Protein AF-0000000076683981 (afdb_homodimer)

Structure (mmCIF, N/CA/C/O backbone):
data_AF-0000000076683981-model_v1
#
loop_
_entity.id
_entity.type
_entity.pdbx_description
1 polymer 'EccD-like transmembrane domain-containing protein'
#
loop_
_atom_site.group_PDB
_atom_site.id
_atom_site.type_symbol
_atom_site.label_atom_id
_atom_site.label_alt_id
_atom_site.label_comp_id
_atom_site.label_asym_id
_atom_site.label_entity_id
_atom_site.label_seq_id
_atom_site.pdbx_PDB_ins_code
_atom_site.Cartn_x
_atom_site.Cartn_y
_atom_site.Cartn_z
_atom_site.occupancy
_atom_site.B_iso_or_equiv
_atom_site.auth_seq_id
_atom_site.auth_comp_id
_atom_site.auth_asym_id
_atom_site.auth_atom_id
_atom_site.pdbx_PDB_model_num
ATOM 1 N N . MET A 1 1 ? -24.859 28.141 53.031 1 34.78 1 MET A N 1
ATOM 2 C CA . MET A 1 1 ? -24.031 29.172 52.406 1 34.78 1 MET A CA 1
ATOM 3 C C . MET A 1 1 ? -23.938 28.969 50.906 1 34.78 1 MET A C 1
ATOM 5 O O . MET A 1 1 ? -23.312 28 50.438 1 34.78 1 MET A O 1
ATOM 9 N N . GLN A 1 2 ? -24.938 29.141 50.125 1 45 2 GLN A N 1
ATOM 10 C CA . GLN A 1 2 ? -25.031 29.016 48.688 1 45 2 GLN A CA 1
ATOM 11 C C . GLN A 1 2 ? -23.859 29.719 48 1 45 2 GLN A C 1
ATOM 13 O O . GLN A 1 2 ? -23.594 30.891 48.25 1 45 2 GLN A O 1
ATOM 18 N N . GLY A 1 3 ? -22.812 29.031 47.781 1 55.19 3 GLY A N 1
ATOM 19 C CA . GLY A 1 3 ? -21.625 29.594 47.125 1 55.19 3 GLY A CA 1
ATOM 20 C C . GLY A 1 3 ? -21.969 30.609 46.062 1 55.19 3 GLY A C 1
ATOM 21 O O . GLY A 1 3 ? -22.922 30.406 45.281 1 55.19 3 GLY A O 1
ATOM 22 N N . GLU A 1 4 ? -21.781 31.891 46.312 1 72.38 4 GLU A N 1
ATOM 23 C CA . GLU A 1 4 ? -22.031 33.031 45.406 1 72.38 4 GLU A CA 1
ATOM 24 C C . GLU A 1 4 ? -21.406 32.781 44.062 1 72.38 4 GLU A C 1
ATOM 26 O O . GLU A 1 4 ? -20.25 32.312 43.969 1 72.38 4 GLU A O 1
ATOM 31 N N . ILE A 1 5 ? -22.297 32.594 43.031 1 78.25 5 ILE A N 1
ATOM 32 C CA . ILE A 1 5 ? -21.906 32.406 41.656 1 78.25 5 ILE A CA 1
ATOM 33 C C . ILE A 1 5 ? -21.766 33.75 40.969 1 78.25 5 ILE A C 1
ATOM 35 O O . ILE A 1 5 ? -22.562 34.656 41.188 1 78.25 5 ILE A O 1
ATOM 39 N N . VAL A 1 6 ? -20.703 33.969 40.312 1 81.88 6 VAL A N 1
ATOM 40 C CA . VAL A 1 6 ? -20.484 35.156 39.469 1 81.88 6 VAL A CA 1
ATOM 41 C C . VAL A 1 6 ? -20.531 34.75 38 1 81.88 6 VAL A C 1
ATOM 43 O O . VAL A 1 6 ? -19.953 33.719 37.625 1 81.88 6 VAL A O 1
ATOM 46 N N . ARG A 1 7 ? -21.344 35.438 37.25 1 80.12 7 ARG A N 1
ATOM 47 C CA . ARG A 1 7 ? -21.375 35.25 35.781 1 80.12 7 ARG A CA 1
ATOM 48 C C . ARG A 1 7 ? -20.312 36.094 35.094 1 80.12 7 ARG A C 1
ATOM 50 O O . ARG A 1 7 ? -20.328 37.312 35.219 1 80.12 7 ARG A O 1
ATOM 57 N N . VAL A 1 8 ? -19.391 35.375 34.5 1 81.88 8 VAL A N 1
ATOM 58 C CA . VAL A 1 8 ? -18.312 36.062 33.812 1 81.88 8 VAL A CA 1
ATOM 59 C C . VAL A 1 8 ? -18.234 35.594 32.344 1 81.88 8 VAL A C 1
ATOM 61 O O . VAL A 1 8 ? -18.672 34.5 32.031 1 81.88 8 VAL A O 1
ATOM 64 N N . ARG A 1 9 ? -17.75 36.5 31.562 1 80.12 9 ARG A N 1
ATOM 65 C CA . ARG A 1 9 ? -17.391 36.125 30.203 1 80.12 9 ARG A CA 1
ATOM 66 C C . ARG A 1 9 ? -15.938 35.688 30.109 1 80.12 9 ARG A C 1
ATOM 68 O O . ARG A 1 9 ? -15.039 36.344 30.641 1 80.12 9 ARG A O 1
ATOM 75 N N . ILE A 1 10 ? -15.773 34.469 29.625 1 77.69 10 ILE A N 1
ATOM 76 C CA . ILE A 1 10 ? -14.422 33.938 29.469 1 77.69 10 ILE A CA 1
ATOM 77 C C . ILE A 1 10 ? -14.023 34 27.984 1 77.69 10 ILE A C 1
ATOM 79 O O . ILE A 1 10 ? -14.781 33.531 27.125 1 77.69 10 ILE A O 1
ATOM 83 N N . ASP A 1 11 ? -12.891 34.531 27.875 1 73.56 11 ASP A N 1
ATOM 84 C CA . ASP A 1 11 ? -12.203 34.469 26.594 1 73.56 11 ASP A CA 1
ATOM 85 C C . ASP A 1 11 ? -10.977 33.562 26.656 1 73.56 11 ASP A C 1
ATOM 87 O O . ASP A 1 11 ? -10.023 33.844 27.391 1 73.56 11 ASP A O 1
ATOM 91 N N . ALA A 1 12 ? -11.109 32.344 26.172 1 67.31 12 ALA A N 1
ATOM 92 C CA . ALA A 1 12 ? -9.992 31.391 26.156 1 67.31 12 ALA A CA 1
ATOM 93 C C . ALA A 1 12 ? -9.211 31.484 24.844 1 67.31 12 ALA A C 1
ATOM 95 O O . ALA A 1 12 ? -9.797 31.484 23.766 1 67.31 12 ALA A O 1
ATOM 96 N N . THR A 1 13 ? -7.887 31.75 25.047 1 58.88 13 THR A N 1
ATOM 97 C CA . THR A 1 13 ? -6.992 31.766 23.906 1 58.88 13 THR A CA 1
ATOM 98 C C . THR A 1 13 ? -6.121 30.5 23.891 1 58.88 13 THR A C 1
ATOM 100 O O . THR A 1 13 ? -5.566 30.109 24.922 1 58.88 13 THR A O 1
ATOM 103 N N . GLN A 1 14 ? -6.215 29.375 23.078 1 52.78 14 GLN A N 1
ATOM 104 C CA . GLN A 1 14 ? -5.434 28.141 23.047 1 52.78 14 GLN A CA 1
ATOM 105 C C . GLN A 1 14 ? -3.938 28.438 23.016 1 52.78 14 GLN A C 1
ATOM 107 O O . GLN A 1 14 ? -3.141 27.703 23.594 1 52.78 14 GLN A O 1
ATOM 112 N N . ALA A 1 15 ? -3.309 28.953 22.062 1 43.81 15 ALA A N 1
ATOM 113 C CA . ALA A 1 15 ? -1.926 29.438 22.031 1 43.81 15 ALA A CA 1
ATOM 114 C C . ALA A 1 15 ? -1.863 30.953 22.125 1 43.81 15 ALA A C 1
ATOM 116 O O . ALA A 1 15 ? -2.795 31.641 21.719 1 43.81 15 ALA A O 1
ATOM 117 N N . PRO A 1 16 ? -0.855 31.406 22.984 1 41.84 16 PRO A N 1
ATOM 118 C CA . PRO A 1 16 ? -0.812 32.875 23.062 1 41.84 16 PRO A CA 1
ATOM 119 C C . PRO A 1 16 ? -1.114 33.531 21.734 1 41.84 16 PRO A C 1
ATOM 121 O O . PRO A 1 16 ? -1.575 34.688 21.703 1 41.84 16 PRO A O 1
ATOM 124 N N . SER A 1 17 ? -0.657 32.938 20.641 1 39.84 17 SER A N 1
ATOM 125 C CA . SER A 1 17 ? -0.749 33.5 19.312 1 39.84 17 SER A CA 1
ATOM 126 C C . SER A 1 17 ? -2.07 33.125 18.641 1 39.84 17 SER A C 1
ATOM 128 O O . SER A 1 17 ? -2.363 33.594 17.531 1 39.84 17 SER A O 1
ATOM 130 N N . GLU A 1 18 ? -2.811 32.094 19.125 1 41.62 18 GLU A N 1
ATOM 131 C CA . GLU A 1 18 ? -3.963 31.578 18.391 1 41.62 18 GLU A CA 1
ATOM 132 C C . GLU A 1 18 ? -5.23 32.344 18.734 1 41.62 18 GLU A C 1
ATOM 134 O O . GLU A 1 18 ? -5.449 32.719 19.906 1 41.62 18 GLU A O 1
ATOM 139 N N . ILE A 1 19 ? -5.816 33.094 17.703 1 40.25 19 ILE A N 1
ATOM 140 C CA . ILE A 1 19 ? -6.98 33.969 17.703 1 40.25 19 ILE A CA 1
ATOM 141 C C . ILE A 1 19 ? -8.227 33.188 18.078 1 40.25 19 ILE A C 1
ATOM 143 O O . ILE A 1 19 ? -9.32 33.75 18.188 1 40.25 19 ILE A O 1
ATOM 147 N N . THR A 1 20 ? -8.273 31.953 17.906 1 43.12 20 THR A N 1
ATOM 148 C CA . THR A 1 20 ? -9.602 31.422 18.219 1 43.12 20 THR A CA 1
ATOM 149 C C . THR A 1 20 ? -9.883 31.547 19.719 1 43.12 20 THR A C 1
ATOM 151 O O . THR A 1 20 ? -9.266 30.859 20.531 1 43.12 20 THR A O 1
ATOM 154 N N . ARG A 1 21 ? -10.438 32.719 20.078 1 50.66 21 ARG A N 1
ATOM 155 C CA . ARG A 1 21 ? -11.016 32.938 21.391 1 50.66 21 ARG A CA 1
ATOM 156 C C . ARG A 1 21 ? -12.344 32.219 21.547 1 50.66 21 ARG A C 1
ATOM 158 O O . ARG A 1 21 ? -13.266 32.438 20.766 1 50.66 21 ARG A O 1
ATOM 165 N N . LEU A 1 22 ? -12.211 31.219 22.109 1 61.25 22 LEU A N 1
ATOM 166 C CA . LEU A 1 22 ? -13.461 30.656 22.609 1 61.25 22 LEU A CA 1
ATOM 167 C C . LEU A 1 22 ? -14.023 31.484 23.75 1 61.25 22 LEU A C 1
ATOM 169 O O . LEU A 1 22 ? -13.305 31.828 24.688 1 61.25 22 LEU A O 1
ATOM 173 N N . ARG A 1 23 ? -15.195 32.156 23.344 1 63.62 23 ARG A N 1
ATOM 174 C CA . ARG A 1 23 ? -15.891 32.969 24.359 1 63.62 23 ARG A CA 1
ATOM 175 C C . ARG A 1 23 ? -17.109 32.219 24.891 1 63.62 23 ARG A C 1
ATOM 177 O O . ARG A 1 23 ? -17.844 31.594 24.141 1 63.62 23 ARG A O 1
ATOM 184 N N . ALA A 1 24 ? -17.156 32.094 26.094 1 73.62 24 ALA A N 1
ATOM 185 C CA . ALA A 1 24 ? -18.344 31.562 26.75 1 73.62 24 ALA A CA 1
ATOM 186 C C . ALA A 1 24 ? -18.688 32.375 28 1 73.62 24 ALA A C 1
ATOM 188 O O . ALA A 1 24 ? -17.812 32.844 28.703 1 73.62 24 ALA A O 1
ATOM 189 N N . ASP A 1 25 ? -20.031 32.688 28.141 1 75.69 25 ASP A N 1
ATOM 190 C CA . ASP A 1 25 ? -20.516 33.188 29.422 1 75.69 25 ASP A CA 1
ATOM 191 C C . ASP A 1 25 ? -20.719 32.031 30.406 1 75.69 25 ASP A C 1
ATOM 193 O O . ASP A 1 25 ? -21.5 31.109 30.141 1 75.69 25 ASP A O 1
ATOM 197 N N . VAL A 1 26 ? -19.859 32.094 31.312 1 76.88 26 VAL A N 1
ATOM 198 C CA . VAL A 1 26 ? -19.906 30.984 32.25 1 76.88 26 VAL A CA 1
ATOM 199 C C . VAL A 1 26 ? -20.188 31.516 33.656 1 76.88 26 VAL A C 1
ATOM 201 O O . VAL A 1 26 ? -19.719 32.594 34.031 1 76.88 26 VAL A O 1
ATOM 204 N N . ALA A 1 27 ? -21.109 30.859 34.375 1 80 27 ALA A N 1
ATOM 205 C CA . ALA A 1 27 ? -21.297 31.094 35.812 1 80 27 ALA A CA 1
ATOM 206 C C . ALA A 1 27 ? -20.281 30.344 36.625 1 80 27 ALA A C 1
ATOM 208 O O . ALA A 1 27 ? -20.219 29.109 36.562 1 80 27 ALA A O 1
ATOM 209 N N . LEU A 1 28 ? -19.391 31 37.219 1 80.44 28 LEU A N 1
ATOM 210 C CA . LEU A 1 28 ? -18.328 30.391 38.031 1 80.44 28 LEU A CA 1
ATOM 211 C C . LEU A 1 28 ? -18.562 30.594 39.5 1 80.44 28 LEU A C 1
ATOM 213 O O . LEU A 1 28 ? -19.047 31.656 39.938 1 80.44 28 LEU A O 1
ATOM 217 N N . PRO A 1 29 ? -18.312 29.594 40.281 1 80.31 29 PRO A N 1
ATOM 218 C CA . PRO A 1 29 ? -18.391 29.781 41.719 1 80.31 29 PRO A CA 1
ATOM 219 C C . PRO A 1 29 ? -17.297 30.688 42.281 1 80.31 29 PRO A C 1
ATOM 221 O O . PRO A 1 29 ? -16.156 30.656 41.781 1 80.31 29 PRO A O 1
ATOM 224 N N . THR A 1 30 ? -17.625 31.641 43.094 1 80.56 30 THR A N 1
ATOM 225 C CA . THR A 1 30 ? -16.703 32.656 43.625 1 80.56 30 THR A CA 1
ATOM 226 C C . THR A 1 30 ? -15.836 32.062 44.719 1 80.56 30 THR A C 1
ATOM 228 O O . THR A 1 30 ? -14.867 32.719 45.156 1 80.56 30 THR A O 1
ATOM 231 N N . THR A 1 31 ? -16.031 30.891 45.219 1 80.81 31 THR A N 1
ATOM 232 C CA . THR A 1 31 ? -15.352 30.344 46.375 1 80.81 31 THR A CA 1
ATOM 233 C C . THR A 1 31 ? -14.297 29.328 45.938 1 80.81 31 THR A C 1
ATOM 235 O O . THR A 1 31 ? -13.586 28.781 46.781 1 80.81 31 THR A O 1
ATOM 238 N N . VAL A 1 32 ? -14.18 29.031 44.688 1 80.88 32 VAL A N 1
ATOM 239 C CA . VAL A 1 32 ? -13.211 28.062 44.156 1 80.88 32 VAL A CA 1
ATOM 240 C C . VAL A 1 32 ? -12 28.797 43.594 1 80.88 32 VAL A C 1
ATOM 242 O O . VAL A 1 32 ? -12.148 29.812 42.906 1 80.88 32 VAL A O 1
ATOM 245 N N . PRO A 1 33 ? -10.812 28.312 43.969 1 81.25 33 PRO A N 1
ATOM 246 C CA . PRO A 1 33 ? -9.609 28.938 43.406 1 81.25 33 PRO A CA 1
ATOM 247 C C . PRO A 1 33 ? -9.609 28.953 41.875 1 81.25 33 PRO A C 1
ATOM 249 O O . PRO A 1 33 ? -10.117 28.031 41.25 1 81.25 33 PRO A O 1
ATOM 252 N N . THR A 1 34 ? -9.031 30.047 41.281 1 82.19 34 THR A N 1
ATOM 253 C CA . THR A 1 34 ? -9.039 30.281 39.844 1 82.19 34 THR A CA 1
ATOM 254 C C . THR A 1 34 ? -8.344 29.125 39.094 1 82.19 34 THR A C 1
ATOM 256 O O . THR A 1 34 ? -8.781 28.719 38.031 1 82.19 34 THR A O 1
ATOM 259 N N . ALA A 1 35 ? -7.332 28.562 39.719 1 78.69 35 ALA A N 1
ATOM 260 C CA . ALA A 1 35 ? -6.609 27.453 39.094 1 78.69 35 ALA A CA 1
ATOM 261 C C . ALA A 1 35 ? -7.504 26.219 38.969 1 78.69 35 ALA A C 1
ATOM 263 O O . ALA A 1 35 ? -7.395 25.469 38 1 78.69 35 ALA A O 1
ATOM 264 N N . ALA A 1 36 ? -8.383 26.031 39.906 1 78.5 36 ALA A N 1
ATOM 265 C CA . ALA A 1 36 ? -9.273 24.859 39.906 1 78.5 36 ALA A CA 1
ATOM 266 C C . ALA A 1 36 ? -10.391 25.031 38.906 1 78.5 36 ALA A C 1
ATOM 268 O O . ALA A 1 36 ? -11.016 24.047 38.5 1 78.5 36 ALA A O 1
ATOM 269 N N . LEU A 1 37 ? -10.602 26.281 38.438 1 77.94 37 LEU A N 1
ATOM 270 C CA . LEU A 1 37 ? -11.656 26.547 37.469 1 77.94 37 LEU A CA 1
ATOM 271 C C . LEU A 1 37 ? -11.18 26.297 36.062 1 77.94 37 LEU A C 1
ATOM 273 O O . LEU A 1 37 ? -11.984 26.094 35.156 1 77.94 37 LEU A O 1
ATOM 277 N N . ILE A 1 38 ? -9.859 26.156 35.875 1 76.19 38 ILE A N 1
ATOM 278 C CA . ILE A 1 38 ? -9.258 26.109 34.531 1 76.19 38 ILE A CA 1
ATOM 279 C C . ILE A 1 38 ? -9.672 24.828 33.812 1 76.19 38 ILE A C 1
ATOM 281 O O . ILE A 1 38 ? -10.109 24.859 32.656 1 76.19 38 ILE A O 1
ATOM 285 N N . PRO A 1 39 ? -9.602 23.688 34.5 1 75.31 39 PRO A N 1
ATOM 286 C CA . PRO A 1 39 ? -10.031 22.484 33.781 1 75.31 39 PRO A CA 1
ATOM 287 C C . PRO A 1 39 ? -11.5 22.531 33.375 1 75.31 39 PRO A C 1
ATOM 289 O O . PRO A 1 39 ? -11.859 22.062 32.281 1 75.31 39 PRO A O 1
ATOM 292 N N . ASP A 1 40 ? -12.312 23.125 34.219 1 72.75 40 ASP A N 1
ATOM 293 C CA . ASP A 1 40 ? -13.734 23.25 33.906 1 72.75 40 ASP A CA 1
ATOM 294 C C . ASP A 1 40 ? -13.961 24.203 32.75 1 72.75 40 ASP A C 1
ATOM 296 O O . ASP A 1 40 ? -14.812 23.953 31.891 1 72.75 40 ASP A O 1
ATOM 300 N N . ILE A 1 41 ? -13.234 25.203 32.688 1 71.94 41 ILE A N 1
ATOM 301 C CA . ILE A 1 41 ? -13.312 26.172 31.609 1 71.94 41 ILE A CA 1
ATOM 302 C C . ILE A 1 41 ? -12.859 25.516 30.297 1 71.94 41 ILE A C 1
ATOM 304 O O . ILE A 1 41 ? -13.5 25.672 29.266 1 71.94 41 ILE A O 1
ATOM 308 N N . ILE A 1 42 ? -11.82 24.781 30.391 1 72.06 42 ILE A N 1
ATOM 309 C CA . ILE A 1 42 ? -11.289 24.078 29.219 1 72.06 42 ILE A CA 1
ATOM 310 C C . ILE A 1 42 ? -12.32 23.078 28.703 1 72.06 42 ILE A C 1
ATOM 312 O O . ILE A 1 42 ? -12.531 22.969 27.5 1 72.06 42 ILE A O 1
ATOM 316 N N . ARG A 1 43 ? -12.922 22.438 29.531 1 70.81 43 ARG A N 1
ATOM 317 C CA . ARG A 1 43 ? -13.969 21.484 29.172 1 70.81 43 ARG A CA 1
ATOM 318 C C . ARG A 1 43 ? -15.141 22.188 28.5 1 70.81 43 ARG A C 1
ATOM 320 O O . ARG A 1 43 ? -15.703 21.672 27.531 1 70.81 43 ARG A O 1
ATOM 327 N N . ILE A 1 44 ? -15.492 23.344 29 1 66.81 44 ILE A N 1
ATOM 328 C CA . ILE A 1 44 ? -16.609 24.109 28.453 1 66.81 44 ILE A CA 1
ATOM 329 C C . ILE A 1 44 ? -16.266 24.562 27.031 1 66.81 44 ILE A C 1
ATOM 331 O O . ILE A 1 44 ? -17.141 24.547 26.156 1 66.81 44 ILE A O 1
ATOM 335 N N . PHE A 1 45 ? -15.062 24.828 26.828 1 65.06 45 PHE A N 1
ATOM 336 C CA . PHE A 1 45 ? -14.648 25.297 25.516 1 65.06 45 PHE A CA 1
ATOM 337 C C . PHE A 1 45 ? -14.289 24.125 24.609 1 65.06 45 PHE A C 1
ATOM 339 O O . PHE A 1 45 ? -14.031 24.312 23.406 1 65.06 45 PHE A O 1
ATOM 346 N N . GLY A 1 46 ? -14.5 22.984 25.078 1 61.12 46 GLY A N 1
ATOM 347 C CA . GLY A 1 46 ? -14.211 21.781 24.281 1 61.12 46 GLY A CA 1
ATOM 348 C C . GLY A 1 46 ? -12.758 21.688 23.859 1 61.12 46 GLY A C 1
ATOM 349 O O . GLY A 1 46 ? -12.453 21.109 22.812 1 61.12 46 GLY A O 1
ATOM 350 N N . ILE A 1 47 ? -11.953 22.359 24.531 1 52.03 47 ILE A N 1
ATOM 351 C CA . ILE A 1 47 ? -10.531 22.25 24.219 1 52.03 47 ILE A CA 1
ATOM 352 C C . ILE A 1 47 ? -10.008 20.891 24.672 1 52.03 47 ILE A C 1
ATOM 354 O O . ILE A 1 47 ? -10.094 20.547 25.844 1 52.03 47 ILE A O 1
ATOM 358 N N . ASP A 1 48 ? -9.883 19.938 23.766 1 48.44 48 ASP A N 1
ATOM 359 C CA . ASP A 1 48 ? -9.289 18.641 24.094 1 48.44 48 ASP A CA 1
ATOM 360 C C . ASP A 1 48 ? -7.832 18.812 24.516 1 48.44 48 ASP A C 1
ATOM 362 O O . ASP A 1 48 ? -6.98 19.172 23.703 1 48.44 48 ASP A O 1
ATOM 366 N N . ILE A 1 49 ? -7.645 18.828 25.812 1 48.53 49 ILE A N 1
ATOM 367 C CA . ILE A 1 49 ? -6.324 18.906 26.422 1 48.53 49 ILE A CA 1
ATOM 368 C C . ILE A 1 49 ? -5.418 17.828 25.859 1 48.53 49 ILE A C 1
ATOM 370 O O . ILE A 1 49 ? -4.191 17.953 25.875 1 48.53 49 ILE A O 1
ATOM 374 N N . ALA A 1 50 ? -5.984 16.719 25.469 1 47.28 50 ALA A N 1
ATOM 375 C CA . ALA A 1 50 ? -5.219 15.594 24.938 1 47.28 50 ALA A CA 1
ATOM 376 C C . ALA A 1 50 ? -4.504 15.992 23.641 1 47.28 50 ALA A C 1
ATOM 378 O O . ALA A 1 50 ? -3.467 15.414 23.297 1 47.28 50 ALA A O 1
ATOM 379 N N . ASP A 1 51 ? -4.984 16.844 22.938 1 41.94 51 ASP A N 1
ATOM 380 C CA . ASP A 1 51 ? -4.414 17.266 21.672 1 41.94 51 ASP A CA 1
ATOM 381 C C . ASP A 1 51 ? -3.242 18.219 21.891 1 41.94 51 ASP A C 1
ATOM 383 O O . ASP A 1 51 ? -2.52 18.547 20.938 1 41.94 51 ASP A O 1
ATOM 387 N N . TYR A 1 52 ? -3.084 18.844 23.156 1 42.09 52 TYR A N 1
ATOM 388 C CA . TYR A 1 52 ? -2.01 19.781 23.469 1 42.09 52 TYR A CA 1
ATOM 389 C C . TYR A 1 52 ? -1.112 19.234 24.578 1 42.09 52 TYR A C 1
ATOM 391 O O . TYR A 1 52 ? -1.599 18.656 25.562 1 42.09 52 TYR A O 1
ATOM 399 N N . PRO A 1 53 ? 0.18 18.859 24.203 1 40.25 53 PRO A N 1
ATOM 400 C CA . PRO A 1 53 ? 1.036 18.391 25.297 1 40.25 53 PRO A CA 1
ATOM 401 C C . PRO A 1 53 ? 0.899 19.266 26.562 1 40.25 53 PRO A C 1
ATOM 403 O O . PRO A 1 53 ? 0.942 20.484 26.469 1 40.25 53 PRO A O 1
ATOM 406 N N . LEU A 1 54 ? 0.289 18.875 27.578 1 43.78 54 LEU A N 1
ATOM 407 C CA . LEU A 1 54 ? 0.002 19.484 28.875 1 43.78 54 LEU A CA 1
ATOM 408 C C . LEU A 1 54 ? 1.199 20.281 29.391 1 43.78 54 LEU A C 1
ATOM 410 O O . LEU A 1 54 ? 1.034 21.25 30.125 1 43.78 54 LEU A O 1
ATOM 414 N N . ALA A 1 55 ? 2.471 19.781 29.078 1 46.41 55 ALA A N 1
ATOM 415 C CA . ALA A 1 55 ? 3.691 20.312 29.688 1 46.41 55 ALA A CA 1
ATOM 416 C C . ALA A 1 55 ? 3.904 21.766 29.297 1 46.41 55 ALA A C 1
ATOM 418 O O . ALA A 1 55 ? 4.672 22.484 29.953 1 46.41 55 ALA A O 1
ATOM 419 N N . GLN A 1 56 ? 3.236 22.234 28.281 1 47.5 56 GLN A N 1
ATOM 420 C CA . GLN A 1 56 ? 3.543 23.578 27.844 1 47.5 56 GLN A CA 1
ATOM 421 C C . GLN A 1 56 ? 2.379 24.531 28.109 1 47.5 56 GLN A C 1
ATOM 423 O O . GLN A 1 56 ? 2.477 25.734 27.859 1 47.5 56 GLN A O 1
ATOM 428 N N . TRP A 1 57 ? 1.369 24.094 28.781 1 49.78 57 TRP A N 1
ATOM 429 C CA . TRP A 1 57 ? 0.238 24.984 28.984 1 49.78 57 TRP A CA 1
ATOM 430 C C . TRP A 1 57 ? 0.283 25.609 30.375 1 49.78 57 TRP A C 1
ATOM 432 O O . TRP A 1 57 ? 0.241 24.906 31.391 1 49.78 57 TRP A O 1
ATOM 442 N N . GLN A 1 58 ? 0.958 26.625 30.469 1 60.91 58 GLN A N 1
ATOM 443 C CA . GLN A 1 58 ? 0.739 27.453 31.641 1 60.91 58 GLN A CA 1
ATOM 444 C C . GLN A 1 58 ? -0.433 28.406 31.438 1 60.91 58 GLN A C 1
ATOM 446 O O . GLN A 1 58 ? -0.239 29.562 31.031 1 60.91 58 GLN A O 1
ATOM 451 N N . LEU A 1 59 ? -1.632 27.797 31.578 1 69.44 59 LEU A N 1
ATOM 452 C CA . LEU A 1 59 ? -2.832 28.609 31.422 1 69.44 59 LEU A CA 1
ATOM 453 C C . LEU A 1 59 ? -2.973 29.594 32.594 1 69.44 59 LEU A C 1
ATOM 455 O O . LEU A 1 59 ? -2.814 29.219 33.75 1 69.44 59 LEU A O 1
ATOM 459 N N . ARG A 1 60 ? -2.963 30.828 32.25 1 72 60 ARG A N 1
ATOM 460 C CA . ARG A 1 60 ? -3.195 31.875 33.219 1 72 60 ARG A CA 1
ATOM 461 C C . ARG A 1 60 ? -4.504 32.625 32.938 1 72 60 ARG A C 1
ATOM 463 O O . ARG A 1 60 ? -4.855 32.844 31.797 1 72 60 ARG A O 1
ATOM 470 N N . THR A 1 61 ? -5.246 32.781 33.969 1 77.56 61 THR A N 1
ATOM 471 C CA . THR A 1 61 ? -6.457 33.594 33.906 1 77.56 61 THR A CA 1
ATOM 472 C C . THR A 1 61 ? -6.156 35.062 34.219 1 77.56 61 THR A C 1
ATOM 474 O O . THR A 1 61 ? -5.434 35.344 35.188 1 77.56 61 THR A O 1
ATOM 477 N N . SER A 1 62 ? -6.496 35.906 33.312 1 80.88 62 SER A N 1
ATOM 478 C CA . SER A 1 62 ? -6.316 37.344 33.562 1 80.88 62 SER A CA 1
ATOM 479 C C . SER A 1 62 ? -7.625 38.094 33.375 1 80.88 62 SER A C 1
ATOM 481 O O . SER A 1 62 ? -8.547 37.594 32.719 1 80.88 62 SER A O 1
ATOM 483 N N . THR A 1 63 ? -7.77 39.188 34.094 1 79.06 63 THR A N 1
ATOM 484 C CA . THR A 1 63 ? -8.914 40.062 33.906 1 79.06 63 THR A CA 1
ATOM 485 C C . THR A 1 63 ? -8.82 40.781 32.562 1 79.06 63 THR A C 1
ATOM 487 O O . THR A 1 63 ? -7.785 40.75 31.891 1 79.06 63 THR A O 1
ATOM 490 N N . ALA A 1 64 ? -9.906 41.438 32.188 1 75 64 ALA A N 1
ATOM 491 C CA . ALA A 1 64 ? -9.984 42.188 30.906 1 75 64 ALA A CA 1
ATOM 492 C C . ALA A 1 64 ? -8.883 43.25 30.828 1 75 64 ALA A C 1
ATOM 494 O O . ALA A 1 64 ? -8.43 43.594 29.734 1 75 64 ALA A O 1
ATOM 495 N N . THR A 1 65 ? -8.375 43.656 31.922 1 72.12 65 THR A N 1
ATOM 496 C CA . THR A 1 65 ? -7.355 44.688 32 1 72.12 65 THR A CA 1
ATOM 497 C C . THR A 1 65 ? -5.957 44.094 32 1 72.12 65 THR A C 1
ATOM 499 O O . THR A 1 65 ? -4.961 44.812 32.094 1 72.12 65 THR A O 1
ATOM 502 N N . GLY A 1 66 ? -5.824 42.812 31.797 1 71.81 66 GLY A N 1
ATOM 503 C CA . GLY A 1 66 ? -4.531 42.125 31.719 1 71.81 66 GLY A CA 1
ATOM 504 C C . GLY A 1 66 ? -3.965 41.75 33.062 1 71.81 66 GLY A C 1
ATOM 505 O O . GLY A 1 66 ? -2.838 41.25 33.156 1 71.81 66 GLY A O 1
ATOM 506 N N . GLU A 1 67 ? -4.684 42.031 34.094 1 76.75 67 GLU A N 1
ATOM 507 C CA . GLU A 1 67 ? -4.207 41.656 35.438 1 76.75 67 GLU A CA 1
ATOM 508 C C . GLU A 1 67 ? -4.344 40.156 35.656 1 76.75 67 GLU A C 1
ATOM 510 O O . GLU A 1 67 ? -5.43 39.594 35.5 1 76.75 67 GLU A O 1
ATOM 515 N N . ALA A 1 68 ? -3.109 39.562 35.906 1 77.88 68 ALA A N 1
ATOM 516 C CA . ALA A 1 68 ? -3.102 38.125 36.125 1 77.88 68 ALA A CA 1
ATOM 517 C C . ALA A 1 68 ? -3.814 37.781 37.438 1 77.88 68 ALA A C 1
ATOM 519 O O . ALA A 1 68 ? -3.602 38.469 38.469 1 77.88 68 ALA A O 1
ATOM 520 N N . LEU A 1 69 ? -4.781 36.844 37.312 1 78.44 69 LEU A N 1
ATOM 521 C CA . LEU A 1 69 ? -5.41 36.312 38.531 1 78.44 69 LEU A CA 1
ATOM 522 C C . LEU A 1 69 ? -4.57 35.219 39.156 1 78.44 69 LEU A C 1
ATOM 524 O O . LEU A 1 69 ? -4.258 34.219 38.5 1 78.44 69 LEU A O 1
ATOM 528 N N . PRO A 1 70 ? -4.078 35.469 40.344 1 78.56 70 PRO A N 1
ATOM 529 C CA . PRO A 1 70 ? -3.279 34.406 40.969 1 78.56 70 PRO A CA 1
ATOM 530 C C . PRO A 1 70 ? -4.027 33.062 41.062 1 78.56 70 PRO A C 1
ATOM 532 O O . PRO A 1 70 ? -5.223 33.031 41.375 1 78.56 70 PRO A O 1
ATOM 535 N N . ALA A 1 71 ? -3.338 31.984 40.719 1 77.62 71 ALA A N 1
ATOM 536 C CA . ALA A 1 71 ? -3.887 30.641 40.625 1 77.62 71 ALA A CA 1
ATOM 537 C C . ALA A 1 71 ? -4.508 30.188 41.938 1 77.62 71 ALA A C 1
ATOM 539 O O . ALA A 1 71 ? -5.469 29.422 41.969 1 77.62 71 ALA A O 1
ATOM 540 N N . GLY A 1 72 ? -4.086 30.672 43.062 1 79.31 72 GLY A N 1
ATOM 541 C CA . GLY A 1 72 ? -4.547 30.25 44.375 1 79.31 72 GLY A CA 1
ATOM 542 C C . GLY A 1 72 ? -5.652 31.125 44.906 1 79.31 72 GLY A C 1
ATOM 543 O O . GLY A 1 72 ? -6.254 30.812 45.938 1 79.31 72 GLY A O 1
ATOM 544 N N . SER A 1 73 ? -5.98 32.219 44.25 1 82.06 73 SER A N 1
ATOM 545 C CA . SER A 1 73 ? -6.992 33.125 44.812 1 82.06 73 SER A CA 1
ATOM 546 C C . SER A 1 73 ? -8.383 32.781 44.281 1 82.06 73 SER A C 1
ATOM 548 O O . SER A 1 73 ? -8.516 32.156 43.219 1 82.06 73 SER A O 1
ATOM 550 N N . THR A 1 74 ? -9.32 32.969 45.156 1 81.38 74 THR A N 1
ATOM 551 C CA . THR A 1 74 ? -10.719 32.75 44.781 1 81.38 74 THR A CA 1
ATOM 552 C C . THR A 1 74 ? -11.266 34 44.062 1 81.38 74 THR A C 1
ATOM 554 O O . THR A 1 74 ? -10.727 35.094 44.219 1 81.38 74 THR A O 1
ATOM 557 N N . LEU A 1 75 ? -12.297 33.844 43.188 1 81.69 75 LEU A N 1
ATOM 558 C CA . LEU A 1 75 ? -12.891 34.938 42.469 1 81.69 75 LEU A CA 1
ATOM 559 C C . LEU A 1 75 ? -13.484 35.969 43.438 1 81.69 75 LEU A C 1
ATOM 561 O O . LEU A 1 75 ? -13.586 37.156 43.094 1 81.69 75 LEU A O 1
ATOM 565 N N . ALA A 1 76 ? -13.844 35.438 44.625 1 80.56 76 ALA A N 1
ATOM 566 C CA . ALA A 1 76 ? -14.359 36.344 45.656 1 80.56 76 ALA A CA 1
ATOM 567 C C . ALA A 1 76 ? -13.266 37.281 46.188 1 80.56 76 ALA A C 1
ATOM 569 O O . ALA A 1 76 ? -13.555 38.375 46.625 1 80.56 76 ALA A O 1
ATOM 570 N N . GLU A 1 77 ? -12 36.75 46.156 1 81.56 77 GLU A N 1
ATOM 571 C CA . GLU A 1 77 ? -10.867 37.531 46.656 1 81.56 77 GLU A CA 1
ATOM 572 C C . GLU A 1 77 ? -10.312 38.469 45.594 1 81.56 77 GLU A C 1
ATOM 574 O O . GLU A 1 77 ? -9.453 39.312 45.875 1 81.56 77 GLU A O 1
ATOM 579 N N . THR A 1 78 ? -10.789 38.188 44.406 1 75.88 78 THR A N 1
ATOM 580 C CA . THR A 1 78 ? -10.336 39.031 43.312 1 75.88 78 THR A CA 1
ATOM 581 C C . THR A 1 78 ? -11.414 40.062 42.938 1 75.88 78 THR A C 1
ATOM 583 O O . THR A 1 78 ? -12.578 39.906 43.312 1 75.88 78 THR A O 1
ATOM 586 N N . SER A 1 79 ? -11.055 41.156 42.344 1 76.94 79 SER A N 1
ATOM 587 C CA . SER A 1 79 ? -11.961 42.25 41.969 1 76.94 79 SER A CA 1
ATOM 588 C C . SER A 1 79 ? -12.828 41.875 40.781 1 76.94 79 SER A C 1
ATOM 590 O O . SER A 1 79 ? -13.32 42.719 40.062 1 76.94 79 SER A O 1
ATOM 592 N N . VAL A 1 80 ? -13.133 40.594 40.625 1 79 80 VAL A N 1
ATOM 593 C CA . VAL A 1 80 ? -13.945 40.156 39.5 1 79 80 VAL A CA 1
ATOM 594 C C . VAL A 1 80 ? -15.43 40.25 39.875 1 79 80 VAL A C 1
ATOM 596 O O . VAL A 1 80 ? -15.852 39.688 40.875 1 79 80 VAL A O 1
ATOM 599 N N . SER A 1 81 ? -16.219 41 39.25 1 82.56 81 SER A N 1
ATOM 600 C CA . SER A 1 81 ? -17.656 41.219 39.469 1 82.56 81 SER A CA 1
ATOM 601 C C . SER A 1 81 ? -18.484 40.594 38.344 1 82.56 81 SER A C 1
ATOM 603 O O . SER A 1 81 ? -17.922 40.156 37.312 1 82.56 81 SER A O 1
ATOM 605 N N . HIS A 1 82 ? -19.75 40.469 38.594 1 80.38 82 HIS A N 1
ATOM 606 C CA . HIS A 1 82 ? -20.672 39.969 37.594 1 80.38 82 HIS A CA 1
ATOM 607 C C . HIS A 1 82 ? -20.5 40.719 36.281 1 80.38 82 HIS A C 1
ATOM 609 O O . HIS A 1 82 ? -20.469 41.938 36.25 1 80.38 82 HIS A O 1
ATOM 615 N N . GLY A 1 83 ? -20.312 39.969 35.188 1 78.44 83 GLY A N 1
ATOM 616 C CA . GLY A 1 83 ? -20.203 40.531 33.844 1 78.44 83 GLY A CA 1
ATOM 617 C C . GLY A 1 83 ? -18.781 40.812 33.438 1 78.44 83 GLY A C 1
ATOM 618 O O . GLY A 1 83 ? -18.531 41.188 32.281 1 78.44 83 GLY A O 1
ATOM 619 N N . ASP A 1 84 ? -17.797 40.594 34.25 1 81.25 84 ASP A N 1
ATOM 620 C CA . ASP A 1 84 ? -16.406 40.844 33.906 1 81.25 84 ASP A CA 1
ATOM 621 C C . ASP A 1 84 ? -15.898 39.812 32.875 1 81.25 84 ASP A C 1
ATOM 623 O O . ASP A 1 84 ? -16.406 38.719 32.812 1 81.25 84 ASP A O 1
ATOM 627 N N . LEU A 1 85 ? -14.938 40.344 32.156 1 81.56 85 LEU A N 1
ATOM 628 C CA . LEU A 1 85 ? -14.258 39.469 31.172 1 81.56 85 LEU A CA 1
ATOM 629 C C . LEU A 1 85 ? -13.008 38.875 31.781 1 81.56 85 LEU A C 1
ATOM 631 O O . LEU A 1 85 ? -12.148 39.562 32.312 1 81.56 85 LEU A O 1
ATOM 635 N N . LEU A 1 86 ? -12.984 37.562 31.781 1 79.88 86 LEU A N 1
ATOM 636 C CA . LEU A 1 86 ? -11.781 36.812 32.125 1 79.88 86 LEU A CA 1
ATOM 637 C C . LEU A 1 86 ? -11.133 36.219 30.859 1 79.88 86 LEU A C 1
ATOM 639 O O . LEU A 1 86 ? -11.828 35.719 29.969 1 79.88 86 LEU A O 1
ATOM 643 N N . VAL A 1 87 ? -9.906 36.469 30.781 1 77.5 87 VAL A N 1
ATOM 644 C CA . VAL A 1 87 ? -9.133 35.969 29.656 1 77.5 87 VAL A CA 1
ATOM 645 C C . VAL A 1 87 ? -8.281 34.781 30.109 1 77.5 87 VAL A C 1
ATOM 647 O O . VAL A 1 87 ? -7.492 34.906 31.047 1 77.5 87 VAL A O 1
ATOM 650 N N . LEU A 1 88 ? -8.594 33.688 29.578 1 74 88 LEU A N 1
ATOM 651 C CA . LEU A 1 88 ? -7.75 32.5 29.734 1 74 88 LEU A CA 1
ATOM 652 C C . LEU A 1 88 ? -6.691 32.438 28.641 1 74 88 LEU A C 1
ATOM 654 O O . LEU A 1 88 ? -7.02 32.375 27.453 1 74 88 LEU A O 1
ATOM 658 N N . SER A 1 89 ? -5.504 32.781 28.969 1 69.31 89 SER A N 1
ATOM 659 C CA . SER A 1 89 ? -4.395 32.781 28.031 1 69.31 89 SER A CA 1
ATOM 660 C C . SER A 1 89 ? -3.332 31.766 28.422 1 69.31 89 SER A C 1
ATOM 662 O O . SER A 1 89 ? -3.146 31.484 29.609 1 69.31 89 SER A O 1
ATOM 664 N N . ASN A 1 90 ? -2.82 31.047 27.438 1 59.69 90 ASN A N 1
ATOM 665 C CA . ASN A 1 90 ? -1.616 30.266 27.656 1 59.69 90 ASN A CA 1
ATOM 666 C C . ASN A 1 90 ? -0.374 31.141 27.734 1 59.69 90 ASN A C 1
ATOM 668 O O . ASN A 1 90 ? -0.031 31.828 26.766 1 59.69 90 ASN A O 1
ATOM 672 N N . ASP A 1 91 ? 0.026 31.672 28.75 1 50.5 91 ASP A N 1
ATOM 673 C CA . ASP A 1 91 ? 1.249 32.438 28.922 1 50.5 91 ASP A CA 1
AT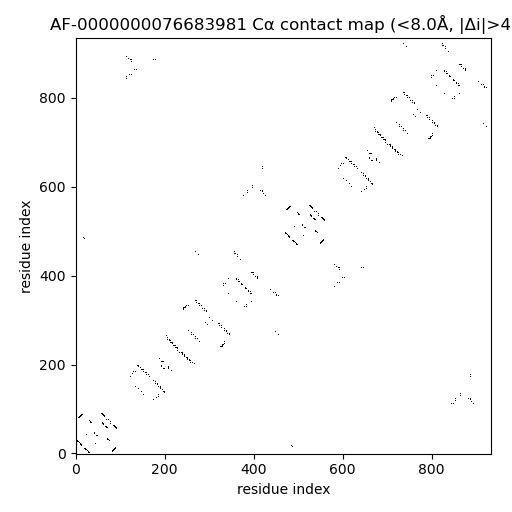OM 674 C C . ASP A 1 91 ? 2.426 31.547 29.297 1 50.5 91 ASP A C 1
ATOM 676 O O . ASP A 1 91 ? 2.594 31.203 30.453 1 50.5 91 ASP A O 1
ATOM 680 N N . PRO A 1 92 ? 3.064 30.938 28.266 1 46.75 92 PRO A N 1
ATOM 681 C CA . PRO A 1 92 ? 4.27 30.266 28.734 1 46.75 92 PRO A CA 1
ATOM 682 C C . PRO A 1 92 ? 5.242 31.219 29.438 1 46.75 92 PRO A C 1
ATOM 684 O O . PRO A 1 92 ? 5.234 32.406 29.172 1 46.75 92 PRO A O 1
ATOM 687 N N . GLY A 1 93 ? 5.477 31.375 30.703 1 43.91 93 GLY A N 1
ATOM 688 C CA . GLY A 1 93 ? 6.465 32.188 31.391 1 43.91 93 GLY A CA 1
ATOM 689 C 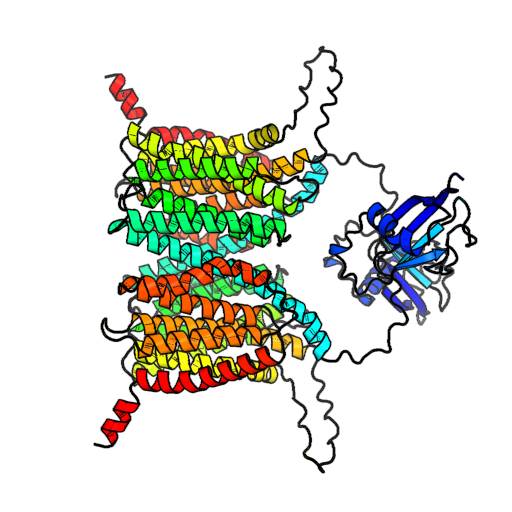C . GLY A 1 93 ? 7.484 32.812 30.438 1 43.91 93 GLY A C 1
ATOM 690 O O . GLY A 1 93 ? 7.395 32.625 29.219 1 43.91 93 GLY A O 1
ATOM 691 N N . PRO A 1 94 ? 8.398 33.75 31 1 37.78 94 PRO A N 1
ATOM 692 C CA . PRO A 1 94 ? 9.43 34.375 30.172 1 37.78 94 PRO A CA 1
ATOM 693 C C . PRO A 1 94 ? 10.055 33.438 29.172 1 37.78 94 PRO A C 1
ATOM 695 O O . PRO A 1 94 ? 10.289 32.25 29.484 1 37.78 94 PRO A O 1
ATOM 698 N N . THR A 1 95 ? 9.812 33.719 27.906 1 37.22 95 THR A N 1
ATOM 699 C CA . THR A 1 95 ? 10.5 32.938 26.891 1 37.22 95 THR A CA 1
ATOM 700 C C . THR A 1 95 ? 11.953 32.688 27.281 1 37.22 95 THR A C 1
ATOM 702 O O . THR A 1 95 ? 12.703 33.625 27.547 1 37.22 95 THR A O 1
ATOM 705 N N . PRO A 1 96 ? 12.328 31.609 28 1 36.12 96 PRO A N 1
ATOM 706 C CA . PRO A 1 96 ? 13.758 31.516 28.281 1 36.12 96 PRO A CA 1
ATOM 707 C C . PRO A 1 96 ? 14.625 32.094 27.172 1 36.12 96 PRO A C 1
ATOM 709 O O . PRO A 1 96 ? 14.164 32.219 26.031 1 36.12 96 PRO A O 1
ATOM 712 N N . ALA A 1 97 ? 15.742 32.812 27.5 1 34.06 97 ALA A N 1
ATOM 713 C CA . ALA A 1 97 ? 16.75 33.281 26.562 1 34.06 97 ALA A CA 1
ATOM 714 C C . ALA A 1 97 ? 16.812 32.375 25.328 1 34.06 97 ALA A C 1
ATOM 716 O O . ALA A 1 97 ? 16.5 31.172 25.422 1 34.06 97 ALA A O 1
ATOM 717 N N . PRO A 1 98 ? 16.828 33 24.125 1 32.94 98 PRO A N 1
ATOM 718 C CA . PRO A 1 98 ? 16.922 32.156 22.922 1 32.94 98 PRO A CA 1
ATOM 719 C C . PRO A 1 98 ? 17.859 30.969 23.109 1 32.94 98 PRO A C 1
ATOM 721 O O . PRO A 1 98 ? 19.047 31.141 23.391 1 32.94 98 PRO A O 1
ATOM 724 N N . ARG A 1 99 ? 17.469 30.031 23.938 1 33.59 99 ARG A N 1
ATOM 725 C CA . ARG A 1 99 ? 18.375 28.875 23.969 1 33.59 99 ARG A CA 1
ATOM 726 C C . ARG A 1 99 ? 18.828 28.516 22.562 1 33.59 99 ARG A C 1
ATOM 728 O O . ARG A 1 99 ? 18.047 28.578 21.609 1 33.59 99 ARG A O 1
ATOM 735 N N . LEU A 1 100 ? 20.109 28.781 22.219 1 31.88 100 LEU A N 1
ATOM 736 C CA . LEU A 1 100 ? 20.719 28.219 21.031 1 31.88 100 LEU A CA 1
ATOM 737 C C . LEU A 1 100 ? 20.062 26.891 20.656 1 31.88 100 LEU A C 1
ATOM 739 O O . LEU A 1 100 ? 20 25.984 21.484 1 31.88 100 LEU A O 1
ATOM 743 N N . TYR A 1 101 ? 18.984 26.984 19.906 1 33.44 101 TYR A N 1
ATOM 744 C CA . TYR A 1 101 ? 18.422 25.766 19.312 1 33.44 101 TYR A CA 1
ATOM 745 C C . TYR A 1 101 ? 19.516 24.766 19 1 33.44 101 TYR A C 1
ATOM 747 O O . TYR A 1 101 ? 20.312 24.969 18.078 1 33.44 101 TYR A O 1
ATOM 755 N N . ASP A 1 102 ? 20.172 24.188 20.062 1 33.75 102 ASP A N 1
ATOM 756 C CA . ASP A 1 102 ? 21.094 23.109 19.734 1 33.75 102 ASP A CA 1
ATOM 757 C C . ASP A 1 102 ? 20.484 22.156 18.719 1 33.75 102 ASP A C 1
ATOM 759 O O . ASP A 1 102 ? 19.266 21.953 18.688 1 33.75 102 ASP A O 1
ATOM 763 N N . ALA A 1 103 ? 21.125 22.016 17.625 1 37.31 103 ALA A N 1
ATOM 764 C CA . ALA A 1 103 ? 20.844 21.016 16.609 1 37.31 103 ALA A CA 1
ATOM 765 C C . ALA A 1 103 ? 20.219 19.766 17.219 1 37.31 103 ALA A C 1
ATOM 767 O O . ALA A 1 103 ? 19.359 19.141 16.594 1 37.31 103 ALA A O 1
ATOM 768 N N . ALA A 1 104 ? 20.594 19.469 18.438 1 37.53 104 ALA A N 1
ATOM 769 C CA . ALA A 1 104 ? 20.062 18.281 19.125 1 37.53 104 ALA A CA 1
ATOM 770 C C . ALA A 1 104 ? 18.578 18.469 19.438 1 37.53 104 ALA A C 1
ATOM 772 O O . ALA A 1 104 ? 17.797 17.516 19.312 1 37.53 104 ALA A O 1
ATOM 773 N N . ASP A 1 105 ? 18.094 19.594 19.891 1 40.44 105 ASP A N 1
ATOM 774 C CA . ASP A 1 105 ? 16.688 19.828 20.188 1 40.44 105 ASP A CA 1
ATOM 775 C C . ASP A 1 105 ? 15.852 19.797 18.922 1 40.44 105 ASP A C 1
ATOM 777 O O . ASP A 1 105 ? 14.727 19.297 18.922 1 40.44 105 ASP A O 1
ATOM 781 N N . ALA A 1 106 ? 16.359 20.469 17.875 1 39.72 106 ALA A N 1
ATOM 782 C CA . ALA A 1 106 ? 15.688 20.328 16.578 1 39.72 106 ALA A CA 1
ATOM 783 C C . ALA A 1 106 ? 15.578 18.859 16.172 1 39.72 106 ALA A C 1
ATOM 785 O O . ALA A 1 106 ? 14.562 18.438 15.625 1 39.72 106 ALA A O 1
ATOM 786 N N . LEU A 1 107 ? 16.656 18.156 16.469 1 40.09 107 LEU A N 1
ATOM 787 C CA . LEU A 1 107 ? 16.641 16.703 16.25 1 40.09 107 LEU A CA 1
ATOM 788 C C . LEU A 1 107 ? 15.664 16.016 17.188 1 40.09 107 LEU A C 1
ATOM 790 O O . LEU A 1 107 ? 14.984 15.07 16.797 1 40.09 107 LEU A O 1
ATOM 794 N N . ALA A 1 108 ? 15.602 16.516 18.406 1 40.69 108 ALA A N 1
ATOM 795 C CA . ALA A 1 108 ? 14.68 15.953 19.391 1 40.69 108 ALA A CA 1
ATOM 796 C C . ALA A 1 108 ? 13.234 16.234 19.016 1 40.69 108 ALA A C 1
ATOM 798 O O . ALA A 1 108 ? 12.352 15.406 19.234 1 40.69 108 ALA A O 1
ATOM 799 N N . GLU A 1 109 ? 12.914 17.469 18.719 1 41.28 109 GLU A N 1
ATOM 800 C CA . GLU A 1 109 ? 11.562 17.734 18.234 1 41.28 109 GLU A CA 1
ATOM 801 C C . GLU A 1 109 ? 11.211 16.828 17.062 1 41.28 109 GLU A C 1
ATOM 803 O O . GLU A 1 109 ? 10.055 16.453 16.875 1 41.28 109 GLU A O 1
ATOM 808 N N . ASN A 1 110 ? 12.227 16.547 16.328 1 39.06 110 ASN A N 1
ATOM 809 C CA . ASN A 1 110 ? 12.086 15.57 15.266 1 39.06 110 ASN A CA 1
ATOM 810 C C . ASN A 1 110 ? 11.969 14.148 15.812 1 39.06 110 ASN A C 1
ATOM 812 O O . ASN A 1 110 ? 11.852 13.188 15.055 1 39.06 110 ASN A O 1
ATOM 816 N N . SER A 1 111 ? 12.211 13.992 17.094 1 42.16 111 SER A N 1
ATOM 817 C CA . SER A 1 111 ? 12.016 12.727 17.797 1 42.16 111 SER A CA 1
ATOM 818 C C . SER A 1 111 ? 10.57 12.266 17.703 1 42.16 111 SER A C 1
ATOM 820 O O . SER A 1 111 ? 10.266 11.094 17.938 1 42.16 111 SER A O 1
ATOM 822 N N . SER A 1 112 ? 9.695 13.203 17.625 1 46.03 112 SER A N 1
ATOM 823 C CA . SER A 1 112 ? 8.312 12.859 17.312 1 46.03 112 SER A CA 1
ATOM 824 C C . SER A 1 112 ? 8.234 11.883 16.141 1 46.03 112 SER A C 1
ATOM 826 O O . SER A 1 112 ? 7.266 11.141 16.016 1 46.03 112 SER A O 1
ATOM 828 N N . GLY A 1 113 ? 9.305 11.789 15.422 1 49.88 113 GLY A N 1
ATOM 829 C CA . GLY A 1 113 ? 9.391 10.945 14.242 1 49.88 113 GLY A CA 1
ATOM 830 C C . GLY A 1 113 ? 9.438 9.461 14.57 1 49.88 113 GLY A C 1
ATOM 831 O O . GLY A 1 113 ? 8.875 8.641 13.844 1 49.88 113 GLY A O 1
ATOM 832 N N . ILE A 1 114 ? 9.984 9.195 15.859 1 53.44 114 ILE A N 1
ATOM 833 C CA . ILE A 1 114 ? 10.156 7.785 16.203 1 53.44 114 ILE A CA 1
ATOM 834 C C . ILE A 1 114 ? 8.797 7.152 16.484 1 53.44 114 ILE A C 1
ATOM 836 O O . ILE A 1 114 ? 8.516 6.039 16.047 1 53.44 114 ILE A O 1
ATOM 840 N N . GLY A 1 115 ? 7.949 7.961 17.172 1 58.75 115 GLY A N 1
ATOM 841 C CA . GLY A 1 115 ? 6.625 7.441 17.469 1 58.75 115 GLY A CA 1
ATOM 842 C C . GLY A 1 115 ? 5.793 7.172 16.234 1 58.75 115 GLY A C 1
ATOM 843 O O . GLY A 1 115 ? 5.129 6.137 16.141 1 58.75 115 GLY A O 1
ATOM 844 N N . ILE A 1 116 ? 5.93 8.078 15.328 1 59.44 116 ILE A N 1
ATOM 845 C CA . ILE A 1 116 ? 5.164 7.934 14.094 1 59.44 116 ILE A CA 1
ATOM 846 C C . ILE A 1 116 ? 5.688 6.738 13.297 1 59.44 116 ILE A C 1
ATOM 848 O O . ILE A 1 116 ? 4.906 5.957 12.75 1 59.44 116 ILE A O 1
ATOM 852 N N . VAL A 1 117 ? 6.977 6.582 13.43 1 70.69 117 VAL A N 1
ATOM 853 C CA . VAL A 1 117 ? 7.598 5.48 12.695 1 70.69 117 VAL A CA 1
ATOM 854 C C . VAL A 1 117 ? 7.188 4.148 13.32 1 70.69 117 VAL A C 1
ATOM 856 O O . VAL A 1 117 ? 6.859 3.199 12.609 1 70.69 117 VAL A O 1
ATOM 859 N N . ASP A 1 118 ? 6.934 4.234 14.609 1 76.5 118 ASP A N 1
ATOM 860 C CA . ASP A 1 118 ? 6.602 2.986 15.289 1 76.5 118 ASP A CA 1
ATOM 861 C C . ASP A 1 118 ? 5.176 2.545 14.969 1 76.5 118 ASP A C 1
ATOM 863 O O . ASP A 1 118 ? 4.906 1.35 14.836 1 76.5 118 ASP A O 1
ATOM 867 N N . GLY A 1 119 ? 4.348 3.637 14.906 1 80.88 119 GLY A N 1
ATOM 868 C CA . GLY A 1 119 ? 2.977 3.297 14.562 1 80.88 119 GLY A CA 1
ATOM 869 C C . GLY A 1 119 ? 2.84 2.697 13.18 1 80.88 119 GLY A C 1
ATOM 870 O O . GLY A 1 119 ? 2.229 1.641 13.008 1 80.88 119 GLY A O 1
ATOM 871 N N . PHE A 1 120 ? 3.43 3.318 12.234 1 84.19 120 PHE A N 1
ATOM 872 C CA . PHE A 1 120 ? 3.342 2.859 10.852 1 84.19 120 PHE A CA 1
ATOM 873 C C . PHE A 1 120 ? 4.047 1.519 10.68 1 84.19 120 PHE A C 1
ATOM 875 O O . PHE A 1 120 ? 3.48 0.582 10.117 1 84.19 120 PHE A O 1
ATOM 882 N N . VAL A 1 121 ? 5.234 1.37 11.156 1 85.56 121 VAL A N 1
ATOM 883 C CA . VAL A 1 121 ? 6.031 0.156 11.016 1 85.56 121 VAL A CA 1
ATOM 884 C C . VAL A 1 121 ? 5.367 -0.991 11.766 1 85.56 121 VAL A C 1
ATOM 886 O O . VAL A 1 121 ? 5.309 -2.119 11.273 1 85.56 121 VAL A O 1
ATOM 889 N N . GLY A 1 122 ? 4.91 -0.674 13 1 88.75 122 GLY A N 1
ATOM 890 C CA . GLY A 1 122 ? 4.234 -1.695 13.781 1 88.75 122 GLY A CA 1
ATOM 891 C C . GLY A 1 122 ? 3.006 -2.26 13.094 1 88.75 122 GLY A C 1
ATOM 892 O O . GLY A 1 122 ? 2.848 -3.479 12.992 1 88.75 122 GLY A O 1
ATOM 893 N N . ARG A 1 123 ? 2.221 -1.404 12.594 1 91.19 123 ARG A N 1
ATOM 894 C CA . ARG A 1 123 ? 0.998 -1.839 11.93 1 91.19 123 ARG A CA 1
ATOM 895 C C . ARG A 1 123 ? 1.313 -2.576 10.633 1 91.19 123 ARG A C 1
ATOM 897 O O . ARG A 1 123 ? 0.706 -3.605 10.336 1 91.19 123 ARG A O 1
ATOM 904 N N . THR A 1 124 ? 2.25 -2.059 9.883 1 91.75 124 THR A N 1
ATOM 905 C CA . THR A 1 124 ? 2.635 -2.695 8.633 1 91.75 124 THR A CA 1
ATOM 906 C C . THR A 1 124 ? 3.223 -4.078 8.883 1 91.75 124 THR A C 1
ATOM 908 O O . THR A 1 124 ? 2.914 -5.031 8.164 1 91.75 124 THR A O 1
ATOM 911 N N . THR A 1 125 ? 4.012 -4.148 9.875 1 92 125 THR A N 1
ATOM 912 C CA . THR A 1 125 ? 4.617 -5.422 10.25 1 92 125 THR A CA 1
ATOM 913 C C . THR A 1 125 ? 3.549 -6.426 10.672 1 92 125 THR A C 1
ATOM 915 O O . THR A 1 125 ? 3.559 -7.574 10.219 1 92 125 THR A O 1
ATOM 918 N N . ALA A 1 126 ? 2.682 -5.992 11.484 1 94 126 ALA A N 1
ATOM 919 C CA . ALA A 1 126 ? 1.613 -6.867 11.961 1 94 126 ALA A CA 1
ATOM 920 C C . ALA A 1 126 ? 0.754 -7.367 10.805 1 94 126 ALA A C 1
ATOM 922 O O . ALA A 1 126 ? 0.41 -8.547 10.75 1 94 126 ALA A O 1
ATOM 923 N N . LEU A 1 127 ? 0.454 -6.527 9.883 1 95.12 127 LEU A N 1
ATOM 924 C CA . LEU A 1 127 ? -0.374 -6.902 8.742 1 95.12 127 LEU A CA 1
ATOM 925 C C . LEU A 1 127 ? 0.381 -7.844 7.805 1 95.12 127 LEU A C 1
ATOM 927 O O . LEU A 1 127 ? -0.188 -8.812 7.305 1 95.12 127 LEU A O 1
ATOM 931 N N . ALA A 1 128 ? 1.604 -7.531 7.559 1 93.75 128 ALA A N 1
ATOM 932 C CA . ALA A 1 128 ? 2.424 -8.414 6.73 1 93.75 128 ALA A CA 1
ATOM 933 C C . ALA A 1 128 ? 2.537 -9.805 7.355 1 93.75 128 ALA A C 1
ATOM 935 O O . ALA A 1 128 ? 2.449 -10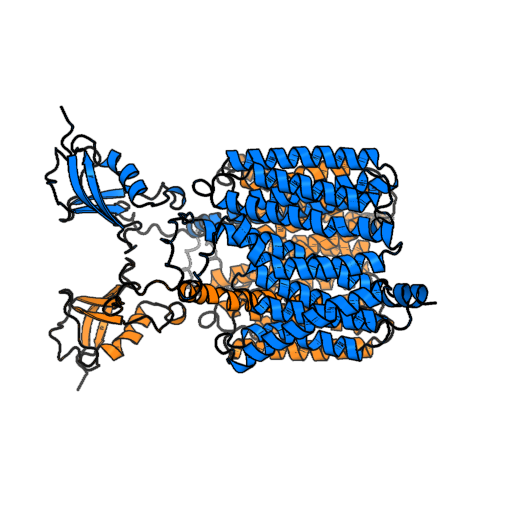.812 6.656 1 93.75 128 ALA A O 1
ATOM 936 N N . ALA A 1 129 ? 2.74 -9.805 8.625 1 93.81 129 ALA A N 1
ATOM 937 C CA . ALA A 1 129 ? 2.83 -11.078 9.344 1 93.81 129 ALA A CA 1
ATOM 938 C C . ALA A 1 129 ? 1.516 -11.844 9.266 1 93.81 129 ALA A C 1
ATOM 940 O O . ALA A 1 129 ? 1.514 -13.078 9.18 1 93.81 129 ALA A O 1
ATOM 941 N N . THR A 1 130 ? 0.432 -11.141 9.367 1 95.56 130 THR A N 1
ATOM 942 C CA . THR A 1 130 ? -0.878 -11.773 9.25 1 95.56 130 THR A CA 1
ATOM 943 C C . THR A 1 130 ? -1.045 -12.422 7.879 1 95.56 130 THR A C 1
ATOM 945 O O . THR A 1 130 ? -1.541 -13.539 7.773 1 95.56 130 THR A O 1
ATOM 948 N N . GLY A 1 131 ? -0.627 -11.68 6.832 1 94.19 131 GLY A N 1
ATOM 949 C CA . GLY A 1 131 ? -0.662 -12.266 5.504 1 94.19 131 GLY A CA 1
ATOM 950 C C . GLY A 1 131 ? 0.195 -13.508 5.375 1 94.19 131 GLY A C 1
ATOM 951 O O . GLY A 1 131 ? -0.235 -14.508 4.793 1 94.19 131 GLY A O 1
ATOM 952 N N . ALA A 1 132 ? 1.342 -13.453 5.914 1 91.38 132 ALA A N 1
ATOM 953 C CA . ALA A 1 132 ? 2.26 -14.594 5.867 1 91.38 132 ALA A CA 1
ATOM 954 C C . ALA A 1 132 ? 1.698 -15.781 6.641 1 91.38 132 ALA A C 1
ATOM 956 O O . ALA A 1 132 ? 1.766 -16.922 6.172 1 91.38 132 ALA A O 1
ATOM 957 N N . LEU A 1 133 ? 1.153 -15.492 7.801 1 91.06 133 LEU A N 1
ATOM 958 C CA . LEU A 1 133 ? 0.558 -16.562 8.602 1 91.06 133 LEU A CA 1
ATOM 959 C C . LEU A 1 133 ? -0.618 -17.188 7.871 1 91.06 133 LEU A C 1
ATOM 961 O O . LEU A 1 133 ? -0.752 -18.422 7.852 1 91.06 133 LEU A O 1
ATOM 965 N N . SER A 1 134 ? -1.436 -16.391 7.316 1 92.94 134 SER A N 1
ATOM 966 C CA . SER A 1 134 ? -2.596 -16.906 6.602 1 92.94 134 SER A CA 1
ATOM 967 C C . SER A 1 134 ? -2.176 -17.797 5.43 1 92.94 134 SER A C 1
ATOM 969 O O . SER A 1 134 ? -2.729 -18.875 5.234 1 92.94 134 SER A O 1
ATOM 971 N N . ALA A 1 135 ? -1.208 -17.328 4.672 1 90.56 135 ALA A N 1
ATOM 972 C CA . ALA A 1 135 ? -0.706 -18.125 3.557 1 90.56 135 ALA A CA 1
ATOM 973 C C . ALA A 1 135 ? -0.119 -19.453 4.047 1 90.56 135 ALA A C 1
ATOM 975 O O . ALA A 1 135 ? -0.355 -20.5 3.449 1 90.56 135 ALA A O 1
ATOM 976 N N . ALA A 1 136 ? 0.591 -19.422 5.102 1 89.62 136 ALA A N 1
ATOM 977 C CA . ALA A 1 136 ? 1.215 -20.625 5.66 1 89.62 136 ALA A CA 1
ATOM 978 C C . ALA A 1 136 ? 0.161 -21.609 6.156 1 89.62 136 ALA A C 1
ATOM 980 O O . ALA A 1 136 ? 0.284 -22.812 5.945 1 89.62 136 ALA A O 1
ATOM 981 N N . MET A 1 137 ? -0.827 -21.031 6.754 1 90.62 137 MET A N 1
ATOM 982 C CA . MET A 1 137 ? -1.856 -21.906 7.312 1 90.62 137 MET A CA 1
ATOM 983 C C . MET A 1 137 ? -2.715 -22.516 6.207 1 90.62 137 MET A C 1
ATOM 985 O O . MET A 1 137 ? -3.162 -23.656 6.316 1 90.62 137 MET A O 1
ATOM 989 N N . LEU A 1 138 ? -2.93 -21.781 5.168 1 91.56 138 LEU A N 1
ATOM 990 C CA . LEU A 1 138 ? -3.662 -22.344 4.043 1 91.56 138 LEU A CA 1
ATOM 991 C C . LEU A 1 138 ? -2.861 -23.469 3.383 1 91.56 138 LEU A C 1
ATOM 993 O O . LEU A 1 138 ? -3.432 -24.469 2.949 1 91.56 138 LEU A O 1
ATOM 997 N N . THR A 1 139 ? -1.587 -23.312 3.344 1 88.62 139 THR A N 1
ATOM 998 C CA . THR A 1 139 ? -0.734 -24.375 2.805 1 88.62 139 THR A CA 1
ATOM 999 C C . THR A 1 139 ? -0.727 -25.594 3.729 1 88.62 139 THR A C 1
ATOM 1001 O O . THR A 1 139 ? -0.823 -26.734 3.264 1 88.62 139 THR A O 1
ATOM 1004 N N . LEU A 1 140 ? -0.686 -25.312 5.004 1 88 140 LEU A N 1
ATOM 1005 C CA . LEU A 1 140 ? -0.68 -26.391 5.988 1 88 140 LEU A CA 1
ATOM 1006 C C . LEU A 1 140 ? -2.014 -27.125 5.992 1 88 140 LEU A C 1
ATOM 1008 O O . LEU A 1 140 ? -2.059 -28.328 6.258 1 88 140 LEU A O 1
ATOM 1012 N N . SER A 1 141 ? -3.035 -26.5 5.684 1 90.94 141 SER A N 1
ATOM 1013 C CA . SER A 1 141 ? -4.367 -27.094 5.723 1 90.94 141 SER A CA 1
ATOM 1014 C C . SER A 1 141 ? -4.5 -28.219 4.688 1 90.94 141 SER A C 1
ATOM 1016 O O . SER A 1 141 ? -5.383 -29.062 4.797 1 90.94 141 SER A O 1
ATOM 1018 N N . ARG A 1 142 ? -3.66 -28.203 3.701 1 89.81 142 ARG A N 1
ATOM 1019 C CA . ARG A 1 142 ? -3.686 -29.266 2.691 1 89.81 142 ARG A CA 1
ATOM 1020 C C . ARG A 1 142 ? -3.271 -30.594 3.291 1 89.81 142 ARG A C 1
ATOM 1022 O O . ARG A 1 142 ? -3.727 -31.656 2.842 1 89.81 142 ARG A O 1
ATOM 1029 N N . THR A 1 143 ? -2.357 -30.594 4.246 1 88.19 143 THR A N 1
ATOM 1030 C CA . THR A 1 143 ? -1.855 -31.812 4.863 1 88.19 143 THR A CA 1
ATOM 1031 C C . THR A 1 143 ? -2.518 -32.062 6.215 1 88.19 143 THR A C 1
ATOM 1033 O O . THR A 1 143 ? -2.92 -33.188 6.531 1 88.19 143 THR A O 1
ATOM 1036 N N . ASP A 1 144 ? -2.66 -30.984 7.039 1 90.44 144 ASP A N 1
ATOM 1037 C CA . ASP A 1 144 ? -3.277 -31.078 8.359 1 90.44 144 ASP A CA 1
ATOM 1038 C C . ASP A 1 144 ? -4.227 -29.906 8.594 1 90.44 144 ASP A C 1
ATOM 1040 O O . ASP A 1 144 ? -3.846 -28.891 9.195 1 90.44 144 ASP A O 1
ATOM 1044 N N . PHE A 1 145 ? -5.473 -30.047 8.219 1 91.88 145 PHE A N 1
ATOM 1045 C CA . PHE A 1 145 ? -6.43 -28.953 8.266 1 91.88 145 PHE A CA 1
ATOM 1046 C C . PHE A 1 145 ? -6.852 -28.656 9.703 1 91.88 145 PHE A C 1
ATOM 1048 O O . PHE A 1 145 ? -7.18 -27.531 10.047 1 91.88 145 PHE A O 1
ATOM 1055 N N . VAL A 1 146 ? -6.832 -29.641 10.555 1 93.62 146 VAL A N 1
ATOM 1056 C CA . VAL A 1 146 ? -7.234 -29.469 11.945 1 93.62 146 VAL A CA 1
ATOM 1057 C C . VAL A 1 146 ? -6.23 -28.562 12.664 1 93.62 146 VAL A C 1
ATOM 1059 O O . VAL A 1 146 ? -6.621 -27.625 13.352 1 93.62 146 VAL A O 1
ATOM 1062 N N . LEU A 1 147 ? -4.969 -28.875 12.461 1 90.25 147 LEU A N 1
ATOM 1063 C CA . LEU A 1 147 ? -3.926 -28.078 13.102 1 90.25 147 LEU A CA 1
ATOM 1064 C C . LEU A 1 147 ? -3.949 -26.641 12.594 1 90.25 147 LEU A C 1
ATOM 1066 O O . LEU A 1 147 ? -3.842 -25.703 13.383 1 90.25 147 LEU A O 1
ATOM 1070 N N . ALA A 1 148 ? -4 -26.5 11.297 1 91.31 148 ALA A N 1
ATOM 1071 C CA . ALA A 1 148 ? -4.059 -25.156 10.695 1 91.31 148 ALA A CA 1
ATOM 1072 C C . ALA A 1 148 ? -5.227 -24.359 11.258 1 91.31 148 ALA A C 1
ATOM 1074 O O . ALA A 1 148 ? -5.055 -23.203 11.664 1 91.31 148 ALA A O 1
ATOM 1075 N N . ALA A 1 149 ? -6.391 -24.938 11.328 1 94.19 149 ALA A N 1
ATOM 1076 C CA . ALA A 1 149 ? -7.586 -24.266 11.836 1 94.19 149 ALA A CA 1
ATOM 1077 C C . ALA A 1 149 ? -7.441 -23.922 13.312 1 94.19 149 ALA A C 1
ATOM 1079 O O . ALA A 1 149 ? -7.867 -22.844 13.75 1 94.19 149 ALA A O 1
ATOM 1080 N N . ALA A 1 150 ? -6.871 -24.812 14.055 1 93.81 150 ALA A N 1
ATOM 1081 C CA . ALA A 1 150 ? -6.68 -24.578 15.484 1 93.81 150 ALA A CA 1
ATOM 1082 C C . ALA A 1 150 ? -5.773 -23.391 15.734 1 93.81 150 ALA A C 1
ATOM 1084 O O . ALA A 1 150 ? -6.074 -22.531 16.578 1 93.81 150 ALA A O 1
ATOM 1085 N N . ILE A 1 151 ? -4.703 -23.312 15.016 1 90.12 151 ILE A N 1
ATOM 1086 C CA . ILE A 1 151 ? -3.766 -22.203 15.172 1 90.12 151 ILE A CA 1
ATOM 1087 C C . ILE A 1 151 ? -4.449 -20.891 14.805 1 90.12 151 ILE A C 1
ATOM 1089 O O . ILE A 1 151 ? -4.32 -19.891 15.516 1 90.12 151 ILE A O 1
ATOM 1093 N N . CYS A 1 152 ? -5.148 -20.875 13.688 1 93.19 152 CYS A N 1
ATOM 1094 C CA . CYS A 1 152 ? -5.855 -19.672 13.258 1 93.19 152 CYS A CA 1
ATOM 1095 C C . CYS A 1 152 ? -6.906 -19.266 14.281 1 93.19 152 CYS A C 1
ATOM 1097 O O . CYS A 1 152 ? -7.086 -18.078 14.562 1 93.19 152 CYS A O 1
ATOM 1099 N N . PHE A 1 153 ? -7.586 -20.25 14.852 1 94.5 153 PHE A N 1
ATOM 1100 C CA . PHE A 1 153 ? -8.625 -19.984 15.836 1 94.5 153 PHE A CA 1
ATOM 1101 C C . PHE A 1 153 ? -8.031 -19.328 17.078 1 94.5 153 PHE A C 1
ATOM 1103 O O . PHE A 1 153 ? -8.523 -18.297 17.547 1 94.5 153 PHE A O 1
ATOM 1110 N N . ILE A 1 154 ? -6.969 -19.906 17.547 1 93.81 154 ILE A N 1
ATOM 1111 C CA . ILE A 1 154 ? -6.312 -19.375 18.75 1 93.81 154 ILE A CA 1
ATOM 1112 C C . ILE A 1 154 ? -5.793 -17.969 18.469 1 93.81 154 ILE A C 1
ATOM 1114 O O . ILE A 1 154 ? -5.941 -17.078 19.297 1 93.81 154 ILE A O 1
ATOM 1118 N N . THR A 1 155 ? -5.191 -17.812 17.328 1 92.94 155 THR A N 1
ATOM 1119 C CA . THR A 1 155 ? -4.664 -16.5 16.953 1 92.94 155 THR A CA 1
ATOM 1120 C C . THR A 1 155 ? -5.793 -15.484 16.828 1 92.94 155 THR A C 1
ATOM 1122 O O . THR A 1 155 ? -5.652 -14.344 17.266 1 92.94 155 THR A O 1
ATOM 1125 N N . ALA A 1 156 ? -6.918 -15.844 16.203 1 93.81 156 ALA A N 1
ATOM 1126 C CA . ALA A 1 156 ? -8.055 -14.945 16.047 1 93.81 156 ALA A CA 1
ATOM 1127 C C . ALA A 1 156 ? -8.594 -14.5 17.406 1 93.81 156 ALA A C 1
ATOM 1129 O O . ALA A 1 156 ? -8.875 -13.32 17.609 1 93.81 156 ALA A O 1
ATOM 1130 N N . VAL A 1 157 ? -8.734 -15.445 18.328 1 93.31 157 VAL A N 1
ATOM 1131 C CA . VAL A 1 157 ? -9.227 -15.141 19.672 1 93.31 157 VAL A CA 1
ATOM 1132 C C . VAL A 1 157 ? -8.289 -14.156 20.359 1 93.31 157 VAL A C 1
ATOM 1134 O O . VAL A 1 157 ? -8.734 -13.188 20.969 1 93.31 157 VAL A O 1
ATOM 1137 N N . ALA A 1 158 ? -7.016 -14.398 20.219 1 92.81 158 ALA A N 1
ATOM 1138 C CA . ALA A 1 158 ? -6.02 -13.508 20.812 1 92.81 158 ALA A CA 1
ATOM 1139 C C . ALA A 1 158 ? -6.113 -12.109 20.203 1 92.81 158 ALA A C 1
ATOM 1141 O O . ALA A 1 158 ? -5.969 -11.109 20.922 1 92.81 158 ALA A O 1
ATOM 1142 N N . LEU A 1 159 ? -6.336 -12.055 18.922 1 92.88 159 LEU A N 1
ATOM 1143 C CA . LEU A 1 159 ? -6.43 -10.766 18.234 1 92.88 159 LEU A CA 1
ATOM 1144 C C . LEU A 1 159 ? -7.691 -10.023 18.656 1 92.88 159 LEU A C 1
ATOM 1146 O O . LEU A 1 159 ? -7.668 -8.805 18.844 1 92.88 159 LEU A O 1
ATOM 1150 N N . PHE A 1 160 ? -8.812 -10.703 18.844 1 91.06 160 PHE A N 1
ATOM 1151 C CA . PHE A 1 160 ? -10.031 -10.062 19.328 1 91.06 160 PHE A CA 1
ATOM 1152 C C . PHE A 1 160 ? -9.844 -9.539 20.75 1 91.06 160 PHE A C 1
ATOM 1154 O O . PHE A 1 160 ? -10.32 -8.461 21.078 1 91.06 160 PHE A O 1
ATOM 1161 N N . ALA A 1 161 ? -9.18 -10.328 21.547 1 90.44 161 ALA A N 1
ATOM 1162 C CA . ALA A 1 161 ? -8.828 -9.852 22.875 1 90.44 161 ALA A CA 1
ATOM 1163 C C . ALA A 1 161 ? -7.926 -8.625 22.812 1 90.44 161 ALA A C 1
ATOM 1165 O O . ALA A 1 161 ? -8.047 -7.707 23.625 1 90.44 161 ALA A O 1
ATOM 1166 N N . GLY A 1 162 ? -7.023 -8.664 21.844 1 89.38 162 GLY A N 1
ATOM 1167 C CA . GLY A 1 162 ? -6.148 -7.523 21.625 1 89.38 162 GLY A CA 1
ATOM 1168 C C . GLY A 1 162 ? -6.906 -6.25 21.281 1 89.38 162 GLY A C 1
ATOM 1169 O O . GLY A 1 162 ? -6.504 -5.156 21.688 1 89.38 162 GLY A O 1
ATOM 1170 N N . VAL A 1 163 ? -7.984 -6.375 20.516 1 89.62 163 VAL A N 1
ATOM 1171 C CA . VAL A 1 163 ? -8.812 -5.219 20.188 1 89.62 163 VAL A CA 1
ATOM 1172 C C . VAL A 1 163 ? -9.383 -4.609 21.469 1 89.62 163 VAL A C 1
ATOM 1174 O O . VAL A 1 163 ? -9.352 -3.389 21.641 1 89.62 163 VAL A O 1
ATOM 1177 N N . ARG A 1 164 ? -9.859 -5.41 22.391 1 87.38 164 ARG A N 1
ATOM 1178 C CA . ARG A 1 164 ? -10.406 -4.93 23.656 1 87.38 164 ARG A CA 1
ATOM 1179 C C . ARG A 1 164 ? -9.336 -4.215 24.484 1 87.38 164 ARG A C 1
ATOM 1181 O O . ARG A 1 164 ? -9.594 -3.154 25.047 1 87.38 164 ARG A O 1
ATOM 1188 N N . VAL A 1 165 ? -8.219 -4.82 24.5 1 86.75 165 VAL A N 1
ATOM 1189 C CA . VAL A 1 165 ? -7.125 -4.23 25.266 1 86.75 165 VAL A CA 1
ATOM 1190 C C . VAL A 1 165 ? -6.73 -2.887 24.656 1 86.75 165 VAL A C 1
ATOM 1192 O O . VAL A 1 165 ? -6.469 -1.922 25.375 1 86.75 165 VAL A O 1
ATOM 1195 N N . ALA A 1 166 ? -6.648 -2.852 23.328 1 86.69 166 ALA A N 1
ATOM 1196 C CA . ALA A 1 166 ? -6.277 -1.615 22.641 1 86.69 166 ALA A CA 1
ATOM 1197 C C . ALA A 1 166 ? -7.266 -0.497 22.953 1 86.69 166 ALA A C 1
ATOM 1199 O O . ALA A 1 166 ? -6.867 0.651 23.172 1 86.69 166 ALA A O 1
ATOM 1200 N N . ILE A 1 167 ? -8.508 -0.817 23.031 1 85 167 ILE A N 1
ATOM 1201 C CA . ILE A 1 167 ? -9.539 0.172 23.328 1 85 167 ILE A CA 1
ATOM 1202 C C . ILE A 1 167 ? -9.438 0.626 24.781 1 85 167 ILE A C 1
ATOM 1204 O O . ILE A 1 167 ? -9.523 1.821 25.062 1 85 167 ILE A O 1
ATOM 1208 N N . THR A 1 168 ? -9.258 -0.308 25.672 1 84.31 168 THR A N 1
ATOM 1209 C CA . THR A 1 168 ? -9.172 0.017 27.094 1 84.31 168 THR A CA 1
ATOM 1210 C C . THR A 1 168 ? -7.949 0.891 27.375 1 84.31 168 THR A C 1
ATOM 1212 O O . THR A 1 168 ? -7.973 1.729 28.281 1 84.31 168 THR A O 1
ATOM 1215 N N . ARG A 1 169 ? -6.969 0.728 26.562 1 82.12 169 ARG A N 1
ATOM 1216 C CA . ARG A 1 169 ? -5.75 1.501 26.766 1 82.12 169 ARG A CA 1
ATOM 1217 C C . ARG A 1 169 ? -5.746 2.752 25.891 1 82.12 169 ARG A C 1
ATOM 1219 O O . ARG A 1 169 ? -4.707 3.395 25.719 1 82.12 169 ARG A O 1
ATOM 1226 N N . SER A 1 170 ? -6.805 2.994 25.188 1 81.69 170 SER A N 1
ATOM 1227 C CA . SER A 1 170 ? -7.004 4.191 24.391 1 81.69 170 SER A CA 1
ATOM 1228 C C . SER A 1 170 ? -5.973 4.285 23.266 1 81.69 170 SER A C 1
ATOM 1230 O O . SER A 1 170 ? -5.367 5.336 23.062 1 81.69 170 SER A O 1
ATOM 1232 N N . ALA A 1 171 ? -5.727 3.18 22.641 1 83.81 171 ALA A N 1
ATOM 1233 C CA . ALA A 1 171 ? -4.828 3.154 21.5 1 83.81 171 ALA A CA 1
ATOM 1234 C C . ALA A 1 171 ? -5.398 3.967 20.344 1 83.81 171 ALA A C 1
ATOM 1236 O O . ALA A 1 171 ? -6.594 4.258 20.297 1 83.81 171 ALA A O 1
ATOM 1237 N N . ALA A 1 172 ? -4.496 4.395 19.453 1 85.19 172 ALA A N 1
ATOM 1238 C CA . ALA A 1 172 ? -4.918 5.137 18.281 1 85.19 172 ALA A CA 1
ATOM 1239 C C . ALA A 1 172 ? -5.91 4.324 17.453 1 85.19 172 ALA A C 1
ATOM 1241 O O . ALA A 1 172 ? -5.789 3.104 17.344 1 85.19 172 ALA A O 1
ATOM 1242 N N . PRO A 1 173 ? -6.926 4.887 16.859 1 87.31 173 PRO A N 1
ATOM 1243 C CA . PRO A 1 173 ? -7.906 4.188 16.016 1 87.31 173 PRO A CA 1
ATOM 1244 C C . PRO A 1 173 ? -7.254 3.389 14.891 1 87.31 173 PRO A C 1
ATOM 1246 O O . PRO A 1 173 ? -7.773 2.342 14.492 1 87.31 173 PRO A O 1
ATOM 1249 N N . ALA A 1 174 ? -6.125 3.953 14.398 1 88 174 ALA A N 1
ATOM 1250 C CA . ALA A 1 174 ? -5.418 3.23 13.344 1 88 174 ALA A CA 1
ATOM 1251 C C . ALA A 1 174 ? -4.93 1.874 13.844 1 88 174 ALA A C 1
ATOM 1253 O O . ALA A 1 174 ? -4.941 0.892 13.094 1 88 174 ALA A O 1
ATOM 1254 N N . THR A 1 175 ? -4.496 1.813 15.07 1 89.06 175 THR A N 1
ATOM 1255 C CA . THR A 1 175 ? -4.043 0.561 15.664 1 89.06 175 THR A CA 1
ATOM 1256 C C . THR A 1 175 ? -5.207 -0.406 15.852 1 89.06 175 THR A C 1
ATOM 1258 O O . THR A 1 175 ? -5.086 -1.598 15.562 1 89.06 175 THR A O 1
ATOM 1261 N N . VAL A 1 176 ? -6.289 0.095 16.266 1 90.38 176 VAL A N 1
ATOM 1262 C CA . VAL A 1 176 ? -7.484 -0.724 16.438 1 90.38 176 VAL A CA 1
ATOM 1263 C C . VAL A 1 176 ? -7.949 -1.249 15.078 1 90.38 176 VAL A C 1
ATOM 1265 O O . VAL A 1 176 ? -8.336 -2.414 14.961 1 90.38 176 VAL A O 1
ATOM 1268 N N . SER A 1 177 ? -7.898 -0.386 14.109 1 92.19 177 SER A N 1
ATOM 1269 C CA . SER A 1 177 ? -8.266 -0.803 12.758 1 92.19 177 SER A CA 1
ATOM 1270 C C . SER A 1 177 ? -7.383 -1.947 12.273 1 92.19 177 SER A C 1
ATOM 1272 O O . SER A 1 177 ? -7.871 -2.898 11.656 1 92.19 177 SER A O 1
ATOM 1274 N N . ALA A 1 178 ? -6.09 -1.837 12.477 1 93.5 178 ALA A N 1
ATOM 1275 C CA . ALA A 1 178 ? -5.156 -2.889 12.078 1 93.5 178 ALA A CA 1
ATOM 1276 C C . ALA A 1 178 ? -5.477 -4.203 12.781 1 93.5 178 ALA A C 1
ATOM 1278 O O . ALA A 1 178 ? -5.469 -5.266 12.156 1 93.5 178 ALA A O 1
ATOM 1279 N N . LEU A 1 179 ? -5.793 -4.09 14.062 1 93 179 LEU A N 1
ATOM 1280 C CA . LEU A 1 179 ? -6.113 -5.281 14.844 1 93 179 LEU A CA 1
ATOM 1281 C C . LEU A 1 179 ? -7.398 -5.93 14.344 1 93 179 LEU A C 1
ATOM 1283 O O . LEU A 1 179 ? -7.48 -7.156 14.234 1 93 179 LEU A O 1
ATOM 1287 N N . VAL A 1 180 ? -8.328 -5.125 14.031 1 93.56 180 VAL A N 1
ATOM 1288 C CA . VAL A 1 180 ? -9.602 -5.629 13.516 1 93.56 180 VAL A CA 1
ATOM 1289 C C . VAL A 1 180 ? -9.367 -6.312 12.172 1 93.56 180 VAL A C 1
ATOM 1291 O O . VAL A 1 180 ? -9.891 -7.402 11.922 1 93.56 180 VAL A O 1
ATOM 1294 N N . CYS A 1 181 ? -8.562 -5.707 11.297 1 94.25 181 CYS A N 1
ATOM 1295 C CA . CYS A 1 181 ? -8.227 -6.301 10.008 1 94.25 181 CYS A CA 1
ATOM 1296 C C . CYS A 1 181 ? -7.523 -7.641 10.188 1 94.25 181 CYS A C 1
ATOM 1298 O O . CYS A 1 181 ? -7.816 -8.602 9.477 1 94.25 181 CYS A O 1
ATOM 1300 N N . GLN A 1 182 ? -6.633 -7.645 11.109 1 96.12 182 GLN A N 1
ATOM 1301 C CA . GLN A 1 182 ? -5.93 -8.891 11.398 1 96.12 182 GLN A CA 1
ATOM 1302 C C . GLN A 1 182 ? -6.898 -9.977 11.859 1 96.12 182 GLN A C 1
ATOM 1304 O O . GLN A 1 182 ? -6.863 -11.102 11.359 1 96.12 182 GLN A O 1
ATOM 1309 N N . ALA A 1 183 ? -7.762 -9.617 12.805 1 94.62 183 ALA A N 1
ATOM 1310 C CA . ALA A 1 183 ? -8.695 -10.57 13.391 1 94.62 183 ALA A CA 1
ATOM 1311 C C . ALA A 1 183 ? -9.633 -11.141 12.32 1 94.62 183 ALA A C 1
ATOM 1313 O O . ALA A 1 183 ? -9.859 -12.352 12.266 1 94.62 183 ALA A O 1
ATOM 1314 N N . ILE A 1 184 ? -10.117 -10.289 11.477 1 94.94 184 ILE A N 1
ATOM 1315 C CA . ILE A 1 184 ? -11.031 -10.719 10.43 1 94.94 184 ILE A CA 1
ATOM 1316 C C . ILE A 1 184 ? -10.305 -11.625 9.438 1 94.94 184 ILE A C 1
ATOM 1318 O O . ILE A 1 184 ? -10.805 -12.688 9.07 1 94.94 184 ILE A O 1
ATOM 1322 N N . THR A 1 185 ? -9.086 -11.242 9.023 1 95.88 185 THR A N 1
ATOM 1323 C CA . THR A 1 185 ? -8.32 -12.008 8.047 1 95.88 185 THR A CA 1
ATOM 1324 C C . THR A 1 185 ? -7.996 -13.398 8.578 1 95.88 185 THR A C 1
ATOM 1326 O O . THR A 1 185 ? -8.18 -14.398 7.879 1 95.88 185 THR A O 1
ATOM 1329 N N . VAL A 1 186 ? -7.578 -13.445 9.789 1 95.25 186 VAL A N 1
ATOM 1330 C CA . VAL A 1 186 ? -7.215 -14.727 10.383 1 95.25 186 VAL A CA 1
ATOM 1331 C C . VAL A 1 186 ? -8.469 -15.578 10.586 1 95.25 186 VAL A C 1
ATOM 1333 O O . VAL A 1 186 ? -8.43 -16.797 10.406 1 95.25 186 VAL A O 1
ATOM 1336 N N . SER A 1 187 ? -9.57 -14.984 10.992 1 95.94 187 SER A N 1
ATOM 1337 C CA . SER A 1 187 ? -10.828 -15.711 11.156 1 95.94 187 SER A CA 1
ATOM 1338 C C . SER A 1 187 ? -11.297 -16.312 9.836 1 95.94 187 SER A C 1
ATOM 1340 O O . SER A 1 187 ? -11.773 -17.453 9.805 1 95.94 187 SER A O 1
ATOM 1342 N N . ILE A 1 188 ? -11.148 -15.578 8.758 1 95.19 188 ILE A N 1
ATOM 1343 C CA . ILE A 1 188 ? -11.523 -16.078 7.445 1 95.19 188 ILE A CA 1
ATOM 1344 C C . ILE A 1 188 ? -10.609 -17.25 7.062 1 95.19 188 ILE A C 1
ATOM 1346 O O . ILE A 1 188 ? -11.07 -18.25 6.508 1 95.19 188 ILE A O 1
ATOM 1350 N N . THR A 1 189 ? -9.336 -17.062 7.332 1 94.81 189 THR A N 1
ATOM 1351 C CA . THR A 1 189 ? -8.383 -18.125 7.055 1 94.81 189 THR A CA 1
ATOM 1352 C C . THR A 1 189 ? -8.75 -19.391 7.828 1 94.81 189 THR A C 1
ATOM 1354 O O . THR A 1 189 ? -8.688 -20.5 7.285 1 94.81 189 THR A O 1
ATOM 1357 N N . CYS A 1 190 ? -9.164 -19.203 9.086 1 94.94 190 CYS A N 1
ATOM 1358 C CA . CYS A 1 190 ? -9.625 -20.312 9.906 1 94.94 190 CYS A CA 1
ATOM 1359 C C . CYS A 1 190 ? -10.836 -21 9.273 1 94.94 190 CYS A C 1
ATOM 1361 O O . CYS A 1 190 ? -10.875 -22.219 9.156 1 94.94 190 CYS A O 1
ATOM 1363 N N . ALA A 1 191 ? -11.758 -20.234 8.836 1 94.62 191 ALA A N 1
ATOM 1364 C CA . ALA A 1 191 ? -12.992 -20.75 8.242 1 94.62 191 ALA A CA 1
ATOM 1365 C C . ALA A 1 191 ? -12.711 -21.531 6.961 1 94.62 191 ALA A C 1
ATOM 1367 O O . ALA A 1 191 ? -13.328 -22.562 6.703 1 94.62 191 ALA A O 1
ATOM 1368 N N . ILE A 1 192 ? -11.766 -21.078 6.184 1 93.5 192 ILE A N 1
ATOM 1369 C CA . ILE A 1 192 ? -11.43 -21.719 4.918 1 93.5 192 ILE A CA 1
ATOM 1370 C C . ILE A 1 192 ? -10.695 -23.031 5.18 1 93.5 192 ILE A C 1
ATOM 1372 O O . ILE A 1 192 ? -10.875 -24.016 4.449 1 93.5 192 ILE A O 1
ATOM 1376 N N . ALA A 1 193 ? -9.922 -23.094 6.234 1 92.94 193 ALA A N 1
ATOM 1377 C CA . ALA A 1 193 ? -9.109 -24.266 6.547 1 92.94 193 ALA A CA 1
ATOM 1378 C C . ALA A 1 193 ? -9.945 -25.344 7.215 1 92.94 193 ALA A C 1
ATOM 1380 O O . ALA A 1 193 ? -9.641 -26.531 7.098 1 92.94 193 ALA A O 1
ATOM 1381 N N . LEU A 1 194 ? -11.008 -25.062 7.84 1 91 194 LEU A N 1
ATOM 1382 C CA . LEU A 1 194 ? -11.773 -25.938 8.719 1 91 194 LEU A CA 1
ATOM 1383 C C . LEU A 1 194 ? -12.359 -27.109 7.938 1 91 194 LEU A C 1
ATOM 1385 O O . LEU A 1 194 ? -12.32 -28.25 8.398 1 91 194 LEU A O 1
ATOM 1389 N N . PRO A 1 195 ? -12.914 -26.859 6.699 1 90.44 195 PRO A N 1
ATOM 1390 C CA . PRO A 1 195 ? -13.523 -27.969 5.965 1 90.44 195 PRO A CA 1
ATOM 1391 C C . PRO A 1 195 ? -12.5 -29 5.477 1 90.44 195 PRO A C 1
ATOM 1393 O O . PRO A 1 195 ? -12.859 -30.109 5.105 1 90.44 195 PRO A O 1
ATOM 1396 N N . GLY A 1 196 ? -11.195 -28.625 5.414 1 88.25 196 GLY A N 1
ATOM 1397 C CA . GLY A 1 196 ? -10.164 -29.547 4.996 1 88.25 196 GLY A CA 1
ATOM 1398 C C . GLY A 1 196 ? -10.086 -29.719 3.492 1 88.25 196 GLY A C 1
ATOM 1399 O O . GLY A 1 196 ? -9.68 -30.781 3.002 1 88.25 196 GLY A O 1
ATOM 1400 N N . ILE A 1 197 ? -10.719 -28.812 2.842 1 88.38 197 ILE A N 1
ATOM 1401 C CA . ILE A 1 197 ? -10.664 -28.812 1.385 1 88.38 197 ILE A CA 1
ATOM 1402 C C . ILE A 1 197 ? -9.461 -28 0.914 1 88.38 197 ILE A C 1
ATOM 1404 O O . ILE A 1 197 ? -9.117 -26.984 1.519 1 88.38 197 ILE A O 1
ATOM 1408 N N . ASP A 1 198 ? -8.82 -28.469 -0.068 1 87.38 198 ASP A N 1
ATOM 1409 C CA . ASP A 1 198 ? -7.684 -27.75 -0.642 1 87.38 198 ASP A CA 1
ATOM 1410 C C . ASP A 1 198 ? -8.047 -26.297 -0.956 1 87.38 198 ASP A C 1
ATOM 1412 O O . ASP A 1 198 ? -9.031 -26.047 -1.659 1 87.38 198 ASP A O 1
ATOM 1416 N N . PRO A 1 199 ? -7.328 -25.391 -0.361 1 85.12 199 PRO A N 1
ATOM 1417 C CA . PRO A 1 199 ? -7.637 -23.984 -0.563 1 85.12 199 PRO A CA 1
ATOM 1418 C C . PRO A 1 199 ? -7.629 -23.578 -2.037 1 85.12 199 PRO A C 1
ATOM 1420 O O . PRO A 1 199 ? -8.305 -22.625 -2.424 1 85.12 199 PRO A O 1
ATOM 1423 N N . PHE A 1 200 ? -6.863 -24.203 -2.861 1 78.62 200 PHE A N 1
ATOM 1424 C CA . PHE A 1 200 ? -6.824 -23.891 -4.285 1 78.62 200 PHE A CA 1
ATOM 1425 C C . PHE A 1 200 ? -8.094 -24.375 -4.98 1 78.62 200 PHE A C 1
ATOM 1427 O O . PHE A 1 200 ? -8.406 -23.922 -6.086 1 78.62 200 PHE A O 1
ATOM 1434 N N . ALA A 1 201 ? -8.836 -25.281 -4.359 1 80.94 201 ALA A N 1
ATOM 1435 C CA . ALA A 1 201 ? -10.109 -25.781 -4.871 1 80.94 201 ALA A CA 1
ATOM 1436 C C . ALA A 1 201 ? -11.281 -25.156 -4.121 1 80.94 201 ALA A C 1
ATOM 1438 O O . ALA A 1 201 ? -12.406 -25.656 -4.188 1 80.94 201 ALA A O 1
ATOM 1439 N N . MET A 1 202 ? -10.93 -24 -3.457 1 79.38 202 MET A N 1
ATOM 1440 C CA . MET A 1 202 ? -11.914 -23.406 -2.555 1 79.38 202 MET A CA 1
ATOM 1441 C C . MET A 1 202 ? -13.109 -22.875 -3.332 1 79.38 202 MET A C 1
ATOM 1443 O O . MET A 1 202 ? -14.219 -22.797 -2.801 1 79.38 202 MET A O 1
ATOM 1447 N N . PHE A 1 203 ? -12.93 -22.578 -4.586 1 81.12 203 PHE A N 1
ATOM 1448 C CA . PHE A 1 203 ? -14.016 -21.984 -5.348 1 81.12 203 PHE A CA 1
ATOM 1449 C C . PHE A 1 203 ? -14.828 -23.047 -6.066 1 81.12 203 PHE A C 1
ATOM 1451 O O . PHE A 1 203 ? -15.875 -22.766 -6.648 1 81.12 203 PHE A O 1
ATOM 1458 N N . ASP A 1 204 ? -14.391 -24.344 -5.941 1 87.62 204 ASP A N 1
ATOM 1459 C CA . ASP A 1 204 ? -15.086 -25.438 -6.613 1 87.62 204 ASP A CA 1
ATOM 1460 C C . ASP A 1 204 ? -16.094 -26.109 -5.676 1 87.62 204 ASP A C 1
ATOM 1462 O O . ASP A 1 204 ? -16.969 -26.844 -6.129 1 87.62 204 ASP A O 1
ATOM 1466 N N . THR A 1 205 ? -15.891 -25.953 -4.438 1 88.88 205 THR A N 1
ATOM 1467 C CA . THR A 1 205 ? -16.812 -26.516 -3.453 1 88.88 205 THR A CA 1
ATOM 1468 C C . THR A 1 205 ? -17.469 -25.406 -2.637 1 88.88 205 THR A C 1
ATOM 1470 O O . THR A 1 205 ? -16.922 -24.297 -2.525 1 88.88 205 THR A O 1
ATOM 1473 N N . TRP A 1 206 ? -18.562 -25.641 -2.068 1 89.44 206 TRP A N 1
ATOM 1474 C CA . TRP A 1 206 ? -19.344 -24.609 -1.405 1 89.44 206 TRP A CA 1
ATOM 1475 C C . TRP A 1 206 ? -18.922 -24.438 0.046 1 89.44 206 TRP A C 1
ATOM 1477 O O . TRP A 1 206 ? -19.125 -23.391 0.644 1 89.44 206 TRP A O 1
ATOM 1487 N N . GLU A 1 207 ? -18.344 -25.422 0.646 1 91.56 207 GLU A N 1
ATOM 1488 C CA . GLU A 1 207 ? -18.125 -25.484 2.09 1 91.56 207 GLU A CA 1
ATOM 1489 C C . GLU A 1 207 ? -17.219 -24.344 2.553 1 91.56 207 GLU A C 1
ATOM 1491 O O . GLU A 1 207 ? -17.562 -23.594 3.475 1 91.56 207 GLU A O 1
ATOM 1496 N N . PRO A 1 208 ? -16 -24.188 1.916 1 90.69 208 PRO A N 1
ATOM 1497 C CA . PRO A 1 208 ? -15.117 -23.141 2.406 1 90.69 208 PRO A CA 1
ATOM 1498 C C . PRO A 1 208 ? -15.711 -21.734 2.244 1 90.69 208 PRO A C 1
ATOM 1500 O O . PRO A 1 208 ? -15.555 -20.891 3.125 1 90.69 208 PRO A O 1
ATOM 1503 N N . SER A 1 209 ? -16.359 -21.469 1.138 1 91.75 209 SER A N 1
ATOM 1504 C CA . SER A 1 209 ? -16.953 -20.156 0.902 1 91.75 209 SER A CA 1
ATOM 1505 C C . SER A 1 209 ? -18.109 -19.906 1.862 1 91.75 209 SER A C 1
ATOM 1507 O O . SER A 1 209 ? -18.297 -18.781 2.336 1 91.75 209 SER A O 1
ATOM 1509 N N . ALA A 1 210 ? -18.859 -20.922 2.109 1 93.69 210 ALA A N 1
ATOM 1510 C CA . ALA A 1 210 ? -19.953 -20.797 3.064 1 93.69 210 ALA A CA 1
ATOM 1511 C C . ALA A 1 210 ? -19.438 -20.516 4.473 1 93.69 210 ALA A C 1
ATOM 1513 O O . ALA A 1 210 ? -19.984 -19.688 5.191 1 93.69 210 ALA A O 1
ATOM 1514 N N . ALA A 1 211 ? -18.422 -21.234 4.824 1 93.56 211 ALA A N 1
ATOM 1515 C CA . ALA A 1 211 ? -17.812 -21.047 6.137 1 93.56 211 ALA A CA 1
ATOM 1516 C C . ALA A 1 211 ? -17.25 -19.625 6.273 1 93.56 211 ALA A C 1
ATOM 1518 O O . ALA A 1 211 ? -17.422 -18.984 7.309 1 93.56 211 ALA A O 1
ATOM 1519 N N . ALA A 1 212 ? -16.578 -19.156 5.27 1 93.56 212 ALA A N 1
ATOM 1520 C CA . ALA A 1 212 ? -16.016 -17.812 5.273 1 93.56 212 ALA A CA 1
ATOM 1521 C C . ALA A 1 212 ? -17.125 -16.766 5.379 1 93.56 212 ALA A C 1
ATOM 1523 O O . ALA A 1 212 ? -17.016 -15.797 6.137 1 93.56 212 ALA A O 1
ATOM 1524 N N . ALA A 1 213 ? -18.172 -16.938 4.629 1 95 213 ALA A N 1
ATOM 1525 C CA . ALA A 1 213 ? -19.312 -16.016 4.656 1 95 213 ALA A CA 1
ATOM 1526 C C . ALA A 1 213 ? -19.953 -15.969 6.039 1 95 213 ALA A C 1
ATOM 1528 O O . ALA A 1 213 ? -20.234 -14.891 6.562 1 95 213 ALA A O 1
ATOM 1529 N N . GLY A 1 214 ? -20.172 -17.172 6.586 1 95.19 214 GLY A N 1
ATOM 1530 C CA . GLY A 1 214 ? -20.734 -17.234 7.926 1 95.19 214 GLY A CA 1
ATOM 1531 C C . GLY A 1 214 ? -19.875 -16.562 8.969 1 95.19 214 GLY A C 1
ATOM 1532 O O . GLY A 1 214 ? -20.375 -15.875 9.859 1 95.19 214 GLY A O 1
ATOM 1533 N N . THR A 1 215 ? -18.594 -16.75 8.867 1 95.06 215 THR A N 1
ATOM 1534 C CA . THR A 1 215 ? -17.656 -16.141 9.797 1 95.06 215 THR A CA 1
ATOM 1535 C C . THR A 1 215 ? -17.672 -14.617 9.672 1 95.06 215 THR A C 1
ATOM 1537 O O . THR A 1 215 ? -17.625 -13.906 10.672 1 95.06 215 THR A O 1
ATOM 1540 N N . LEU A 1 216 ? -17.703 -14.117 8.438 1 95.31 216 LEU A N 1
ATOM 1541 C CA . LEU A 1 216 ? -17.766 -12.672 8.211 1 95.31 216 LEU A CA 1
ATOM 1542 C C . LEU A 1 216 ? -19.047 -12.086 8.797 1 95.31 216 LEU A C 1
ATOM 1544 O O . LEU A 1 216 ? -19.016 -11.031 9.438 1 95.31 216 LEU A O 1
ATOM 1548 N N . LEU A 1 217 ? -20.141 -12.797 8.625 1 95.12 217 LEU A N 1
ATOM 1549 C CA . LEU A 1 217 ? -21.406 -12.344 9.188 1 95.12 217 LEU A CA 1
ATOM 1550 C C . LEU A 1 217 ? -21.359 -12.289 10.711 1 95.12 217 LEU A C 1
ATOM 1552 O O . LEU A 1 217 ? -21.766 -11.297 11.312 1 95.12 217 LEU A O 1
ATOM 1556 N N . ALA A 1 218 ? -20.812 -13.336 11.25 1 94.19 218 ALA A N 1
ATOM 1557 C CA . ALA A 1 218 ? -20.703 -13.406 12.703 1 94.19 218 ALA A CA 1
ATOM 1558 C C . ALA A 1 218 ? -19.797 -12.289 13.242 1 94.19 218 ALA A C 1
ATOM 1560 O O . ALA A 1 218 ? -20.141 -11.625 14.219 1 94.19 218 ALA A O 1
ATOM 1561 N N . ALA A 1 219 ? -18.641 -12.125 12.609 1 91.62 219 ALA A N 1
ATOM 1562 C CA . ALA A 1 219 ? -17.734 -11.062 13.008 1 91.62 219 ALA A CA 1
ATOM 1563 C C . ALA A 1 219 ? -18.375 -9.688 12.859 1 91.62 219 ALA A C 1
ATOM 1565 O O . ALA A 1 219 ? -18.234 -8.836 13.734 1 91.62 219 ALA A O 1
ATOM 1566 N N . GLY A 1 220 ? -19.062 -9.477 11.734 1 92.44 220 GLY A N 1
ATOM 1567 C CA . GLY A 1 220 ? -19.734 -8.203 11.508 1 92.44 220 GLY A CA 1
ATOM 1568 C C . GLY A 1 220 ? -20.766 -7.883 12.562 1 92.44 220 GLY A C 1
ATOM 1569 O O . GLY A 1 220 ? -20.828 -6.758 13.07 1 92.44 220 GLY A O 1
ATOM 1570 N N . ILE A 1 221 ? -21.547 -8.859 12.891 1 91.5 221 ILE A N 1
ATOM 1571 C CA . ILE A 1 221 ? -22.578 -8.688 13.906 1 91.5 221 ILE A CA 1
ATOM 1572 C C . ILE A 1 221 ? -21.938 -8.375 15.25 1 91.5 221 ILE A C 1
ATOM 1574 O O . ILE A 1 221 ? -22.391 -7.492 15.977 1 91.5 221 ILE A O 1
ATOM 1578 N N . ALA A 1 222 ? -20.875 -9.031 15.547 1 90.38 222 ALA A N 1
ATOM 1579 C CA . ALA A 1 222 ? -20.156 -8.789 16.797 1 90.38 222 ALA A CA 1
ATOM 1580 C C . ALA A 1 222 ? -19.641 -7.355 16.875 1 90.38 222 ALA A C 1
ATOM 1582 O O . ALA A 1 222 ? -19.797 -6.684 17.891 1 90.38 222 ALA A O 1
ATOM 1583 N N . PHE A 1 223 ? -19 -6.895 15.805 1 89.25 223 PHE A N 1
ATOM 1584 C CA . PHE A 1 223 ? -18.469 -5.531 15.773 1 89.25 223 PHE A CA 1
ATOM 1585 C C . PHE A 1 223 ? -19.609 -4.516 15.883 1 89.25 223 PHE A C 1
ATOM 1587 O O . PHE A 1 223 ? -19.453 -3.477 16.516 1 89.25 223 PHE A O 1
ATOM 1594 N N . PHE A 1 224 ? -20.703 -4.82 15.281 1 83.94 224 PHE A N 1
ATOM 1595 C CA . PHE A 1 224 ? -21.844 -3.918 15.328 1 83.94 224 PHE A CA 1
ATOM 1596 C C . PHE A 1 224 ? -22.438 -3.861 16.734 1 83.94 224 PHE A C 1
ATOM 1598 O O . PHE A 1 224 ? -22.797 -2.789 17.219 1 83.94 224 PHE A O 1
ATOM 1605 N N . LEU A 1 225 ? -22.5 -4.996 17.422 1 84.06 225 LEU A N 1
ATOM 1606 C CA . LEU A 1 225 ? -23.078 -5.074 18.75 1 84.06 225 LEU A CA 1
ATOM 1607 C C . LEU A 1 225 ? -22.156 -4.465 19.797 1 84.06 225 LEU A C 1
ATOM 1609 O O . LEU A 1 225 ? -22.609 -3.883 20.781 1 84.06 225 LEU A O 1
ATOM 1613 N N . LEU A 1 226 ? -20.859 -4.527 19.547 1 84.5 226 LEU A N 1
ATOM 1614 C CA . LEU A 1 226 ? -19.891 -4.07 20.531 1 84.5 226 LEU A CA 1
ATOM 1615 C C . LEU A 1 226 ? -19.391 -2.672 20.188 1 84.5 226 LEU A C 1
ATOM 1617 O O . LEU A 1 226 ? -18.359 -2.232 20.719 1 84.5 226 LEU A O 1
ATOM 1621 N N . ARG A 1 227 ? -20.062 -2.035 19.344 1 81.94 227 ARG A N 1
ATOM 1622 C CA . ARG A 1 227 ? -19.641 -0.703 18.922 1 81.94 227 ARG A CA 1
ATOM 1623 C C . ARG A 1 227 ? -19.688 0.28 20.094 1 81.94 227 ARG A C 1
ATOM 1625 O O . ARG A 1 227 ? -20.703 0.389 20.781 1 81.94 227 ARG A O 1
ATOM 1632 N N . PRO A 1 228 ? -18.547 0.934 20.312 1 81.75 228 PRO A N 1
ATOM 1633 C CA . PRO A 1 228 ? -18.547 1.936 21.375 1 81.75 228 PRO A CA 1
ATOM 1634 C C . PRO A 1 228 ? -19.406 3.15 21.047 1 81.75 228 PRO A C 1
ATOM 1636 O O . PRO A 1 228 ? -19.781 3.357 19.891 1 81.75 228 PRO A O 1
ATOM 1639 N N . ASP A 1 229 ? -19.656 3.871 22.062 1 79.81 229 ASP A N 1
ATOM 1640 C CA . ASP A 1 229 ? -20.484 5.066 21.922 1 79.81 229 ASP A CA 1
ATOM 1641 C C . ASP A 1 229 ? -19.781 6.121 21.062 1 79.81 229 ASP A C 1
ATOM 1643 O O . ASP A 1 229 ? -18.641 6.484 21.344 1 79.81 229 ASP A O 1
ATOM 1647 N N . HIS A 1 230 ? -20.469 6.57 20.094 1 78.81 230 HIS A N 1
ATOM 1648 C CA . HIS A 1 230 ? -19.906 7.5 19.109 1 78.81 230 HIS A CA 1
ATOM 1649 C C . HIS A 1 230 ? -19.594 8.844 19.75 1 78.81 230 HIS A C 1
ATOM 1651 O O . HIS A 1 230 ? -18.672 9.547 19.312 1 78.81 230 HIS A O 1
ATOM 1657 N N . ALA A 1 231 ? -20.344 9.211 20.672 1 74.06 231 ALA A N 1
ATOM 1658 C CA . ALA A 1 231 ? -20.156 10.508 21.312 1 74.06 231 ALA A CA 1
ATOM 1659 C C . ALA A 1 231 ? -18.875 10.523 22.156 1 74.06 231 ALA A C 1
ATOM 1661 O O . ALA A 1 231 ? -18.172 11.531 22.203 1 74.06 231 ALA A O 1
ATOM 1662 N N . VAL A 1 232 ? -18.547 9.352 22.688 1 75.25 232 VAL A N 1
ATOM 1663 C CA . VAL A 1 232 ? -17.406 9.273 23.609 1 75.25 232 VAL A CA 1
ATOM 1664 C C . VAL A 1 232 ? -16.156 8.875 22.844 1 75.25 232 VAL A C 1
ATOM 1666 O O . VAL A 1 232 ? -15.078 9.43 23.062 1 75.25 232 VAL A O 1
ATOM 1669 N N . PHE A 1 233 ? -16.359 7.973 21.906 1 84.06 233 PHE A N 1
ATOM 1670 C CA . PHE A 1 233 ? -15.203 7.441 21.188 1 84.06 233 PHE A CA 1
ATOM 1671 C C . PHE A 1 233 ? -15.461 7.441 19.688 1 84.06 233 PHE A C 1
ATOM 1673 O O . PHE A 1 233 ? -15.562 6.379 19.062 1 84.06 233 PHE A O 1
ATOM 1680 N N . PRO A 1 234 ? -15.453 8.57 19.109 1 80.12 234 PRO A N 1
ATOM 1681 C CA . PRO A 1 234 ? -15.805 8.641 17.688 1 80.12 234 PRO A CA 1
ATOM 1682 C C . PRO A 1 234 ? -14.859 7.84 16.797 1 80.12 234 PRO A C 1
ATOM 1684 O O . PRO A 1 234 ? -15.289 7.23 15.82 1 80.12 234 PRO A O 1
ATOM 1687 N N . GLY A 1 235 ? -13.594 7.828 17.172 1 86.81 235 GLY A N 1
ATOM 1688 C CA . GLY A 1 235 ? -12.633 7.09 16.359 1 86.81 235 GLY A CA 1
ATOM 1689 C C . GLY A 1 235 ? -12.891 5.594 16.344 1 86.81 235 GLY A C 1
ATOM 1690 O O . GLY A 1 235 ? -12.859 4.961 15.289 1 86.81 235 GLY A O 1
ATOM 1691 N N . TYR A 1 236 ? -13.188 5.105 17.484 1 89.19 236 TYR A N 1
ATOM 1692 C CA . TYR A 1 236 ? -13.445 3.676 17.594 1 89.19 236 TYR A CA 1
ATOM 1693 C C . TYR A 1 236 ? -14.797 3.324 16.969 1 89.19 236 TYR A C 1
ATOM 1695 O O . TYR A 1 236 ? -14.938 2.279 16.328 1 89.19 236 TYR A O 1
ATOM 1703 N N . ALA A 1 237 ? -15.711 4.199 17.172 1 89.44 237 ALA A N 1
ATOM 1704 C CA . ALA A 1 237 ? -17.047 3.988 16.609 1 89.44 237 ALA A CA 1
ATOM 1705 C C . ALA A 1 237 ? -16.984 3.904 15.078 1 89.44 237 ALA A C 1
ATOM 1707 O O . ALA A 1 237 ? -17.656 3.072 14.469 1 89.44 237 ALA A O 1
ATOM 1708 N N . ARG A 1 238 ? -16.203 4.762 14.523 1 90.38 238 ARG A N 1
ATOM 1709 C CA . ARG A 1 238 ? -16.031 4.738 13.07 1 90.38 238 ARG A CA 1
ATOM 1710 C C . ARG A 1 238 ? -15.469 3.396 12.609 1 90.38 238 ARG A C 1
ATOM 1712 O O . ARG A 1 238 ? -15.945 2.82 11.633 1 90.38 238 ARG A O 1
ATOM 1719 N N . VAL A 1 239 ? -14.469 2.939 13.32 1 92.38 239 VAL A N 1
ATOM 1720 C CA . VAL A 1 239 ? -13.812 1.689 12.953 1 92.38 239 VAL A CA 1
ATOM 1721 C C . VAL A 1 239 ? -14.805 0.536 13.039 1 92.38 239 VAL A C 1
ATOM 1723 O O . VAL A 1 239 ? -14.961 -0.233 12.086 1 92.38 239 VAL A O 1
ATOM 1726 N N . PHE A 1 240 ? -15.555 0.467 14.062 1 93.25 240 PHE A N 1
ATOM 1727 C CA . PHE A 1 240 ? -16.484 -0.634 14.281 1 93.25 240 PHE A CA 1
ATOM 1728 C C . PHE A 1 240 ? -17.656 -0.55 13.32 1 93.25 240 PHE A C 1
ATOM 1730 O O . PHE A 1 240 ? -18.125 -1.571 12.805 1 93.25 240 PHE A O 1
ATOM 1737 N N . ALA A 1 241 ? -18.078 0.646 13.062 1 92.31 241 ALA A N 1
ATOM 1738 C CA . ALA A 1 241 ? -19.188 0.822 12.125 1 92.31 241 ALA A CA 1
ATOM 1739 C C . ALA A 1 241 ? -18.766 0.444 10.703 1 92.31 241 ALA A C 1
ATOM 1741 O O . ALA A 1 241 ? -19.5 -0.246 10 1 92.31 241 ALA A O 1
ATOM 1742 N N . THR A 1 242 ? -17.594 0.904 10.281 1 93.25 242 THR A N 1
ATOM 1743 C CA . THR A 1 242 ? -17.109 0.653 8.93 1 93.25 242 THR A CA 1
ATOM 1744 C C . THR A 1 242 ? -16.797 -0.827 8.727 1 93.25 242 THR A C 1
ATOM 1746 O O . THR A 1 242 ? -17.297 -1.452 7.793 1 93.25 242 THR A O 1
ATOM 1749 N N . PHE A 1 243 ? -16.062 -1.427 9.648 1 94.12 243 PHE A N 1
ATOM 1750 C CA . PHE A 1 243 ? -15.68 -2.828 9.508 1 94.12 243 PHE A CA 1
ATOM 1751 C C . PHE A 1 243 ? -16.859 -3.74 9.797 1 94.12 243 PHE A C 1
ATOM 1753 O O . PHE A 1 243 ? -17 -4.805 9.188 1 94.12 243 PHE A O 1
ATOM 1760 N N . GLY A 1 244 ? -17.719 -3.346 10.719 1 94.06 244 GLY A N 1
ATOM 1761 C CA . GLY A 1 244 ? -18.906 -4.125 11.016 1 94.06 244 GLY A CA 1
ATOM 1762 C C . GLY A 1 244 ? -19.875 -4.203 9.844 1 94.06 244 GLY A C 1
ATOM 1763 O O . GLY A 1 244 ? -20.281 -5.293 9.438 1 94.06 244 GLY A O 1
ATOM 1764 N N . SER A 1 245 ? -20.234 -3.043 9.344 1 94.38 245 SER A N 1
ATOM 1765 C CA . SER A 1 245 ? -21.156 -3.012 8.211 1 94.38 245 SER A CA 1
ATOM 1766 C C . SER A 1 245 ? -20.547 -3.68 6.984 1 94.38 245 SER A C 1
ATOM 1768 O O . SER A 1 245 ? -21.219 -4.414 6.266 1 94.38 245 SER A O 1
ATOM 1770 N N . GLY A 1 246 ? -19.25 -3.436 6.723 1 95.56 246 GLY A N 1
ATOM 1771 C CA . GLY A 1 246 ? -18.562 -4.078 5.613 1 95.56 246 GLY A CA 1
ATOM 1772 C C . GLY A 1 246 ? -18.547 -5.594 5.719 1 95.56 246 GLY A C 1
ATOM 1773 O O . GLY A 1 246 ? -18.781 -6.289 4.73 1 95.56 246 GLY A O 1
ATOM 1774 N N . SER A 1 247 ? -18.297 -6.078 6.902 1 95.88 247 SER A N 1
ATOM 1775 C CA . SER A 1 247 ? -18.234 -7.523 7.113 1 95.88 247 SER A CA 1
ATOM 1776 C C . SER A 1 247 ? -19.609 -8.164 6.934 1 95.88 247 SER A C 1
ATOM 1778 O O . SER A 1 247 ? -19.719 -9.258 6.375 1 95.88 247 SER A O 1
ATOM 1780 N N . ILE A 1 248 ? -20.609 -7.52 7.355 1 94.94 248 ILE A N 1
ATOM 1781 C CA . ILE A 1 248 ? -21.953 -8.047 7.211 1 94.94 248 ILE A CA 1
ATOM 1782 C C . ILE A 1 248 ? -22.312 -8.148 5.73 1 94.94 248 ILE A C 1
ATOM 1784 O O . ILE A 1 248 ? -22.766 -9.195 5.266 1 94.94 248 ILE A O 1
ATOM 1788 N N . VAL A 1 249 ? -22.047 -7.137 5.039 1 95.31 249 VAL A N 1
ATOM 1789 C CA . VAL A 1 249 ? -22.391 -7.137 3.625 1 95.31 249 VAL A CA 1
ATOM 1790 C C . VAL A 1 249 ? -21.5 -8.117 2.869 1 95.31 249 VAL A C 1
ATOM 1792 O O . VAL A 1 249 ? -21.953 -8.758 1.912 1 95.31 249 VAL A O 1
ATOM 1795 N N . ALA A 1 250 ? -20.266 -8.195 3.289 1 95.19 250 ALA A N 1
ATOM 1796 C CA . ALA A 1 250 ? -19.375 -9.195 2.703 1 95.19 250 ALA A CA 1
ATOM 1797 C C . ALA A 1 250 ? -19.938 -10.609 2.895 1 95.19 250 ALA A C 1
ATOM 1799 O O . ALA A 1 250 ? -19.953 -11.406 1.953 1 95.19 250 ALA A O 1
ATOM 1800 N N . GLY A 1 251 ? -20.344 -10.898 4.125 1 94.88 251 GLY A N 1
ATOM 1801 C CA . GLY A 1 251 ? -20.938 -12.195 4.41 1 94.88 251 GLY A CA 1
ATOM 1802 C C . GLY A 1 251 ? -22.172 -12.492 3.58 1 94.88 251 GLY A C 1
ATOM 1803 O O . GLY A 1 251 ? -22.328 -13.602 3.068 1 94.88 251 GLY A O 1
ATOM 1804 N N . LEU A 1 252 ? -22.984 -11.508 3.355 1 93.69 252 LEU A N 1
ATOM 1805 C CA . LEU A 1 252 ? -24.219 -11.672 2.605 1 93.69 252 LEU A CA 1
ATOM 1806 C C . LEU A 1 252 ? -23.938 -11.836 1.115 1 93.69 252 LEU A C 1
ATOM 1808 O O . LEU A 1 252 ? -24.516 -12.711 0.461 1 93.69 252 LEU A O 1
ATOM 1812 N N . THR A 1 253 ? -23.062 -11.023 0.609 1 92 253 THR A N 1
ATOM 1813 C CA . THR A 1 253 ? -22.766 -11.047 -0.817 1 92 253 THR A CA 1
ATOM 1814 C C . THR A 1 253 ? -21.969 -12.297 -1.18 1 92 253 THR A C 1
ATOM 1816 O O . THR A 1 253 ? -22.297 -12.992 -2.143 1 92 253 THR A O 1
ATOM 1819 N N . LEU A 1 254 ? -20.953 -12.555 -0.364 1 88 254 LEU A N 1
ATOM 1820 C CA . LEU A 1 254 ? -20.125 -13.727 -0.646 1 88 254 LEU A CA 1
ATOM 1821 C C . LEU A 1 254 ? -20.875 -15.008 -0.288 1 88 254 LEU A C 1
ATOM 1823 O O . LEU A 1 254 ? -20.531 -16.094 -0.785 1 88 254 LEU A O 1
ATOM 1827 N N . GLY A 1 255 ? -21.844 -14.922 0.606 1 92.5 255 GLY A N 1
ATOM 1828 C CA . GLY A 1 255 ? -22.703 -16.047 0.913 1 92.5 255 GLY A CA 1
ATOM 1829 C C . GLY A 1 255 ? -23.547 -16.5 -0.265 1 92.5 255 GLY A C 1
ATOM 1830 O O . GLY A 1 255 ? -23.984 -17.641 -0.323 1 92.5 255 GLY A O 1
ATOM 1831 N N . CYS A 1 256 ? -23.719 -15.625 -1.206 1 94.06 256 CYS A N 1
ATOM 1832 C CA . CYS A 1 256 ? -24.484 -15.953 -2.4 1 94.06 256 CYS A CA 1
ATOM 1833 C C . CYS A 1 256 ? -23.703 -16.875 -3.318 1 94.06 256 CYS A C 1
ATOM 1835 O O . CYS A 1 256 ? -24.281 -17.594 -4.137 1 94.06 256 CYS A O 1
ATOM 1837 N N . TYR A 1 257 ? -22.406 -16.844 -3.201 1 94.25 257 TYR A N 1
ATOM 1838 C CA . TYR A 1 257 ? -21.562 -17.656 -4.086 1 94.25 257 TYR A CA 1
ATOM 1839 C C . TYR A 1 257 ? -21.797 -19.141 -3.857 1 94.25 257 TYR A C 1
ATOM 1841 O O . TYR A 1 257 ? -22.125 -19.875 -4.793 1 94.25 257 TYR A O 1
ATOM 1849 N N . PRO A 1 258 ? -21.688 -19.672 -2.578 1 93.31 258 PRO A N 1
ATOM 1850 C CA . PRO A 1 258 ? -21.938 -21.109 -2.365 1 93.31 258 PRO A CA 1
ATOM 1851 C C . PRO A 1 258 ? -23.375 -21.516 -2.717 1 93.31 258 PRO A C 1
ATOM 1853 O O . PRO A 1 258 ? -23.594 -22.625 -3.197 1 93.31 258 PRO A O 1
ATOM 1856 N N . LEU A 1 259 ? -24.25 -20.656 -2.504 1 94.31 259 LEU A N 1
ATOM 1857 C CA . LEU A 1 259 ? -25.625 -20.938 -2.887 1 94.31 259 LEU A CA 1
ATOM 1858 C C . LEU A 1 259 ? -25.766 -21.062 -4.402 1 94.31 259 LEU A C 1
ATOM 1860 O O . LEU A 1 259 ? -26.344 -22.031 -4.898 1 94.31 259 LEU A O 1
ATOM 1864 N N . ALA A 1 260 ? -25.188 -20.156 -5.098 1 94.62 260 ALA A N 1
ATOM 1865 C CA . ALA A 1 260 ? -25.219 -20.172 -6.559 1 94.62 260 ALA A CA 1
ATOM 1866 C C . ALA A 1 260 ? -24.438 -21.375 -7.105 1 94.62 260 ALA A C 1
ATOM 1868 O O . ALA A 1 260 ? -24.828 -21.969 -8.109 1 94.62 260 ALA A O 1
ATOM 1869 N N . LEU A 1 261 ? -23.375 -21.688 -6.465 1 93.69 261 LEU A N 1
ATOM 1870 C CA . LEU A 1 261 ? -22.562 -22.812 -6.895 1 93.69 261 LEU A CA 1
ATOM 1871 C C . LEU A 1 261 ? -23.344 -24.125 -6.801 1 93.69 261 LEU A C 1
ATOM 1873 O O . LEU A 1 261 ? -23.281 -24.953 -7.703 1 93.69 261 LEU A O 1
ATOM 1877 N N . THR A 1 262 ? -24.109 -24.297 -5.746 1 92.69 262 THR A N 1
ATOM 1878 C CA . THR A 1 262 ? -24.906 -25.5 -5.547 1 92.69 262 THR A CA 1
ATOM 1879 C C . THR A 1 262 ? -26.062 -25.562 -6.539 1 92.69 262 THR A C 1
ATOM 1881 O O . THR A 1 262 ? -26.422 -26.641 -7.023 1 92.69 262 THR A O 1
ATOM 1884 N N . LEU A 1 263 ? -26.562 -24.422 -6.891 1 91.5 263 LEU A N 1
ATOM 1885 C CA . LEU A 1 263 ? -27.734 -24.359 -7.75 1 91.5 263 LEU A CA 1
ATOM 1886 C C . LEU A 1 263 ? -27.328 -24.438 -9.219 1 91.5 263 LEU A C 1
ATOM 1888 O O . LEU A 1 263 ? -28.031 -25.062 -10.023 1 91.5 263 LEU A O 1
ATOM 1892 N N . LEU A 1 264 ? -26.203 -23.828 -9.539 1 90.88 264 LEU A N 1
ATOM 1893 C CA . LEU A 1 264 ? -25.844 -23.672 -10.938 1 90.88 264 LEU A CA 1
ATOM 1894 C C . LEU A 1 264 ? -24.734 -24.641 -11.336 1 90.88 264 LEU A C 1
ATOM 1896 O O . LEU A 1 264 ? -24.516 -24.891 -12.516 1 90.88 264 LEU A O 1
ATOM 1900 N N . GLY A 1 265 ? -23.922 -25.156 -10.438 1 88.88 265 GLY A N 1
ATOM 1901 C CA . GLY A 1 265 ? -22.969 -26.234 -10.648 1 88.88 265 GLY A CA 1
ATOM 1902 C C . GLY A 1 265 ? -21.688 -25.766 -11.289 1 88.88 265 GLY A C 1
ATOM 1903 O O . GLY A 1 265 ? -20.844 -26.578 -11.688 1 88.88 265 GLY A O 1
ATOM 1904 N N . SER A 1 266 ? -21.578 -24.453 -11.531 1 91.25 266 SER A N 1
ATOM 1905 C CA . SER A 1 266 ? -20.375 -23.922 -12.164 1 91.25 266 SER A CA 1
ATOM 1906 C C . SER A 1 266 ? -19.859 -22.703 -11.422 1 91.25 266 SER A C 1
ATOM 1908 O O . SER A 1 266 ? -20.609 -21.766 -11.141 1 91.25 266 SER A O 1
ATOM 1910 N N . PRO A 1 267 ? -18.547 -22.734 -11.102 1 92.44 267 PRO A N 1
ATOM 1911 C CA . PRO A 1 267 ? -17.953 -21.578 -10.414 1 92.44 267 PRO A CA 1
ATOM 1912 C C . PRO A 1 267 ? -18.094 -20.281 -11.195 1 92.44 267 PRO A C 1
ATOM 1914 O O . PRO A 1 267 ? -18.312 -19.219 -10.609 1 92.44 267 PRO A O 1
ATOM 1917 N N . SER A 1 268 ? -17.906 -20.375 -12.516 1 92.31 268 SER A N 1
ATOM 1918 C CA . SER A 1 268 ? -18.016 -19.172 -13.336 1 92.31 268 SER A CA 1
ATOM 1919 C C . SER A 1 268 ? -19.422 -18.594 -13.289 1 92.31 268 SER A C 1
ATOM 1921 O O . SER A 1 268 ? -19.609 -17.391 -13.211 1 92.31 268 SER A O 1
ATOM 1923 N N . ARG A 1 269 ? -20.406 -19.469 -13.32 1 93.56 269 ARG A N 1
ATOM 1924 C CA . ARG A 1 269 ? -21.797 -19.031 -13.227 1 93.56 269 ARG A CA 1
ATOM 1925 C C . ARG A 1 269 ? -22.109 -18.453 -11.852 1 93.56 269 ARG A C 1
ATOM 1927 O O . ARG A 1 269 ? -22.828 -17.469 -11.734 1 93.56 269 ARG A O 1
ATOM 1934 N N . ALA A 1 270 ? -21.609 -19.062 -10.82 1 94.88 270 ALA A N 1
ATOM 1935 C CA . ALA A 1 270 ? -21.781 -18.562 -9.461 1 94.88 270 ALA A CA 1
ATOM 1936 C C . ALA A 1 270 ? -21.172 -17.172 -9.297 1 94.88 270 ALA A C 1
ATOM 1938 O O . ALA A 1 270 ? -21.75 -16.297 -8.672 1 94.88 270 ALA A O 1
ATOM 1939 N N . ALA A 1 271 ? -19.953 -17 -9.812 1 95.69 271 ALA A N 1
ATOM 1940 C CA . ALA A 1 271 ? -19.297 -15.695 -9.758 1 95.69 271 ALA A CA 1
ATOM 1941 C C . ALA A 1 271 ? -20.109 -14.625 -10.484 1 95.69 271 ALA A C 1
ATOM 1943 O O . ALA A 1 271 ? -20.203 -13.484 -10.031 1 95.69 271 ALA A O 1
ATOM 1944 N N . ALA A 1 272 ? -20.641 -14.992 -11.617 1 96 272 ALA A N 1
ATOM 1945 C CA . ALA A 1 272 ? -21.5 -14.062 -12.352 1 96 272 ALA A CA 1
ATOM 1946 C C . ALA A 1 272 ? -22.688 -13.641 -11.508 1 96 272 ALA A C 1
ATOM 1948 O O . ALA A 1 272 ? -23.078 -12.469 -11.5 1 96 272 ALA A O 1
ATOM 1949 N N . ALA A 1 273 ? -23.297 -14.594 -10.836 1 95.56 273 ALA A N 1
ATOM 1950 C CA . ALA A 1 273 ? -24.406 -14.281 -9.945 1 95.56 273 ALA A CA 1
ATOM 1951 C C . ALA A 1 273 ? -23.984 -13.281 -8.867 1 95.56 273 ALA A C 1
ATOM 1953 O O . ALA A 1 273 ? -24.75 -12.375 -8.523 1 95.56 273 ALA A O 1
ATOM 1954 N N . VAL A 1 274 ? -22.797 -13.414 -8.336 1 96.5 274 VAL A N 1
ATOM 1955 C CA . VAL A 1 274 ? -22.297 -12.508 -7.309 1 96.5 274 VAL A CA 1
ATOM 1956 C C . VAL A 1 274 ? -22.125 -11.109 -7.898 1 96.5 274 VAL A C 1
ATOM 1958 O O . VAL A 1 274 ? -22.359 -10.109 -7.215 1 96.5 274 VAL A O 1
ATOM 1961 N N . VAL A 1 275 ? -21.656 -11 -9.156 1 97.69 275 VAL A N 1
ATOM 1962 C CA . VAL A 1 275 ? -21.531 -9.703 -9.812 1 97.69 275 VAL A CA 1
ATOM 1963 C C . VAL A 1 275 ? -22.875 -8.984 -9.789 1 97.69 275 VAL A C 1
ATOM 1965 O O . VAL A 1 275 ? -22.953 -7.801 -9.445 1 97.69 275 VAL A O 1
ATOM 1968 N N . ALA A 1 276 ? -23.953 -9.727 -10.133 1 96.5 276 ALA A N 1
ATOM 1969 C CA . ALA A 1 276 ? -25.297 -9.148 -10.148 1 96.5 276 ALA A CA 1
ATOM 1970 C C . ALA A 1 276 ? -25.703 -8.68 -8.75 1 96.5 276 ALA A C 1
ATOM 1972 O O . ALA A 1 276 ? -26.156 -7.551 -8.578 1 96.5 276 ALA A O 1
ATOM 1973 N N . VAL A 1 277 ? -25.5 -9.492 -7.746 1 96.75 277 VAL A N 1
ATOM 1974 C CA . VAL A 1 277 ? -25.891 -9.188 -6.379 1 96.75 277 VAL A CA 1
ATOM 1975 C C . VAL A 1 277 ? -25.094 -7.992 -5.867 1 96.75 277 VAL A C 1
ATOM 1977 O O . VAL A 1 277 ? -25.656 -7.082 -5.242 1 96.75 277 VAL A O 1
ATOM 1980 N N . ALA A 1 278 ? -23.797 -8.023 -6.145 1 97.69 278 ALA A N 1
ATOM 1981 C CA . ALA A 1 278 ? -22.938 -6.934 -5.691 1 97.69 278 ALA A CA 1
ATOM 1982 C C . ALA A 1 278 ? -23.328 -5.617 -6.359 1 97.69 278 ALA A C 1
ATOM 1984 O O . ALA A 1 278 ? -23.297 -4.562 -5.719 1 97.69 278 ALA A O 1
ATOM 1985 N N . THR A 1 279 ? -23.656 -5.648 -7.633 1 96.62 279 THR A N 1
ATOM 1986 C CA . THR A 1 279 ? -24.047 -4.441 -8.352 1 96.62 279 THR A CA 1
ATOM 1987 C C . THR A 1 279 ? -25.328 -3.861 -7.766 1 96.62 279 THR A C 1
ATOM 1989 O O . THR A 1 279 ? -25.406 -2.662 -7.484 1 96.62 279 THR A O 1
ATOM 1992 N N . VAL A 1 280 ? -26.297 -4.699 -7.527 1 95.62 280 VAL A N 1
ATOM 1993 C CA . VAL A 1 280 ? -27.578 -4.254 -6.973 1 95.62 280 VAL A CA 1
ATOM 1994 C C . VAL A 1 280 ? -27.359 -3.727 -5.555 1 95.62 280 VAL A C 1
ATOM 1996 O O . VAL A 1 280 ? -27.906 -2.68 -5.191 1 95.62 280 VAL A O 1
ATOM 1999 N N . ALA A 1 281 ? -26.594 -4.465 -4.812 1 96.5 281 ALA A N 1
ATOM 2000 C CA . ALA A 1 281 ? -26.312 -4.043 -3.443 1 96.5 281 ALA A CA 1
ATOM 2001 C C . ALA A 1 281 ? -25.594 -2.697 -3.426 1 96.5 281 ALA A C 1
ATOM 2003 O O . ALA A 1 281 ? -25.828 -1.871 -2.541 1 96.5 281 ALA A O 1
ATOM 2004 N N . LEU A 1 282 ? -24.641 -2.514 -4.344 1 95.81 282 LEU A N 1
ATOM 2005 C CA . LEU A 1 282 ? -23.922 -1.243 -4.445 1 95.81 282 LEU A CA 1
ATOM 2006 C C . LEU A 1 282 ? -24.891 -0.102 -4.742 1 95.81 282 LEU A C 1
ATOM 2008 O O . LEU A 1 282 ? -24.766 0.988 -4.184 1 95.81 282 LEU A O 1
ATOM 2012 N N . LEU A 1 283 ? -25.906 -0.307 -5.555 1 93.44 283 LEU A N 1
ATOM 2013 C CA . LEU A 1 283 ? -26.906 0.698 -5.906 1 93.44 283 LEU A CA 1
ATOM 2014 C C . LEU A 1 283 ? -27.797 1.021 -4.715 1 93.44 283 LEU A C 1
ATOM 2016 O O . LEU A 1 283 ? -28.234 2.162 -4.551 1 93.44 283 LEU A O 1
ATOM 2020 N N . LEU A 1 284 ? -27.984 0.04 -3.865 1 94.56 284 LEU A N 1
ATOM 2021 C CA . LEU A 1 284 ? -28.875 0.212 -2.723 1 94.56 284 LEU A CA 1
ATOM 2022 C C . LEU A 1 284 ? -28.094 0.672 -1.492 1 94.56 284 LEU A C 1
ATOM 2024 O O . LEU A 1 284 ? -28.688 0.989 -0.46 1 94.56 284 LEU A O 1
ATOM 2028 N N . SER A 1 285 ? -26.797 0.683 -1.579 1 94.81 285 SER A N 1
ATOM 2029 C CA . SER A 1 285 ? -25.938 0.893 -0.415 1 94.81 285 SER A CA 1
ATOM 2030 C C . SER A 1 285 ? -26.219 2.244 0.236 1 94.81 285 SER A C 1
ATOM 2032 O O . SER A 1 285 ? -26.281 2.346 1.463 1 94.81 285 SER A O 1
ATOM 2034 N N . PRO A 1 286 ? -26.422 3.373 -0.542 1 90.81 286 PRO A N 1
ATOM 2035 C CA . PRO A 1 286 ? -26.703 4.641 0.136 1 90.81 286 PRO A CA 1
ATOM 2036 C C . PRO A 1 286 ? -28.016 4.613 0.917 1 90.81 286 PRO A C 1
ATOM 2038 O O . PRO A 1 286 ? -28.062 5.098 2.051 1 90.81 286 PRO A O 1
ATOM 2041 N N . THR A 1 287 ? -29.047 4.012 0.325 1 90.62 287 THR A N 1
ATOM 2042 C CA . THR A 1 287 ? -30.344 3.92 0.993 1 90.62 287 THR A CA 1
ATOM 2043 C C . THR A 1 287 ? -30.266 3.016 2.219 1 90.62 287 THR A C 1
ATOM 2045 O O . THR A 1 287 ? -30.859 3.307 3.256 1 90.62 287 THR A O 1
ATOM 2048 N N . ALA A 1 288 ? -29.531 2 2.107 1 92.88 288 ALA A N 1
ATOM 2049 C CA . ALA A 1 288 ? -29.344 1.096 3.236 1 92.88 288 ALA A CA 1
ATOM 2050 C C . ALA A 1 288 ? -28.594 1.784 4.371 1 92.88 288 ALA A C 1
ATOM 2052 O O . ALA A 1 288 ? -28.922 1.591 5.547 1 92.88 288 ALA A O 1
ATOM 2053 N N . ALA A 1 289 ? -27.578 2.537 4.035 1 92.75 289 ALA A N 1
ATOM 2054 C CA . ALA A 1 289 ? -26.781 3.246 5.031 1 92.75 289 ALA A CA 1
ATOM 2055 C C . ALA A 1 289 ? -27.641 4.273 5.781 1 92.75 289 ALA A C 1
ATOM 2057 O O . ALA A 1 289 ? -27.547 4.379 7.008 1 92.75 289 ALA A O 1
ATOM 2058 N N . ILE A 1 290 ? -28.453 4.992 5.035 1 87.88 290 ILE A N 1
ATOM 2059 C CA . ILE A 1 290 ? -29.328 6.008 5.617 1 87.88 290 ILE A CA 1
ATOM 2060 C C . ILE A 1 290 ? -30.359 5.348 6.527 1 87.88 290 ILE A C 1
ATOM 2062 O O . ILE A 1 290 ? -30.609 5.816 7.641 1 87.88 290 ILE A O 1
ATOM 2066 N N . SER A 1 291 ? -30.922 4.262 6.098 1 88.5 291 SER A N 1
ATOM 2067 C CA . SER A 1 291 ? -31.922 3.539 6.879 1 88.5 291 SER A CA 1
ATOM 2068 C C . SER A 1 291 ? -31.312 2.959 8.148 1 88.5 291 SER A C 1
ATOM 2070 O O . SER A 1 291 ? -31.938 2.998 9.211 1 88.5 291 SER A O 1
ATOM 2072 N N . LEU A 1 292 ? -30.156 2.441 8.023 1 87.56 292 LEU A N 1
ATOM 2073 C CA . LEU A 1 292 ? -29.484 1.839 9.172 1 87.56 292 LEU A CA 1
ATOM 2074 C C . LEU A 1 292 ? -29.125 2.896 10.211 1 87.56 292 LEU A C 1
ATOM 2076 O O . LEU A 1 292 ? -29.094 2.609 11.406 1 87.56 292 LEU A O 1
ATOM 2080 N N . ALA A 1 293 ? -28.828 4.047 9.703 1 87.38 293 ALA A N 1
ATOM 2081 C CA . ALA A 1 293 ? -28.484 5.145 10.602 1 87.38 293 ALA A CA 1
ATOM 2082 C C . ALA A 1 293 ? -29.734 5.742 11.234 1 87.38 293 ALA A C 1
ATOM 2084 O O . ALA A 1 293 ? -29.656 6.582 12.133 1 87.38 293 ALA A O 1
ATOM 2085 N N . GLY A 1 294 ? -30.906 5.332 10.812 1 81.56 294 GLY A N 1
ATOM 2086 C CA . GLY A 1 294 ? -32.156 5.777 11.391 1 81.56 294 GLY A CA 1
ATOM 2087 C C . GLY A 1 294 ? -32.594 7.148 10.898 1 81.56 294 GLY A C 1
ATOM 2088 O O . GLY A 1 294 ? -33.281 7.875 11.609 1 81.56 294 GLY A O 1
ATOM 2089 N N . ILE A 1 295 ? -31.984 7.5 9.789 1 74 295 ILE A N 1
ATOM 2090 C CA . ILE A 1 295 ? -32.375 8.781 9.227 1 74 295 ILE A CA 1
ATOM 2091 C C . ILE A 1 295 ? -33.719 8.648 8.523 1 74 295 ILE A C 1
ATOM 2093 O O . ILE A 1 295 ? -33.906 7.797 7.645 1 74 295 ILE A O 1
ATOM 2097 N N . ARG A 1 296 ? -34.781 9.211 9.188 1 67.69 296 ARG A N 1
ATOM 2098 C CA . ARG A 1 296 ? -36.125 9.148 8.586 1 67.69 296 ARG A CA 1
ATOM 2099 C C . ARG A 1 296 ? -36.312 10.258 7.559 1 67.69 296 ARG A C 1
ATOM 2101 O O . ARG A 1 296 ? -36.031 11.43 7.844 1 67.69 296 ARG A O 1
ATOM 2108 N N . VAL A 1 297 ? -36.281 9.859 6.305 1 60.75 297 VAL A N 1
ATOM 2109 C CA . VAL A 1 297 ? -36.562 10.836 5.258 1 60.75 297 VAL A CA 1
ATOM 2110 C C . VAL A 1 297 ? -38 11.328 5.375 1 60.75 297 VAL A C 1
ATOM 2112 O O . VAL A 1 297 ? -38.938 10.523 5.379 1 60.75 297 VAL A O 1
ATOM 2115 N N . PRO A 1 298 ? -38.156 12.57 5.824 1 57.78 298 PRO A N 1
ATOM 2116 C CA . PRO A 1 298 ? -39.531 13.039 5.988 1 57.78 298 PRO A CA 1
ATOM 2117 C C . PRO A 1 298 ? -40.406 12.766 4.758 1 57.78 298 PRO A C 1
ATOM 2119 O O . PRO A 1 298 ? -39.906 12.867 3.627 1 57.78 298 PRO A O 1
ATOM 2122 N N . ARG A 1 299 ? -41.469 11.898 4.859 1 54.78 299 ARG A N 1
ATOM 2123 C CA . ARG A 1 299 ? -42.438 11.75 3.779 1 54.78 299 ARG A CA 1
ATOM 2124 C C . ARG A 1 299 ? -42.969 13.109 3.32 1 54.78 299 ARG A C 1
ATOM 2126 O O . ARG A 1 299 ? -43.344 13.945 4.141 1 54.78 299 ARG A O 1
ATOM 2133 N N . ILE A 1 300 ? -42.438 13.508 2.209 1 57.19 300 ILE A N 1
ATOM 2134 C CA . ILE A 1 300 ? -43.062 14.703 1.641 1 57.19 300 ILE A CA 1
ATOM 2135 C C . ILE A 1 300 ? -44.562 14.492 1.497 1 57.19 300 ILE A C 1
ATOM 2137 O O . ILE A 1 300 ? -45 13.609 0.755 1 57.19 300 ILE A O 1
ATOM 2141 N N . PRO A 1 301 ? -45.344 15.062 2.289 1 58.06 301 PRO A N 1
ATOM 2142 C CA . PRO A 1 301 ? -46.812 14.891 2.166 1 58.06 301 PRO A CA 1
ATOM 2143 C C . PRO A 1 301 ? -47.312 15.156 0.748 1 58.06 301 PRO A C 1
ATOM 2145 O O . PRO A 1 301 ? -46.719 15.938 0.011 1 58.06 301 PRO A O 1
ATOM 2148 N N . ALA A 1 302 ? -48.125 14.258 0.177 1 53.97 302 ALA A N 1
ATOM 2149 C CA . ALA A 1 302 ? -48.781 14.531 -1.091 1 53.97 302 ALA A CA 1
ATOM 2150 C C . ALA A 1 302 ? -49.5 15.875 -1.053 1 53.97 302 ALA A C 1
ATOM 2152 O O . ALA A 1 302 ? -49.781 16.406 0.025 1 53.97 302 ALA A O 1
ATOM 2153 N N . ALA A 1 303 ? -49.656 16.438 -2.213 1 61.34 303 ALA A N 1
ATOM 2154 C CA . ALA A 1 303 ? -50.438 17.656 -2.363 1 61.34 303 ALA A CA 1
ATOM 2155 C C . ALA A 1 303 ? -51.812 17.516 -1.691 1 61.34 303 ALA A C 1
ATOM 2157 O O . ALA A 1 303 ? -52.562 16.578 -1.978 1 61.34 303 ALA A O 1
ATOM 2158 N N . GLY A 1 304 ? -52.125 18.297 -0.708 1 64.44 304 GLY A N 1
ATOM 2159 C CA . GLY A 1 304 ? -53.375 18.328 -0.001 1 64.44 304 GLY A CA 1
ATOM 2160 C C . GLY A 1 304 ? -53.312 17.75 1.397 1 64.44 304 GLY A C 1
ATOM 2161 O O . GLY A 1 304 ? -54.25 17.875 2.182 1 64.44 304 GLY A O 1
ATOM 2162 N N . GLU A 1 305 ? -52.438 16.844 1.485 1 60.31 305 GLU A N 1
ATOM 2163 C CA . GLU A 1 305 ? -52.375 16.281 2.828 1 60.31 305 GLU A CA 1
ATOM 2164 C C . GLU A 1 305 ? -51.656 17.234 3.789 1 60.31 305 GLU A C 1
ATOM 2166 O O . GLU A 1 305 ? -50.75 17.938 3.396 1 60.31 305 GLU A O 1
ATOM 2171 N N . PRO A 1 306 ? -52.344 17.578 4.793 1 58.62 306 PRO A N 1
ATOM 2172 C CA . PRO A 1 306 ? -51.719 18.469 5.773 1 58.62 306 PRO A CA 1
ATOM 2173 C C . PRO A 1 306 ? -50.312 18.062 6.121 1 58.62 306 PRO A C 1
ATOM 2175 O O . PRO A 1 306 ? -49.969 16.875 6.055 1 58.62 306 PRO A O 1
ATOM 2178 N N . PHE A 1 307 ? -49.312 19.016 5.914 1 52.28 307 PHE A N 1
ATOM 2179 C CA . PHE A 1 307 ? -47.969 18.734 6.363 1 52.28 307 PHE A CA 1
ATOM 2180 C C . PHE A 1 307 ? -47.969 18.094 7.746 1 52.28 307 PHE A C 1
ATOM 2182 O O . PHE A 1 307 ? -48.469 18.672 8.711 1 52.28 307 PHE A O 1
ATOM 2189 N N . ASP A 1 308 ? -48.375 16.891 7.91 1 50.94 308 ASP A N 1
ATOM 2190 C CA . ASP A 1 308 ? -48.188 16.344 9.25 1 50.94 308 ASP A CA 1
ATOM 2191 C C . ASP A 1 308 ? -46.938 16.953 9.906 1 50.94 308 ASP A C 1
ATOM 2193 O O . ASP A 1 308 ? -45.969 17.312 9.227 1 50.94 308 ASP A O 1
ATOM 2197 N N . GLU A 1 309 ? -47.094 17.688 11.047 1 49.78 309 GLU A N 1
ATOM 2198 C CA . GLU A 1 309 ? -45.969 18.188 11.82 1 49.78 309 GLU A CA 1
ATOM 2199 C C . GLU A 1 309 ? -44.75 17.344 11.617 1 49.78 309 GLU A C 1
ATOM 2201 O O . GLU A 1 309 ? -44.812 16.109 11.609 1 49.78 309 GLU A O 1
ATOM 2206 N N . PRO A 1 310 ? -43.812 17.859 10.922 1 46.09 310 PRO A N 1
ATOM 2207 C CA . PRO A 1 310 ? -42.594 17.047 10.844 1 46.09 310 PRO A CA 1
ATOM 2208 C C . PRO A 1 310 ? -42.375 16.188 12.086 1 46.09 310 PRO A C 1
ATOM 2210 O O . PRO A 1 310 ? -42.469 16.688 13.211 1 46.09 310 PRO A O 1
ATOM 2213 N N . SER A 1 311 ? -43.094 15.195 12.352 1 46 311 SER A N 1
ATOM 2214 C CA . SER A 1 311 ? -42.625 14.375 13.453 1 46 311 SER A CA 1
ATOM 2215 C C . SER A 1 311 ? -41.156 14.703 13.781 1 46 311 SER A C 1
ATOM 2217 O O . SER A 1 311 ? -40.312 14.758 12.883 1 46 311 SER A O 1
ATOM 2219 N N . THR A 1 312 ? -40.875 15.594 14.648 1 45.28 312 THR A N 1
ATOM 2220 C CA . THR A 1 312 ? -39.594 15.859 15.273 1 45.28 312 THR A CA 1
ATOM 2221 C C . THR A 1 312 ? -38.719 14.602 15.289 1 45.28 312 THR A C 1
ATOM 2223 O O . THR A 1 312 ? -38.656 13.914 16.312 1 45.28 312 THR A O 1
ATOM 2226 N N . VAL A 1 313 ? -38.969 13.641 14.594 1 47.72 313 VAL A N 1
ATOM 2227 C CA . VAL A 1 313 ? -38 12.57 14.727 1 47.72 313 VAL A CA 1
ATOM 2228 C C . VAL A 1 313 ? -36.594 13.172 14.797 1 47.72 313 VAL A C 1
ATOM 2230 O O . VAL A 1 313 ? -36.125 13.836 13.859 1 47.72 313 VAL A O 1
ATOM 2233 N N . GLU A 1 314 ? -36.156 13.602 15.906 1 51.16 314 GLU A N 1
ATOM 2234 C CA . GLU A 1 314 ? -34.812 14.023 16.281 1 51.16 314 GLU A CA 1
ATOM 2235 C C . GLU A 1 314 ? -33.75 13.195 15.562 1 51.16 314 GLU A C 1
ATOM 2237 O O . GLU A 1 314 ? -33.531 12.039 15.922 1 51.16 314 GLU A O 1
ATOM 2242 N N . THR A 1 315 ? -33.656 13.25 14.289 1 55.94 315 THR A N 1
ATOM 2243 C CA . THR A 1 315 ? -32.438 12.695 13.727 1 55.94 315 THR A CA 1
ATOM 2244 C C . THR A 1 315 ? -31.219 13.141 14.523 1 55.94 315 THR A C 1
ATOM 2246 O O . THR A 1 315 ? -31 14.344 14.695 1 55.94 315 THR A O 1
ATOM 2249 N N . LYS A 1 316 ? -30.766 12.242 15.391 1 62.09 316 LYS A N 1
ATOM 2250 C CA . LYS A 1 316 ? -29.562 12.531 16.172 1 62.09 316 LYS A CA 1
ATOM 2251 C C . LYS A 1 316 ? -28.516 13.234 15.312 1 62.09 316 LYS A C 1
ATOM 2253 O O . LYS A 1 316 ? -28.375 12.945 14.117 1 62.09 316 LYS A O 1
ATOM 2258 N N . ALA A 1 317 ? -28.062 14.344 15.75 1 64.88 317 ALA A N 1
ATOM 2259 C CA . ALA A 1 317 ? -27.047 15.188 15.109 1 64.88 317 ALA A CA 1
ATOM 2260 C C . ALA A 1 317 ? -25.922 14.336 14.508 1 64.88 317 ALA A C 1
ATOM 2262 O O . ALA A 1 317 ? -25.328 14.711 13.5 1 64.88 317 ALA A O 1
ATOM 2263 N N . ASP A 1 318 ? -25.828 13.031 14.992 1 77.38 318 ASP A N 1
ATOM 2264 C CA . ASP A 1 318 ? -24.688 12.25 14.539 1 77.38 318 ASP A CA 1
ATOM 2265 C C . ASP A 1 318 ? -25.109 11.211 13.5 1 77.38 318 ASP A C 1
ATOM 2267 O O . ASP A 1 318 ? -24.266 10.469 12.984 1 77.38 318 ASP A O 1
ATOM 2271 N N . ALA A 1 319 ? -26.344 11.227 13.102 1 82.38 319 ALA A N 1
ATOM 2272 C CA . ALA A 1 319 ? -26.875 10.188 12.219 1 82.38 319 ALA A CA 1
ATOM 2273 C C . ALA A 1 319 ? -26.234 10.273 10.828 1 82.38 319 ALA A C 1
ATOM 2275 O O . ALA A 1 319 ? -25.844 9.258 10.258 1 82.38 319 ALA A O 1
ATOM 2276 N N . PRO A 1 320 ? -26.062 11.445 10.336 1 81.06 320 PRO A N 1
ATOM 2277 C CA . PRO A 1 320 ? -25.438 11.508 9.016 1 81.06 320 PRO A CA 1
ATOM 2278 C C . PRO A 1 320 ? -23.984 11.023 9.031 1 81.06 320 PRO A C 1
ATOM 2280 O O . PRO A 1 320 ? -23.531 10.406 8.055 1 81.06 320 PRO A O 1
ATOM 2283 N N . ILE A 1 321 ? -23.344 11.25 10.078 1 84.5 321 ILE A N 1
ATOM 2284 C CA . ILE A 1 321 ? -21.953 10.812 10.195 1 84.5 321 ILE A CA 1
ATOM 2285 C C . ILE A 1 321 ? -21.891 9.289 10.242 1 84.5 321 ILE A C 1
ATOM 2287 O O . ILE A 1 321 ? -21.062 8.672 9.57 1 84.5 321 ILE A O 1
ATOM 2291 N N . ARG A 1 322 ? -22.812 8.758 10.969 1 87.81 322 ARG A N 1
ATOM 2292 C CA . ARG A 1 322 ? -22.859 7.305 11.062 1 87.81 322 ARG A CA 1
ATOM 2293 C C . ARG A 1 322 ? -23.25 6.68 9.727 1 87.81 322 ARG A C 1
ATOM 2295 O O . ARG A 1 322 ? -22.703 5.641 9.344 1 87.81 322 ARG A O 1
ATOM 2302 N N . ALA A 1 323 ? -24.141 7.266 9.062 1 90.31 323 ALA A N 1
ATOM 2303 C CA . ALA A 1 323 ? -24.516 6.785 7.734 1 90.31 323 ALA A CA 1
ATOM 2304 C C . ALA A 1 323 ? -23.312 6.766 6.797 1 90.31 323 ALA A C 1
ATOM 2306 O O . ALA A 1 323 ? -23.172 5.855 5.973 1 90.31 323 ALA A O 1
ATOM 2307 N N . GLY A 1 324 ? -22.5 7.766 6.957 1 90.81 324 GLY A N 1
ATOM 2308 C CA . GLY A 1 324 ? -21.281 7.82 6.168 1 90.81 324 GLY A CA 1
ATOM 2309 C C . GLY A 1 324 ? -20.328 6.672 6.457 1 90.81 324 GLY A C 1
ATOM 2310 O O . GLY A 1 324 ? -19.734 6.105 5.535 1 90.81 324 GLY A O 1
ATOM 2311 N N . TRP A 1 325 ? -20.281 6.34 7.676 1 91.75 325 TRP A N 1
ATOM 2312 C CA . TRP A 1 325 ? -19.406 5.242 8.055 1 91.75 325 TRP A CA 1
ATOM 2313 C C . TRP A 1 325 ? -19.938 3.914 7.516 1 91.75 325 TRP A C 1
ATOM 2315 O O . TRP A 1 325 ? -19.156 3.074 7.059 1 91.75 325 TRP A O 1
ATOM 2325 N N . TYR A 1 326 ? -21.203 3.742 7.57 1 93.38 326 TYR A N 1
ATOM 2326 C CA . TYR A 1 326 ? -21.797 2.531 7.02 1 93.38 326 TYR A CA 1
ATOM 2327 C C . TYR A 1 326 ? -21.578 2.447 5.512 1 93.38 326 TYR A C 1
ATOM 2329 O O . TYR A 1 326 ? -21.219 1.388 4.988 1 93.38 326 TYR A O 1
ATOM 2337 N N . LEU A 1 327 ? -21.781 3.541 4.891 1 94.19 327 LEU A N 1
ATOM 2338 C CA . LEU A 1 327 ? -21.594 3.578 3.443 1 94.19 327 LEU A CA 1
ATOM 2339 C C . LEU A 1 327 ? -20.156 3.238 3.074 1 94.19 327 LEU A C 1
ATOM 2341 O O . LEU A 1 327 ? -19.906 2.537 2.09 1 94.19 327 LEU A O 1
ATOM 2345 N N . ASP A 1 328 ? -19.281 3.752 3.869 1 94.38 328 ASP A N 1
ATOM 2346 C CA . ASP A 1 328 ? -17.875 3.414 3.658 1 94.38 328 ASP A CA 1
ATOM 2347 C C . ASP A 1 328 ? -17.656 1.904 3.727 1 94.38 328 ASP A C 1
ATOM 2349 O O . ASP A 1 328 ? -16.984 1.328 2.861 1 94.38 328 ASP A O 1
ATOM 2353 N N . GLY A 1 329 ? -18.219 1.293 4.703 1 95.5 329 GLY A N 1
ATOM 2354 C CA . GLY A 1 329 ? -18.078 -0.147 4.855 1 95.5 329 GLY A CA 1
ATOM 2355 C C . GLY A 1 329 ? -18.703 -0.931 3.719 1 95.5 329 GLY A C 1
ATOM 2356 O O . GLY A 1 329 ? -18.094 -1.864 3.193 1 95.5 329 GLY A O 1
ATOM 2357 N N . PHE A 1 330 ? -19.828 -0.494 3.289 1 96.31 330 PHE A N 1
ATOM 2358 C CA . PHE A 1 330 ? -20.531 -1.159 2.199 1 96.31 330 PHE A CA 1
ATOM 2359 C C . PHE A 1 330 ? -19.719 -1.1 0.913 1 96.31 330 PHE A C 1
ATOM 2361 O O . PHE A 1 330 ? -19.469 -2.129 0.282 1 96.31 330 PHE A O 1
ATOM 2368 N N . THR A 1 331 ? -19.266 0.046 0.581 1 96.19 331 THR A N 1
ATOM 2369 C CA . THR A 1 331 ? -18.641 0.257 -0.722 1 96.19 331 THR A CA 1
ATOM 2370 C C . THR A 1 331 ? -17.25 -0.366 -0.764 1 96.19 331 THR A C 1
ATOM 2372 O O . THR A 1 331 ? -16.812 -0.842 -1.812 1 96.19 331 THR A O 1
ATOM 2375 N N . LEU A 1 332 ? -16.625 -0.416 0.374 1 95.06 332 LEU A N 1
ATOM 2376 C CA . LEU A 1 332 ? -15.289 -0.991 0.451 1 95.06 332 LEU A CA 1
ATOM 2377 C C . LEU A 1 332 ? -15.328 -2.49 0.174 1 95.06 332 LEU A C 1
ATOM 2379 O O . LEU A 1 332 ? -14.305 -3.086 -0.175 1 95.06 332 LEU A O 1
ATOM 2383 N N . VAL A 1 333 ? -16.422 -3.025 0.339 1 95.88 333 VAL A N 1
ATOM 2384 C CA . VAL A 1 333 ? -16.531 -4.469 0.155 1 95.88 333 VAL A CA 1
ATOM 2385 C C . VAL A 1 333 ? -17.25 -4.77 -1.158 1 95.88 333 VAL A C 1
ATOM 2387 O O . VAL A 1 333 ? -16.797 -5.598 -1.949 1 95.88 333 VAL A O 1
ATOM 2390 N N . LEU A 1 334 ? -18.297 -4.055 -1.449 1 97.56 334 LEU A N 1
ATOM 2391 C CA . LEU A 1 334 ? -19.172 -4.375 -2.576 1 97.56 334 LEU A CA 1
ATOM 2392 C C . LEU A 1 334 ? -18.469 -4.07 -3.9 1 97.56 334 LEU A C 1
ATOM 2394 O O . LEU A 1 334 ? -18.562 -4.855 -4.848 1 97.56 334 LEU A O 1
ATOM 2398 N N . ALA A 1 335 ? -17.797 -2.941 -3.971 1 97.56 335 ALA A N 1
ATOM 2399 C CA . ALA A 1 335 ? -17.125 -2.574 -5.215 1 97.56 335 ALA A CA 1
ATOM 2400 C C . ALA A 1 335 ? -16.031 -3.58 -5.562 1 97.56 335 ALA A C 1
ATOM 2402 O O . ALA A 1 335 ? -16.016 -4.133 -6.664 1 97.56 335 ALA A O 1
ATOM 2403 N N . PRO A 1 336 ? -15.164 -3.938 -4.633 1 96.69 336 PRO A N 1
ATOM 2404 C CA . PRO A 1 336 ? -14.156 -4.949 -4.945 1 96.69 336 PRO A CA 1
ATOM 2405 C C . PRO A 1 336 ? -14.758 -6.328 -5.203 1 96.69 336 PRO A C 1
ATOM 2407 O O . PRO A 1 336 ? -14.242 -7.094 -6.016 1 96.69 336 PRO A O 1
ATOM 2410 N N . ALA A 1 337 ? -15.797 -6.684 -4.477 1 96.75 337 ALA A N 1
ATOM 2411 C CA . ALA A 1 337 ? -16.453 -7.965 -4.723 1 96.75 337 ALA A CA 1
ATOM 2412 C C . ALA A 1 337 ? -16.969 -8.055 -6.152 1 96.75 337 ALA A C 1
ATOM 2414 O O . ALA A 1 337 ? -16.828 -9.086 -6.809 1 96.75 337 ALA A O 1
ATOM 2415 N N . MET A 1 338 ? -17.562 -6.973 -6.578 1 97.69 338 MET A N 1
ATOM 2416 C CA . MET A 1 338 ? -18.047 -6.898 -7.957 1 97.69 338 MET A CA 1
ATOM 2417 C C . MET A 1 338 ? -16.891 -7.047 -8.945 1 97.69 338 MET A C 1
ATOM 2419 O O . MET A 1 338 ? -16.984 -7.824 -9.898 1 97.69 338 MET A O 1
ATOM 2423 N N . ALA A 1 339 ? -15.805 -6.387 -8.688 1 98.06 339 ALA A N 1
ATOM 2424 C CA . ALA A 1 339 ? -14.648 -6.395 -9.586 1 98.06 339 ALA A CA 1
ATOM 2425 C C . ALA A 1 339 ? -13.984 -7.766 -9.602 1 98.06 339 ALA A C 1
ATOM 2427 O O . ALA A 1 339 ? -13.711 -8.32 -10.664 1 98.06 339 ALA A O 1
ATOM 2428 N N . VAL A 1 340 ? -13.758 -8.344 -8.43 1 96.56 340 VAL A N 1
ATOM 2429 C CA . VAL A 1 340 ? -13.055 -9.617 -8.32 1 96.56 340 VAL A CA 1
ATOM 2430 C C . VAL A 1 340 ? -13.883 -10.719 -8.969 1 96.56 340 VAL A C 1
ATOM 2432 O O . VAL A 1 340 ? -13.344 -11.586 -9.664 1 96.56 340 VAL A O 1
ATOM 2435 N N . SER A 1 341 ? -15.164 -10.711 -8.742 1 96.69 341 SER A N 1
ATOM 2436 C CA . SER A 1 341 ? -16.031 -11.703 -9.359 1 96.69 341 SER A CA 1
ATOM 2437 C C . SER A 1 341 ? -16.047 -11.555 -10.883 1 96.69 341 SER A C 1
ATOM 2439 O O . SER A 1 341 ? -16.047 -12.555 -11.602 1 96.69 341 SER A O 1
ATOM 2441 N N . THR A 1 342 ? -16.078 -10.328 -11.336 1 97.38 342 THR A N 1
ATOM 2442 C CA . THR A 1 342 ? -16.031 -10.086 -12.773 1 97.38 342 THR A CA 1
ATOM 2443 C C . THR A 1 342 ? -14.719 -10.602 -13.367 1 97.38 342 THR A C 1
ATOM 2445 O O . THR A 1 342 ? -14.727 -11.234 -14.43 1 97.38 342 THR A O 1
ATOM 2448 N N . ILE A 1 343 ? -13.641 -10.367 -12.711 1 96.88 343 ILE A N 1
ATOM 2449 C CA . ILE A 1 343 ? -12.328 -10.82 -13.164 1 96.88 343 ILE A CA 1
ATOM 2450 C C . ILE A 1 343 ? -12.297 -12.352 -13.195 1 96.88 343 ILE A C 1
ATOM 2452 O O . ILE A 1 343 ? -11.773 -12.953 -14.133 1 96.88 343 ILE A O 1
ATOM 2456 N N . PHE A 1 344 ? -12.891 -12.945 -12.18 1 94.44 344 PHE A N 1
ATOM 2457 C CA . PHE A 1 344 ? -12.969 -14.398 -12.133 1 94.44 344 PHE A CA 1
ATOM 2458 C C . PHE A 1 344 ? -13.742 -14.945 -13.328 1 94.44 344 PHE A C 1
ATOM 2460 O O . PHE A 1 344 ? -13.312 -15.906 -13.969 1 94.44 344 PHE A O 1
ATOM 2467 N N . VAL A 1 345 ? -14.844 -14.312 -13.641 1 94.62 345 VAL A N 1
ATOM 2468 C CA . VAL A 1 345 ? -15.664 -14.734 -14.773 1 94.62 345 VAL A CA 1
ATOM 2469 C C . VAL A 1 345 ? -14.859 -14.594 -16.062 1 94.62 345 VAL A C 1
ATOM 2471 O O . VAL A 1 345 ? -14.922 -15.461 -16.938 1 94.62 345 VAL A O 1
ATOM 2474 N N . LEU A 1 346 ? -14.117 -13.531 -16.156 1 94.06 346 LEU A N 1
ATOM 2475 C CA . LEU A 1 346 ? -13.328 -13.242 -17.344 1 94.06 346 LEU A CA 1
ATOM 2476 C C . LEU A 1 346 ? -12.281 -14.328 -17.578 1 94.06 346 LEU A C 1
ATOM 2478 O O . LEU A 1 346 ? -12.117 -14.812 -18.703 1 94.06 346 LEU A O 1
ATOM 2482 N N . PHE A 1 347 ? -11.641 -14.875 -16.578 1 91.75 347 PHE A N 1
ATOM 2483 C CA . PHE A 1 347 ? -10.531 -15.805 -16.734 1 91.75 347 PHE A CA 1
ATOM 2484 C C . PHE A 1 347 ? -11.016 -17.25 -16.656 1 91.75 347 PHE A C 1
ATOM 2486 O O . PHE A 1 347 ? -10.281 -18.172 -17.016 1 91.75 347 PHE A O 1
ATOM 2493 N N . ALA A 1 348 ? -12.219 -17.484 -16.172 1 85.69 348 ALA A N 1
ATOM 2494 C CA . ALA A 1 348 ? -12.789 -18.828 -16.141 1 85.69 348 ALA A CA 1
ATOM 2495 C C . ALA A 1 348 ? -13.352 -19.219 -17.5 1 85.69 348 ALA A C 1
ATOM 2497 O O . ALA A 1 348 ? -13.711 -20.375 -17.719 1 85.69 348 ALA A O 1
ATOM 2498 N N . ALA A 1 349 ? -13.414 -18.281 -18.422 1 74.12 349 ALA A N 1
ATOM 2499 C CA . ALA A 1 349 ? -13.992 -18.516 -19.75 1 74.12 349 ALA A CA 1
ATOM 2500 C C . ALA A 1 349 ? -13.156 -19.5 -20.547 1 74.12 349 ALA A C 1
ATOM 2502 O O . ALA A 1 349 ? -11.922 -19.469 -20.484 1 74.12 349 ALA A O 1
ATOM 2503 N N . PRO A 1 350 ? -13.898 -20.484 -21.062 1 65 350 PRO A N 1
ATOM 2504 C CA . PRO A 1 350 ? -13.164 -21.391 -21.953 1 65 350 PRO A CA 1
ATOM 2505 C C . PRO A 1 350 ? -12.492 -20.656 -23.109 1 65 350 PRO A C 1
ATOM 2507 O O . PRO A 1 350 ? -12.891 -19.547 -23.453 1 65 350 PRO A O 1
ATOM 2510 N N . HIS A 1 351 ? -11.211 -20.922 -23.578 1 61.53 351 HIS A N 1
ATOM 2511 C CA . HIS A 1 351 ? -10.281 -20.359 -24.547 1 61.53 351 HIS A CA 1
ATOM 2512 C C . HIS A 1 351 ? -11.016 -19.828 -25.766 1 61.53 351 HIS A C 1
ATOM 2514 O O . HIS A 1 351 ? -10.516 -18.922 -26.453 1 61.53 351 HIS A O 1
ATOM 2520 N N . GLY A 1 352 ? -12.297 -20.047 -25.938 1 57.16 352 GLY A N 1
ATOM 2521 C CA . GLY A 1 352 ? -12.812 -19.719 -27.266 1 57.16 352 GLY A CA 1
ATOM 2522 C C . GLY A 1 352 ? -13.406 -18.328 -27.344 1 57.16 352 GLY A C 1
ATOM 2523 O O . GLY A 1 352 ? -13.016 -17.531 -28.203 1 57.16 352 GLY A O 1
ATOM 2524 N N . ALA A 1 353 ? -14.578 -17.984 -27.281 1 59.75 353 ALA A N 1
ATOM 2525 C CA . ALA A 1 353 ? -15.234 -16.719 -27.578 1 59.75 353 ALA A CA 1
ATOM 2526 C C . ALA A 1 353 ? -15.688 -16.016 -26.297 1 59.75 353 ALA A C 1
ATOM 2528 O O . ALA A 1 353 ? -16.859 -16.125 -25.906 1 59.75 353 ALA A O 1
ATOM 2529 N N . PRO A 1 354 ? -14.742 -15.156 -25.594 1 83.06 354 PRO A N 1
ATOM 2530 C CA . PRO A 1 354 ? -15.047 -14.57 -24.297 1 83.06 354 PRO A CA 1
ATOM 2531 C C . PRO A 1 354 ? -15.789 -13.242 -24.391 1 83.06 354 PRO A C 1
ATOM 2533 O O . PRO A 1 354 ? -15.594 -12.359 -23.562 1 83.06 354 PRO A O 1
ATOM 2536 N N . LEU A 1 355 ? -16.703 -13.227 -25.562 1 87.56 355 LEU A N 1
ATOM 2537 C CA . LEU A 1 355 ? -17.328 -11.938 -25.859 1 87.56 355 LEU A CA 1
ATOM 2538 C C . LEU A 1 355 ? -18.234 -11.5 -24.703 1 87.56 355 LEU A C 1
ATOM 2540 O O . LEU A 1 355 ? -18.219 -10.328 -24.328 1 87.56 355 LEU A O 1
ATOM 2544 N N . TRP A 1 356 ? -19.047 -12.461 -24.25 1 91.25 356 TRP A N 1
ATOM 2545 C CA . TRP A 1 356 ? -19.969 -12.117 -23.172 1 91.25 356 TRP A CA 1
ATOM 2546 C C . TRP A 1 356 ? -19.219 -11.719 -21.906 1 91.25 356 TRP A C 1
ATOM 2548 O O . TRP A 1 356 ? -19.625 -10.797 -21.203 1 91.25 356 TRP A O 1
ATOM 2558 N N . GLN A 1 357 ? -18.156 -12.398 -21.641 1 94.31 357 GLN A N 1
ATOM 2559 C CA . GLN A 1 357 ? -17.344 -12.102 -20.469 1 94.31 357 GLN A CA 1
ATOM 2560 C C . GLN A 1 357 ? -16.641 -10.758 -20.594 1 94.31 357 GLN A C 1
ATOM 2562 O O . GLN A 1 357 ? -16.609 -9.977 -19.641 1 94.31 357 GLN A O 1
ATOM 2567 N N . LEU A 1 358 ? -16.156 -10.508 -21.797 1 94.25 358 LEU A N 1
ATOM 2568 C CA . LEU A 1 358 ? -15.484 -9.234 -22.062 1 94.25 358 LEU A CA 1
ATOM 2569 C C . LEU A 1 358 ? -16.469 -8.07 -21.969 1 94.25 358 LEU A C 1
ATOM 2571 O O . LEU A 1 358 ? -16.156 -7.012 -21.438 1 94.25 358 LEU A O 1
ATOM 2575 N N . THR A 1 359 ? -17.609 -8.281 -22.516 1 95.44 359 THR A N 1
ATOM 2576 C CA . THR A 1 359 ? -18.641 -7.242 -22.469 1 95.44 359 THR A CA 1
ATOM 2577 C C . THR A 1 359 ? -19.078 -6.977 -21.031 1 95.44 359 THR A C 1
ATOM 2579 O O . THR A 1 359 ? -19.297 -5.824 -20.656 1 95.44 359 THR A O 1
ATOM 2582 N N . LEU A 1 360 ? -19.203 -8.031 -20.266 1 96.69 360 LEU A N 1
ATOM 2583 C CA . LEU A 1 360 ? -19.531 -7.852 -18.859 1 96.69 360 LEU A CA 1
ATOM 2584 C C . LEU A 1 360 ? -18.453 -7.043 -18.141 1 96.69 360 LEU A C 1
ATOM 2586 O O . LEU A 1 360 ? -18.766 -6.109 -17.391 1 96.69 360 LEU A O 1
ATOM 2590 N N . GLY A 1 361 ? -17.203 -7.465 -18.375 1 97.12 361 GLY A N 1
ATOM 2591 C CA . GLY A 1 361 ? -16.109 -6.723 -17.797 1 97.12 361 GLY A CA 1
ATOM 2592 C C . GLY A 1 361 ? -16.109 -5.25 -18.156 1 97.12 361 GLY A C 1
ATOM 2593 O O . GLY A 1 361 ? -15.961 -4.387 -17.297 1 97.12 361 GLY A O 1
ATOM 2594 N N . ALA A 1 362 ? -16.312 -4.984 -19.406 1 96.38 362 ALA A N 1
ATOM 2595 C CA . ALA A 1 362 ? -16.344 -3.602 -19.875 1 96.38 362 ALA A CA 1
ATOM 2596 C C . ALA A 1 362 ? -17.484 -2.828 -19.25 1 96.38 362 ALA A C 1
ATOM 2598 O O . ALA A 1 362 ? -17.312 -1.685 -18.812 1 96.38 362 ALA A O 1
ATOM 2599 N N . THR A 1 363 ? -18.625 -3.436 -19.203 1 97.5 363 THR A N 1
ATOM 2600 C CA . THR A 1 363 ? -19.797 -2.799 -18.625 1 97.5 363 THR A CA 1
ATOM 2601 C C . THR A 1 363 ? -19.594 -2.5 -17.141 1 97.5 363 THR A C 1
ATOM 2603 O O . THR A 1 363 ? -19.906 -1.404 -16.672 1 97.5 363 THR A O 1
ATOM 2606 N N . VAL A 1 364 ? -19.047 -3.455 -16.422 1 97.94 364 VAL A N 1
ATOM 2607 C CA . VAL A 1 364 ? -18.797 -3.287 -14.992 1 97.94 364 VAL A CA 1
ATOM 2608 C C . VAL A 1 364 ? -17.766 -2.184 -14.773 1 97.94 364 VAL A C 1
ATOM 2610 O O . VAL A 1 364 ? -17.891 -1.364 -13.859 1 97.94 364 VAL A O 1
ATOM 2613 N N . ALA A 1 365 ? -16.734 -2.164 -15.578 1 97.56 365 ALA A N 1
ATOM 2614 C CA . ALA A 1 365 ? -15.703 -1.129 -15.469 1 97.56 365 ALA A CA 1
ATOM 2615 C C . ALA A 1 365 ? -16.297 0.259 -15.695 1 97.56 365 ALA A C 1
ATOM 2617 O O . ALA A 1 365 ? -16.016 1.189 -14.93 1 97.56 365 ALA A O 1
ATOM 2618 N N . VAL A 1 366 ? -17.125 0.412 -16.688 1 96.12 366 VAL A N 1
ATOM 2619 C CA . VAL A 1 366 ? -17.766 1.689 -17 1 96.12 366 VAL A CA 1
ATOM 2620 C C . VAL A 1 366 ? -18.703 2.092 -15.867 1 96.12 366 VAL A C 1
ATOM 2622 O O . VAL A 1 366 ? -18.688 3.24 -15.422 1 96.12 366 VAL A O 1
ATOM 2625 N N . PHE A 1 367 ? -19.484 1.161 -15.414 1 96.56 367 PHE A N 1
ATOM 2626 C CA . PHE A 1 367 ? -20.391 1.418 -14.305 1 96.56 367 PHE A CA 1
ATOM 2627 C C . PHE A 1 367 ? -19.625 1.923 -13.086 1 96.56 367 PHE A C 1
ATOM 2629 O O . PHE A 1 367 ? -19.969 2.965 -12.523 1 96.56 367 PHE A O 1
ATOM 2636 N N . ALA A 1 368 ? -18.594 1.135 -12.719 1 96.69 368 ALA A N 1
ATOM 2637 C CA . ALA A 1 368 ? -17.844 1.481 -11.516 1 96.69 368 ALA A CA 1
ATOM 2638 C C . ALA A 1 368 ? -17.141 2.824 -11.688 1 96.69 368 ALA A C 1
ATOM 2640 O O . ALA A 1 368 ? -17.047 3.609 -10.734 1 96.69 368 ALA A O 1
ATOM 2641 N N . ALA A 1 369 ? -16.625 3.127 -12.859 1 92.94 369 ALA A N 1
ATOM 2642 C CA . ALA A 1 369 ? -15.938 4.391 -13.109 1 92.94 369 ALA A CA 1
ATOM 2643 C C . ALA A 1 369 ? -16.906 5.57 -12.984 1 92.94 369 ALA A C 1
ATOM 2645 O O . ALA A 1 369 ? -16.594 6.559 -12.32 1 92.94 369 ALA A O 1
ATOM 2646 N N . VAL A 1 370 ? -18.062 5.438 -13.594 1 92.69 370 VAL A N 1
ATOM 2647 C CA . VAL A 1 370 ? -19.047 6.512 -13.547 1 92.69 370 VAL A CA 1
ATOM 2648 C C . VAL A 1 370 ? -19.594 6.641 -12.133 1 92.69 370 VAL A C 1
ATOM 2650 O O . VAL A 1 370 ? -19.766 7.75 -11.617 1 92.69 370 VAL A O 1
ATOM 2653 N N . HIS A 1 371 ? -19.812 5.457 -11.547 1 90.69 371 HIS A N 1
ATOM 2654 C CA . HIS A 1 371 ? -20.359 5.414 -10.188 1 90.69 371 HIS A CA 1
ATOM 2655 C C . HIS A 1 371 ? -19.406 6.094 -9.203 1 90.69 371 HIS A C 1
ATOM 2657 O O . HIS A 1 371 ? -19.859 6.699 -8.227 1 90.69 371 HIS A O 1
ATOM 2663 N N . SER A 1 372 ? -18.172 6.078 -9.398 1 90.88 372 SER A N 1
ATOM 2664 C CA . SER A 1 372 ? -17.188 6.668 -8.508 1 90.88 372 SER A CA 1
ATOM 2665 C C . SER A 1 372 ? -17.297 8.188 -8.484 1 90.88 372 SER A C 1
ATOM 2667 O O . SER A 1 372 ? -17 8.82 -7.465 1 90.88 372 SER A O 1
ATOM 2669 N N . ARG A 1 373 ? -17.75 8.766 -9.523 1 84.25 373 ARG A N 1
ATOM 2670 C CA . ARG A 1 373 ? -17.828 10.219 -9.625 1 84.25 373 ARG A CA 1
ATOM 2671 C C . ARG A 1 373 ? -19.047 10.758 -8.906 1 84.25 373 ARG A C 1
ATOM 2673 O O . ARG A 1 373 ? -19.156 11.961 -8.641 1 84.25 373 ARG A O 1
ATOM 2680 N N . GLY A 1 374 ? -19.906 9.844 -8.578 1 83.25 374 GLY A N 1
ATOM 2681 C CA . GLY A 1 374 ? -21.125 10.266 -7.91 1 83.25 374 GLY A CA 1
ATOM 2682 C C . GLY A 1 374 ? -20.984 10.312 -6.398 1 83.25 374 GLY A C 1
ATOM 2683 O O . GLY A 1 374 ? -21.844 10.867 -5.711 1 83.25 374 GLY A O 1
ATOM 2684 N N . HIS A 1 375 ? -19.891 9.852 -5.945 1 81.25 375 HIS A N 1
ATOM 2685 C CA . HIS A 1 375 ? -19.703 9.812 -4.5 1 81.25 375 HIS A CA 1
ATOM 2686 C C . HIS A 1 375 ? -19 11.078 -4.004 1 81.25 375 HIS A C 1
ATOM 2688 O O . HIS A 1 375 ? -18.016 11.523 -4.602 1 81.25 375 HIS A O 1
ATOM 2694 N N . ALA A 1 376 ? -19.531 11.578 -2.973 1 77 376 ALA A N 1
ATOM 2695 C CA . ALA A 1 376 ? -18.906 12.75 -2.346 1 77 376 ALA A CA 1
ATOM 2696 C C . ALA A 1 376 ? -17.797 12.328 -1.388 1 77 376 ALA A C 1
ATOM 2698 O O . ALA A 1 376 ? -16.844 13.086 -1.161 1 77 376 ALA A O 1
ATOM 2699 N N . ARG A 1 377 ? -18 11.164 -0.902 1 83.19 377 ARG A N 1
ATOM 2700 C CA . ARG A 1 377 ? -17.047 10.688 0.086 1 83.19 377 ARG A CA 1
ATOM 2701 C C . ARG A 1 377 ? -15.852 10.023 -0.589 1 83.19 377 ARG A C 1
ATOM 2703 O O . ARG A 1 377 ? -16 9.383 -1.632 1 83.19 377 ARG A O 1
ATOM 2710 N N . ILE A 1 378 ? -14.734 10.109 -0.005 1 84.94 378 ILE A N 1
ATOM 2711 C CA . ILE A 1 378 ? -13.469 9.688 -0.585 1 84.94 378 ILE A CA 1
ATOM 2712 C C . ILE A 1 378 ? -13.438 8.164 -0.689 1 84.94 378 ILE A C 1
ATOM 2714 O O . ILE A 1 378 ? -13.055 7.613 -1.726 1 84.94 378 ILE A O 1
ATOM 2718 N N . LEU A 1 379 ? -13.867 7.484 0.303 1 89.56 379 LEU A N 1
ATOM 2719 C CA . LEU A 1 379 ? -13.688 6.039 0.347 1 89.56 379 LEU A CA 1
ATOM 2720 C C . LEU A 1 379 ? -14.594 5.348 -0.668 1 89.56 379 LEU A C 1
ATOM 2722 O O . LEU A 1 379 ? -14.125 4.539 -1.473 1 89.56 379 LEU A O 1
ATOM 2726 N N . PRO A 1 380 ? -15.883 5.734 -0.742 1 92.19 380 PRO A N 1
ATOM 2727 C CA . PRO A 1 380 ? -16.719 5.133 -1.777 1 92.19 380 PRO A CA 1
ATOM 2728 C C . PRO A 1 380 ? -16.25 5.461 -3.191 1 92.19 380 PRO A C 1
ATOM 2730 O O . PRO A 1 380 ? -16.219 4.586 -4.059 1 92.19 380 PRO A O 1
ATOM 2733 N N . ALA A 1 381 ? -15.82 6.672 -3.369 1 91 381 ALA A N 1
ATOM 2734 C CA . ALA A 1 381 ? -15.344 7.09 -4.684 1 91 381 ALA A CA 1
ATOM 2735 C C . ALA A 1 381 ? -14.078 6.32 -5.078 1 91 381 ALA A C 1
ATOM 2737 O O . ALA A 1 381 ? -13.984 5.809 -6.195 1 91 381 ALA A O 1
ATOM 2738 N N . ALA A 1 382 ? -13.203 6.207 -4.188 1 92.5 382 ALA A N 1
ATOM 2739 C CA . ALA A 1 382 ? -11.938 5.52 -4.461 1 92.5 382 ALA A CA 1
ATOM 2740 C C . ALA A 1 382 ? -12.164 4.023 -4.668 1 92.5 382 ALA A C 1
ATOM 2742 O O . ALA A 1 382 ? -11.555 3.416 -5.555 1 92.5 382 ALA A O 1
ATOM 2743 N N . ALA A 1 383 ? -12.961 3.436 -3.834 1 95.25 383 ALA A N 1
ATOM 2744 C CA . ALA A 1 383 ? -13.242 2.006 -3.949 1 95.25 383 ALA A CA 1
ATOM 2745 C C . ALA A 1 383 ? -13.844 1.673 -5.309 1 95.25 383 ALA A C 1
ATOM 2747 O O . ALA A 1 383 ? -13.43 0.715 -5.965 1 95.25 383 ALA A O 1
ATOM 2748 N N . ALA A 1 384 ? -14.773 2.477 -5.711 1 95.38 384 ALA A N 1
ATOM 2749 C CA . ALA A 1 384 ? -15.414 2.254 -7.004 1 95.38 384 ALA A CA 1
ATOM 2750 C C . ALA A 1 384 ? -14.438 2.496 -8.148 1 95.38 384 ALA A C 1
ATOM 2752 O O . ALA A 1 384 ? -14.367 1.703 -9.094 1 95.38 384 ALA A O 1
ATOM 2753 N N . ALA A 1 385 ? -13.703 3.525 -8.062 1 94 385 ALA A N 1
ATOM 2754 C CA . ALA A 1 385 ? -12.758 3.867 -9.117 1 94 385 ALA A CA 1
ATOM 2755 C C . ALA A 1 385 ? -11.672 2.801 -9.25 1 94 385 ALA A C 1
ATOM 2757 O O . ALA A 1 385 ? -11.359 2.367 -10.367 1 94 385 ALA A O 1
ATOM 2758 N N . LEU A 1 386 ? -11.133 2.375 -8.164 1 95.69 386 LEU A N 1
ATOM 2759 C CA . LEU A 1 386 ? -10.062 1.382 -8.195 1 95.69 386 LEU A CA 1
ATOM 2760 C C . LEU A 1 386 ? -10.602 0.027 -8.648 1 95.69 386 LEU A C 1
ATOM 2762 O O . LEU A 1 386 ? -9.875 -0.753 -9.273 1 95.69 386 LEU A O 1
ATOM 2766 N N . SER A 1 387 ? -11.797 -0.236 -8.281 1 97.5 387 SER A N 1
ATOM 2767 C CA . SER A 1 387 ? -12.422 -1.451 -8.789 1 97.5 387 SER A CA 1
ATOM 2768 C C . SER A 1 387 ? -12.555 -1.403 -10.312 1 97.5 387 SER A C 1
ATOM 2770 O O . SER A 1 387 ? -12.305 -2.398 -10.992 1 97.5 387 SER A O 1
ATOM 2772 N N . ALA A 1 388 ? -12.945 -0.256 -10.82 1 96.69 388 ALA A N 1
ATOM 2773 C CA . ALA A 1 388 ? -13.023 -0.079 -12.273 1 96.69 388 ALA A CA 1
ATOM 2774 C C . ALA A 1 388 ? -11.656 -0.303 -12.922 1 96.69 388 ALA A C 1
ATOM 2776 O O . ALA A 1 388 ? -11.555 -1.015 -13.922 1 96.69 388 ALA A O 1
ATOM 2777 N N . VAL A 1 389 ? -10.672 0.223 -12.352 1 95.69 389 VAL A N 1
ATOM 2778 C CA . VAL A 1 389 ? -9.312 0.129 -12.883 1 95.69 389 VAL A CA 1
ATOM 2779 C C . VAL A 1 389 ? -8.844 -1.323 -12.844 1 95.69 389 VAL A C 1
ATOM 2781 O O . VAL A 1 389 ? -8.219 -1.805 -13.789 1 95.69 389 VAL A O 1
ATOM 2784 N N . SER A 1 390 ? -9.117 -1.965 -11.773 1 97.25 390 SER A N 1
ATOM 2785 C CA . SER A 1 390 ? -8.711 -3.361 -11.648 1 97.25 390 SER A CA 1
ATOM 2786 C C . SER A 1 390 ? -9.328 -4.219 -12.75 1 97.25 390 SER A C 1
ATOM 2788 O O . SER A 1 390 ? -8.664 -5.09 -13.312 1 97.25 390 SER A O 1
ATOM 2790 N N . VAL A 1 391 ? -10.555 -3.998 -13.031 1 97.88 391 VAL A N 1
ATOM 2791 C CA . VAL A 1 391 ? -11.227 -4.758 -14.078 1 97.88 391 VAL A CA 1
ATOM 2792 C C . VAL A 1 391 ? -10.617 -4.422 -15.438 1 97.88 391 VAL A C 1
ATOM 2794 O O . VAL A 1 391 ? -10.375 -5.312 -16.25 1 97.88 391 VAL A O 1
ATOM 2797 N N . LEU A 1 392 ? -10.359 -3.15 -15.695 1 96.94 392 LEU A N 1
ATOM 2798 C CA . LEU A 1 392 ? -9.75 -2.73 -16.953 1 96.94 392 LEU A CA 1
ATOM 2799 C C . LEU A 1 392 ? -8.375 -3.373 -17.125 1 96.94 392 LEU A C 1
ATOM 2801 O O . LEU A 1 392 ? -8.047 -3.852 -18.219 1 96.94 392 LEU A O 1
ATOM 2805 N N . LEU A 1 393 ? -7.645 -3.414 -16.109 1 96.06 393 LEU A N 1
ATOM 2806 C CA . LEU A 1 393 ? -6.328 -4.035 -16.172 1 96.06 393 LEU A CA 1
ATOM 2807 C C . LEU A 1 393 ? -6.445 -5.535 -16.406 1 96.06 393 LEU A C 1
ATOM 2809 O O . LEU A 1 393 ? -5.625 -6.125 -17.125 1 96.06 393 LEU A O 1
ATOM 2813 N N . ALA A 1 394 ? -7.426 -6.105 -15.789 1 95.88 394 ALA A N 1
ATOM 2814 C CA . ALA A 1 394 ? -7.66 -7.531 -16.016 1 95.88 394 ALA A CA 1
ATOM 2815 C C . ALA A 1 394 ? -8.023 -7.809 -17.469 1 95.88 394 ALA A C 1
ATOM 2817 O O . ALA A 1 394 ? -7.566 -8.797 -18.047 1 95.88 394 ALA A O 1
ATOM 2818 N N . ILE A 1 395 ? -8.852 -6.961 -18.047 1 94.88 395 ILE A N 1
ATOM 2819 C CA . ILE A 1 395 ? -9.203 -7.105 -19.453 1 94.88 395 ILE A CA 1
ATOM 2820 C C . ILE A 1 395 ? -7.945 -6.98 -20.312 1 94.88 395 ILE A C 1
ATOM 2822 O O . ILE A 1 395 ? -7.734 -7.77 -21.234 1 94.88 395 ILE A O 1
ATOM 2826 N N . ALA A 1 396 ? -7.137 -6.008 -20 1 93.81 396 ALA A N 1
ATOM 2827 C CA . ALA A 1 396 ? -5.891 -5.816 -20.734 1 93.81 396 ALA A CA 1
ATOM 2828 C C . ALA A 1 396 ? -4.992 -7.047 -20.625 1 93.81 396 ALA A C 1
ATOM 2830 O O . ALA A 1 396 ? -4.414 -7.492 -21.609 1 93.81 396 ALA A O 1
ATOM 2831 N N . ALA A 1 397 ? -4.887 -7.594 -19.469 1 91.75 397 ALA A N 1
ATOM 2832 C CA . ALA A 1 397 ? -4.074 -8.789 -19.25 1 91.75 397 ALA A CA 1
ATOM 2833 C C . ALA A 1 397 ? -4.637 -9.984 -20.016 1 91.75 397 ALA A C 1
ATOM 2835 O O . ALA A 1 397 ? -3.881 -10.758 -20.594 1 91.75 397 ALA A O 1
ATOM 2836 N N . HIS A 1 398 ? -5.953 -10.125 -19.906 1 90.94 398 HIS A N 1
ATOM 2837 C CA . HIS A 1 398 ? -6.609 -11.203 -20.625 1 90.94 398 HIS A CA 1
ATOM 2838 C C . HIS A 1 398 ? -6.344 -11.109 -22.125 1 90.94 398 HIS A C 1
ATOM 2840 O O . HIS A 1 398 ? -5.992 -12.102 -22.766 1 90.94 398 HIS A O 1
ATOM 2846 N N . GLN A 1 399 ? -6.488 -9.945 -22.656 1 90 399 GLN A N 1
ATOM 2847 C CA . GLN A 1 399 ? -6.281 -9.742 -24.078 1 90 399 GLN A CA 1
ATOM 2848 C C . GLN A 1 399 ? -4.82 -9.961 -24.469 1 90 399 GLN A C 1
ATOM 2850 O O . GLN A 1 399 ? -4.527 -10.484 -25.547 1 90 399 GLN A O 1
ATOM 2855 N N . PHE A 1 400 ? -3.949 -9.578 -23.625 1 87.75 400 PHE A N 1
ATOM 2856 C CA . PHE A 1 400 ? -2.533 -9.836 -23.875 1 87.75 400 PHE A CA 1
ATOM 2857 C C . PHE A 1 400 ? -2.256 -11.328 -23.953 1 87.75 400 PHE A C 1
ATOM 2859 O O . PHE A 1 400 ? -1.546 -11.789 -24.844 1 87.75 400 PHE A O 1
ATOM 2866 N N . GLY A 1 401 ? -2.783 -12.07 -23.078 1 86.06 401 GLY A N 1
ATOM 2867 C CA . GLY A 1 401 ? -2.586 -13.508 -23.031 1 86.06 401 GLY A CA 1
ATOM 2868 C C . GLY A 1 401 ? -3.158 -14.227 -24.25 1 86.06 401 GLY A C 1
ATOM 2869 O O . GLY A 1 401 ? -2.68 -15.297 -24.625 1 86.06 401 GLY A O 1
ATOM 2870 N N . THR A 1 402 ? -4.215 -13.688 -24.859 1 86.94 402 THR A N 1
ATOM 2871 C CA . THR A 1 402 ? -4.852 -14.32 -26 1 86.94 402 THR A CA 1
ATOM 2872 C C . THR A 1 402 ? -4.207 -13.852 -27.312 1 86.94 402 THR A C 1
ATOM 2874 O O . THR A 1 402 ? -4.664 -14.203 -28.391 1 86.94 402 THR A O 1
ATOM 2877 N N . GLY A 1 403 ? -3.209 -12.984 -27.203 1 84.94 403 GLY A N 1
ATOM 2878 C CA . GLY A 1 403 ? -2.457 -12.57 -28.375 1 84.94 403 GLY A CA 1
ATOM 2879 C C . GLY A 1 403 ? -2.918 -11.242 -28.953 1 84.94 403 GLY A C 1
ATOM 2880 O O . GLY A 1 403 ? -2.379 -10.766 -29.953 1 84.94 403 GLY A O 1
ATOM 2881 N N . ASN A 1 404 ? -3.963 -10.648 -28.375 1 86.81 404 ASN A N 1
ATOM 2882 C CA . ASN A 1 404 ? -4.461 -9.352 -28.828 1 86.81 404 ASN A CA 1
ATOM 2883 C C . ASN A 1 404 ? -3.754 -8.203 -28.125 1 86.81 404 ASN A C 1
ATOM 2885 O O . ASN A 1 404 ? -4.391 -7.398 -27.438 1 86.81 404 ASN A O 1
ATOM 2889 N N . TRP A 1 405 ? -2.496 -8.031 -28.297 1 80.31 405 TRP A N 1
ATOM 2890 C CA . TRP A 1 405 ? -1.656 -7.07 -27.594 1 80.31 405 TRP A CA 1
ATOM 2891 C C . TRP A 1 405 ? -2.059 -5.641 -27.938 1 80.31 405 TRP A C 1
ATOM 2893 O O . TRP A 1 405 ? -1.896 -4.73 -27.125 1 80.31 405 TRP A O 1
ATOM 2903 N N . HIS A 1 406 ? -2.641 -5.363 -29.141 1 79.88 406 HIS A N 1
ATOM 2904 C CA . HIS A 1 406 ? -3.064 -4.02 -29.516 1 79.88 406 HIS A CA 1
ATOM 2905 C C . HIS A 1 406 ? -4.199 -3.527 -28.625 1 79.88 406 HIS A C 1
ATOM 2907 O O . HIS A 1 406 ? -4.234 -2.355 -28.25 1 79.88 406 HIS A O 1
ATOM 2913 N N . VAL A 1 407 ? -5.129 -4.453 -28.359 1 86.5 407 VAL A N 1
ATOM 2914 C CA . VAL A 1 407 ? -6.23 -4.102 -27.484 1 86.5 407 VAL A CA 1
ATOM 2915 C C . VAL A 1 407 ? -5.703 -3.846 -26.062 1 86.5 407 VAL A C 1
ATOM 2917 O O . VAL A 1 407 ? -6.098 -2.877 -25.422 1 86.5 407 VAL A O 1
ATOM 2920 N N . SER A 1 408 ? -4.812 -4.73 -25.656 1 87.69 408 SER A N 1
ATOM 2921 C CA . SER A 1 408 ? -4.188 -4.578 -24.344 1 87.69 408 SER A CA 1
ATOM 2922 C C . SER A 1 408 ? -3.486 -3.23 -24.219 1 87.69 408 SER A C 1
ATOM 2924 O O . SER A 1 408 ? -3.666 -2.521 -23.234 1 87.69 408 SER A O 1
ATOM 2926 N N . THR A 1 409 ? -2.807 -2.842 -25.219 1 78.81 409 THR A N 1
ATOM 2927 C CA . THR A 1 409 ? -2.064 -1.587 -25.203 1 78.81 409 THR A CA 1
ATOM 2928 C C . THR A 1 409 ? -3.016 -0.395 -25.219 1 78.81 409 THR A C 1
ATOM 2930 O O . THR A 1 409 ? -2.775 0.61 -24.547 1 78.81 409 THR A O 1
ATOM 2933 N N . ALA A 1 410 ? -4.008 -0.51 -25.984 1 83.75 410 ALA A N 1
ATOM 2934 C CA . ALA A 1 410 ? -4.988 0.569 -26.078 1 83.75 410 ALA A CA 1
ATOM 2935 C C . ALA A 1 410 ? -5.641 0.844 -24.719 1 83.75 410 ALA A C 1
ATOM 2937 O O . ALA A 1 410 ? -5.988 1.985 -24.422 1 83.75 410 ALA A O 1
ATOM 2938 N N . ILE A 1 411 ? -5.797 -0.198 -23.922 1 89.75 411 ILE A N 1
ATOM 2939 C CA . ILE A 1 411 ? -6.418 -0.054 -22.609 1 89.75 411 ILE A CA 1
ATOM 2940 C C . ILE A 1 411 ? -5.379 0.415 -21.594 1 89.75 411 ILE A C 1
ATOM 2942 O O . ILE A 1 411 ? -5.652 1.293 -20.766 1 89.75 411 ILE A O 1
ATOM 2946 N N . ALA A 1 412 ? -4.207 -0.047 -21.672 1 85.62 412 ALA A N 1
ATOM 2947 C CA . ALA A 1 412 ? -3.174 0.187 -20.656 1 85.62 412 ALA A CA 1
ATOM 2948 C C . ALA A 1 412 ? -2.576 1.584 -20.797 1 85.62 412 ALA A C 1
ATOM 2950 O O . ALA A 1 412 ? -2.256 2.232 -19.797 1 85.62 412 ALA A O 1
ATOM 2951 N N . VAL A 1 413 ? -2.441 2.109 -21.984 1 81.56 413 VAL A N 1
ATOM 2952 C CA . VAL A 1 413 ? -1.715 3.348 -22.234 1 81.56 413 VAL A CA 1
ATOM 2953 C C . VAL A 1 413 ? -2.426 4.52 -21.562 1 81.56 413 VAL A C 1
ATOM 2955 O O . VAL A 1 413 ? -1.804 5.289 -20.828 1 81.56 413 VAL A O 1
ATOM 2958 N N . PRO A 1 414 ? -3.736 4.637 -21.781 1 87.62 414 PRO A N 1
ATOM 2959 C CA . PRO A 1 414 ? -4.406 5.734 -21.078 1 87.62 414 PRO A CA 1
ATOM 2960 C C . PRO A 1 414 ? -4.289 5.617 -19.562 1 87.62 414 PRO A C 1
ATOM 2962 O O . PRO A 1 414 ? -4.258 6.629 -18.859 1 87.62 414 PRO A O 1
ATOM 2965 N N . LEU A 1 415 ? -4.266 4.363 -19.047 1 92.81 415 LEU A N 1
ATOM 2966 C CA . LEU A 1 415 ? -4.152 4.16 -17.609 1 92.81 415 LEU A CA 1
ATOM 2967 C C . LEU A 1 415 ? -2.783 4.609 -17.109 1 92.81 415 LEU A C 1
ATOM 2969 O O . LEU A 1 415 ? -2.652 5.039 -15.953 1 92.81 415 LEU A O 1
ATOM 2973 N N . LEU A 1 416 ? -1.763 4.613 -17.953 1 91.75 416 LEU A N 1
ATOM 2974 C CA . LEU A 1 416 ? -0.425 5.07 -17.594 1 91.75 416 LEU A CA 1
ATOM 2975 C C . LEU A 1 416 ? -0.408 6.582 -17.375 1 91.75 416 LEU A C 1
ATOM 2977 O O . LEU A 1 416 ? 0.386 7.09 -16.578 1 91.75 416 LEU A O 1
ATOM 2981 N N . ALA A 1 417 ? -1.308 7.234 -18.078 1 89.31 417 ALA A N 1
ATOM 2982 C CA . ALA A 1 417 ? -1.364 8.695 -18.016 1 89.31 417 ALA A CA 1
ATOM 2983 C C . ALA A 1 417 ? -2.396 9.156 -16.984 1 89.31 417 ALA A C 1
ATOM 2985 O O . ALA A 1 417 ? -2.875 10.289 -17.062 1 89.31 417 ALA A O 1
ATOM 2986 N N . ALA A 1 418 ? -2.811 8.273 -16.078 1 88.69 418 ALA A N 1
ATOM 2987 C CA . ALA A 1 418 ? -3.889 8.578 -15.141 1 88.69 418 ALA A CA 1
ATOM 2988 C C . ALA A 1 418 ? -3.498 9.727 -14.211 1 88.69 418 ALA A C 1
ATOM 2990 O O . ALA A 1 418 ? -4.363 10.359 -13.602 1 88.69 418 ALA A O 1
ATOM 2991 N N . THR A 1 419 ? -2.211 10 -14.078 1 81 419 THR A N 1
ATOM 2992 C CA . THR A 1 419 ? -1.802 11.133 -13.258 1 81 419 THR A CA 1
ATOM 2993 C C . THR A 1 419 ? -2.285 12.445 -13.867 1 81 419 THR A C 1
ATOM 2995 O O . THR A 1 419 ? -2.359 13.469 -13.18 1 81 419 THR A O 1
ATOM 2998 N N . LEU A 1 420 ? -2.564 12.406 -15.156 1 76.75 420 LEU A N 1
ATOM 2999 C CA . LEU A 1 420 ? -3.064 13.602 -15.828 1 76.75 420 LEU A CA 1
ATOM 3000 C C . LEU A 1 420 ? -4.469 13.953 -15.344 1 76.75 420 LEU A C 1
ATOM 3002 O O . LEU A 1 420 ? -4.934 15.078 -15.531 1 76.75 420 LEU A O 1
ATOM 3006 N N . LEU A 1 421 ? -5.113 12.922 -14.688 1 68.69 421 LEU A N 1
ATOM 3007 C CA . LEU A 1 421 ? -6.461 13.164 -14.18 1 68.69 421 LEU A CA 1
ATOM 3008 C C . LEU A 1 421 ? -6.477 14.344 -13.219 1 68.69 421 LEU A C 1
ATOM 3010 O O . LEU A 1 421 ? -7.461 15.086 -13.164 1 68.69 421 LEU A O 1
ATOM 3014 N N . VAL A 1 422 ? -5.41 14.484 -12.469 1 64.31 422 VAL A N 1
ATOM 3015 C CA . VAL A 1 422 ? -5.348 15.547 -11.461 1 64.31 422 VAL A CA 1
ATOM 3016 C C . VAL A 1 422 ? -5.254 16.906 -12.156 1 64.31 422 VAL A C 1
ATOM 3018 O O . VAL A 1 422 ? -5.645 17.922 -11.586 1 64.31 422 VAL A O 1
ATOM 3021 N N . ALA A 1 423 ? -4.66 16.906 -13.289 1 63.91 423 ALA A N 1
ATOM 3022 C CA . ALA A 1 423 ? -4.48 18.172 -14 1 63.91 423 ALA A CA 1
ATOM 3023 C C . ALA A 1 423 ? -5.793 18.641 -14.609 1 63.91 423 ALA A C 1
ATOM 3025 O O . ALA A 1 423 ? -5.898 19.797 -15.055 1 63.91 423 ALA A O 1
ATOM 3026 N N . ILE A 1 424 ? -6.766 17.719 -14.625 1 60.44 424 ILE A N 1
ATOM 3027 C CA . ILE A 1 424 ? -8.047 18.125 -15.188 1 60.44 424 ILE A CA 1
ATOM 3028 C C . ILE A 1 424 ? -8.891 18.812 -14.117 1 60.44 424 ILE A C 1
ATOM 3030 O O . ILE A 1 424 ? -9.219 18.203 -13.094 1 60.44 424 ILE A O 1
ATOM 3034 N N . PRO A 1 425 ? -9.008 20.188 -14.195 1 58.06 425 PRO A N 1
ATOM 3035 C CA . PRO A 1 425 ? -9.797 20.891 -13.188 1 58.06 425 PRO A CA 1
ATOM 3036 C C . PRO A 1 425 ? -11.164 20.266 -12.953 1 58.06 425 PRO A C 1
ATOM 3038 O O . PRO A 1 425 ? -11.859 19.922 -13.914 1 58.06 425 PRO A O 1
ATOM 3041 N N . SER A 1 426 ? -11.438 19.578 -11.828 1 55.03 426 SER A N 1
ATOM 3042 C CA . SER A 1 426 ? -12.688 18.922 -11.445 1 55.03 426 SER A CA 1
ATOM 3043 C C . SER A 1 426 ? -13.852 19.906 -11.477 1 55.03 426 SER A C 1
ATOM 3045 O O . SER A 1 426 ? -15.016 19.5 -11.555 1 55.03 426 SER A O 1
ATOM 3047 N N . ASP A 1 427 ? -13.633 21.125 -11.125 1 54.69 427 ASP A N 1
ATOM 3048 C CA . ASP A 1 427 ? -14.727 22.078 -10.945 1 54.69 427 ASP A CA 1
ATOM 3049 C C . ASP A 1 427 ? -15.555 22.203 -12.219 1 54.69 427 ASP A C 1
ATOM 3051 O O . ASP A 1 427 ? -16.688 22.672 -12.18 1 54.69 427 ASP A O 1
ATOM 3055 N N . GLN A 1 428 ? -15.078 21.719 -13.352 1 59.47 428 GLN A N 1
ATOM 3056 C CA . GLN A 1 428 ? -15.867 22.203 -14.484 1 59.47 428 GLN A CA 1
ATOM 3057 C C . GLN A 1 428 ? -16.594 21.062 -15.172 1 59.47 428 GLN A C 1
ATOM 3059 O O . GLN A 1 428 ? -16.625 20.969 -16.406 1 59.47 428 GLN A O 1
ATOM 3064 N N . ILE A 1 429 ? -17.078 20.141 -14.273 1 65.25 429 ILE A N 1
ATOM 3065 C CA . ILE A 1 429 ? -17.859 19.203 -15.062 1 65.25 429 ILE A CA 1
ATOM 3066 C C . ILE A 1 429 ? -19.141 19.875 -15.555 1 65.25 429 ILE A C 1
ATOM 3068 O O . ILE A 1 429 ? -19.969 20.297 -14.758 1 65.25 429 ILE A O 1
ATOM 3072 N N . SER A 1 430 ? -19.219 20.203 -16.797 1 73.69 430 SER A N 1
ATOM 3073 C CA . SER A 1 430 ? -20.391 20.828 -17.422 1 73.69 430 SER A CA 1
ATOM 3074 C C . SER A 1 430 ? -21.656 20.031 -17.141 1 73.69 430 SER A C 1
ATOM 3076 O O . SER A 1 430 ? -21.594 18.812 -16.922 1 73.69 430 SER A O 1
ATOM 3078 N N . PRO A 1 431 ? -22.766 20.656 -16.938 1 78.88 431 PRO A N 1
ATOM 3079 C CA . PRO A 1 431 ? -24.031 19.969 -16.75 1 78.88 431 PRO A CA 1
ATOM 3080 C C . PRO A 1 431 ? -24.312 18.906 -17.812 1 78.88 431 PRO A C 1
ATOM 3082 O O . PRO A 1 431 ? -24.891 17.859 -17.516 1 78.88 431 PRO A O 1
ATOM 3085 N N . VAL A 1 432 ? -23.906 19.109 -19.031 1 81.81 432 VAL A N 1
ATOM 3086 C CA . VAL A 1 432 ? -24.094 18.172 -20.125 1 81.81 432 VAL A CA 1
ATOM 3087 C C . VAL A 1 432 ? -23.281 16.906 -19.875 1 81.81 432 VAL A C 1
ATOM 3089 O O . VAL A 1 432 ? -23.766 15.789 -20.062 1 81.81 432 VAL A O 1
ATOM 3092 N N . THR A 1 433 ? -22.125 17.062 -19.344 1 81.06 433 THR A N 1
ATOM 3093 C CA . THR A 1 433 ? -21.266 15.914 -19.047 1 81.06 433 THR A CA 1
ATOM 3094 C C . THR A 1 433 ? -21.844 15.086 -17.906 1 81.06 433 THR A C 1
ATOM 3096 O O . THR A 1 433 ? -21.766 13.859 -17.922 1 81.06 433 THR A O 1
ATOM 3099 N N . ARG A 1 434 ? -22.438 15.766 -17.047 1 81.5 434 ARG A N 1
ATOM 3100 C CA . ARG A 1 434 ? -23.062 15.062 -15.93 1 81.5 434 ARG A CA 1
ATOM 3101 C C . ARG A 1 434 ? -24.266 14.25 -16.406 1 81.5 434 ARG A C 1
ATOM 3103 O O . ARG A 1 434 ? -24.453 13.109 -15.969 1 81.5 434 ARG A O 1
ATOM 3110 N N . ARG A 1 435 ? -25.031 14.82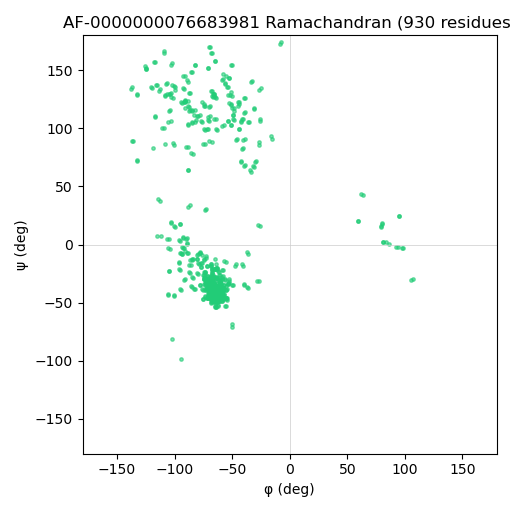8 -17.25 1 85.69 435 ARG A N 1
ATOM 3111 C CA . ARG A 1 435 ? -26.203 14.133 -17.766 1 85.69 435 ARG A CA 1
ATOM 3112 C C . ARG A 1 435 ? -25.781 12.922 -18.609 1 85.69 435 ARG A C 1
ATOM 3114 O O . ARG A 1 435 ? -26.422 11.875 -18.547 1 85.69 435 ARG A O 1
ATOM 3121 N N . ILE A 1 436 ? -24.781 13.102 -19.266 1 89.06 436 ILE A N 1
ATOM 3122 C CA . ILE A 1 436 ? -24.281 11.984 -20.062 1 89.06 436 ILE A CA 1
ATOM 3123 C C . ILE A 1 436 ? -23.781 10.875 -19.141 1 89.06 436 ILE A C 1
ATOM 3125 O O . ILE A 1 436 ? -24.031 9.695 -19.391 1 89.06 436 ILE A O 1
ATOM 3129 N N . ALA A 1 437 ? -23.125 11.25 -18.125 1 87.69 437 ALA A N 1
ATOM 3130 C CA . ALA A 1 437 ? -22.625 10.258 -17.172 1 87.69 437 ALA A CA 1
ATOM 3131 C C . ALA A 1 437 ? -23.781 9.492 -16.531 1 87.69 437 ALA A C 1
ATOM 3133 O O . ALA A 1 437 ? -23.703 8.273 -16.344 1 87.69 437 ALA A O 1
ATOM 3134 N N . GLU A 1 438 ? -24.797 10.188 -16.266 1 88.25 438 GLU A N 1
ATOM 3135 C CA . GLU A 1 438 ? -25.969 9.555 -15.688 1 88.25 438 GLU A CA 1
ATOM 3136 C C . GLU A 1 438 ? -26.609 8.578 -16.672 1 88.25 438 GLU A C 1
ATOM 3138 O O . GLU A 1 438 ? -27.047 7.488 -16.266 1 88.25 438 GLU A O 1
ATOM 3143 N N . PHE A 1 439 ? -26.641 9.008 -17.875 1 92.31 439 PHE A N 1
ATOM 3144 C CA . PHE A 1 439 ? -27.203 8.148 -18.906 1 92.31 439 PHE A CA 1
ATOM 3145 C C . PHE A 1 439 ? -26.344 6.914 -19.125 1 92.31 439 PHE A C 1
ATOM 3147 O O . PHE A 1 439 ? -26.859 5.801 -19.234 1 92.31 439 PHE A O 1
ATOM 3154 N N . VAL A 1 440 ? -25.141 7.062 -19.109 1 92.75 440 VAL A N 1
ATOM 3155 C CA . VAL A 1 440 ? -24.203 5.957 -19.281 1 92.75 440 VAL A CA 1
ATOM 3156 C C . VAL A 1 440 ? -24.312 4.988 -18.109 1 92.75 440 VAL A C 1
ATOM 3158 O O . VAL A 1 440 ? -24.297 3.77 -18.297 1 92.75 440 VAL A O 1
ATOM 3161 N N . GLU A 1 441 ? -24.422 5.508 -17 1 92.25 441 GLU A N 1
ATOM 3162 C CA . GLU A 1 441 ? -24.578 4.664 -15.82 1 92.25 441 GLU A CA 1
ATOM 3163 C C . GLU A 1 441 ? -25.859 3.842 -15.898 1 92.25 441 GLU A C 1
ATOM 3165 O O . GLU A 1 441 ? -25.859 2.641 -15.625 1 92.25 441 GLU A O 1
ATOM 3170 N N . ALA A 1 442 ? -26.922 4.48 -16.312 1 93.06 442 ALA A N 1
ATOM 3171 C CA . ALA A 1 442 ? -28.203 3.801 -16.438 1 93.06 442 ALA A CA 1
ATOM 3172 C C . ALA A 1 442 ? -28.141 2.678 -17.469 1 93.06 442 ALA A C 1
ATOM 3174 O O . ALA A 1 442 ? -28.672 1.587 -17.25 1 93.06 442 ALA A O 1
ATOM 3175 N N . ILE A 1 443 ? -27.484 2.926 -18.5 1 94.75 443 ILE A N 1
ATOM 3176 C CA . ILE A 1 443 ? -27.328 1.926 -19.547 1 94.75 443 ILE A CA 1
ATOM 3177 C C . ILE A 1 443 ? -26.484 0.758 -19.031 1 94.75 443 ILE A C 1
ATOM 3179 O O . ILE A 1 443 ? -26.812 -0.405 -19.281 1 94.75 443 ILE A O 1
ATOM 3183 N N . ALA A 1 444 ? -25.438 1.094 -18.344 1 94.38 444 ALA A N 1
ATOM 3184 C CA . ALA A 1 444 ? -24.578 0.048 -17.797 1 94.38 444 ALA A CA 1
ATOM 3185 C C . ALA A 1 444 ? -25.344 -0.844 -16.828 1 94.38 444 ALA A C 1
ATOM 3187 O O . ALA A 1 444 ? -25.203 -2.07 -16.859 1 94.38 444 ALA A O 1
ATOM 3188 N N . ILE A 1 445 ? -26.125 -0.254 -16.016 1 92.81 445 ILE A N 1
ATOM 3189 C CA . ILE A 1 445 ? -26.938 -0.998 -15.047 1 92.81 445 ILE A CA 1
ATOM 3190 C C . ILE A 1 445 ? -27.906 -1.906 -15.781 1 92.81 445 ILE A C 1
ATOM 3192 O O . ILE A 1 445 ? -28.062 -3.082 -15.438 1 92.81 445 ILE A O 1
ATOM 3196 N N . ALA A 1 446 ? -28.516 -1.383 -16.828 1 94.31 446 ALA A N 1
ATOM 3197 C CA . ALA A 1 446 ? -29.531 -2.113 -17.594 1 94.31 446 ALA A CA 1
ATOM 3198 C C . ALA A 1 446 ? -28.906 -3.301 -18.312 1 94.31 446 ALA A C 1
ATOM 3200 O O . ALA A 1 446 ? -29.562 -4.32 -18.531 1 94.31 446 ALA A O 1
ATOM 3201 N N . ILE A 1 447 ? -27.656 -3.188 -18.625 1 95.81 447 ILE A N 1
ATOM 3202 C CA . ILE A 1 447 ? -27 -4.195 -19.438 1 95.81 447 ILE A CA 1
ATOM 3203 C C . ILE A 1 447 ? -26.375 -5.27 -18.547 1 95.81 447 ILE A C 1
ATOM 3205 O O . ILE A 1 447 ? -26.312 -6.441 -18.938 1 95.81 447 ILE A O 1
ATOM 3209 N N . VAL A 1 448 ? -25.969 -4.934 -17.359 1 96.19 448 VAL A N 1
ATOM 3210 C CA . VAL A 1 448 ? -25.234 -5.848 -16.5 1 96.19 448 VAL A CA 1
ATOM 3211 C C . VAL A 1 448 ? -26.109 -7.055 -16.156 1 96.19 448 VAL A C 1
ATOM 3213 O O . VAL A 1 448 ? -25.656 -8.203 -16.266 1 96.19 448 VAL A O 1
ATOM 3216 N N . LEU A 1 449 ? -27.344 -6.883 -15.812 1 95.19 449 LEU A N 1
ATOM 3217 C CA . LEU A 1 449 ? -28.203 -7.957 -15.336 1 95.19 449 LEU A CA 1
ATOM 3218 C C . LEU A 1 449 ? -28.531 -8.938 -16.469 1 95.19 449 LEU A C 1
ATOM 3220 O O . LEU A 1 449 ? -28.406 -10.148 -16.297 1 95.19 449 LEU A O 1
ATOM 3224 N N . PRO A 1 450 ? -28.891 -8.445 -17.734 1 95 450 PRO A N 1
ATOM 3225 C CA . PRO A 1 450 ? -29.094 -9.383 -18.828 1 95 450 PRO A CA 1
ATOM 3226 C C . PRO A 1 450 ? -27.828 -10.133 -19.203 1 95 450 PRO A C 1
ATOM 3228 O O . PRO A 1 450 ? -27.891 -11.305 -19.594 1 95 450 PRO A O 1
ATOM 3231 N N . LEU A 1 451 ? -26.703 -9.469 -19.125 1 95.69 451 LEU A N 1
ATOM 3232 C CA . LEU A 1 451 ? -25.438 -10.125 -19.438 1 95.69 451 LEU A CA 1
ATOM 3233 C C . LEU A 1 451 ? -25.156 -11.25 -18.438 1 95.69 451 LEU A C 1
ATOM 3235 O O . LEU A 1 451 ? -24.719 -12.336 -18.828 1 95.69 451 LEU A O 1
ATOM 3239 N N . VAL A 1 452 ? -25.406 -10.977 -17.188 1 95.94 452 VAL A N 1
ATOM 3240 C CA . VAL A 1 452 ? -25.234 -12 -16.156 1 95.94 452 VAL A CA 1
ATOM 3241 C C . VAL A 1 452 ? -26.203 -13.156 -16.406 1 95.94 452 VAL A C 1
ATOM 3243 O O . VAL A 1 452 ? -25.828 -14.32 -16.266 1 95.94 452 VAL A O 1
ATOM 3246 N N . ALA A 1 453 ? -27.406 -12.891 -16.828 1 94.12 453 ALA A N 1
ATOM 3247 C CA . ALA A 1 453 ? -28.391 -13.93 -17.125 1 94.12 453 ALA A CA 1
ATOM 3248 C C . ALA A 1 453 ? -27.922 -14.828 -18.266 1 94.12 453 ALA A C 1
ATOM 3250 O O . ALA A 1 453 ? -28.078 -16.047 -18.203 1 94.12 453 ALA A O 1
ATOM 3251 N N . VAL A 1 454 ? -27.328 -14.219 -19.234 1 92.62 454 VAL A N 1
ATOM 3252 C CA . VAL A 1 454 ? -26.797 -14.977 -20.359 1 92.62 454 VAL A CA 1
ATOM 3253 C C . VAL A 1 454 ? -25.656 -15.867 -19.891 1 92.62 454 VAL A C 1
ATOM 3255 O O . VAL A 1 454 ? -25.578 -17.047 -20.25 1 92.62 454 VAL A O 1
ATOM 3258 N N . LEU A 1 455 ? -24.828 -15.359 -19.047 1 92.31 455 LEU A N 1
ATOM 3259 C CA . LEU A 1 455 ? -23.641 -16.078 -18.594 1 92.31 455 LEU A CA 1
ATOM 3260 C C . LEU A 1 455 ? -24.031 -17.219 -17.641 1 92.31 455 LEU A C 1
ATOM 3262 O O . LEU A 1 455 ? -23.359 -18.25 -17.609 1 92.31 455 LEU A O 1
ATOM 3266 N N . ILE A 1 456 ? -25.125 -17 -16.875 1 92.81 456 ILE A N 1
ATOM 3267 C CA . ILE A 1 456 ? -25.609 -18.031 -15.969 1 92.81 456 ILE A CA 1
ATOM 3268 C C . ILE A 1 456 ? -26.359 -19.094 -16.75 1 92.81 456 ILE A C 1
ATOM 3270 O O . ILE A 1 456 ? -26.531 -20.219 -16.281 1 92.81 456 ILE A O 1
ATOM 3274 N N . GLY A 1 457 ? -26.828 -18.797 -18.016 1 89.12 457 GLY A N 1
ATOM 3275 C CA . GLY A 1 457 ? -27.484 -19.766 -18.875 1 89.12 457 GLY A CA 1
ATOM 3276 C C . GLY A 1 457 ? -29 -19.734 -18.766 1 89.12 457 GLY A C 1
ATOM 3277 O O . GLY A 1 457 ? -29.672 -20.734 -19.031 1 89.12 457 GLY A O 1
ATOM 3278 N N . ILE A 1 458 ? -29.5 -18.672 -18.391 1 86.25 458 ILE A N 1
ATOM 3279 C CA . ILE A 1 458 ? -30.938 -18.562 -18.219 1 86.25 458 ILE A CA 1
ATOM 3280 C C . ILE A 1 458 ? -31.641 -18.688 -19.578 1 86.25 458 ILE A C 1
ATOM 3282 O O . ILE A 1 458 ? -32.656 -19.375 -19.703 1 86.25 458 ILE A O 1
ATOM 3286 N N . PRO A 1 459 ? -31.141 -18.078 -20.656 1 82.94 459 PRO A N 1
ATOM 3287 C CA . PRO A 1 459 ? -31.812 -18.266 -21.953 1 82.94 459 PRO A CA 1
ATOM 3288 C C . PRO A 1 459 ? -31.875 -19.734 -22.375 1 82.94 459 PRO A C 1
ATOM 3290 O O . PRO A 1 459 ? -32.875 -20.172 -22.969 1 82.94 459 PRO A O 1
ATOM 3293 N N . GLU A 1 460 ? -30.812 -20.375 -22.031 1 80.75 460 GLU A N 1
ATOM 3294 C CA . GLU A 1 460 ? -30.812 -21.797 -22.359 1 80.75 460 GLU A CA 1
ATOM 3295 C C . GLU A 1 460 ? -31.828 -22.562 -21.516 1 80.75 460 GLU A C 1
ATOM 3297 O O . GLU A 1 460 ? -32.438 -23.516 -22 1 80.75 460 GLU A O 1
ATOM 3302 N N . LEU A 1 461 ? -31.984 -22.109 -20.328 1 76.81 461 LEU A N 1
ATOM 3303 C CA . LEU A 1 461 ? -32.938 -22.766 -19.422 1 76.81 461 LEU A CA 1
ATOM 3304 C C . LEU A 1 461 ? -34.375 -22.5 -19.875 1 76.81 461 LEU A C 1
ATOM 3306 O O . LEU A 1 461 ? -35.219 -23.375 -19.812 1 76.81 461 LEU A O 1
ATOM 3310 N N . ILE A 1 462 ? -34.531 -21.328 -20.391 1 77 462 ILE A N 1
ATOM 3311 C CA . ILE A 1 462 ? -35.844 -20.938 -20.844 1 77 462 ILE A CA 1
ATOM 3312 C C . ILE A 1 462 ? -36.188 -21.625 -22.156 1 77 462 ILE A C 1
ATOM 3314 O O . ILE A 1 462 ? -37.281 -22.125 -22.359 1 77 462 ILE A O 1
ATOM 3318 N N . SER A 1 463 ? -35.25 -21.594 -23.062 1 77.19 463 SER A N 1
ATOM 3319 C CA . SER A 1 463 ? -35.469 -22.266 -24.344 1 77.19 463 SER A CA 1
ATOM 3320 C C . SER A 1 463 ? -35.719 -23.75 -24.156 1 77.19 463 SER A C 1
ATOM 3322 O O . SER A 1 463 ? -36.5 -24.359 -24.875 1 77.19 463 SER A O 1
ATOM 3324 N N . GLY A 1 464 ? -35 -24.281 -23.234 1 67.56 464 GLY A N 1
ATOM 3325 C CA . GLY A 1 464 ? -35.219 -25.688 -22.953 1 67.56 464 GLY A CA 1
ATOM 3326 C C . GLY A 1 464 ? -36.562 -25.953 -22.328 1 67.56 464 GLY A C 1
ATOM 3327 O O . GLY A 1 464 ? -37.125 -27.047 -22.5 1 67.56 464 GLY A O 1
ATOM 3328 N N . ALA A 1 465 ? -37.094 -24.984 -21.641 1 61.34 465 ALA A N 1
ATOM 3329 C CA . ALA A 1 465 ? -38.406 -25.156 -21.016 1 61.34 465 ALA A CA 1
ATOM 3330 C C . ALA A 1 465 ? -39.5 -25.094 -22.047 1 61.34 465 ALA A C 1
ATOM 3332 O O . ALA A 1 465 ? -40.594 -25.656 -21.844 1 61.34 465 ALA A O 1
ATOM 3333 N N . PHE A 1 466 ? -39.188 -24.391 -23.109 1 62.06 466 PHE A N 1
ATOM 3334 C CA . PHE A 1 466 ? -40.188 -24.281 -24.156 1 62.06 466 PHE A CA 1
ATOM 3335 C C . PHE A 1 466 ? -40.031 -25.391 -25.188 1 62.06 466 PHE A C 1
ATOM 3337 O O . PHE A 1 466 ? -40.844 -25.516 -26.109 1 62.06 466 PHE A O 1
ATOM 3344 N N . GLN A 1 467 ? -39.156 -26.141 -25.172 1 50.34 467 GLN A N 1
ATOM 3345 C CA . GLN A 1 467 ? -39.156 -27.328 -26 1 50.34 467 GLN A CA 1
ATOM 3346 C C . GLN A 1 467 ? -39.812 -28.516 -25.297 1 50.34 467 GLN A C 1
ATOM 3348 O O . GLN A 1 467 ? -39.656 -28.672 -24.078 1 50.34 467 GLN A O 1
ATOM 3353 N N . MET B 1 1 ? 11.398 63.875 -6.762 1 34.91 1 MET B N 1
ATOM 3354 C CA . MET B 1 1 ? 10.406 63.812 -5.695 1 34.91 1 MET B CA 1
ATOM 3355 C C . MET B 1 1 ? 10.508 62.469 -4.961 1 34.91 1 MET B C 1
ATOM 3357 O O . MET B 1 1 ? 10.211 61.406 -5.523 1 34.91 1 MET B O 1
ATOM 3361 N N . GLN B 1 2 ? 11.508 62.188 -4.191 1 46.12 2 GLN B N 1
ATOM 3362 C CA . GLN B 1 2 ? 11.773 61 -3.383 1 46.12 2 GLN B CA 1
ATOM 3363 C C . GLN B 1 2 ? 10.531 60.594 -2.602 1 46.12 2 GLN B C 1
ATOM 3365 O O . GLN B 1 2 ? 9.945 61.375 -1.88 1 46.12 2 GLN B O 1
ATOM 3370 N N . GLY B 1 3 ? 9.734 59.75 -3.176 1 55.03 3 GLY B N 1
ATOM 3371 C CA . GLY B 1 3 ? 8.531 59.281 -2.516 1 55.03 3 GLY B CA 1
ATOM 3372 C C . GLY B 1 3 ? 8.703 59.094 -1.021 1 55.03 3 GLY B C 1
ATOM 3373 O O . GLY B 1 3 ? 9.734 58.594 -0.568 1 55.03 3 GLY B O 1
ATOM 3374 N N . GLU B 1 4 ? 8.148 60 -0.214 1 72.5 4 GLU B N 1
ATOM 3375 C CA . GLU B 1 4 ? 8.188 59.969 1.245 1 72.5 4 GLU B CA 1
ATOM 3376 C C . GLU B 1 4 ? 7.785 58.625 1.789 1 72.5 4 GLU B C 1
ATOM 3378 O O . GLU B 1 4 ? 6.816 58 1.317 1 72.5 4 GLU B O 1
ATOM 3383 N N . ILE B 1 5 ? 8.797 57.906 2.391 1 78.56 5 ILE B N 1
ATOM 3384 C CA . ILE B 1 5 ? 8.617 56.625 3.037 1 78.56 5 ILE B CA 1
ATOM 3385 C C . ILE B 1 5 ? 8.203 56.844 4.492 1 78.56 5 ILE B C 1
ATOM 3387 O O . ILE B 1 5 ? 8.719 57.719 5.172 1 78.56 5 ILE B O 1
ATOM 3391 N N . VAL B 1 6 ? 7.199 56.188 4.891 1 82.19 6 VAL B N 1
ATOM 3392 C CA . VAL B 1 6 ? 6.785 56.156 6.289 1 82.19 6 VAL B CA 1
ATOM 3393 C C . VAL B 1 6 ? 7.086 54.781 6.871 1 82.19 6 VAL B C 1
ATOM 3395 O O . VAL B 1 6 ? 6.828 53.75 6.23 1 82.19 6 VAL B O 1
ATOM 3398 N N . ARG B 1 7 ? 7.762 54.75 8 1 80.5 7 ARG B N 1
ATOM 3399 C CA . ARG B 1 7 ? 7.996 53.531 8.727 1 80.5 7 ARG B CA 1
ATOM 3400 C C . ARG B 1 7 ? 6.836 53.219 9.672 1 80.5 7 ARG B C 1
ATOM 3402 O O . ARG B 1 7 ? 6.531 54 10.562 1 80.5 7 ARG B O 1
ATOM 3409 N N . VAL B 1 8 ? 6.191 52.094 9.352 1 82.5 8 VAL B N 1
ATOM 3410 C CA . VAL B 1 8 ? 5.047 51.688 10.164 1 82.5 8 VAL B CA 1
ATOM 3411 C C . VAL B 1 8 ? 5.25 50.25 10.672 1 82.5 8 VAL B C 1
ATOM 3413 O O . VAL B 1 8 ? 5.984 49.469 10.062 1 82.5 8 VAL B O 1
ATOM 3416 N N . ARG B 1 9 ? 4.629 50.031 11.758 1 80.69 9 ARG B N 1
ATOM 3417 C CA . ARG B 1 9 ? 4.516 48.656 12.266 1 80.69 9 ARG B CA 1
ATOM 3418 C C . ARG B 1 9 ? 3.246 48 11.75 1 80.69 9 ARG B C 1
ATOM 3420 O O . ARG B 1 9 ? 2.16 48.562 11.828 1 80.69 9 ARG B O 1
ATOM 3427 N N . ILE B 1 10 ? 3.443 46.875 11.109 1 78.31 10 ILE B N 1
ATOM 3428 C CA . ILE B 1 10 ? 2.299 46.125 10.602 1 78.31 10 ILE B CA 1
ATOM 3429 C C . ILE B 1 10 ? 2.062 44.875 11.469 1 78.31 10 ILE B C 1
ATOM 3431 O O . ILE B 1 10 ? 2.992 44.125 11.75 1 78.31 10 ILE B O 1
ATOM 3435 N N . ASP B 1 11 ? 0.841 44.844 11.812 1 74.44 11 ASP B N 1
ATOM 3436 C CA . ASP B 1 11 ? 0.326 43.656 12.445 1 74.44 11 ASP B CA 1
ATOM 3437 C C . ASP B 1 11 ? -0.62 42.906 11.508 1 74.44 11 ASP B C 1
ATOM 3439 O O . ASP B 1 11 ? -1.688 43.406 11.164 1 74.44 11 ASP B O 1
ATOM 3443 N N . ALA B 1 12 ? -0.133 41.844 10.867 1 67.75 12 ALA B N 1
ATOM 3444 C CA . ALA B 1 12 ? -0.971 41.062 9.984 1 67.75 12 ALA B CA 1
ATOM 3445 C C . ALA B 1 12 ? -1.63 39.906 10.75 1 67.75 12 ALA B C 1
ATOM 3447 O O . ALA B 1 12 ? -0.958 39.156 11.484 1 67.75 12 ALA B O 1
ATOM 3448 N N . THR B 1 13 ? -2.979 39.938 10.672 1 59.69 13 THR B N 1
ATOM 3449 C CA . THR B 1 13 ? -3.734 38.812 11.258 1 59.69 13 THR B CA 1
ATOM 3450 C C . THR B 1 13 ? -4.242 37.875 10.172 1 59.69 13 THR B C 1
ATOM 3452 O O . THR B 1 13 ? -4.77 38.312 9.148 1 59.69 13 THR B O 1
ATOM 3455 N N . GLN B 1 14 ? -3.795 36.594 9.812 1 52.91 14 GLN B N 1
ATOM 3456 C CA . GLN B 1 14 ? -4.23 35.688 8.766 1 52.91 14 GLN B CA 1
ATOM 3457 C C . GLN B 1 14 ? -5.742 35.5 8.789 1 52.91 14 GLN B C 1
ATOM 3459 O O . GLN B 1 14 ? -6.371 35.344 7.734 1 52.91 14 GLN B O 1
ATOM 3464 N N . ALA B 1 15 ? -6.387 34.844 9.695 1 45.09 15 ALA B N 1
ATOM 3465 C CA . ALA B 1 15 ? -7.836 34.781 9.883 1 45.09 15 ALA B CA 1
ATOM 3466 C C . ALA B 1 15 ? -8.273 35.719 11.023 1 45.09 15 ALA B C 1
ATOM 3468 O O . ALA B 1 15 ? -7.5 35.969 11.945 1 45.09 15 ALA B O 1
ATOM 3469 N N . PRO B 1 16 ? -9.414 36.438 10.695 1 41.78 16 PRO B N 1
ATOM 3470 C CA . PRO B 1 16 ? -9.828 37.312 11.797 1 41.78 16 PRO B CA 1
ATOM 3471 C C . PRO B 1 16 ? -9.594 36.688 13.172 1 41.78 16 PRO B C 1
ATOM 3473 O O . PRO B 1 16 ? -9.438 37.406 14.164 1 41.78 16 PRO B O 1
ATOM 3476 N N . SER B 1 17 ? -9.805 35.406 13.273 1 39.66 17 SER B N 1
ATOM 3477 C CA . SER B 1 17 ? -9.742 34.656 14.539 1 39.66 17 SER B CA 1
ATOM 3478 C C . SER B 1 17 ? -8.32 34.219 14.852 1 39.66 17 SER B C 1
ATOM 3480 O O . SER B 1 17 ? -8.062 33.656 15.922 1 39.66 17 SER B O 1
ATOM 3482 N N . GLU B 1 18 ? -7.387 34.219 13.859 1 41.59 18 GLU B N 1
ATOM 3483 C CA . GLU B 1 18 ? -6.09 33.562 14.055 1 41.59 18 GLU B CA 1
ATOM 3484 C C . GLU B 1 18 ? -5.074 34.562 14.625 1 41.59 18 GLU B C 1
ATOM 3486 O O . GLU B 1 18 ? -5.055 35.719 14.25 1 41.59 18 GLU B O 1
ATOM 3491 N N . ILE B 1 19 ? -4.555 34.281 15.898 1 40.53 19 ILE B N 1
ATOM 3492 C CA . ILE B 1 19 ? -3.639 35.031 16.766 1 40.53 19 ILE B CA 1
ATOM 3493 C C . ILE B 1 19 ? -2.287 35.188 16.062 1 40.53 19 ILE B C 1
ATOM 3495 O O . ILE B 1 19 ? -1.379 35.812 16.594 1 40.53 19 ILE B O 1
ATOM 3499 N N . THR B 1 20 ? -1.97 34.375 15.164 1 43.5 20 THR B N 1
ATOM 3500 C CA . THR B 1 20 ? -0.601 34.656 14.734 1 43.5 20 THR B CA 1
ATOM 3501 C C . THR B 1 20 ? -0.516 35.969 13.969 1 43.5 20 THR B C 1
ATOM 3503 O O . THR B 1 20 ? -1.029 36.062 12.859 1 43.5 20 THR B O 1
ATOM 3506 N N . ARG B 1 21 ? -0.297 37.031 14.766 1 52.19 21 ARG B N 1
ATOM 3507 C CA . ARG B 1 21 ? 0.066 38.344 14.227 1 52.19 21 ARG B CA 1
ATOM 3508 C C . ARG B 1 21 ? 1.514 38.375 13.75 1 52.19 21 ARG B C 1
ATOM 3510 O O . ARG B 1 21 ? 2.434 38.094 14.531 1 52.19 21 ARG B O 1
ATOM 3517 N N . LEU B 1 22 ? 1.564 38.25 12.625 1 62.22 22 LEU B N 1
ATOM 3518 C CA . LEU B 1 22 ? 2.855 38.594 12.039 1 62.22 22 LEU B CA 1
ATOM 3519 C C . LEU B 1 22 ? 3.074 40.094 12.078 1 62.22 22 LEU B C 1
ATOM 3521 O O . LEU B 1 22 ? 2.197 40.875 11.672 1 62.22 22 LEU B O 1
ATOM 3525 N N . ARG B 1 23 ? 4.098 40.438 13.016 1 64.62 23 ARG B N 1
ATOM 3526 C CA . ARG B 1 23 ? 4.449 41.875 13.133 1 64.62 23 ARG B CA 1
ATOM 3527 C C . ARG B 1 23 ? 5.762 42.156 12.414 1 64.62 23 ARG B C 1
ATOM 3529 O O . ARG B 1 23 ? 6.715 41.375 12.5 1 64.62 23 ARG B O 1
ATOM 3536 N N . ALA B 1 24 ? 5.73 43.062 11.602 1 74 24 ALA B N 1
ATOM 3537 C CA . ALA B 1 24 ? 6.945 43.562 10.945 1 74 24 ALA B CA 1
ATOM 3538 C C . ALA B 1 24 ? 6.953 45.062 10.867 1 74 24 ALA B C 1
ATOM 3540 O O . ALA B 1 24 ? 5.906 45.688 10.68 1 74 24 ALA B O 1
ATOM 3541 N N . ASP B 1 25 ? 8.141 45.688 11.234 1 76.06 25 ASP B N 1
ATOM 3542 C CA . ASP B 1 25 ? 8.359 47.094 10.891 1 76.06 25 ASP B CA 1
ATOM 3543 C C . ASP B 1 25 ? 8.75 47.25 9.422 1 76.06 25 ASP B C 1
ATOM 3545 O O . ASP B 1 25 ? 9.758 46.688 8.984 1 76.06 25 ASP B O 1
ATOM 3549 N N . VAL B 1 26 ? 7.832 47.812 8.789 1 77.31 26 VAL B N 1
ATOM 3550 C CA . VAL B 1 26 ? 8.062 47.938 7.352 1 77.31 26 VAL B CA 1
ATOM 3551 C C . VAL B 1 26 ? 8.047 49.406 6.953 1 77.31 26 VAL B C 1
ATOM 3553 O O . VAL B 1 26 ? 7.285 50.188 7.508 1 77.31 26 VAL B O 1
ATOM 3556 N N . ALA B 1 27 ? 9.016 49.781 6.125 1 80.12 27 ALA B N 1
ATOM 3557 C CA . ALA B 1 27 ? 8.992 51.094 5.477 1 80.12 27 ALA B CA 1
ATOM 3558 C C . ALA B 1 27 ? 8.125 51.062 4.227 1 80.12 27 ALA B C 1
ATOM 3560 O O . ALA B 1 27 ? 8.383 50.312 3.291 1 80.12 27 ALA B O 1
ATOM 3561 N N . LEU B 1 28 ? 7.035 51.719 4.25 1 80.81 28 LEU B N 1
ATOM 3562 C CA . LEU B 1 28 ? 6.082 51.75 3.146 1 80.81 28 LEU B CA 1
ATOM 3563 C C . LEU B 1 28 ? 6.105 53.094 2.428 1 80.81 28 LEU B C 1
ATOM 3565 O O . LEU B 1 28 ? 6.258 54.125 3.064 1 80.81 28 LEU B O 1
ATOM 3569 N N . PRO B 1 29 ? 6.047 53.062 1.142 1 80.38 29 PRO B N 1
ATOM 3570 C CA . PRO B 1 29 ? 5.922 54.312 0.414 1 80.38 29 PRO B CA 1
ATOM 3571 C C . PRO B 1 29 ? 4.578 55 0.646 1 80.38 29 PRO B C 1
ATOM 3573 O O . PRO B 1 29 ? 3.549 54.344 0.745 1 80.38 29 PRO B O 1
ATOM 3576 N N . THR B 1 30 ? 4.574 56.281 0.932 1 80.88 30 THR B N 1
ATOM 3577 C CA . THR B 1 30 ? 3.377 57.031 1.28 1 80.88 30 THR B CA 1
ATOM 3578 C C . THR B 1 30 ? 2.564 57.375 0.031 1 80.88 30 THR B C 1
ATOM 3580 O O . THR B 1 30 ? 1.427 57.844 0.13 1 80.88 30 THR B O 1
ATOM 3583 N N . THR B 1 31 ? 3.018 57.125 -1.152 1 81.06 31 THR B N 1
ATOM 3584 C CA . THR B 1 31 ? 2.375 57.594 -2.385 1 81.06 31 THR B CA 1
ATOM 3585 C C . THR B 1 31 ? 1.667 56.438 -3.076 1 81.06 31 THR B C 1
ATOM 3587 O O . THR B 1 31 ? 1.033 56.594 -4.117 1 81.06 31 THR B O 1
ATOM 3590 N N . VAL B 1 32 ? 1.76 55.219 -2.564 1 81.25 32 VAL B N 1
ATOM 3591 C CA . VAL B 1 32 ? 1.137 54.031 -3.148 1 81.25 32 VAL B CA 1
ATOM 3592 C C . VAL B 1 32 ? -0.156 53.719 -2.402 1 81.25 32 VAL B C 1
ATOM 3594 O O . VAL B 1 32 ? -0.208 53.781 -1.174 1 81.25 32 VAL B O 1
ATOM 3597 N N . PRO B 1 33 ? -1.216 53.406 -3.18 1 81.44 33 PRO B N 1
ATOM 3598 C CA . PRO B 1 33 ? -2.471 53.062 -2.518 1 81.44 33 PRO B CA 1
ATOM 3599 C C . PRO B 1 33 ? -2.312 51.875 -1.572 1 81.44 33 PRO B C 1
ATOM 3601 O O . PRO B 1 33 ? -1.519 50.969 -1.841 1 81.44 33 PRO B O 1
ATOM 3604 N N . THR B 1 34 ? -3.094 51.875 -0.432 1 83 34 THR B N 1
ATOM 3605 C CA . THR B 1 34 ? -2.992 50.875 0.622 1 83 34 THR B CA 1
ATOM 3606 C C . THR B 1 34 ? -3.283 49.5 0.073 1 83 34 THR B C 1
ATOM 3608 O O . THR B 1 34 ? -2.645 48.5 0.47 1 83 34 THR B O 1
ATOM 3611 N N . ALA B 1 35 ? -4.172 49.406 -0.883 1 79.12 35 ALA B N 1
ATOM 3612 C CA . ALA B 1 35 ? -4.516 48.125 -1.489 1 79.12 35 ALA B CA 1
ATOM 3613 C C . ALA B 1 35 ? -3.326 47.531 -2.246 1 79.12 35 ALA B C 1
ATOM 3615 O O . ALA B 1 35 ? -3.135 46.312 -2.268 1 79.12 35 ALA B O 1
ATOM 3616 N N . ALA B 1 36 ? -2.533 48.375 -2.846 1 78.88 36 ALA B N 1
ATOM 3617 C CA . ALA B 1 36 ? -1.3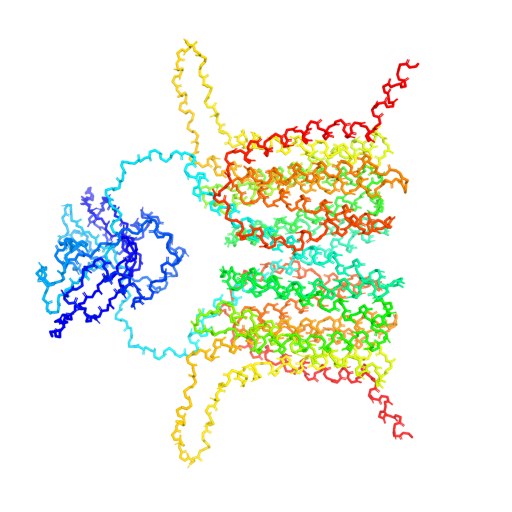85 47.938 -3.629 1 78.88 36 ALA B CA 1
ATOM 3618 C C . ALA B 1 36 ? -0.24 47.5 -2.721 1 78.88 36 ALA B C 1
ATOM 3620 O O . ALA B 1 36 ? 0.656 46.75 -3.152 1 78.88 36 ALA B O 1
ATOM 3621 N N . LEU B 1 37 ? -0.32 47.875 -1.438 1 78.19 37 LEU B N 1
ATOM 3622 C CA . LEU B 1 37 ? 0.729 47.531 -0.487 1 78.19 37 LEU B CA 1
ATOM 3623 C C . LEU B 1 37 ? 0.481 46.156 0.115 1 78.19 37 LEU B C 1
ATOM 3625 O O . LEU B 1 37 ? 1.407 45.531 0.623 1 78.19 37 LEU B O 1
ATOM 3629 N N . ILE B 1 38 ? -0.732 45.625 -0.078 1 76.81 38 ILE B N 1
ATOM 3630 C CA . ILE B 1 38 ? -1.158 44.406 0.613 1 76.81 38 ILE B CA 1
ATOM 3631 C C . ILE B 1 38 ? -0.357 43.219 0.102 1 76.81 38 ILE B C 1
ATOM 3633 O O . ILE B 1 38 ? 0.178 42.438 0.893 1 76.81 38 ILE B O 1
ATOM 3637 N N . PRO B 1 39 ? -0.198 43.062 -1.205 1 75.5 39 PRO B N 1
ATOM 3638 C CA . PRO B 1 39 ? 0.597 41.906 -1.643 1 75.5 39 PRO B CA 1
ATOM 3639 C C . PRO B 1 39 ? 2.037 41.969 -1.14 1 75.5 39 PRO B C 1
ATOM 3641 O O . PRO B 1 39 ? 2.611 40.938 -0.791 1 75.5 39 PRO B O 1
ATOM 3644 N N . ASP B 1 40 ? 2.586 43.188 -1.082 1 72.94 40 ASP B N 1
ATOM 3645 C CA . ASP B 1 40 ? 3.953 43.344 -0.594 1 72.94 40 ASP B CA 1
ATOM 3646 C C . ASP B 1 40 ? 4.043 43.031 0.897 1 72.94 40 ASP B C 1
ATOM 3648 O O . ASP B 1 40 ? 5.008 42.406 1.348 1 72.94 40 ASP B O 1
ATOM 3652 N N . ILE B 1 41 ? 3.094 43.375 1.609 1 72.44 41 ILE B N 1
ATOM 3653 C CA . ILE B 1 41 ? 3.025 43.094 3.037 1 72.44 41 ILE B CA 1
ATOM 3654 C C . ILE B 1 41 ? 2.889 41.562 3.252 1 72.44 41 ILE B C 1
ATOM 3656 O O . ILE B 1 41 ? 3.58 41 4.094 1 72.44 41 ILE B O 1
ATOM 3660 N N . ILE B 1 42 ? 2.061 40.969 2.475 1 72.5 42 ILE B N 1
ATOM 3661 C CA . ILE B 1 42 ? 1.849 39.531 2.555 1 72.5 42 ILE B CA 1
ATOM 3662 C C . ILE B 1 42 ? 3.152 38.812 2.242 1 72.5 42 ILE B C 1
ATOM 3664 O O . ILE B 1 42 ? 3.508 37.844 2.922 1 72.5 42 ILE B O 1
ATOM 3668 N N . ARG B 1 43 ? 3.818 39.25 1.312 1 71.19 43 ARG B N 1
ATOM 3669 C CA . ARG B 1 43 ? 5.102 38.656 0.941 1 71.19 43 ARG B CA 1
ATOM 3670 C C . ARG B 1 43 ? 6.121 38.812 2.066 1 71.19 43 ARG B C 1
ATOM 3672 O O . ARG B 1 43 ? 6.891 37.875 2.342 1 71.19 43 ARG B O 1
ATOM 3679 N N . ILE B 1 44 ? 6.094 39.938 2.729 1 67.62 44 ILE B N 1
ATOM 3680 C CA . ILE B 1 44 ? 7.02 40.219 3.822 1 67.62 44 ILE B CA 1
ATOM 3681 C C . ILE B 1 44 ? 6.73 39.281 4.988 1 67.62 44 ILE B C 1
ATOM 3683 O O . ILE B 1 44 ? 7.652 38.781 5.645 1 67.62 44 ILE B O 1
ATOM 3687 N N . PHE B 1 45 ? 5.516 38.969 5.129 1 65.88 45 PHE B N 1
ATOM 3688 C CA . PHE B 1 45 ? 5.129 38.094 6.238 1 65.88 45 PHE B CA 1
ATOM 3689 C C . PHE B 1 45 ? 5.184 36.625 5.824 1 65.88 45 PHE B C 1
ATOM 3691 O O . PHE B 1 45 ? 4.992 35.75 6.656 1 65.88 45 PHE B O 1
ATOM 3698 N N . GLY B 1 46 ? 5.633 36.406 4.672 1 61.59 46 GLY B N 1
ATOM 3699 C CA . GLY B 1 46 ? 5.75 35.031 4.176 1 61.59 46 GLY B CA 1
ATOM 3700 C C . GLY B 1 46 ? 4.426 34.312 4.141 1 61.59 46 GLY B C 1
ATOM 3701 O O . GLY B 1 46 ? 4.391 33.062 4.281 1 61.59 46 GLY B O 1
ATOM 3702 N N . ILE B 1 47 ? 3.414 35 4.148 1 53.12 47 ILE B N 1
ATOM 3703 C CA . ILE B 1 47 ? 2.102 34.375 4.043 1 53.12 47 ILE B CA 1
ATOM 3704 C C . ILE B 1 47 ? 1.903 33.844 2.627 1 53.12 47 ILE B C 1
ATOM 3706 O O . ILE B 1 47 ? 1.943 34.594 1.654 1 53.12 47 ILE B O 1
ATOM 3710 N N . ASP B 1 48 ? 2.104 32.531 2.426 1 48.97 48 ASP B N 1
ATOM 3711 C CA . ASP B 1 48 ? 1.836 31.922 1.128 1 48.97 48 ASP B CA 1
ATOM 3712 C C . ASP B 1 48 ? 0.352 32 0.778 1 48.97 48 ASP B C 1
ATOM 3714 O O . ASP B 1 48 ? -0.48 31.375 1.429 1 48.97 48 ASP B O 1
ATOM 3718 N N . ILE B 1 49 ? 0.043 32.969 -0.032 1 49.44 49 ILE B N 1
ATOM 3719 C CA . ILE B 1 49 ? -1.312 33.188 -0.529 1 49.44 49 ILE B CA 1
ATOM 3720 C C . ILE B 1 49 ? -1.844 31.906 -1.154 1 49.44 49 ILE B C 1
ATOM 3722 O O . ILE B 1 49 ? -3.057 31.703 -1.227 1 49.44 49 ILE B O 1
ATOM 3726 N N . ALA B 1 50 ? -0.98 31.125 -1.715 1 47.81 50 ALA B N 1
ATOM 3727 C CA . ALA B 1 50 ? -1.369 29.859 -2.359 1 47.81 50 ALA B CA 1
ATOM 3728 C C . ALA B 1 50 ? -2.023 28.922 -1.36 1 47.81 50 ALA B C 1
ATOM 3730 O O . ALA B 1 50 ? -2.836 28.062 -1.74 1 47.81 50 ALA B O 1
ATOM 3731 N N . ASP B 1 51 ? -1.707 28.969 -0.203 1 42.53 51 ASP B N 1
ATOM 3732 C CA . ASP B 1 51 ? -2.232 28.078 0.831 1 42.53 51 ASP B CA 1
ATOM 3733 C C . ASP B 1 51 ? -3.617 28.531 1.29 1 42.53 51 ASP B C 1
ATOM 3735 O O . ASP B 1 51 ? -4.297 27.812 2.023 1 42.53 51 ASP B O 1
ATOM 3739 N N . TYR B 1 52 ? -4.051 29.844 0.979 1 42.53 52 TYR B N 1
ATOM 3740 C CA . TYR B 1 52 ? -5.344 30.391 1.377 1 42.53 52 TYR B CA 1
ATOM 3741 C C . TYR B 1 52 ? -6.188 30.719 0.157 1 42.53 52 TYR B C 1
ATOM 3743 O O . TYR B 1 52 ? -5.688 31.297 -0.814 1 42.53 52 TYR B O 1
ATOM 3751 N N . PRO B 1 53 ? -7.277 29.922 -0.086 1 40.47 53 PRO B N 1
ATOM 3752 C CA . PRO B 1 53 ? -8.102 30.312 -1.231 1 40.47 53 PRO B CA 1
ATOM 3753 C C . PRO B 1 53 ? -8.328 31.812 -1.309 1 40.47 53 PRO B C 1
ATOM 3755 O O . PRO B 1 53 ? -8.703 32.438 -0.311 1 40.47 53 PRO B O 1
ATOM 3758 N N . LEU B 1 54 ? -7.754 32.562 -2.148 1 43.97 54 LEU B N 1
ATOM 3759 C CA . LEU B 1 54 ? -7.773 33.969 -2.441 1 43.97 54 LEU B CA 1
ATOM 3760 C C . LEU B 1 54 ? -9.188 34.531 -2.322 1 43.97 54 LEU B C 1
ATOM 3762 O O . LEU B 1 54 ? -9.367 35.719 -2.014 1 43.97 54 LEU B O 1
ATOM 3766 N N . ALA B 1 55 ? -10.25 33.688 -2.709 1 46.12 55 ALA B N 1
ATOM 3767 C CA . ALA B 1 55 ? -11.625 34.188 -2.854 1 46.12 55 ALA B CA 1
ATOM 3768 C C . ALA B 1 55 ? -12.18 34.656 -1.52 1 46.12 55 ALA B C 1
ATOM 3770 O O . ALA B 1 55 ? -13.164 35.406 -1.483 1 46.12 55 ALA B O 1
ATOM 3771 N N . GLN B 1 56 ? -11.516 34.344 -0.429 1 48.12 56 GLN B N 1
ATOM 3772 C CA . GLN B 1 56 ? -12.125 34.688 0.847 1 48.12 56 GLN B CA 1
ATOM 3773 C C . GLN B 1 56 ? -11.281 35.719 1.589 1 48.12 56 GLN B C 1
ATOM 3775 O O . GLN B 1 56 ? -11.656 36.188 2.67 1 48.12 56 GLN B O 1
ATOM 3780 N N . TRP B 1 57 ? -10.273 36.25 0.99 1 50.19 57 TRP B N 1
ATOM 3781 C CA . TRP B 1 57 ? -9.445 37.188 1.734 1 50.19 57 TRP B CA 1
ATOM 3782 C C . TRP B 1 57 ? -9.781 38.625 1.365 1 50.19 57 TRP B C 1
ATOM 3784 O O . TRP B 1 57 ? -9.633 39.031 0.209 1 50.19 57 TRP B O 1
ATOM 3794 N N . GLN B 1 58 ? -10.688 39.094 2.02 1 61.97 58 GLN B N 1
ATOM 3795 C CA . GLN B 1 58 ? -10.812 40.531 1.987 1 61.97 58 GLN B CA 1
ATOM 3796 C C . GLN B 1 58 ? -9.906 41.188 3.031 1 61.97 58 GLN B C 1
ATOM 3798 O O . GLN B 1 58 ? -10.352 41.5 4.141 1 61.97 58 GLN B O 1
ATOM 3803 N N . LEU B 1 59 ? -8.609 41.25 2.633 1 70 59 LEU B N 1
ATOM 3804 C CA . LEU B 1 59 ? -7.648 41.875 3.535 1 70 59 LEU B CA 1
ATOM 3805 C C . LEU B 1 59 ? -7.879 43.375 3.621 1 70 59 LEU B C 1
ATOM 3807 O O . LEU B 1 59 ? -8.047 44.031 2.596 1 70 59 LEU B O 1
ATOM 3811 N N . ARG B 1 60 ? -8.18 43.781 4.805 1 72.44 60 ARG B N 1
ATOM 3812 C CA . ARG B 1 60 ? -8.328 45.219 5.059 1 72.44 60 ARG B CA 1
ATOM 3813 C C . ARG B 1 60 ? -7.23 45.719 5.98 1 72.44 60 ARG B C 1
ATOM 3815 O O . ARG B 1 60 ? -6.836 45.031 6.926 1 72.44 60 ARG B O 1
ATOM 3822 N N . THR B 1 61 ? -6.668 46.812 5.594 1 77.88 61 THR B N 1
ATOM 3823 C CA . THR B 1 61 ? -5.703 47.5 6.445 1 77.88 61 THR B CA 1
ATOM 3824 C C . THR B 1 61 ? -6.402 48.531 7.34 1 77.88 61 THR B C 1
ATOM 3826 O O . THR B 1 61 ? -7.27 49.281 6.875 1 77.88 61 THR B O 1
ATOM 3829 N N . SER B 1 62 ? -6.207 48.375 8.617 1 81.19 62 SER B N 1
ATOM 3830 C CA . SER B 1 62 ? -6.773 49.344 9.555 1 81.19 62 SER B CA 1
ATOM 3831 C C . SER B 1 62 ? -5.695 49.938 10.453 1 81.19 62 SER B C 1
ATOM 3833 O O . SER B 1 62 ? -4.617 49.375 10.602 1 81.19 62 SER B O 1
ATOM 3835 N N . THR B 1 63 ? -5.914 51.156 10.891 1 79.44 63 THR B N 1
ATOM 3836 C CA . THR B 1 63 ? -5.031 51.781 11.867 1 79.44 63 THR B CA 1
ATOM 3837 C C . THR B 1 63 ? -5.16 51.094 13.234 1 79.44 63 THR B C 1
ATOM 3839 O O . THR B 1 63 ? -6.074 50.312 13.445 1 79.44 63 THR B O 1
ATOM 3842 N N . ALA B 1 64 ? -4.254 51.438 14.148 1 75.94 64 ALA B N 1
ATOM 3843 C CA . ALA B 1 64 ? -4.238 50.875 15.5 1 75.94 64 ALA B CA 1
ATOM 3844 C C . ALA B 1 64 ? -5.555 51.156 16.219 1 75.94 64 ALA B C 1
ATOM 3846 O O . ALA B 1 64 ? -5.965 50.375 17.094 1 75.94 64 ALA B O 1
ATOM 3847 N N . THR B 1 65 ? -6.25 52.125 15.789 1 73.12 65 THR B N 1
ATOM 3848 C CA . THR B 1 65 ? -7.508 52.531 16.406 1 73.12 65 THR B CA 1
ATOM 3849 C C . THR B 1 65 ? -8.695 51.844 15.734 1 73.12 65 THR B C 1
ATOM 3851 O O . THR B 1 65 ? -9.844 52.094 16.109 1 73.12 65 THR B O 1
ATOM 3854 N N . GLY B 1 66 ? -8.477 50.938 14.82 1 72.88 66 GLY B N 1
ATOM 3855 C CA . GLY B 1 66 ? 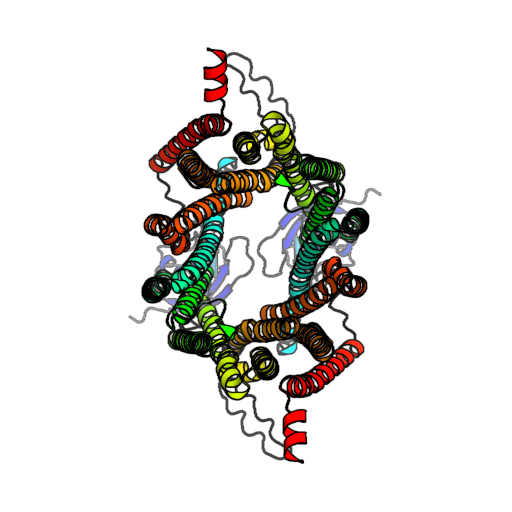-9.539 50.188 14.164 1 72.88 66 GLY B CA 1
ATOM 3856 C C . GLY B 1 66 ? -10.125 50.875 12.969 1 72.88 66 GLY B C 1
ATOM 3857 O O . GLY B 1 66 ? -11.086 50.406 12.359 1 72.88 66 GLY B O 1
ATOM 3858 N N . GLU B 1 67 ? -9.609 52.031 12.672 1 77.38 67 GLU B N 1
ATOM 3859 C CA . GLU B 1 67 ? -10.102 52.75 11.508 1 77.38 67 GLU B CA 1
ATOM 3860 C C . GLU B 1 67 ? -9.609 52.125 10.211 1 77.38 67 GLU B C 1
ATOM 3862 O O . GLU B 1 67 ? -8.398 51.938 10.023 1 77.38 67 GLU B O 1
ATOM 3867 N N . ALA B 1 68 ? -10.664 51.688 9.43 1 78.5 68 ALA B N 1
ATOM 3868 C CA . ALA B 1 68 ? -10.32 51.062 8.148 1 78.5 68 ALA B CA 1
ATOM 3869 C C . ALA B 1 68 ? -9.68 52.062 7.199 1 78.5 68 ALA B C 1
ATOM 3871 O O . ALA B 1 68 ? -10.156 53.188 7.07 1 78.5 68 ALA B O 1
ATOM 3872 N N . LEU B 1 69 ? -8.5 51.625 6.652 1 79 69 LEU B N 1
ATOM 3873 C CA . LEU B 1 69 ? -7.883 52.438 5.605 1 79 69 LEU B CA 1
ATOM 3874 C C . LEU B 1 69 ? -8.469 52.094 4.242 1 79 69 LEU B C 1
ATOM 3876 O O . LEU B 1 69 ? -8.438 50.938 3.824 1 79 69 LEU B O 1
ATOM 3880 N N . PRO B 1 70 ? -9.133 53.062 3.635 1 79.12 70 PRO B N 1
ATOM 3881 C CA . PRO B 1 70 ? -9.688 52.781 2.314 1 79.12 70 PRO B CA 1
ATOM 3882 C C . PRO B 1 70 ? -8.633 52.25 1.334 1 79.12 70 PRO B C 1
ATOM 3884 O O . PRO B 1 70 ? -7.52 52.781 1.294 1 79.12 70 PRO B O 1
ATOM 3887 N N . ALA B 1 71 ? -8.992 51.219 0.596 1 78.44 71 ALA B N 1
ATOM 3888 C CA . ALA B 1 71 ? -8.109 50.5 -0.313 1 78.44 71 ALA B CA 1
ATOM 3889 C C . ALA B 1 71 ? -7.531 51.438 -1.374 1 78.44 71 ALA B C 1
ATOM 3891 O O . ALA B 1 71 ? -6.41 51.25 -1.848 1 78.44 71 ALA B O 1
ATOM 3892 N N . GLY B 1 72 ? -8.172 52.469 -1.736 1 79.69 72 GLY B N 1
ATOM 3893 C CA . GLY B 1 72 ? -7.754 53.375 -2.799 1 79.69 72 GLY B CA 1
ATOM 3894 C C . GLY B 1 72 ? -6.977 54.562 -2.293 1 79.69 72 GLY B C 1
ATOM 3895 O O . GLY B 1 72 ? -6.422 55.344 -3.082 1 79.69 72 GLY B O 1
ATOM 3896 N N . SER B 1 73 ? -6.879 54.75 -0.986 1 82.44 73 SER B N 1
ATOM 3897 C CA . SER B 1 73 ? -6.199 55.938 -0.464 1 82.44 73 SER B CA 1
ATOM 3898 C C . SER B 1 73 ? -4.715 55.656 -0.23 1 82.44 73 SER B C 1
ATOM 3900 O O . SER B 1 73 ? -4.316 54.531 -0.041 1 82.44 73 SER B O 1
ATOM 3902 N N . THR B 1 74 ? -3.957 56.688 -0.486 1 81.56 74 THR B N 1
ATOM 3903 C CA . THR B 1 74 ? -2.527 56.594 -0.208 1 81.56 74 THR B CA 1
ATOM 3904 C C . THR B 1 74 ? -2.244 56.875 1.266 1 81.56 74 THR B C 1
ATOM 3906 O O . THR B 1 74 ? -3.057 57.5 1.949 1 81.56 74 THR B O 1
ATOM 3909 N N . LEU B 1 75 ? -1.126 56.344 1.828 1 82.38 75 LEU B N 1
ATOM 3910 C CA . LEU B 1 75 ? -0.767 56.531 3.227 1 82.38 75 LEU B CA 1
ATOM 3911 C C . LEU B 1 75 ? -0.559 58.031 3.521 1 82.38 75 LEU B C 1
ATOM 3913 O O . LEU B 1 75 ? -0.726 58.469 4.66 1 82.38 75 LEU B O 1
ATOM 3917 N N . ALA B 1 76 ? -0.199 58.75 2.432 1 81 76 ALA B N 1
ATOM 3918 C CA . ALA B 1 76 ? -0.039 60.188 2.568 1 81 76 ALA B CA 1
ATOM 3919 C C . ALA B 1 76 ? -1.379 60.875 2.836 1 81 76 ALA B C 1
ATOM 3921 O O . ALA B 1 76 ? -1.433 61.938 3.479 1 81 76 ALA B O 1
ATOM 3922 N N . GLU B 1 77 ? -2.471 60.281 2.27 1 81.81 77 GLU B N 1
ATOM 3923 C CA . GLU B 1 77 ? -3.812 60.844 2.404 1 81.81 77 GLU B CA 1
ATOM 3924 C C . GLU B 1 77 ? -4.469 60.406 3.709 1 81.81 77 GLU B C 1
ATOM 3926 O O . GLU B 1 77 ? -5.539 60.875 4.07 1 81.81 77 GLU B O 1
ATOM 3931 N N . THR B 1 78 ? -3.818 59.438 4.285 1 76.19 78 THR B N 1
ATOM 3932 C CA . THR B 1 78 ? -4.355 58.938 5.551 1 76.19 78 THR B CA 1
ATOM 3933 C C . THR B 1 78 ? -3.545 59.469 6.727 1 76.19 78 THR B C 1
ATOM 3935 O O . THR B 1 78 ? -2.432 59.969 6.547 1 76.19 78 THR B O 1
ATOM 3938 N N . SER B 1 79 ? -4.121 59.562 7.887 1 77 79 SER B N 1
ATOM 3939 C CA . SER B 1 79 ? -3.49 60.125 9.086 1 77 79 SER B CA 1
ATOM 3940 C C . SER B 1 79 ? -2.432 59.156 9.633 1 77 79 SER B C 1
ATOM 3942 O O . SER B 1 79 ? -2.113 59.188 10.828 1 77 79 SER B O 1
ATOM 3944 N N . VAL B 1 80 ? -1.781 58.375 8.789 1 79.62 80 VAL B N 1
ATOM 3945 C CA . VAL B 1 80 ? -0.774 57.438 9.266 1 79.62 80 VAL B CA 1
ATOM 3946 C C . VAL B 1 80 ? 0.59 58.125 9.312 1 79.62 80 VAL B C 1
ATOM 3948 O O . VAL B 1 80 ? 1.034 58.719 8.32 1 79.62 80 VAL B O 1
ATOM 3951 N N . SER B 1 81 ? 1.229 58.25 10.406 1 83 81 SER B N 1
ATOM 3952 C CA . SER B 1 81 ? 2.529 58.875 10.625 1 83 81 SER B CA 1
ATOM 3953 C C . SER B 1 81 ? 3.598 57.844 10.938 1 83 81 SER B C 1
ATOM 3955 O O . SER B 1 81 ? 3.285 56.656 11.148 1 83 81 SER B O 1
ATOM 3957 N N . HIS B 1 82 ? 4.824 58.312 10.875 1 80.62 82 HIS B N 1
ATOM 3958 C CA . HIS B 1 82 ? 5.934 57.406 11.219 1 80.62 82 HIS B CA 1
ATOM 3959 C C . HIS B 1 82 ? 5.723 56.781 12.586 1 80.62 82 HIS B C 1
ATOM 3961 O O . HIS B 1 82 ? 5.375 57.469 13.555 1 80.62 82 HIS B O 1
ATOM 3967 N N . GLY B 1 83 ? 5.832 55.438 12.641 1 78.94 83 GLY B N 1
ATOM 3968 C CA . GLY B 1 83 ? 5.723 54.688 13.883 1 78.94 83 GLY B CA 1
ATOM 3969 C C . GLY B 1 83 ? 4.32 54.188 14.148 1 78.94 83 GLY B C 1
ATOM 3970 O O . GLY B 1 83 ? 4.098 53.438 15.102 1 78.94 83 GLY B O 1
ATOM 3971 N N . ASP B 1 84 ? 3.348 54.469 13.344 1 82 84 ASP B N 1
ATOM 3972 C CA . ASP B 1 84 ? 1.979 54 13.547 1 82 84 ASP B CA 1
ATOM 3973 C C . ASP B 1 84 ? 1.86 52.5 13.297 1 82 84 ASP B C 1
ATOM 3975 O O . ASP B 1 84 ? 2.639 51.938 12.523 1 82 84 ASP B O 1
ATOM 3979 N N . LEU B 1 85 ? 0.874 52 14.016 1 82.38 85 LEU B N 1
ATOM 3980 C CA . LEU B 1 85 ? 0.548 50.594 13.836 1 82.38 85 LEU B CA 1
ATOM 3981 C C . LEU B 1 85 ? -0.56 50.406 12.805 1 82.38 85 LEU B C 1
ATOM 3983 O O . LEU B 1 85 ? -1.622 51.031 12.914 1 82.38 85 LEU B O 1
ATOM 3987 N N . LEU B 1 86 ? -0.245 49.656 11.781 1 80.19 86 LEU B N 1
ATOM 3988 C CA . LEU B 1 86 ? -1.241 49.188 10.812 1 80.19 86 LEU B CA 1
ATOM 3989 C C . LEU B 1 86 ? -1.585 47.719 11.039 1 80.19 86 LEU B C 1
ATOM 3991 O O . LEU B 1 86 ? -0.696 46.906 11.281 1 80.19 86 LEU B O 1
ATOM 3995 N N . VAL B 1 87 ? -2.824 47.531 11.102 1 77.94 87 VAL B N 1
ATOM 3996 C CA . VAL B 1 87 ? -3.316 46.156 11.273 1 77.94 87 VAL B CA 1
ATOM 3997 C C . VAL B 1 87 ? -3.873 45.625 9.953 1 77.94 87 VAL B C 1
ATOM 3999 O O . VAL B 1 87 ? -4.762 46.25 9.359 1 77.94 87 VAL B O 1
ATOM 4002 N N . LEU B 1 88 ? -3.25 44.656 9.477 1 74.5 88 LEU B N 1
ATOM 4003 C CA . LEU B 1 88 ? -3.766 43.906 8.336 1 74.5 88 LEU B CA 1
ATOM 4004 C C . LEU B 1 88 ? -4.66 42.781 8.797 1 74.5 88 LEU B C 1
ATOM 4006 O O . LEU B 1 88 ? -4.199 41.844 9.492 1 74.5 88 LEU B O 1
ATOM 4010 N N . SER B 1 89 ? -5.91 42.938 8.672 1 69.94 89 SER B N 1
ATOM 4011 C CA . SER B 1 89 ? -6.887 41.938 9.078 1 69.94 89 SER B CA 1
ATOM 4012 C C . SER B 1 89 ? -7.676 41.406 7.887 1 69.94 89 SER B C 1
ATOM 4014 O O . SER B 1 89 ? -7.898 42.156 6.918 1 69.94 89 SER B O 1
ATOM 4016 N N . ASN B 1 90 ? -7.875 40.125 7.871 1 60.41 90 ASN B N 1
ATOM 4017 C CA . ASN B 1 90 ? -8.852 39.562 6.941 1 60.41 90 ASN B CA 1
ATOM 4018 C C . ASN B 1 90 ? -10.281 39.812 7.402 1 60.41 90 ASN B C 1
ATOM 4020 O O . ASN B 1 90 ? -10.688 39.375 8.477 1 60.41 90 ASN B O 1
ATOM 4024 N N . ASP B 1 91 ? -10.906 40.812 7.141 1 51.41 91 ASP B N 1
ATOM 4025 C CA . ASP B 1 91 ? -12.305 41.094 7.469 1 51.41 91 ASP B CA 1
ATOM 4026 C C . ASP B 1 91 ? -13.234 40.625 6.363 1 51.41 91 ASP B C 1
ATOM 4028 O O . ASP B 1 91 ? -13.43 41.312 5.363 1 51.41 91 ASP B O 1
ATOM 4032 N N . PRO B 1 92 ? -13.578 39.312 6.414 1 47.12 92 PRO B N 1
ATOM 4033 C CA . PRO B 1 92 ? -14.609 39.031 5.41 1 47.12 92 PRO B CA 1
ATOM 4034 C C . PRO B 1 92 ? -15.867 39.875 5.602 1 47.12 92 PRO B C 1
ATOM 4036 O O . PRO B 1 92 ? -16.156 40.312 6.715 1 47.12 92 PRO B O 1
ATOM 4039 N N . GLY B 1 93 ? -16.25 40.938 4.953 1 44.38 93 GLY B N 1
ATOM 4040 C CA . GLY B 1 93 ? -17.484 41.719 5.059 1 44.38 93 GLY B CA 1
ATOM 4041 C C . GLY B 1 93 ? -18.516 41.062 5.961 1 44.38 93 GLY B C 1
ATOM 4042 O O . GLY B 1 93 ? -18.25 40.031 6.578 1 44.38 93 GLY B O 1
ATOM 4043 N N . PRO B 1 94 ? -19.703 41.812 6.234 1 38.06 94 PRO B N 1
ATOM 4044 C CA . PRO B 1 94 ? -20.766 41.281 7.09 1 38.06 94 PRO B CA 1
ATOM 4045 C C . PRO B 1 94 ? -21.016 39.781 6.863 1 38.06 94 PRO B C 1
ATOM 4047 O O . PRO B 1 94 ? -20.969 39.312 5.723 1 38.06 94 PRO B O 1
ATOM 4050 N N . THR B 1 95 ? -20.703 39.031 7.891 1 37.38 95 THR B N 1
ATOM 4051 C CA . THR B 1 95 ? -21.062 37.625 7.797 1 37.38 95 THR B CA 1
ATOM 4052 C C . THR B 1 95 ? -22.422 37.469 7.129 1 37.38 95 THR B C 1
ATOM 4054 O O . THR B 1 95 ? -23.422 38.031 7.59 1 37.38 95 THR B O 1
ATOM 4057 N N . PRO B 1 96 ? -22.562 37.312 5.816 1 36.47 96 PRO B N 1
ATOM 4058 C CA . PRO B 1 96 ? -23.938 37.156 5.344 1 36.47 96 PRO B CA 1
ATOM 4059 C C . PRO B 1 96 ? -24.812 36.406 6.352 1 36.47 96 PRO B C 1
ATOM 4061 O O . PRO B 1 96 ? -24.312 35.688 7.215 1 36.47 96 PRO B O 1
ATOM 4064 N N . ALA B 1 97 ? -26.078 36.844 6.547 1 34.69 97 ALA B N 1
ATOM 4065 C CA . ALA B 1 97 ? -27.094 36.125 7.324 1 34.69 97 ALA B CA 1
ATOM 4066 C C . ALA B 1 97 ? -26.781 34.625 7.352 1 34.69 97 ALA B C 1
ATOM 4068 O O . ALA B 1 97 ? -26.188 34.062 6.414 1 34.69 97 ALA B O 1
ATOM 4069 N N . PRO B 1 98 ? -26.875 34 8.555 1 33.03 98 PRO B N 1
ATOM 4070 C CA . PRO B 1 98 ? -26.625 32.562 8.609 1 33.03 98 PRO B CA 1
ATOM 4071 C C . PRO B 1 98 ? -27.219 31.812 7.406 1 33.03 98 PRO B C 1
ATOM 4073 O O . PRO B 1 98 ? -28.422 31.844 7.188 1 33.03 98 PRO B O 1
ATOM 4076 N N . ARG B 1 99 ? -26.672 32.062 6.238 1 33.84 99 ARG B N 1
ATOM 4077 C CA . ARG B 1 99 ? -27.219 31.203 5.184 1 33.84 99 ARG B CA 1
ATOM 4078 C C . ARG B 1 99 ? -27.422 29.781 5.68 1 33.84 99 ARG B C 1
ATOM 4080 O O . ARG B 1 99 ? -26.609 29.25 6.426 1 33.84 99 ARG B O 1
ATOM 4087 N N . LEU B 1 100 ? -28.688 29.344 5.898 1 31.97 100 LEU B N 1
ATOM 4088 C CA . LEU B 1 100 ? -29 27.938 6.09 1 31.97 100 LEU B CA 1
ATOM 4089 C C . LEU B 1 100 ? -27.969 27.047 5.395 1 31.97 100 LEU B C 1
ATOM 4091 O O . LEU B 1 100 ? -27.703 27.219 4.199 1 31.97 100 LEU B O 1
ATOM 4095 N N . TYR B 1 101 ? -26.906 26.734 6.102 1 33.34 101 TYR B N 1
ATOM 4096 C CA . TYR B 1 101 ? -25.969 25.719 5.621 1 33.34 101 TYR B CA 1
ATOM 4097 C C . TYR B 1 101 ? -26.703 24.672 4.793 1 33.34 101 TYR B C 1
ATOM 4099 O O . TYR B 1 101 ? -27.5 23.891 5.324 1 33.34 101 TYR B O 1
ATOM 4107 N N . ASP B 1 102 ? -27.234 25.094 3.596 1 33.78 102 ASP B N 1
ATOM 4108 C CA . ASP B 1 102 ? -27.812 24.062 2.748 1 33.78 102 ASP B CA 1
ATOM 4109 C C . ASP B 1 102 ? -26.891 22.844 2.688 1 33.78 102 ASP B C 1
ATOM 4111 O O . ASP B 1 102 ? -25.672 22.969 2.734 1 33.78 102 ASP B O 1
ATOM 4115 N N . ALA B 1 103 ? -27.344 21.75 3.111 1 37.31 103 ALA B N 1
ATOM 4116 C CA . ALA B 1 103 ? -26.734 20.422 2.945 1 37.31 103 ALA B CA 1
ATOM 4117 C C . ALA B 1 103 ? -25.859 20.375 1.694 1 37.31 103 ALA B C 1
ATOM 4119 O O . ALA B 1 103 ? -24.828 19.719 1.68 1 37.31 103 ALA B O 1
ATOM 4120 N N . ALA B 1 104 ? -26.234 21.141 0.687 1 37.62 104 ALA B N 1
ATOM 4121 C CA . ALA B 1 104 ? -25.5 21.156 -0.567 1 37.62 104 ALA B CA 1
ATOM 4122 C C . ALA B 1 104 ? -24.141 21.828 -0.385 1 37.62 104 ALA B C 1
ATOM 4124 O O . ALA B 1 104 ? -23.125 21.375 -0.945 1 37.62 104 ALA B O 1
ATOM 4125 N N . ASP B 1 105 ? -24 22.922 0.312 1 40.66 105 ASP B N 1
ATOM 4126 C CA . ASP B 1 105 ? -22.719 23.578 0.551 1 40.66 105 ASP B CA 1
ATOM 4127 C C . ASP B 1 105 ? -21.797 22.719 1.407 1 40.66 105 ASP B C 1
ATOM 4129 O O . ASP B 1 105 ? -20.594 22.672 1.178 1 40.66 105 ASP B O 1
ATOM 4133 N N . ALA B 1 106 ? -22.375 22.125 2.475 1 39.84 106 ALA B N 1
ATOM 4134 C CA . ALA B 1 106 ? -21.609 21.141 3.229 1 39.84 106 ALA B CA 1
ATOM 4135 C C . ALA B 1 106 ? -21.109 20.016 2.318 1 39.84 106 ALA B C 1
ATOM 4137 O O . ALA B 1 106 ? -19.969 19.562 2.463 1 39.84 106 ALA B O 1
ATOM 4138 N N . LEU B 1 107 ? -22 19.656 1.407 1 40.06 107 LEU B N 1
ATOM 4139 C CA . LEU B 1 107 ? -21.625 18.672 0.403 1 40.06 107 LEU B CA 1
ATOM 4140 C C . LEU B 1 107 ? -20.578 19.234 -0.549 1 40.06 107 LEU B C 1
ATOM 4142 O O . LEU B 1 107 ? -19.656 18.531 -0.964 1 40.06 107 LEU B O 1
ATOM 4146 N N . ALA B 1 108 ? -20.719 20.5 -0.874 1 41.19 108 ALA B N 1
ATOM 4147 C CA . ALA B 1 108 ? -19.766 21.156 -1.754 1 41.19 108 ALA B CA 1
ATOM 4148 C C . ALA B 1 108 ? -18.406 21.312 -1.076 1 41.19 108 ALA B C 1
ATOM 4150 O O . ALA B 1 108 ? -17.359 21.188 -1.726 1 41.19 108 ALA B O 1
ATOM 4151 N N . GLU B 1 109 ? -18.391 21.828 0.128 1 41.47 109 GLU B N 1
ATOM 4152 C CA . GLU B 1 109 ? -17.125 21.859 0.838 1 41.47 109 GLU B CA 1
ATOM 4153 C C . GLU B 1 109 ? -16.484 20.469 0.887 1 41.47 109 GLU B C 1
ATOM 4155 O O . GLU B 1 109 ? -15.258 20.344 0.871 1 41.47 109 GLU B O 1
ATOM 4160 N N . ASN B 1 110 ? -17.359 19.531 0.965 1 39.16 110 ASN B N 1
ATOM 4161 C CA . ASN B 1 110 ? -16.906 18.141 0.871 1 39.16 110 ASN B CA 1
ATOM 4162 C C . ASN B 1 110 ? -16.5 17.797 -0.552 1 39.16 110 ASN B C 1
ATOM 4164 O O . ASN B 1 110 ? -16.078 16.656 -0.816 1 39.16 110 ASN B O 1
ATOM 4168 N N . SER B 1 111 ? -16.812 18.641 -1.5 1 42.28 111 SER B N 1
ATOM 4169 C CA . SER B 1 111 ? -16.359 18.5 -2.881 1 42.28 111 SER B CA 1
ATOM 4170 C C . SER B 1 111 ? -14.836 18.484 -2.965 1 42.28 111 SER B C 1
ATOM 4172 O O . SER B 1 111 ? -14.266 18.062 -3.969 1 42.28 111 SER B O 1
ATOM 4174 N N . SER B 1 112 ? -14.234 19.156 -2.053 1 46.44 112 SER B N 1
ATOM 4175 C CA . SER B 1 112 ? -12.789 19.031 -1.923 1 46.44 112 SER B CA 1
ATOM 4176 C C . SER B 1 112 ? -12.336 17.578 -1.938 1 46.44 112 SER B C 1
ATOM 4178 O O . SER B 1 112 ? -11.211 17.281 -2.318 1 46.44 112 SER B O 1
ATOM 4180 N N . GLY B 1 113 ? -13.266 16.703 -1.684 1 49.91 113 GLY B N 1
ATOM 4181 C CA . GLY B 1 113 ? -13 15.273 -1.625 1 49.91 113 GLY B CA 1
ATOM 4182 C C . GLY B 1 113 ? -12.719 14.656 -2.984 1 49.91 113 GLY B C 1
ATOM 4183 O O . GLY B 1 113 ? -11.898 13.75 -3.107 1 49.91 113 GLY B O 1
ATOM 4184 N N . ILE B 1 114 ? -13.328 15.359 -4.051 1 53.59 114 ILE B N 1
ATOM 4185 C CA . ILE B 1 114 ? -13.195 14.766 -5.375 1 53.59 114 ILE B CA 1
ATOM 4186 C C . ILE B 1 114 ? -11.766 14.953 -5.883 1 53.59 114 ILE B C 1
ATOM 4188 O O . ILE B 1 114 ? -11.172 14.031 -6.445 1 53.59 114 ILE B O 1
ATOM 4192 N N . GLY B 1 115 ? -11.242 16.156 -5.578 1 59 115 GLY B N 1
ATOM 4193 C CA . GLY B 1 115 ? -9.875 16.406 -6.016 1 59 115 GLY B CA 1
ATOM 4194 C C . GLY B 1 115 ? -8.859 15.492 -5.355 1 59 115 GLY B C 1
ATOM 4195 O O . GLY B 1 115 ? -7.957 14.984 -6.023 1 59 115 GLY B O 1
ATOM 4196 N N . ILE B 1 116 ? -9.109 15.281 -4.105 1 59.75 116 ILE B N 1
ATOM 4197 C CA . ILE B 1 116 ? -8.188 14.422 -3.361 1 59.75 116 ILE B CA 1
ATOM 4198 C C . ILE B 1 116 ? -8.305 12.984 -3.863 1 59.75 116 ILE B C 1
ATOM 4200 O O . ILE B 1 116 ? -7.289 12.305 -4.047 1 59.75 116 ILE B O 1
ATOM 4204 N N . VAL B 1 117 ? -9.508 12.672 -4.215 1 70.94 117 VAL B N 1
ATOM 4205 C CA . VAL B 1 117 ? -9.75 11.312 -4.691 1 70.94 117 VAL B CA 1
ATOM 4206 C C . VAL B 1 117 ? -9.102 11.125 -6.062 1 70.94 117 VAL B C 1
ATOM 4208 O O . VAL B 1 117 ? -8.469 10.094 -6.32 1 70.94 117 VAL B O 1
ATOM 4211 N N . ASP B 1 118 ? -9.039 12.227 -6.758 1 76.81 118 ASP B N 1
ATOM 4212 C CA . ASP B 1 118 ? -8.5 12.117 -8.109 1 76.81 118 ASP B CA 1
ATOM 4213 C C . ASP B 1 118 ? -6.977 11.961 -8.086 1 76.81 118 ASP B C 1
ATOM 4215 O O . ASP B 1 118 ? -6.41 11.234 -8.906 1 76.81 118 ASP B O 1
ATOM 4219 N N . GLY B 1 119 ? -6.438 12.758 -7.105 1 81.19 119 GLY B N 1
ATOM 4220 C CA . GLY B 1 119 ? -4.992 12.633 -6.996 1 81.19 119 GLY B CA 1
ATOM 4221 C C . GLY B 1 119 ? -4.547 11.242 -6.582 1 81.19 119 GLY B C 1
ATOM 4222 O O . GLY B 1 119 ? -3.682 10.641 -7.227 1 81.19 119 GLY B O 1
ATOM 4223 N N . PHE B 1 120 ? -5.152 10.727 -5.582 1 84.5 120 PHE B N 1
ATOM 4224 C CA . PHE B 1 120 ? -4.789 9.406 -5.066 1 84.5 120 PHE B CA 1
ATOM 4225 C C . PHE B 1 120 ? -5.117 8.32 -6.086 1 84.5 120 PHE B C 1
ATOM 4227 O O . PHE B 1 120 ? -4.273 7.477 -6.391 1 84.5 120 PHE B O 1
ATOM 4234 N N . VAL B 1 121 ? -6.281 8.312 -6.652 1 86.06 121 VAL B N 1
ATOM 4235 C CA . VAL B 1 121 ? -6.73 7.297 -7.602 1 86.06 121 VAL B CA 1
ATOM 4236 C C . VAL B 1 121 ? -5.898 7.379 -8.875 1 86.06 121 VAL B C 1
ATOM 4238 O O . VAL B 1 121 ? -5.504 6.355 -9.438 1 86.06 121 VAL B O 1
ATOM 4241 N N . GLY B 1 122 ? -5.699 8.633 -9.336 1 89.06 122 GLY B N 1
ATOM 4242 C CA . GLY B 1 122 ? -4.887 8.812 -10.531 1 89.06 122 GLY B CA 1
ATOM 4243 C C . GLY B 1 122 ? -3.486 8.258 -10.391 1 89.06 122 GLY B C 1
ATOM 4244 O O . GLY B 1 122 ? -3.02 7.512 -11.258 1 89.06 122 GLY B O 1
ATOM 4245 N N . ARG B 1 123 ? -2.881 8.555 -9.328 1 91.44 123 ARG B N 1
ATOM 4246 C CA . ARG B 1 123 ? -1.518 8.086 -9.102 1 91.44 123 ARG B CA 1
ATOM 4247 C C . ARG B 1 123 ? -1.484 6.574 -8.906 1 91.44 123 ARG B C 1
ATOM 4249 O O . ARG B 1 123 ? -0.611 5.895 -9.453 1 91.44 123 ARG B O 1
ATOM 4256 N N . THR B 1 124 ? -2.418 6.066 -8.164 1 92.06 124 THR B N 1
ATOM 4257 C CA . THR B 1 124 ? -2.48 4.629 -7.93 1 92.06 124 THR B CA 1
ATOM 4258 C C . THR B 1 124 ? -2.734 3.877 -9.234 1 92.06 124 THR B C 1
ATOM 4260 O O . THR B 1 124 ? -2.113 2.842 -9.492 1 92.06 124 THR B O 1
ATOM 4263 N N . THR B 1 125 ? -3.596 4.41 -9.992 1 92.25 125 THR B N 1
ATOM 4264 C CA . THR B 1 125 ? -3.908 3.814 -11.289 1 92.25 125 THR B CA 1
ATOM 4265 C C . THR B 1 125 ? -2.684 3.816 -12.195 1 92.25 125 THR B C 1
ATOM 4267 O O . THR B 1 125 ? -2.355 2.799 -12.812 1 92.25 125 THR B O 1
ATOM 4270 N N . ALA B 1 126 ? -2.053 4.914 -12.266 1 94.19 126 ALA B N 1
ATOM 4271 C CA . ALA B 1 126 ? -0.869 5.039 -13.109 1 94.19 126 ALA B CA 1
ATOM 4272 C C . ALA B 1 126 ? 0.22 4.062 -12.68 1 94.19 126 ALA B C 1
ATOM 4274 O O . ALA B 1 126 ? 0.849 3.412 -13.516 1 94.19 126 ALA B O 1
ATOM 4275 N N . LEU B 1 127 ? 0.413 3.912 -11.414 1 95.25 127 LEU B N 1
ATOM 4276 C CA . LEU B 1 127 ? 1.44 3.014 -10.898 1 95.25 127 LEU B CA 1
ATOM 4277 C C . LEU B 1 127 ? 1.06 1.557 -11.141 1 95.25 127 LEU B C 1
ATOM 4279 O O . LEU B 1 127 ? 1.907 0.743 -11.508 1 95.25 127 LEU B O 1
ATOM 4283 N N . ALA B 1 128 ? -0.163 1.242 -10.891 1 94 128 ALA B N 1
ATOM 4284 C CA . ALA B 1 128 ? -0.631 -0.115 -11.156 1 94 128 ALA B CA 1
ATOM 4285 C C . ALA B 1 128 ? -0.474 -0.467 -12.633 1 94 128 ALA B C 1
ATOM 4287 O O . ALA B 1 128 ? -0.055 -1.576 -12.977 1 94 128 ALA B O 1
ATOM 4288 N N . ALA B 1 129 ? -0.825 0.46 -13.453 1 93.94 129 ALA B N 1
ATOM 4289 C CA . ALA B 1 129 ? -0.686 0.253 -14.891 1 93.94 129 ALA B CA 1
ATOM 4290 C C . ALA B 1 129 ? 0.778 0.066 -15.281 1 93.94 129 ALA B C 1
ATOM 4292 O O . ALA B 1 129 ? 1.093 -0.715 -16.188 1 93.94 129 ALA B O 1
ATOM 4293 N N . THR B 1 130 ? 1.638 0.825 -14.672 1 95.75 130 THR B N 1
ATOM 4294 C CA . THR B 1 130 ? 3.066 0.691 -14.93 1 95.75 130 THR B CA 1
ATOM 4295 C C . THR B 1 130 ? 3.555 -0.707 -14.562 1 95.75 130 THR B C 1
ATOM 4297 O O . THR B 1 130 ? 4.32 -1.319 -15.305 1 95.75 130 THR B O 1
ATOM 4300 N N . GLY B 1 131 ? 3.094 -1.192 -13.391 1 94.31 131 GLY B N 1
ATOM 4301 C CA . GLY B 1 131 ? 3.432 -2.557 -13.016 1 94.31 131 GLY B CA 1
ATOM 4302 C C . GLY B 1 131 ? 2.932 -3.59 -14 1 94.31 131 GLY B C 1
ATOM 4303 O O . GLY B 1 131 ? 3.66 -4.516 -14.367 1 94.31 131 GLY B O 1
ATOM 4304 N N . ALA B 1 132 ? 1.752 -3.422 -14.43 1 91.62 132 ALA B N 1
ATOM 4305 C CA . ALA B 1 132 ? 1.153 -4.344 -15.391 1 91.62 132 ALA B CA 1
ATOM 4306 C C . ALA B 1 132 ? 1.893 -4.301 -16.719 1 91.62 132 ALA B C 1
ATOM 4308 O O . ALA B 1 132 ? 2.164 -5.344 -17.328 1 91.62 132 ALA B O 1
ATOM 4309 N N . LEU B 1 133 ? 2.205 -3.104 -17.156 1 91.25 133 LEU B N 1
ATOM 4310 C CA . LEU B 1 133 ? 2.943 -2.957 -18.406 1 91.25 133 LEU B CA 1
ATOM 4311 C C . LEU B 1 133 ? 4.32 -3.605 -18.297 1 91.25 133 LEU B C 1
ATOM 4313 O O . LEU B 1 133 ? 4.75 -4.305 -19.219 1 91.25 133 LEU B O 1
ATOM 4317 N N . SER B 1 134 ? 4.977 -3.357 -17.25 1 93.12 134 SER B N 1
ATOM 4318 C CA . SER B 1 134 ? 6.305 -3.926 -17.062 1 93.12 134 SER B CA 1
ATOM 4319 C C . SER B 1 134 ? 6.262 -5.449 -17.062 1 93.12 134 SER B C 1
ATOM 4321 O O . SER B 1 134 ? 7.086 -6.098 -17.719 1 93.12 134 SER B O 1
ATOM 4323 N N . ALA B 1 135 ? 5.309 -6.012 -16.359 1 90.88 135 ALA B N 1
ATOM 4324 C CA . ALA B 1 135 ? 5.156 -7.465 -16.344 1 90.88 135 ALA B CA 1
ATOM 4325 C C . ALA B 1 135 ? 4.859 -7.996 -17.734 1 90.88 135 ALA B C 1
ATOM 4327 O O . ALA B 1 135 ? 5.418 -9.016 -18.156 1 90.88 135 ALA B O 1
ATOM 4328 N N . ALA B 1 136 ? 4.043 -7.34 -18.453 1 89.88 136 ALA B N 1
ATOM 4329 C CA . ALA B 1 136 ? 3.672 -7.758 -19.797 1 89.88 136 ALA B CA 1
ATOM 4330 C C . ALA B 1 136 ? 4.867 -7.688 -20.75 1 89.88 136 ALA B C 1
ATOM 4332 O O . ALA B 1 136 ? 5.074 -8.586 -21.562 1 89.88 136 ALA B O 1
ATOM 4333 N N . MET B 1 137 ? 5.605 -6.656 -20.562 1 90.81 137 MET B N 1
ATOM 4334 C CA . MET B 1 137 ? 6.738 -6.477 -21.453 1 90.81 137 MET B CA 1
ATOM 4335 C C . MET B 1 137 ? 7.852 -7.473 -21.141 1 90.81 137 MET B C 1
ATOM 4337 O O . MET B 1 137 ? 8.547 -7.938 -22.047 1 90.81 137 MET B O 1
ATOM 4341 N N . LEU B 1 138 ? 7.996 -7.789 -19.906 1 91.69 138 LEU B N 1
ATOM 4342 C CA . LEU B 1 138 ? 8.977 -8.812 -19.547 1 91.69 138 LEU B CA 1
ATOM 4343 C C . LEU B 1 138 ? 8.57 -10.172 -20.109 1 91.69 138 LEU B C 1
ATOM 4345 O O . LEU B 1 138 ? 9.414 -10.945 -20.562 1 91.69 138 LEU B O 1
ATOM 4349 N N . THR B 1 139 ? 7.32 -10.438 -20.125 1 88.88 139 THR B N 1
ATOM 4350 C CA . THR B 1 139 ? 6.824 -11.68 -20.719 1 88.88 139 THR B CA 1
ATOM 4351 C C . THR B 1 139 ? 7.004 -11.672 -22.219 1 88.88 139 THR B C 1
ATOM 4353 O O . THR B 1 139 ? 7.438 -12.672 -22.812 1 88.88 139 THR B O 1
ATOM 4356 N N . LEU B 1 140 ? 6.727 -10.539 -22.812 1 88.12 140 LEU B N 1
ATOM 4357 C CA . LEU B 1 140 ? 6.867 -10.398 -24.25 1 88.12 140 LEU B CA 1
ATOM 4358 C C . LEU B 1 140 ? 8.328 -10.5 -24.672 1 88.12 140 LEU B C 1
ATOM 4360 O O . LEU B 1 140 ? 8.641 -10.992 -25.766 1 88.12 140 LEU B O 1
ATOM 4364 N N . SER B 1 141 ? 9.195 -10.102 -23.875 1 91.06 141 SER B N 1
ATOM 4365 C CA . SER B 1 141 ? 10.617 -10.094 -24.203 1 91.06 141 SER B CA 1
ATOM 4366 C C . SER B 1 141 ? 11.148 -11.508 -24.406 1 91.06 141 SER B C 1
ATOM 4368 O O . SER B 1 141 ? 12.195 -11.703 -25.031 1 91.06 141 SER B O 1
ATOM 4370 N N . ARG B 1 142 ? 10.453 -12.477 -23.875 1 89.81 142 ARG B N 1
ATOM 4371 C CA . ARG B 1 142 ? 10.859 -13.867 -24.062 1 89.81 142 ARG B CA 1
ATOM 4372 C C . ARG B 1 142 ? 10.719 -14.289 -25.531 1 89.81 142 ARG B C 1
ATOM 4374 O O . ARG B 1 142 ? 11.469 -15.141 -26 1 89.81 142 ARG B O 1
ATOM 4381 N N . THR B 1 143 ? 9.734 -13.773 -26.219 1 88.31 143 THR B N 1
ATOM 4382 C CA . THR B 1 143 ? 9.477 -14.125 -27.609 1 88.31 143 THR B CA 1
ATOM 4383 C C . THR B 1 143 ? 10.016 -13.055 -28.562 1 88.31 143 THR B C 1
ATOM 4385 O O . THR B 1 143 ? 10.641 -13.367 -29.562 1 88.31 143 THR B O 1
ATOM 4388 N N . ASP B 1 144 ? 9.781 -11.766 -28.234 1 90.44 144 ASP B N 1
ATOM 4389 C CA . ASP B 1 144 ? 10.234 -10.641 -29.047 1 90.44 144 ASP B CA 1
ATOM 4390 C C . ASP B 1 144 ? 10.836 -9.539 -28.172 1 90.44 144 ASP B C 1
ATOM 4392 O O . ASP B 1 144 ? 10.141 -8.586 -27.812 1 90.44 144 ASP B O 1
ATOM 4396 N N . PHE B 1 145 ? 12.125 -9.609 -27.906 1 91.94 145 PHE B N 1
ATOM 4397 C CA . PHE B 1 145 ? 12.758 -8.695 -26.969 1 91.94 145 PHE B CA 1
ATOM 4398 C C . PHE B 1 145 ? 12.922 -7.312 -27.578 1 91.94 145 PHE B C 1
ATOM 4400 O O . PHE B 1 145 ? 12.914 -6.305 -26.875 1 91.94 145 PHE B O 1
ATOM 4407 N N . VAL B 1 146 ? 13.039 -7.227 -28.875 1 93.62 146 VAL B N 1
ATOM 4408 C CA . VAL B 1 146 ? 13.211 -5.945 -29.562 1 93.62 146 VAL B CA 1
ATOM 4409 C C . VAL B 1 146 ? 11.938 -5.117 -29.422 1 93.62 146 VAL B C 1
ATOM 4411 O O . VAL B 1 146 ? 11.992 -3.934 -29.078 1 93.62 146 VAL B O 1
ATOM 4414 N N . LEU B 1 147 ? 10.836 -5.773 -29.688 1 90.25 147 LEU B N 1
ATOM 4415 C CA . LEU B 1 147 ? 9.555 -5.07 -29.594 1 90.25 147 LEU B CA 1
ATOM 4416 C C . LEU B 1 147 ? 9.289 -4.625 -28.156 1 90.25 147 LEU B C 1
ATOM 4418 O O . LEU B 1 147 ? 8.859 -3.492 -27.938 1 90.25 147 LEU B O 1
ATOM 4422 N N . ALA B 1 148 ? 9.453 -5.52 -27.234 1 91.44 148 ALA B N 1
ATOM 4423 C CA . ALA B 1 148 ? 9.25 -5.195 -25.812 1 91.44 148 ALA B CA 1
ATOM 4424 C C . ALA B 1 148 ? 10.109 -4.004 -25.406 1 91.44 148 ALA B C 1
ATOM 4426 O O . ALA B 1 148 ? 9.609 -3.064 -24.781 1 91.44 148 ALA B O 1
ATOM 4427 N N . ALA B 1 149 ? 11.359 -4.004 -25.75 1 94.25 149 ALA B N 1
ATOM 4428 C CA . ALA B 1 149 ? 12.289 -2.93 -25.406 1 94.25 149 ALA B CA 1
ATOM 4429 C C . ALA B 1 149 ? 11.875 -1.618 -26.062 1 94.25 149 ALA B C 1
ATOM 4431 O O . ALA B 1 149 ? 11.969 -0.55 -25.453 1 94.25 149 ALA B O 1
ATOM 4432 N N . ALA B 1 150 ? 11.461 -1.697 -27.297 1 93.81 150 ALA B N 1
ATOM 4433 C CA . ALA B 1 150 ? 11.047 -0.506 -28.031 1 93.81 150 ALA B CA 1
ATOM 4434 C C . ALA B 1 150 ? 9.852 0.162 -27.359 1 93.81 150 ALA B C 1
ATOM 4436 O O . ALA B 1 150 ? 9.828 1.383 -27.188 1 93.81 150 ALA B O 1
ATOM 4437 N N . ILE B 1 151 ? 8.898 -0.616 -26.984 1 90.12 151 ILE B N 1
ATOM 4438 C CA . ILE B 1 151 ? 7.703 -0.084 -26.344 1 90.12 151 ILE B CA 1
ATOM 4439 C C . ILE B 1 151 ? 8.086 0.565 -25.016 1 90.12 151 ILE B C 1
ATOM 4441 O O . ILE B 1 151 ? 7.625 1.667 -24.703 1 90.12 151 ILE B O 1
ATOM 4445 N N . CYS B 1 152 ? 8.867 -0.123 -24.234 1 93.25 152 CYS B N 1
ATOM 4446 C CA . CYS B 1 152 ? 9.305 0.421 -22.953 1 93.25 152 CYS B CA 1
ATOM 4447 C C . CYS B 1 152 ? 10.094 1.712 -23.156 1 93.25 152 CYS B C 1
ATOM 4449 O O . CYS B 1 152 ? 9.938 2.662 -22.375 1 93.25 152 CYS B O 1
ATOM 4451 N N . PHE B 1 153 ? 10.93 1.746 -24.172 1 94.56 153 PHE B N 1
ATOM 4452 C CA . PHE B 1 153 ? 11.742 2.928 -24.438 1 94.56 153 PHE B CA 1
ATOM 4453 C C . PHE B 1 153 ? 10.852 4.125 -24.781 1 94.56 153 PHE B C 1
ATOM 4455 O O . PHE B 1 153 ? 11.023 5.203 -24.203 1 94.56 153 PHE B O 1
ATOM 4462 N N . ILE B 1 154 ? 9.922 3.887 -25.656 1 93.88 154 ILE B N 1
ATOM 4463 C CA . ILE B 1 154 ? 9.016 4.953 -26.062 1 93.88 154 ILE B CA 1
ATOM 4464 C C . ILE B 1 154 ? 8.203 5.434 -24.875 1 93.88 154 ILE B C 1
ATOM 4466 O O . ILE B 1 154 ? 8.023 6.637 -24.672 1 93.88 154 ILE B O 1
ATOM 4470 N N . THR B 1 155 ? 7.727 4.496 -24.109 1 92.94 155 THR B N 1
ATOM 4471 C CA . THR B 1 155 ? 6.945 4.836 -22.922 1 92.94 155 THR B CA 1
ATOM 4472 C C . THR B 1 155 ? 7.793 5.609 -21.922 1 92.94 155 THR B C 1
ATOM 4474 O O . THR B 1 155 ? 7.324 6.582 -21.328 1 92.94 155 THR B O 1
ATOM 4477 N N . ALA B 1 156 ? 9.031 5.199 -21.688 1 93.88 156 ALA B N 1
ATOM 4478 C CA . ALA B 1 156 ? 9.922 5.879 -20.75 1 93.88 156 ALA B CA 1
ATOM 4479 C C . ALA B 1 156 ? 10.172 7.324 -21.188 1 93.88 156 ALA B C 1
ATOM 4481 O O . ALA B 1 156 ? 10.117 8.242 -20.359 1 93.88 156 ALA B O 1
ATOM 4482 N N . VAL B 1 157 ? 10.43 7.527 -22.484 1 93.38 157 VAL B N 1
ATOM 4483 C CA . VAL B 1 157 ? 10.672 8.859 -23.016 1 93.38 157 VAL B CA 1
ATOM 4484 C C . VAL B 1 157 ? 9.438 9.734 -22.781 1 93.38 157 VAL B C 1
ATOM 4486 O O . VAL B 1 157 ? 9.555 10.891 -22.359 1 93.38 157 VAL B O 1
ATOM 4489 N N . ALA B 1 158 ? 8.297 9.172 -23.047 1 92.81 158 ALA B N 1
ATOM 4490 C CA . ALA B 1 158 ? 7.047 9.906 -22.828 1 92.81 158 ALA B CA 1
ATOM 4491 C C . ALA B 1 158 ? 6.863 10.281 -21.359 1 92.81 158 ALA B C 1
ATOM 4493 O O . ALA B 1 158 ? 6.391 11.375 -21.047 1 92.81 158 ALA B O 1
ATOM 4494 N N . LEU B 1 159 ? 7.215 9.375 -20.5 1 92.88 159 LEU B N 1
ATOM 4495 C CA . LEU B 1 159 ? 7.074 9.625 -19.062 1 92.88 159 LEU B CA 1
ATOM 4496 C C . LEU B 1 159 ? 8.055 10.695 -18.594 1 92.88 159 LEU B C 1
ATOM 4498 O O . LEU B 1 159 ? 7.707 11.539 -17.766 1 92.88 159 LEU B O 1
ATOM 4502 N N . PHE B 1 160 ? 9.281 10.711 -19.094 1 91.06 160 PHE B N 1
ATOM 4503 C CA . PHE B 1 160 ? 10.242 11.758 -18.75 1 91.06 160 PHE B CA 1
ATOM 4504 C C . PHE B 1 160 ? 9.758 13.117 -19.25 1 91.06 160 PHE B C 1
ATOM 4506 O O . PHE B 1 160 ? 9.914 14.133 -18.562 1 91.06 160 PHE B O 1
ATOM 4513 N N . ALA B 1 161 ? 9.219 13.117 -20.438 1 90.44 161 ALA B N 1
ATOM 4514 C CA . ALA B 1 161 ? 8.609 14.344 -20.938 1 90.44 161 ALA B CA 1
ATOM 4515 C C . ALA B 1 161 ? 7.441 14.773 -20.062 1 90.44 161 ALA B C 1
ATOM 4517 O O . ALA B 1 161 ? 7.227 15.969 -19.844 1 90.44 161 ALA B O 1
ATOM 4518 N N . GLY B 1 162 ? 6.699 13.789 -19.594 1 89.44 162 GLY B N 1
ATOM 4519 C CA . GLY B 1 162 ? 5.602 14.07 -18.672 1 89.44 162 GLY B CA 1
ATOM 4520 C C . GLY B 1 162 ? 6.059 14.727 -17.391 1 89.44 162 GLY B C 1
ATOM 4521 O O . GLY B 1 162 ? 5.352 15.578 -16.844 1 89.44 162 GLY B O 1
ATOM 4522 N N . VAL B 1 163 ? 7.215 14.32 -16.875 1 89.69 163 VAL B N 1
ATOM 4523 C CA . VAL B 1 163 ? 7.766 14.945 -15.672 1 89.69 163 VAL B CA 1
ATOM 4524 C C . VAL B 1 163 ? 8.008 16.438 -15.922 1 89.69 163 VAL B C 1
ATOM 4526 O O . VAL B 1 163 ? 7.652 17.266 -15.094 1 89.69 163 VAL B O 1
ATOM 4529 N N . ARG B 1 164 ? 8.562 16.812 -17.062 1 87.44 164 ARG B N 1
ATOM 4530 C CA . ARG B 1 164 ? 8.812 18.203 -17.406 1 87.44 164 ARG B CA 1
ATOM 4531 C C . ARG B 1 164 ? 7.512 18.984 -17.5 1 87.44 164 ARG B C 1
ATOM 4533 O O . ARG B 1 164 ? 7.426 20.109 -17 1 87.44 164 ARG B O 1
ATOM 4540 N N . VAL B 1 165 ? 6.574 18.391 -18.109 1 86.81 165 VAL B N 1
ATOM 4541 C CA . VAL B 1 165 ? 5.281 19.047 -18.266 1 86.81 165 VAL B CA 1
ATOM 4542 C C . VAL B 1 165 ? 4.645 19.25 -16.891 1 86.81 165 VAL B C 1
ATOM 4544 O O . VAL B 1 165 ? 4.07 20.312 -16.625 1 86.81 165 VAL B O 1
ATOM 4547 N N . ALA B 1 166 ? 4.711 18.234 -16.047 1 86.81 166 ALA B N 1
ATOM 4548 C CA . ALA B 1 166 ? 4.137 18.328 -14.711 1 86.81 166 ALA B CA 1
ATOM 4549 C C . ALA B 1 166 ? 4.773 19.469 -13.922 1 86.81 166 ALA B C 1
ATOM 4551 O O . ALA B 1 166 ? 4.082 20.203 -13.219 1 86.81 166 ALA B O 1
ATOM 4552 N N . ILE B 1 167 ? 6.043 19.641 -14.062 1 85.19 167 ILE B N 1
ATOM 4553 C CA . ILE B 1 167 ? 6.758 20.703 -13.344 1 85.19 167 ILE B CA 1
ATOM 4554 C C . ILE B 1 167 ? 6.371 22.062 -13.906 1 85.19 167 ILE B C 1
ATOM 4556 O O . ILE B 1 167 ? 6.129 23.016 -13.156 1 85.19 167 ILE B O 1
ATOM 4560 N N . THR B 1 168 ? 6.328 22.172 -15.211 1 84.38 168 THR B N 1
ATOM 4561 C CA . THR B 1 168 ? 5.992 23.438 -15.852 1 84.38 168 THR B CA 1
ATOM 4562 C C . THR B 1 168 ? 4.57 23.859 -15.492 1 84.38 168 THR B C 1
ATOM 4564 O O . THR B 1 168 ? 4.273 25.062 -15.398 1 84.38 168 THR B O 1
ATOM 4567 N N . ARG B 1 169 ? 3.758 22.906 -15.234 1 82.19 169 ARG B N 1
ATOM 4568 C CA . ARG B 1 169 ? 2.367 23.203 -14.906 1 82.19 169 ARG B CA 1
ATOM 4569 C C . ARG B 1 169 ? 2.164 23.266 -13.391 1 82.19 169 ARG B C 1
ATOM 4571 O O . ARG B 1 169 ? 1.028 23.25 -12.914 1 82.19 169 ARG B O 1
ATOM 4578 N N . SER B 1 170 ? 3.209 23.125 -12.656 1 81.88 170 SER B N 1
ATOM 4579 C CA . SER B 1 170 ? 3.205 23.234 -11.203 1 81.88 170 SER B CA 1
ATOM 4580 C C . SER B 1 170 ? 2.324 22.172 -10.562 1 81.88 170 SER B C 1
ATOM 4582 O O . SER B 1 170 ? 1.506 22.469 -9.688 1 81.88 170 SER B O 1
ATOM 4584 N N . ALA B 1 171 ? 2.434 20.984 -11.055 1 83.81 171 ALA B N 1
ATOM 4585 C CA . ALA B 1 171 ? 1.713 19.859 -10.469 1 83.81 171 ALA B CA 1
ATOM 4586 C C . ALA B 1 171 ? 2.203 19.578 -9.055 1 83.81 171 ALA B C 1
ATOM 4588 O O . ALA B 1 171 ? 3.287 20.016 -8.664 1 83.81 171 ALA B O 1
ATOM 4589 N N . ALA B 1 172 ? 1.33 18.906 -8.289 1 85.5 172 ALA B N 1
ATOM 4590 C CA . ALA B 1 172 ? 1.699 18.531 -6.93 1 85.5 172 ALA B CA 1
ATOM 4591 C C . ALA B 1 172 ? 2.951 17.656 -6.926 1 85.5 172 ALA B C 1
ATOM 4593 O O . ALA B 1 172 ? 3.148 16.844 -7.824 1 85.5 172 ALA B O 1
ATOM 4594 N N . PRO B 1 173 ? 3.869 17.781 -6.008 1 87.44 173 PRO B N 1
ATOM 4595 C CA . PRO B 1 173 ? 5.082 16.969 -5.914 1 87.44 173 PRO B CA 1
ATOM 4596 C C . PRO B 1 173 ? 4.789 15.469 -5.914 1 87.44 173 PRO B C 1
ATOM 4598 O O . PRO B 1 173 ? 5.594 14.68 -6.414 1 87.44 173 PRO B O 1
ATOM 4601 N N . ALA B 1 174 ? 3.621 15.141 -5.309 1 88.12 174 ALA B N 1
ATOM 4602 C CA . ALA B 1 174 ? 3.246 13.727 -5.297 1 88.12 174 ALA B CA 1
ATOM 4603 C C . ALA B 1 174 ? 3.051 13.203 -6.715 1 88.12 174 ALA B C 1
ATOM 4605 O O . ALA B 1 174 ? 3.395 12.055 -7.012 1 88.12 174 ALA B O 1
ATOM 4606 N N . THR B 1 175 ? 2.496 14.008 -7.574 1 89.19 175 THR B N 1
ATOM 4607 C CA . THR B 1 175 ? 2.293 13.633 -8.969 1 89.19 175 THR B CA 1
ATOM 4608 C C . THR B 1 175 ? 3.631 13.5 -9.688 1 89.19 175 THR B C 1
ATOM 4610 O O . THR B 1 175 ? 3.84 12.547 -10.445 1 89.19 175 THR B O 1
ATOM 4613 N N . VAL B 1 176 ? 4.5 14.383 -9.43 1 90.44 176 VAL B N 1
ATOM 4614 C CA . VAL B 1 176 ? 5.828 14.328 -10.031 1 90.44 176 VAL B CA 1
ATOM 4615 C C . VAL B 1 176 ? 6.57 13.086 -9.539 1 90.44 176 VAL B C 1
ATOM 4617 O O . VAL B 1 176 ? 7.242 12.414 -10.32 1 90.44 176 VAL B O 1
ATOM 4620 N N . SER B 1 177 ? 6.43 12.828 -8.266 1 92.25 177 SER B N 1
ATOM 4621 C CA . SER B 1 177 ? 7.051 11.633 -7.711 1 92.25 177 SER B CA 1
ATOM 4622 C C . SER B 1 177 ? 6.543 10.367 -8.406 1 92.25 177 SER B C 1
ATOM 4624 O O . SER B 1 177 ? 7.32 9.461 -8.703 1 92.25 177 SER B O 1
ATOM 4626 N N . ALA B 1 178 ? 5.246 10.273 -8.602 1 93.56 178 ALA B N 1
ATOM 4627 C CA . ALA B 1 178 ? 4.66 9.117 -9.273 1 93.56 178 ALA B CA 1
ATOM 4628 C C . ALA B 1 178 ? 5.207 8.977 -10.695 1 93.56 178 ALA B C 1
ATOM 4630 O O . ALA B 1 178 ? 5.535 7.875 -11.133 1 93.56 178 ALA B O 1
ATOM 4631 N N . LEU B 1 179 ? 5.316 10.109 -11.359 1 93.06 179 LEU B N 1
ATOM 4632 C CA . LEU B 1 179 ? 5.824 10.102 -12.727 1 93.06 179 LEU B CA 1
ATOM 4633 C C . LEU B 1 179 ? 7.281 9.656 -12.766 1 93.06 179 LEU B C 1
ATOM 4635 O O . LEU B 1 179 ? 7.672 8.875 -13.641 1 93.06 179 LEU B O 1
ATOM 4639 N N . VAL B 1 180 ? 8.023 10.109 -11.844 1 93.56 180 VAL B N 1
ATOM 4640 C CA . VAL B 1 180 ? 9.43 9.727 -11.766 1 93.56 180 VAL B CA 1
ATOM 4641 C C . VAL B 1 180 ? 9.547 8.234 -11.484 1 93.56 180 VAL B C 1
ATOM 4643 O O . VAL B 1 180 ? 10.344 7.535 -12.117 1 93.56 180 VAL B O 1
ATOM 4646 N N . CYS B 1 181 ? 8.719 7.707 -10.562 1 94.31 181 CYS B N 1
ATOM 4647 C CA . CYS B 1 181 ? 8.695 6.277 -10.266 1 94.31 181 CYS B CA 1
ATOM 4648 C C . CYS B 1 181 ? 8.328 5.465 -11.5 1 94.31 181 CYS B C 1
ATOM 4650 O O . CYS B 1 181 ? 8.938 4.426 -11.773 1 94.31 181 CYS B O 1
ATOM 4652 N N . GLN B 1 182 ? 7.367 5.957 -12.188 1 96.12 182 GLN B N 1
ATOM 4653 C CA . GLN B 1 182 ? 6.965 5.285 -13.422 1 96.12 182 GLN B CA 1
ATOM 4654 C C . GLN B 1 182 ? 8.109 5.25 -14.43 1 96.12 182 GLN B C 1
ATOM 4656 O O . GLN B 1 182 ? 8.406 4.195 -14.992 1 96.12 182 GLN B O 1
ATOM 4661 N N . ALA B 1 183 ? 8.727 6.402 -14.641 1 94.62 183 ALA B N 1
ATOM 4662 C CA . ALA B 1 183 ? 9.797 6.527 -15.633 1 94.62 183 ALA B CA 1
ATOM 4663 C C . ALA B 1 183 ? 10.961 5.605 -15.297 1 94.62 183 ALA B C 1
ATOM 4665 O O . ALA B 1 183 ? 11.484 4.91 -16.172 1 94.62 183 ALA B O 1
ATOM 4666 N N . ILE B 1 184 ? 11.32 5.574 -14.047 1 94.88 184 ILE B N 1
ATOM 4667 C CA . ILE B 1 184 ? 12.438 4.738 -13.625 1 94.88 184 ILE B CA 1
ATOM 4668 C C . ILE B 1 184 ? 12.078 3.264 -13.805 1 94.88 184 ILE B C 1
ATOM 4670 O O . ILE B 1 184 ? 12.867 2.484 -14.336 1 94.88 184 ILE B O 1
ATOM 4674 N N . THR B 1 185 ? 10.859 2.852 -13.391 1 95.88 185 THR B N 1
ATOM 4675 C CA . THR B 1 185 ? 10.43 1.462 -13.469 1 95.88 185 THR B CA 1
ATOM 4676 C C . THR B 1 185 ? 10.398 0.987 -14.922 1 95.88 185 THR B C 1
ATOM 4678 O O . THR B 1 185 ? 10.906 -0.09 -15.234 1 95.88 185 THR B O 1
ATOM 4681 N N . VAL B 1 186 ? 9.859 1.799 -15.75 1 95.31 186 VAL B N 1
ATOM 4682 C CA . VAL B 1 186 ? 9.75 1.421 -17.156 1 95.31 186 VAL B CA 1
ATOM 4683 C C . VAL B 1 186 ? 11.141 1.394 -17.797 1 95.31 186 VAL B C 1
ATOM 4685 O O . VAL B 1 186 ? 11.43 0.536 -18.625 1 95.31 186 VAL B O 1
ATOM 4688 N N . SER B 1 187 ? 12.008 2.324 -17.453 1 95.88 187 SER B N 1
ATOM 4689 C CA . SER B 1 187 ? 13.375 2.338 -17.984 1 95.88 187 SER B CA 1
ATOM 4690 C C . SER B 1 187 ? 14.133 1.079 -17.578 1 95.88 187 SER B C 1
ATOM 4692 O O . SER B 1 187 ? 14.875 0.513 -18.375 1 95.88 187 SER B O 1
ATOM 4694 N N . ILE B 1 188 ? 13.938 0.64 -16.344 1 95.25 188 ILE B N 1
ATOM 4695 C CA . ILE B 1 188 ? 14.586 -0.582 -15.883 1 95.25 188 ILE B CA 1
ATOM 4696 C C . ILE B 1 188 ? 14.039 -1.781 -16.656 1 95.25 188 ILE B C 1
ATOM 4698 O O . ILE B 1 188 ? 14.797 -2.678 -17.031 1 95.25 188 ILE B O 1
ATOM 4702 N N . THR B 1 189 ? 12.734 -1.776 -16.828 1 94.88 189 THR B N 1
ATOM 4703 C CA . THR B 1 189 ? 12.117 -2.85 -17.594 1 94.88 189 THR B CA 1
ATOM 4704 C C . THR B 1 189 ? 12.688 -2.893 -19.016 1 94.88 189 THR B C 1
ATOM 4706 O O . THR B 1 189 ? 12.961 -3.971 -19.547 1 94.88 189 THR B O 1
ATOM 4709 N N . CYS B 1 190 ? 12.875 -1.713 -19.594 1 94.94 190 CYS B N 1
ATOM 4710 C CA . CYS B 1 190 ? 13.492 -1.611 -20.906 1 94.94 190 CYS B CA 1
ATOM 4711 C C . CYS B 1 190 ? 14.898 -2.197 -20.906 1 94.94 190 CYS B C 1
ATOM 4713 O O . CYS B 1 190 ? 15.25 -2.992 -21.781 1 94.94 190 CYS B O 1
ATOM 4715 N N . ALA B 1 191 ? 15.656 -1.867 -19.938 1 94.62 191 ALA B N 1
ATOM 4716 C CA . ALA B 1 191 ? 17.047 -2.316 -19.812 1 94.62 191 ALA B CA 1
ATOM 4717 C C . ALA B 1 191 ? 17.125 -3.834 -19.656 1 94.62 191 ALA B C 1
ATOM 4719 O O . ALA B 1 191 ? 18 -4.48 -20.219 1 94.62 191 ALA B O 1
ATOM 4720 N N . ILE B 1 192 ? 16.203 -4.41 -18.938 1 93.5 192 ILE B N 1
ATOM 4721 C CA . ILE B 1 192 ? 16.188 -5.848 -18.688 1 93.5 192 ILE B CA 1
ATOM 4722 C C . ILE B 1 192 ? 15.766 -6.59 -19.953 1 93.5 192 ILE B C 1
ATOM 4724 O O . ILE B 1 192 ? 16.266 -7.684 -20.234 1 93.5 192 ILE B O 1
ATOM 4728 N N . ALA B 1 193 ? 14.914 -5.996 -20.734 1 93.06 193 ALA B N 1
ATOM 4729 C CA . ALA B 1 193 ? 14.375 -6.641 -21.938 1 93.06 193 ALA B CA 1
ATOM 4730 C C . ALA B 1 193 ? 15.367 -6.555 -23.094 1 93.06 193 ALA B C 1
ATOM 4732 O O . ALA B 1 193 ? 15.375 -7.414 -23.969 1 93.06 193 ALA B O 1
ATOM 4733 N N . LEU B 1 194 ? 16.234 -5.641 -23.141 1 91 194 LEU B N 1
ATOM 4734 C CA . LEU B 1 194 ? 17.078 -5.289 -24.281 1 91 194 LEU B CA 1
ATOM 4735 C C . LEU B 1 194 ? 18.031 -6.43 -24.625 1 91 194 LEU B C 1
ATOM 4737 O O . LEU B 1 194 ? 18.219 -6.75 -25.797 1 91 194 LEU B O 1
ATOM 4741 N N . PRO B 1 195 ? 18.656 -7.098 -23.594 1 90.31 195 PRO B N 1
ATOM 4742 C CA . PRO B 1 195 ? 19.609 -8.164 -23.922 1 90.31 195 PRO B CA 1
ATOM 4743 C C . PRO B 1 195 ? 18.938 -9.383 -24.531 1 90.31 195 PRO B C 1
ATOM 4745 O O . PRO B 1 195 ? 19.594 -10.234 -25.125 1 90.31 195 PRO B O 1
ATOM 4748 N N . GLY B 1 196 ? 17.609 -9.531 -24.359 1 88.25 196 GLY B N 1
ATOM 4749 C CA . GLY B 1 196 ? 16.891 -10.648 -24.953 1 88.25 196 GLY B CA 1
ATOM 4750 C C . GLY B 1 196 ? 17.047 -11.938 -24.172 1 88.25 196 GLY B C 1
ATOM 4751 O O . GLY B 1 196 ? 16.969 -13.031 -24.734 1 88.25 196 GLY B O 1
ATOM 4752 N N . ILE B 1 197 ? 17.5 -11.75 -22.969 1 88.31 197 ILE B N 1
ATOM 4753 C CA . ILE B 1 197 ? 17.609 -12.898 -22.078 1 88.31 197 ILE B CA 1
ATOM 4754 C C . ILE B 1 197 ? 16.312 -13.086 -21.312 1 88.31 197 ILE B C 1
ATOM 4756 O O . ILE B 1 197 ? 15.656 -12.109 -20.938 1 88.31 197 ILE B O 1
ATOM 4760 N N . ASP B 1 198 ? 15.945 -14.273 -21.125 1 87.5 198 ASP B N 1
ATOM 4761 C CA . ASP B 1 198 ? 14.742 -14.586 -20.359 1 87.5 198 ASP B CA 1
ATOM 4762 C C . ASP B 1 198 ? 14.773 -13.891 -19 1 87.5 198 ASP B C 1
ATOM 4764 O O . ASP B 1 198 ? 15.734 -14.039 -18.234 1 87.5 198 ASP B O 1
ATOM 4768 N N . PRO B 1 199 ? 13.781 -13.086 -18.75 1 85.06 199 PRO B N 1
ATOM 4769 C CA . PRO B 1 199 ? 13.742 -12.344 -17.484 1 85.06 199 PRO B CA 1
ATOM 4770 C C . PRO B 1 199 ? 13.82 -13.258 -16.266 1 85.06 199 PRO B C 1
ATOM 4772 O O . PRO B 1 199 ? 14.281 -12.828 -15.203 1 85.06 199 PRO B O 1
ATOM 4775 N N . PHE B 1 200 ? 13.336 -14.453 -16.344 1 78.69 200 PHE B N 1
ATOM 4776 C CA . PHE B 1 200 ? 13.398 -15.383 -1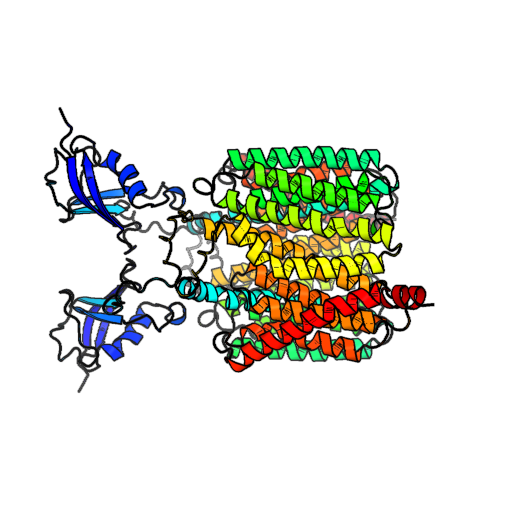5.219 1 78.69 200 PHE B CA 1
ATOM 4777 C C . PHE B 1 200 ? 14.82 -15.883 -15.008 1 78.69 200 PHE B C 1
ATOM 4779 O O . PHE B 1 200 ? 15.148 -16.406 -13.938 1 78.69 200 PHE B O 1
ATOM 4786 N N . ALA B 1 201 ? 15.68 -15.75 -16 1 81 201 ALA B N 1
ATOM 4787 C CA . ALA B 1 201 ? 17.094 -16.109 -15.914 1 81 201 ALA B CA 1
ATOM 4788 C C . ALA B 1 201 ? 17.969 -14.883 -15.758 1 81 201 ALA B C 1
ATOM 4790 O O . ALA B 1 201 ? 19.188 -14.945 -15.969 1 81 201 ALA B O 1
ATOM 4791 N N . MET B 1 202 ? 17.266 -13.781 -15.32 1 79.25 202 MET B N 1
ATOM 4792 C CA . MET B 1 202 ? 17.953 -12.5 -15.312 1 79.25 202 MET B CA 1
ATOM 4793 C C . MET B 1 202 ? 19.062 -12.484 -14.266 1 79.25 202 MET B C 1
ATOM 4795 O O . MET B 1 202 ? 20.047 -11.758 -14.406 1 79.25 202 MET B O 1
ATOM 4799 N N . PHE B 1 203 ? 18.969 -13.336 -13.289 1 81.12 203 PHE B N 1
ATOM 4800 C CA . PHE B 1 203 ? 19.953 -13.305 -12.227 1 81.12 203 PHE B CA 1
ATOM 4801 C C . PHE B 1 203 ? 21.094 -14.289 -12.508 1 81.12 203 PHE B C 1
ATOM 4803 O O . PHE B 1 203 ? 22.094 -14.312 -11.797 1 81.12 203 PHE B O 1
ATOM 4810 N N . ASP B 1 204 ? 20.984 -15.039 -13.641 1 87.62 204 ASP B N 1
ATOM 4811 C CA . ASP B 1 204 ? 22 -16.031 -13.984 1 87.62 204 ASP B CA 1
ATOM 4812 C C . ASP B 1 204 ? 23.016 -15.445 -14.961 1 87.62 204 ASP B C 1
ATOM 4814 O O . ASP B 1 204 ? 24.109 -16 -15.133 1 87.62 204 ASP B O 1
ATOM 4818 N N . THR B 1 205 ? 22.656 -14.438 -15.633 1 88.88 205 THR B N 1
ATOM 4819 C CA . THR B 1 205 ? 23.562 -13.781 -16.562 1 88.88 205 THR B CA 1
ATOM 4820 C C . THR B 1 205 ? 23.812 -12.336 -16.141 1 88.88 205 THR B C 1
ATOM 4822 O O . THR B 1 205 ? 23.016 -11.742 -15.414 1 88.88 205 THR B O 1
ATOM 4825 N N . TRP B 1 206 ? 24.859 -11.773 -16.547 1 89.44 206 TRP B N 1
ATOM 4826 C CA . TRP B 1 206 ? 25.281 -10.461 -16.062 1 89.44 206 TRP B CA 1
ATOM 4827 C C . TRP B 1 206 ? 24.641 -9.344 -16.875 1 89.44 206 TRP B C 1
ATOM 4829 O O . TRP B 1 206 ? 24.516 -8.211 -16.406 1 89.44 206 TRP B O 1
ATOM 4839 N N . GLU B 1 207 ? 24.266 -9.594 -18.078 1 91.56 207 GLU B N 1
ATOM 4840 C CA . GLU B 1 207 ? 23.906 -8.562 -19.047 1 91.56 207 GLU B CA 1
ATOM 4841 C C . GLU B 1 207 ? 22.688 -7.766 -18.562 1 91.56 207 GLU B C 1
ATOM 4843 O O . GLU B 1 207 ? 22.719 -6.535 -18.516 1 91.56 207 GLU B O 1
ATOM 4848 N N . PRO B 1 208 ? 21.562 -8.477 -18.188 1 90.69 208 PRO B N 1
ATOM 4849 C CA . PRO B 1 208 ? 20.391 -7.707 -17.781 1 90.69 208 PRO B CA 1
ATOM 4850 C C . PRO B 1 208 ? 20.641 -6.871 -16.531 1 90.69 208 PRO B C 1
ATOM 4852 O O . PRO B 1 208 ? 20.172 -5.734 -16.438 1 90.69 208 PRO B O 1
ATOM 4855 N N . SER B 1 209 ? 21.312 -7.41 -15.562 1 91.69 209 SER B N 1
ATOM 4856 C CA . SER B 1 209 ? 21.594 -6.68 -14.336 1 91.69 209 SER B CA 1
ATOM 4857 C C . SER B 1 209 ? 22.531 -5.5 -14.594 1 91.69 209 SER B C 1
ATOM 4859 O O . SER B 1 209 ? 22.359 -4.434 -13.992 1 91.69 209 SER B O 1
ATOM 4861 N N . ALA B 1 210 ? 23.484 -5.715 -15.43 1 93.62 210 ALA B N 1
ATOM 4862 C CA . ALA B 1 210 ? 24.391 -4.633 -15.797 1 93.62 210 ALA B CA 1
ATOM 4863 C C . ALA B 1 210 ? 23.656 -3.51 -16.516 1 93.62 210 ALA B C 1
ATOM 4865 O O . ALA B 1 210 ? 23.891 -2.328 -16.25 1 93.62 210 ALA B O 1
ATOM 4866 N N . ALA B 1 211 ? 22.797 -3.908 -17.422 1 93.44 211 ALA B N 1
ATOM 4867 C CA . ALA B 1 211 ? 22 -2.924 -18.141 1 93.44 211 ALA B CA 1
ATOM 4868 C C . ALA B 1 211 ? 21.109 -2.135 -17.203 1 93.44 211 ALA B C 1
ATOM 4870 O O . ALA B 1 211 ? 20.984 -0.913 -17.328 1 93.44 211 ALA B O 1
ATOM 4871 N N . ALA B 1 212 ? 20.469 -2.807 -16.297 1 93.56 212 ALA B N 1
ATOM 4872 C CA . ALA B 1 212 ? 19.594 -2.154 -15.312 1 93.56 212 ALA B CA 1
ATOM 4873 C C . ALA B 1 212 ? 20.391 -1.191 -14.438 1 93.56 212 ALA B C 1
ATOM 4875 O O . ALA B 1 212 ? 19.953 -0.071 -14.172 1 93.56 212 ALA B O 1
ATOM 4876 N N . ALA B 1 213 ? 21.531 -1.615 -13.984 1 94.94 213 ALA B N 1
ATOM 4877 C CA . ALA B 1 213 ? 22.391 -0.78 -13.148 1 94.94 213 ALA B CA 1
ATOM 4878 C C . ALA B 1 213 ? 22.828 0.477 -13.898 1 94.94 213 ALA B C 1
ATOM 4880 O O . ALA B 1 213 ? 22.781 1.581 -13.352 1 94.94 213 ALA B O 1
ATOM 4881 N N . GLY B 1 214 ? 23.266 0.256 -15.133 1 95.19 214 GLY B N 1
ATOM 4882 C CA . GLY B 1 214 ? 23.672 1.392 -15.953 1 95.19 214 GLY B CA 1
ATOM 4883 C C . GLY B 1 214 ? 22.547 2.383 -16.172 1 95.19 214 GLY B C 1
ATOM 4884 O O . GLY B 1 214 ? 22.766 3.596 -16.141 1 95.19 214 GLY B O 1
ATOM 4885 N N . THR B 1 215 ? 21.375 1.877 -16.422 1 95.06 215 THR B N 1
ATOM 4886 C CA . THR B 1 215 ? 20.203 2.721 -16.641 1 95.06 215 THR B CA 1
ATOM 4887 C C . THR B 1 215 ? 19.859 3.51 -15.383 1 95.06 215 THR B C 1
ATOM 4889 O O . THR B 1 215 ? 19.531 4.691 -15.453 1 95.06 215 THR B O 1
ATOM 4892 N N . LEU B 1 216 ? 19.906 2.861 -14.227 1 95.19 216 LEU B N 1
ATOM 4893 C CA . LEU B 1 216 ? 19.641 3.537 -12.961 1 95.19 216 LEU B CA 1
ATOM 4894 C C . LEU B 1 216 ? 20.656 4.645 -12.711 1 95.19 216 LEU B C 1
ATOM 4896 O O . LEU B 1 216 ? 20.297 5.746 -12.289 1 95.19 216 LEU B O 1
ATOM 4900 N N . LEU B 1 217 ? 21.922 4.375 -13.016 1 95.06 217 LEU B N 1
ATOM 4901 C CA . LEU B 1 217 ? 22.953 5.383 -12.852 1 95.06 217 LEU B CA 1
ATOM 4902 C C . LEU B 1 217 ? 22.703 6.578 -13.766 1 95.06 217 LEU B C 1
ATOM 4904 O O . LEU B 1 217 ? 22.781 7.727 -13.32 1 95.06 217 LEU B O 1
ATOM 4908 N N . ALA B 1 218 ? 22.391 6.27 -14.984 1 94.12 218 ALA B N 1
ATOM 4909 C CA . ALA B 1 218 ? 22.125 7.336 -15.945 1 94.12 218 ALA B CA 1
ATOM 4910 C C . ALA B 1 218 ? 20.922 8.172 -15.523 1 94.12 218 ALA B C 1
ATOM 4912 O O . ALA B 1 218 ? 20.969 9.406 -15.57 1 94.12 218 ALA B O 1
ATOM 4913 N N . ALA B 1 219 ? 19.859 7.492 -15.133 1 91.5 219 ALA B N 1
ATOM 4914 C CA . ALA B 1 219 ? 18.656 8.195 -14.68 1 91.5 219 ALA B CA 1
ATOM 4915 C C . ALA B 1 219 ? 18.953 9.039 -13.438 1 91.5 219 ALA B C 1
ATOM 4917 O O . ALA B 1 219 ? 18.5 10.18 -13.336 1 91.5 219 ALA B O 1
ATOM 4918 N N . GLY B 1 220 ? 19.703 8.461 -12.492 1 92.38 220 GLY B N 1
ATOM 4919 C CA . GLY B 1 220 ? 20.047 9.188 -11.289 1 92.38 220 GLY B CA 1
ATOM 4920 C C . GLY B 1 220 ? 20.844 10.445 -11.562 1 92.38 220 GLY B C 1
ATOM 4921 O O . GLY B 1 220 ? 20.562 11.508 -11 1 92.38 220 GLY B O 1
ATOM 4922 N N . ILE B 1 221 ? 21.797 10.32 -12.43 1 91.38 221 ILE B N 1
ATOM 4923 C CA . ILE B 1 221 ? 22.625 11.469 -12.797 1 91.38 221 ILE B CA 1
ATOM 4924 C C . ILE B 1 221 ? 21.766 12.531 -13.469 1 91.38 221 ILE B C 1
ATOM 4926 O O . ILE B 1 221 ? 21.906 13.727 -13.18 1 91.38 221 ILE B O 1
ATOM 4930 N N . ALA B 1 222 ? 20.875 12.125 -14.289 1 90.38 222 ALA B N 1
ATOM 4931 C CA . ALA B 1 222 ? 19.969 13.062 -14.961 1 90.38 222 ALA B CA 1
ATOM 4932 C C . ALA B 1 222 ? 19.109 13.82 -13.961 1 90.38 222 ALA B C 1
ATOM 4934 O O . ALA B 1 222 ? 18.969 15.047 -14.047 1 90.38 222 ALA B O 1
ATOM 4935 N N . PHE B 1 223 ? 18.5 13.109 -13.016 1 89.31 223 PHE B N 1
ATOM 4936 C CA . PHE B 1 223 ? 17.672 13.75 -12.008 1 89.31 223 PHE B CA 1
ATOM 4937 C C . PHE B 1 223 ? 18.5 14.695 -11.148 1 89.31 223 PHE B C 1
ATOM 4939 O O . PHE B 1 223 ? 18.016 15.766 -10.75 1 89.31 223 PHE B O 1
ATOM 4946 N N . PHE B 1 224 ? 19.703 14.328 -10.875 1 84 224 PHE B N 1
ATOM 4947 C CA . PHE B 1 224 ? 20.578 15.172 -10.062 1 84 224 PHE B CA 1
ATOM 4948 C C . PHE B 1 224 ? 20.953 16.438 -10.812 1 84 224 PHE B C 1
ATOM 4950 O O . PHE B 1 224 ? 20.984 17.531 -10.234 1 84 224 PHE B O 1
ATOM 4957 N N . LEU B 1 225 ? 21.219 16.328 -12.109 1 83.94 225 LEU B N 1
ATOM 4958 C CA . LEU B 1 225 ? 21.641 17.453 -12.922 1 83.94 225 LEU B CA 1
ATOM 4959 C C . LEU B 1 225 ? 20.469 18.391 -13.211 1 83.94 225 LEU B C 1
ATOM 4961 O O . LEU B 1 225 ? 20.656 19.609 -13.32 1 83.94 225 LEU B O 1
ATOM 4965 N N . LEU B 1 226 ? 19.266 17.844 -13.266 1 84.44 226 LEU B N 1
ATOM 4966 C CA . LEU B 1 226 ? 18.109 18.641 -13.641 1 84.44 226 LEU B CA 1
ATOM 4967 C C . LEU B 1 226 ? 17.312 19.062 -12.406 1 84.44 226 LEU B C 1
ATOM 4969 O O . LEU B 1 226 ? 16.156 19.469 -12.523 1 84.44 226 LEU B O 1
ATOM 4973 N N . ARG B 1 227 ? 17.922 18.938 -11.312 1 81.88 227 ARG B N 1
ATOM 4974 C CA . ARG B 1 227 ? 17.219 19.281 -10.07 1 81.88 227 ARG B CA 1
ATOM 4975 C C . ARG B 1 227 ? 16.891 20.766 -10.023 1 81.88 227 ARG B C 1
ATOM 4977 O O . ARG B 1 227 ? 17.75 21.609 -10.242 1 81.88 227 ARG B O 1
ATOM 4984 N N . PRO B 1 228 ? 15.602 21.031 -9.789 1 81.75 228 PRO B N 1
ATOM 4985 C CA . PRO B 1 228 ? 15.219 22.438 -9.672 1 81.75 228 PRO B CA 1
ATOM 4986 C C . PRO B 1 228 ? 15.789 23.109 -8.422 1 81.75 228 PRO B C 1
ATOM 4988 O O . PRO B 1 228 ? 16.234 22.422 -7.5 1 81.75 228 PRO B O 1
ATOM 4991 N N . ASP B 1 229 ? 15.734 24.359 -8.461 1 79.81 229 ASP B N 1
ATOM 4992 C CA . ASP B 1 229 ? 16.25 25.156 -7.348 1 79.81 229 ASP B CA 1
ATOM 4993 C C . ASP B 1 229 ? 15.414 24.938 -6.09 1 79.81 229 ASP B C 1
ATOM 4995 O O . ASP B 1 229 ? 14.188 25.078 -6.117 1 79.81 229 ASP B O 1
ATOM 4999 N N . HIS B 1 230 ? 16.062 24.609 -5.047 1 78.81 230 HIS B N 1
ATOM 5000 C CA . HIS B 1 230 ? 15.422 24.266 -3.785 1 78.81 230 HIS B CA 1
ATOM 5001 C C . HIS B 1 230 ? 14.703 25.453 -3.18 1 78.81 230 HIS B C 1
ATOM 5003 O O . HIS B 1 230 ? 13.703 25.297 -2.479 1 78.81 230 HIS B O 1
ATOM 5009 N N . ALA B 1 231 ? 15.227 26.578 -3.377 1 74 231 ALA B N 1
ATOM 5010 C CA . ALA B 1 231 ? 14.648 27.781 -2.805 1 74 231 ALA B CA 1
ATOM 5011 C C . ALA B 1 231 ? 13.32 28.125 -3.467 1 74 231 ALA B C 1
ATOM 5013 O O . ALA B 1 231 ? 12.383 28.594 -2.801 1 74 231 ALA B O 1
ATOM 5014 N N . VAL B 1 232 ? 13.219 27.781 -4.73 1 75.38 232 VAL B N 1
ATOM 5015 C CA . VAL B 1 232 ? 12.031 28.172 -5.496 1 75.38 232 VAL B CA 1
ATOM 5016 C C . VAL B 1 232 ? 11.016 27.031 -5.488 1 75.38 232 VAL B C 1
ATOM 5018 O O . VAL B 1 232 ? 9.82 27.266 -5.328 1 75.38 232 VAL B O 1
ATOM 5021 N N . PHE B 1 233 ? 11.555 25.828 -5.582 1 84.19 233 PHE B N 1
ATOM 5022 C CA . PHE B 1 233 ? 10.664 24.672 -5.691 1 84.19 233 PHE B CA 1
ATOM 5023 C C . PHE B 1 233 ? 11.086 23.578 -4.73 1 84.19 233 PHE B C 1
ATOM 5025 O O . PHE B 1 233 ? 11.516 22.5 -5.164 1 84.19 233 PHE B O 1
ATOM 5032 N N . PRO B 1 234 ? 10.867 23.781 -3.496 1 80.06 234 PRO B N 1
ATOM 5033 C CA . PRO B 1 234 ? 11.359 22.797 -2.518 1 80.06 234 PRO B CA 1
ATOM 5034 C C . PRO B 1 234 ? 10.758 21.406 -2.707 1 80.06 234 PRO B C 1
ATOM 5036 O O . PRO B 1 234 ? 11.438 20.406 -2.518 1 80.06 234 PRO B O 1
ATOM 5039 N N . GLY B 1 235 ? 9.5 21.391 -3.102 1 86.88 235 GLY B N 1
ATOM 5040 C CA . GLY B 1 235 ? 8.859 20.094 -3.295 1 86.88 235 GLY B CA 1
ATOM 5041 C C . GLY B 1 235 ? 9.484 19.281 -4.414 1 86.88 235 GLY B C 1
ATOM 5042 O O . GLY B 1 235 ? 9.734 18.094 -4.25 1 86.88 235 GLY B O 1
ATOM 5043 N N . TYR B 1 236 ? 9.75 19.938 -5.457 1 89.19 236 TYR B N 1
ATOM 5044 C CA . TYR B 1 236 ? 10.344 19.266 -6.598 1 89.19 236 TYR B CA 1
ATOM 5045 C C . TYR B 1 236 ? 11.805 18.906 -6.324 1 89.19 236 TYR B C 1
ATOM 5047 O O . TYR B 1 236 ? 12.281 17.844 -6.719 1 89.19 236 TYR B O 1
ATOM 5055 N N . ALA B 1 237 ? 12.445 19.812 -5.664 1 89.56 237 ALA B N 1
ATOM 5056 C CA . ALA B 1 237 ? 13.844 19.578 -5.309 1 89.56 237 ALA B CA 1
ATOM 5057 C C . ALA B 1 237 ? 13.984 18.328 -4.441 1 89.56 237 ALA B C 1
ATOM 5059 O O . ALA B 1 237 ? 14.914 17.531 -4.625 1 89.56 237 ALA B O 1
ATOM 5060 N N . ARG B 1 238 ? 13.102 18.188 -3.523 1 90.38 238 ARG B N 1
ATOM 5061 C CA . ARG B 1 238 ? 13.109 17 -2.668 1 90.38 238 ARG B CA 1
ATOM 5062 C C . ARG B 1 238 ? 12.961 15.727 -3.492 1 90.38 238 ARG B C 1
ATOM 5064 O O . ARG B 1 238 ? 13.68 14.75 -3.273 1 90.38 238 ARG B O 1
ATOM 5071 N N . VAL B 1 239 ? 12.023 15.781 -4.406 1 92.31 239 VAL B N 1
ATOM 5072 C CA . VAL B 1 239 ? 11.742 14.609 -5.23 1 92.31 239 VAL B CA 1
ATOM 5073 C C . VAL B 1 239 ? 12.977 14.25 -6.051 1 92.31 239 VAL B C 1
ATOM 5075 O O . VAL B 1 239 ? 13.43 13.102 -6.039 1 92.31 239 VAL B O 1
ATOM 5078 N N . PHE B 1 240 ? 13.586 15.188 -6.648 1 93.31 240 PHE B N 1
ATOM 5079 C CA . PHE B 1 240 ? 14.727 14.945 -7.523 1 93.31 240 PHE B CA 1
ATOM 5080 C C . PHE B 1 240 ? 15.953 14.539 -6.715 1 93.31 240 PHE B C 1
ATOM 5082 O O . PHE B 1 240 ? 16.719 13.664 -7.137 1 93.31 240 PHE B O 1
ATOM 5089 N N . ALA B 1 241 ? 16.094 15.133 -5.578 1 92.25 241 ALA B N 1
ATOM 5090 C CA . ALA B 1 241 ? 17.234 14.773 -4.727 1 92.25 241 ALA B CA 1
ATOM 5091 C C . ALA B 1 241 ? 17.094 13.352 -4.195 1 92.25 241 ALA B C 1
ATOM 5093 O O . ALA B 1 241 ? 18.062 12.586 -4.207 1 92.25 241 ALA B O 1
ATOM 5094 N N . THR B 1 242 ? 15.891 13 -3.721 1 93.19 242 THR B N 1
ATOM 5095 C CA . THR B 1 242 ? 15.656 11.688 -3.137 1 93.19 242 THR B CA 1
ATOM 5096 C C . THR B 1 242 ? 15.75 10.594 -4.203 1 93.19 242 THR B C 1
ATOM 5098 O O . THR B 1 242 ? 16.5 9.625 -4.043 1 93.19 242 THR B O 1
ATOM 5101 N N . PHE B 1 243 ? 15.062 10.781 -5.32 1 94.12 243 PHE B N 1
ATOM 5102 C CA . PHE B 1 243 ? 15.062 9.766 -6.367 1 94.12 243 PHE B CA 1
ATOM 5103 C C . PHE B 1 243 ? 16.406 9.75 -7.109 1 94.12 243 PHE B C 1
ATOM 5105 O O . PHE B 1 243 ? 16.859 8.695 -7.543 1 94.12 243 PHE B O 1
ATOM 5112 N N . GLY B 1 244 ? 17.016 10.906 -7.273 1 94.06 244 GLY B N 1
ATOM 5113 C CA . GLY B 1 244 ? 18.312 10.984 -7.914 1 94.06 244 GLY B CA 1
ATOM 5114 C C . GLY B 1 244 ? 19.406 10.266 -7.133 1 94.06 244 GLY B C 1
ATOM 5115 O O . GLY B 1 244 ? 20.109 9.414 -7.68 1 94.06 244 GLY B O 1
ATOM 5116 N N . SER B 1 245 ? 19.516 10.633 -5.875 1 94.38 245 SER B N 1
ATOM 5117 C CA . SER B 1 245 ? 20.531 10 -5.039 1 94.38 245 SER B CA 1
ATOM 5118 C C . SER B 1 245 ? 20.25 8.508 -4.871 1 94.38 245 SER B C 1
ATOM 5120 O O . SER B 1 245 ? 21.172 7.691 -4.918 1 94.38 245 SER B O 1
ATOM 5122 N N . GLY B 1 246 ? 18.984 8.125 -4.68 1 95.56 246 GLY B N 1
ATOM 5123 C CA . GLY B 1 246 ? 18.609 6.723 -4.57 1 95.56 246 GLY B CA 1
ATOM 5124 C C . GLY B 1 246 ? 18.953 5.922 -5.812 1 95.56 246 GLY B C 1
ATOM 5125 O O . GLY B 1 246 ? 19.484 4.809 -5.715 1 95.56 246 GLY B O 1
ATOM 5126 N N . SER B 1 247 ? 18.688 6.5 -6.953 1 95.88 247 SER B N 1
ATOM 5127 C CA . SER B 1 247 ? 18.953 5.809 -8.211 1 95.88 247 SER B CA 1
ATOM 5128 C C . SER B 1 247 ? 20.453 5.629 -8.43 1 95.88 247 SER B C 1
ATOM 5130 O O . SER B 1 247 ? 20.891 4.586 -8.922 1 95.88 247 SER B O 1
ATOM 5132 N N . ILE B 1 248 ? 21.219 6.574 -8.078 1 94.94 248 ILE B N 1
ATOM 5133 C CA . ILE B 1 248 ? 22.672 6.488 -8.227 1 94.94 248 ILE B CA 1
ATOM 5134 C C . ILE B 1 248 ? 23.219 5.367 -7.348 1 94.94 248 ILE B C 1
ATOM 5136 O O . ILE B 1 248 ? 23.969 4.508 -7.82 1 94.94 248 ILE B O 1
ATOM 5140 N N . VAL B 1 249 ? 22.781 5.352 -6.164 1 95.31 249 VAL B N 1
ATOM 5141 C CA . VAL B 1 249 ? 23.297 4.34 -5.246 1 95.31 249 VAL B CA 1
ATOM 5142 C C . VAL B 1 249 ? 22.766 2.965 -5.648 1 95.31 249 VAL B C 1
ATOM 5144 O O . VAL B 1 249 ? 23.469 1.959 -5.5 1 95.31 249 VAL B O 1
ATOM 5147 N N . ALA B 1 250 ? 21.547 2.943 -6.121 1 95.19 250 ALA B N 1
ATOM 5148 C CA . ALA B 1 250 ? 21.016 1.689 -6.641 1 95.19 250 ALA B CA 1
ATOM 5149 C C . ALA B 1 250 ? 21.859 1.155 -7.785 1 95.19 250 ALA B C 1
ATOM 5151 O O . ALA B 1 250 ? 22.203 -0.031 -7.816 1 95.19 250 ALA B O 1
ATOM 5152 N N . GLY B 1 251 ? 22.188 2.045 -8.719 1 94.81 251 GLY B N 1
ATOM 5153 C CA . GLY B 1 251 ? 23.031 1.653 -9.836 1 94.81 251 GLY B CA 1
ATOM 5154 C C . GLY B 1 251 ? 24.391 1.145 -9.398 1 94.81 251 GLY B C 1
ATOM 5155 O O . GLY B 1 251 ? 24.891 0.142 -9.922 1 94.81 251 GLY B O 1
ATOM 5156 N N . LEU B 1 252 ? 24.953 1.737 -8.398 1 93.56 252 LEU B N 1
ATOM 5157 C CA . LEU B 1 252 ? 26.281 1.36 -7.91 1 93.56 252 LEU B CA 1
ATOM 5158 C C . LEU B 1 252 ? 26.219 0.038 -7.152 1 93.56 252 LEU B C 1
ATOM 5160 O O . LEU B 1 252 ? 27.062 -0.835 -7.355 1 93.56 252 LEU B O 1
ATOM 5164 N N . THR B 1 253 ? 25.25 -0.097 -6.312 1 91.81 253 THR B N 1
ATOM 5165 C CA . THR B 1 253 ? 25.141 -1.294 -5.488 1 91.81 253 THR B CA 1
ATOM 5166 C C . THR B 1 253 ? 24.719 -2.496 -6.328 1 91.81 253 THR B C 1
ATOM 5168 O O . THR B 1 253 ? 25.328 -3.566 -6.234 1 91.81 253 THR B O 1
ATOM 5171 N N . LEU B 1 254 ? 23.719 -2.256 -7.16 1 87.62 254 LEU B N 1
ATOM 5172 C CA . LEU B 1 254 ? 23.25 -3.355 -8 1 87.62 254 LEU B CA 1
ATOM 5173 C C . LEU B 1 254 ? 24.234 -3.639 -9.125 1 87.62 254 LEU B C 1
ATOM 5175 O O . LEU B 1 254 ? 24.25 -4.734 -9.688 1 87.62 254 LEU B O 1
ATOM 5179 N N . GLY B 1 255 ? 25.031 -2.646 -9.484 1 92.31 255 GLY B N 1
ATOM 5180 C CA . GLY B 1 255 ? 26.109 -2.852 -10.445 1 92.31 255 GLY B CA 1
ATOM 5181 C C . GLY B 1 255 ? 27.172 -3.814 -9.961 1 92.31 255 GLY B C 1
ATOM 5182 O O . GLY B 1 255 ? 27.891 -4.422 -10.758 1 92.31 255 GLY B O 1
ATOM 5183 N N . CYS B 1 256 ? 27.234 -3.998 -8.68 1 93.94 256 CYS B N 1
ATOM 5184 C CA . CYS B 1 256 ? 28.203 -4.93 -8.102 1 93.94 256 CYS B CA 1
ATOM 5185 C C . CYS B 1 256 ? 27.781 -6.371 -8.352 1 93.94 256 CYS B C 1
ATOM 5187 O O . CYS B 1 256 ? 28.609 -7.281 -8.328 1 93.94 256 CYS B O 1
ATOM 5189 N N . TYR B 1 257 ? 26.516 -6.586 -8.555 1 94.19 257 TYR B N 1
ATOM 5190 C CA . TYR B 1 257 ? 26 -7.945 -8.727 1 94.19 257 TYR B CA 1
ATOM 5191 C C . TYR B 1 257 ? 26.562 -8.57 -10 1 94.19 257 TYR B C 1
ATOM 5193 O O . TYR B 1 257 ? 27.172 -9.648 -9.953 1 94.19 257 TYR B O 1
ATOM 5201 N N . PRO B 1 258 ? 26.453 -7.926 -11.219 1 93.19 258 PRO B N 1
ATOM 5202 C CA . PRO B 1 258 ? 27.016 -8.531 -12.422 1 93.19 258 PRO B CA 1
ATOM 5203 C C . PRO B 1 258 ? 28.531 -8.688 -12.344 1 93.19 258 PRO B C 1
ATOM 5205 O O . PRO B 1 258 ? 29.094 -9.648 -12.883 1 93.19 258 PRO B O 1
ATOM 5208 N N . LEU B 1 259 ? 29.156 -7.793 -11.703 1 94.19 259 LEU B N 1
ATOM 5209 C CA . LEU B 1 259 ? 30.594 -7.918 -11.523 1 94.19 259 LEU B CA 1
ATOM 5210 C C . LEU B 1 259 ? 30.922 -9.133 -10.672 1 94.19 259 LEU B C 1
ATOM 5212 O O . LEU B 1 259 ? 31.797 -9.938 -11.039 1 94.19 259 LEU B O 1
ATOM 5216 N N . ALA B 1 260 ? 30.234 -9.289 -9.602 1 94.56 260 ALA B N 1
ATOM 5217 C CA . ALA B 1 260 ? 30.453 -10.43 -8.711 1 94.56 260 ALA B CA 1
ATOM 5218 C C . ALA B 1 260 ? 30.062 -11.734 -9.391 1 94.56 260 ALA B C 1
ATOM 5220 O O . ALA B 1 260 ? 30.703 -12.766 -9.188 1 94.56 260 ALA B O 1
ATOM 5221 N N . LEU B 1 261 ? 29.031 -11.688 -10.164 1 93.69 261 LEU B N 1
ATOM 5222 C CA . LEU B 1 261 ? 28.578 -12.883 -10.875 1 93.69 261 LEU B CA 1
ATOM 5223 C C . LEU B 1 261 ? 29.656 -13.367 -11.844 1 93.69 261 LEU B C 1
ATOM 5225 O O . LEU B 1 261 ? 29.906 -14.57 -11.938 1 93.69 261 LEU B O 1
ATOM 5229 N N . THR B 1 262 ? 30.297 -12.469 -12.555 1 92.56 262 THR B N 1
ATOM 5230 C CA . THR B 1 262 ? 31.328 -12.82 -13.516 1 92.56 262 THR B CA 1
ATOM 5231 C C . THR B 1 262 ? 32.562 -13.336 -12.805 1 92.56 262 THR B C 1
ATOM 5233 O O . THR B 1 262 ? 33.25 -14.25 -13.289 1 92.56 262 THR B O 1
ATOM 5236 N N . LEU B 1 263 ? 32.812 -12.828 -11.641 1 91.44 263 LEU B N 1
ATOM 5237 C CA . LEU B 1 263 ? 34.031 -13.18 -10.922 1 91.44 263 LEU B CA 1
ATOM 5238 C C . LEU B 1 263 ? 33.844 -14.461 -10.117 1 91.44 263 LEU B C 1
ATOM 5240 O O . LEU B 1 263 ? 34.781 -15.281 -10.016 1 91.44 263 LEU B O 1
ATOM 5244 N N . LEU B 1 264 ? 32.656 -14.633 -9.586 1 90.88 264 LEU B N 1
ATOM 5245 C CA . LEU B 1 264 ? 32.438 -15.711 -8.641 1 90.88 264 LEU B CA 1
ATOM 5246 C C . LEU B 1 264 ? 31.656 -16.859 -9.281 1 90.88 264 LEU B C 1
ATOM 5248 O O . LEU B 1 264 ? 31.641 -17.969 -8.766 1 90.88 264 LEU B O 1
ATOM 5252 N N . GLY B 1 265 ? 30.891 -16.656 -10.328 1 88.88 265 GLY B N 1
ATOM 5253 C CA . GLY B 1 265 ? 30.266 -17.672 -11.148 1 88.88 265 GLY B CA 1
ATOM 5254 C C . GLY B 1 265 ? 28.984 -18.219 -10.547 1 88.88 265 GLY B C 1
ATOM 5255 O O . GLY B 1 265 ? 28.438 -19.219 -11.023 1 88.88 265 GLY B O 1
ATOM 5256 N N . SER B 1 266 ? 28.578 -17.672 -9.398 1 91.25 266 SER B N 1
ATOM 5257 C CA . SER B 1 266 ? 27.375 -18.156 -8.727 1 91.25 266 SER B CA 1
ATOM 5258 C C . SER B 1 266 ? 26.484 -17 -8.305 1 91.25 266 SER B C 1
ATOM 5260 O O . SER B 1 266 ? 26.938 -16.047 -7.668 1 91.25 266 SER B O 1
ATOM 5262 N N . PRO B 1 267 ? 25.203 -17.094 -8.688 1 92.38 267 PRO B N 1
ATOM 5263 C CA . PRO B 1 267 ? 24.266 -16.031 -8.297 1 92.38 267 PRO B CA 1
ATOM 5264 C C . PRO B 1 267 ? 24.172 -15.844 -6.785 1 92.38 267 PRO B C 1
ATOM 5266 O O . PRO B 1 267 ? 24.047 -14.719 -6.301 1 92.38 267 PRO B O 1
ATOM 5269 N N . SER B 1 268 ? 24.172 -16.953 -6.062 1 92.31 268 SER B N 1
ATOM 5270 C CA . SER B 1 268 ? 24.078 -16.875 -4.609 1 92.31 268 SER B CA 1
ATOM 5271 C C . SER B 1 268 ? 25.297 -16.156 -4.027 1 92.31 268 SER B C 1
ATOM 5273 O O . SER B 1 268 ? 25.172 -15.344 -3.104 1 92.31 268 SER B O 1
ATOM 5275 N N . ARG B 1 269 ? 26.453 -16.438 -4.57 1 93.5 269 ARG B N 1
ATOM 5276 C CA . ARG B 1 269 ? 27.672 -15.781 -4.121 1 93.5 269 ARG B CA 1
ATOM 5277 C C . ARG B 1 269 ? 27.656 -14.297 -4.484 1 93.5 269 ARG B C 1
ATOM 5279 O O . ARG B 1 269 ? 28.109 -13.453 -3.703 1 93.5 269 ARG B O 1
ATOM 5286 N N . ALA B 1 270 ? 27.219 -13.977 -5.656 1 94.94 270 ALA B N 1
ATOM 5287 C CA . ALA B 1 270 ? 27.094 -12.586 -6.086 1 94.94 270 ALA B CA 1
ATOM 5288 C C . ALA B 1 270 ? 26.141 -11.812 -5.184 1 94.94 270 ALA B C 1
ATOM 5290 O O . ALA B 1 270 ? 26.406 -10.664 -4.812 1 94.94 270 ALA B O 1
ATOM 5291 N N . ALA B 1 271 ? 25 -12.398 -4.859 1 95.56 271 ALA B N 1
ATOM 5292 C CA . ALA B 1 271 ? 24.031 -11.766 -3.963 1 95.56 271 ALA B CA 1
ATOM 5293 C C . ALA B 1 271 ? 24.656 -11.508 -2.592 1 95.56 271 ALA B C 1
ATOM 5295 O O . ALA B 1 271 ? 24.391 -10.469 -1.977 1 95.56 271 ALA B O 1
ATOM 5296 N N . ALA B 1 272 ? 25.375 -12.477 -2.113 1 95.94 272 ALA B N 1
ATOM 5297 C CA . ALA B 1 272 ? 26.062 -12.289 -0.838 1 95.94 272 ALA B CA 1
ATOM 5298 C C . ALA B 1 272 ? 27.016 -11.094 -0.893 1 95.94 272 ALA B C 1
ATOM 5300 O O . ALA B 1 272 ? 27.094 -10.312 0.061 1 95.94 272 ALA B O 1
ATOM 5301 N N . ALA B 1 273 ? 27.75 -10.969 -1.966 1 95.44 273 ALA B N 1
ATOM 5302 C CA . ALA B 1 273 ? 28.625 -9.82 -2.143 1 95.44 273 ALA B CA 1
ATOM 5303 C C . ALA B 1 273 ? 27.859 -8.516 -2.086 1 95.44 273 ALA B C 1
ATOM 5305 O O . ALA B 1 273 ? 28.312 -7.531 -1.506 1 95.44 273 ALA B O 1
ATOM 5306 N N . VAL B 1 274 ? 26.672 -8.477 -2.66 1 96.44 274 VAL B N 1
ATOM 5307 C CA . VAL B 1 274 ? 25.828 -7.277 -2.652 1 96.44 274 VAL B CA 1
ATOM 5308 C C . VAL B 1 274 ? 25.406 -6.965 -1.224 1 96.44 274 VAL B C 1
ATOM 5310 O O . VAL B 1 274 ? 25.297 -5.797 -0.843 1 96.44 274 VAL B O 1
ATOM 5313 N N . VAL B 1 275 ? 25.078 -7.992 -0.42 1 97.69 275 VAL B N 1
ATOM 5314 C CA . VAL B 1 275 ? 24.719 -7.781 0.979 1 97.69 275 VAL B CA 1
ATOM 5315 C C . VAL B 1 275 ? 25.844 -7.008 1.684 1 97.69 275 VAL B C 1
ATOM 5317 O O . VAL B 1 275 ? 25.578 -6.039 2.396 1 97.69 275 VAL B O 1
ATOM 5320 N N . ALA B 1 276 ? 27.094 -7.438 1.45 1 96.44 276 ALA B N 1
ATOM 5321 C CA . ALA B 1 276 ? 28.234 -6.781 2.066 1 96.44 276 ALA B CA 1
ATOM 5322 C C . ALA B 1 276 ? 28.344 -5.328 1.615 1 96.44 276 ALA B C 1
ATOM 5324 O O . ALA B 1 276 ? 28.5 -4.422 2.441 1 96.44 276 ALA B O 1
ATOM 5325 N N . VAL B 1 277 ? 28.234 -5.07 0.34 1 96.69 277 VAL B N 1
ATOM 5326 C CA . VAL B 1 277 ? 28.375 -3.73 -0.222 1 96.69 277 VAL B CA 1
ATOM 5327 C C . VAL B 1 277 ? 27.25 -2.838 0.291 1 96.69 277 VAL B C 1
ATOM 5329 O O . VAL B 1 277 ? 27.484 -1.689 0.675 1 96.69 277 VAL B O 1
ATOM 5332 N N . ALA B 1 278 ? 26.047 -3.391 0.283 1 97.62 278 ALA B N 1
ATOM 5333 C CA . ALA B 1 278 ? 24.891 -2.621 0.746 1 97.62 278 ALA B CA 1
ATOM 5334 C C . ALA B 1 278 ? 25.016 -2.277 2.227 1 97.62 278 ALA B C 1
ATOM 5336 O O . ALA B 1 278 ? 24.656 -1.175 2.648 1 97.62 278 ALA B O 1
ATOM 5337 N N . THR B 1 279 ? 25.5 -3.205 3.031 1 96.62 279 THR B N 1
ATOM 5338 C CA . THR B 1 279 ? 25.672 -2.967 4.461 1 96.62 279 THR B CA 1
ATOM 5339 C C . THR B 1 279 ? 26.688 -1.855 4.703 1 96.62 279 THR B C 1
ATOM 5341 O O . THR B 1 279 ? 26.422 -0.924 5.469 1 96.62 279 THR B O 1
ATOM 5344 N N . VAL B 1 280 ? 27.797 -1.918 4.023 1 95.56 280 VAL B N 1
ATOM 5345 C CA . VAL B 1 280 ? 28.844 -0.912 4.176 1 95.56 280 VAL B CA 1
ATOM 5346 C C . VAL B 1 280 ? 28.344 0.441 3.684 1 95.56 280 VAL B C 1
ATOM 5348 O O . VAL B 1 280 ? 28.547 1.467 4.332 1 95.56 280 VAL B O 1
ATOM 5351 N N . ALA B 1 281 ? 27.688 0.398 2.561 1 96.5 281 ALA B N 1
ATOM 5352 C CA . ALA B 1 281 ? 27.141 1.633 2.006 1 96.5 281 ALA B CA 1
ATOM 5353 C C . ALA B 1 281 ? 26.109 2.252 2.951 1 96.5 281 ALA B C 1
ATOM 5355 O O . ALA B 1 281 ? 26.031 3.477 3.072 1 96.5 281 ALA B O 1
ATOM 5356 N N . LEU B 1 282 ? 25.266 1.416 3.545 1 95.81 282 LEU B N 1
ATOM 5357 C CA . LEU B 1 282 ? 24.281 1.899 4.508 1 95.81 282 LEU B CA 1
ATOM 5358 C C . LEU B 1 282 ? 24.969 2.572 5.691 1 95.81 282 LEU B C 1
ATOM 5360 O O . LEU B 1 282 ? 24.516 3.613 6.172 1 95.81 282 LEU B O 1
ATOM 5364 N N . LEU B 1 283 ? 26.094 2.076 6.16 1 93.44 283 LEU B N 1
ATOM 5365 C CA . LEU B 1 283 ? 26.859 2.633 7.277 1 93.44 283 LEU B CA 1
ATOM 5366 C C . LEU B 1 283 ? 27.484 3.967 6.895 1 93.44 283 LEU B C 1
ATOM 5368 O O . LEU B 1 283 ? 27.609 4.863 7.734 1 93.44 283 LEU B O 1
ATOM 5372 N N . LEU B 1 284 ? 27.797 4.098 5.629 1 94.56 284 LEU B N 1
ATOM 5373 C CA . LEU B 1 284 ? 28.484 5.305 5.16 1 94.56 284 LEU B CA 1
ATOM 5374 C C . LEU B 1 284 ? 27.469 6.336 4.664 1 94.56 284 LEU B C 1
ATOM 5376 O O . LEU B 1 284 ? 27.844 7.465 4.344 1 94.56 284 LEU B O 1
ATOM 5380 N N . SER B 1 285 ? 26.219 5.957 4.574 1 94.88 285 SER B N 1
ATOM 5381 C CA . SER B 1 285 ? 25.203 6.77 3.912 1 94.88 285 SER B CA 1
ATOM 5382 C C . SER B 1 285 ? 25.062 8.125 4.586 1 94.88 285 SER B C 1
ATOM 5384 O O . SER B 1 285 ? 24.953 9.156 3.912 1 94.88 285 SER B O 1
ATOM 5386 N N . PRO B 1 286 ? 25.078 8.234 5.965 1 91 286 PRO B N 1
ATOM 5387 C CA . PRO B 1 286 ? 24.953 9.562 6.559 1 91 286 PRO B CA 1
ATOM 5388 C C . PRO B 1 286 ? 26.125 10.477 6.215 1 91 286 PRO B C 1
ATOM 5390 O O . PRO B 1 286 ? 25.922 11.656 5.891 1 91 286 PRO B O 1
ATOM 5393 N N . THR B 1 287 ? 27.359 9.93 6.234 1 90.69 287 THR B N 1
ATOM 5394 C CA . THR B 1 287 ? 28.531 10.711 5.906 1 90.69 287 THR B CA 1
ATOM 5395 C C . THR B 1 287 ? 28.531 11.117 4.434 1 90.69 287 THR B C 1
ATOM 5397 O O . THR B 1 287 ? 28.906 12.234 4.09 1 90.69 287 THR B O 1
ATOM 5400 N N . ALA B 1 288 ? 28.094 10.258 3.633 1 92.88 288 ALA B N 1
ATOM 5401 C CA . ALA B 1 288 ? 28 10.555 2.207 1 92.88 288 ALA B CA 1
ATOM 5402 C C . ALA B 1 288 ? 26.969 11.648 1.949 1 92.88 288 ALA B C 1
ATOM 5404 O O . ALA B 1 288 ? 27.172 12.531 1.11 1 92.88 288 ALA B O 1
ATOM 5405 N N . ALA B 1 289 ? 25.859 11.578 2.621 1 92.81 289 ALA B N 1
ATOM 5406 C CA . ALA B 1 289 ? 24.797 12.562 2.457 1 92.81 289 ALA B CA 1
ATOM 5407 C C . ALA B 1 289 ? 25.266 13.953 2.891 1 92.81 289 ALA B C 1
ATOM 5409 O O . ALA B 1 289 ? 25.016 14.945 2.205 1 92.81 289 ALA B O 1
ATOM 5410 N N . ILE B 1 290 ? 25.969 14 4.004 1 88.12 290 ILE B N 1
ATOM 5411 C CA . ILE B 1 290 ? 26.484 15.258 4.539 1 88.12 290 ILE B CA 1
ATOM 5412 C C . ILE B 1 290 ? 27.531 15.828 3.586 1 88.12 290 ILE B C 1
ATOM 5414 O O . ILE B 1 290 ? 27.516 17.031 3.293 1 88.12 290 ILE B O 1
ATOM 5418 N N . SER B 1 291 ? 28.406 15.008 3.078 1 88.75 291 SER B N 1
ATOM 5419 C CA . SER B 1 291 ? 29.438 15.438 2.154 1 88.75 291 SER B CA 1
ATOM 5420 C C . SER B 1 291 ? 28.844 15.938 0.842 1 88.75 291 SER B C 1
ATOM 5422 O O . SER B 1 291 ? 29.312 16.938 0.289 1 88.75 291 SER B O 1
ATOM 5424 N N . LEU B 1 292 ? 27.875 15.258 0.384 1 87.62 292 LEU B N 1
ATOM 5425 C CA . LEU B 1 292 ? 27.234 15.625 -0.873 1 87.62 292 LEU B CA 1
ATOM 5426 C C . LEU B 1 292 ? 26.5 16.953 -0.737 1 87.62 292 LEU B C 1
ATOM 5428 O O . LEU B 1 292 ? 26.391 17.719 -1.706 1 87.62 292 LEU B O 1
ATOM 5432 N N . ALA B 1 293 ? 26 17.172 0.434 1 87.44 293 ALA B N 1
ATOM 5433 C CA . ALA B 1 293 ? 25.297 18.422 0.687 1 87.44 293 ALA B CA 1
ATOM 5434 C C . ALA B 1 293 ? 26.281 19.562 0.909 1 87.44 293 ALA B C 1
ATOM 5436 O O . ALA B 1 293 ? 25.875 20.734 0.991 1 87.44 293 ALA B O 1
ATOM 5437 N N . GLY B 1 294 ? 27.547 19.297 1.004 1 81.69 294 GLY B N 1
ATOM 5438 C CA . GLY B 1 294 ? 28.578 20.312 1.146 1 81.69 294 GLY B CA 1
ATOM 5439 C C . GLY B 1 294 ? 28.703 20.828 2.562 1 81.69 294 GLY B C 1
ATOM 5440 O O . GLY B 1 294 ? 29.109 21.984 2.771 1 81.69 294 GLY B O 1
ATOM 5441 N N . ILE B 1 295 ? 28.156 20.031 3.443 1 74.31 295 ILE B N 1
ATOM 5442 C CA . ILE B 1 295 ? 28.281 20.438 4.84 1 74.31 295 ILE B CA 1
ATOM 5443 C C . ILE B 1 295 ? 29.703 20.141 5.332 1 74.31 295 ILE B C 1
ATOM 5445 O O . ILE B 1 295 ? 30.188 19.016 5.234 1 74.31 295 ILE B O 1
ATOM 5449 N N . ARG B 1 296 ? 30.531 21.234 5.465 1 68.38 296 ARG B N 1
ATOM 5450 C CA . ARG B 1 296 ? 31.906 21.062 5.949 1 68.38 296 ARG B CA 1
ATOM 5451 C C . ARG B 1 296 ? 31.938 20.969 7.469 1 68.38 296 ARG B C 1
ATOM 5453 O O . ARG B 1 296 ? 31.344 21.797 8.164 1 68.38 296 ARG B O 1
ATOM 5460 N N . VAL B 1 297 ? 32.188 19.766 7.938 1 60.72 297 VAL B N 1
ATOM 5461 C CA . VAL B 1 297 ? 32.344 19.609 9.383 1 60.72 297 VAL B CA 1
ATOM 5462 C C . VAL B 1 297 ? 33.594 20.344 9.852 1 60.72 297 VAL B C 1
ATOM 5464 O O . VAL B 1 297 ? 34.688 20.109 9.328 1 60.72 297 VAL B O 1
ATOM 5467 N N . PRO B 1 298 ? 33.344 21.453 10.547 1 57.84 298 PRO B N 1
ATOM 5468 C CA . PRO B 1 298 ? 34.531 22.203 10.961 1 57.84 298 PRO B CA 1
ATOM 5469 C C . PRO B 1 298 ? 35.594 21.312 11.602 1 57.84 298 PRO B C 1
ATOM 5471 O O . PRO B 1 298 ? 35.281 20.375 12.328 1 57.84 298 PRO B O 1
ATOM 5474 N N . ARG B 1 299 ? 36.844 21.172 11.008 1 55.03 299 ARG B N 1
ATOM 5475 C CA . ARG B 1 299 ? 37.969 20.5 11.672 1 55.03 299 ARG B CA 1
ATOM 5476 C C . ARG B 1 299 ? 38.188 21.047 13.07 1 55.03 299 ARG B C 1
ATOM 5478 O O . ARG B 1 299 ? 38.219 22.266 13.266 1 55.03 299 ARG B O 1
ATOM 5485 N N . ILE B 1 300 ? 37.75 20.297 14.008 1 57.62 300 ILE B N 1
ATOM 5486 C CA . ILE B 1 300 ? 38.094 20.688 15.359 1 57.62 300 ILE B CA 1
ATOM 5487 C C . ILE B 1 300 ? 39.625 20.859 15.453 1 57.62 300 ILE B C 1
ATOM 5489 O O . ILE B 1 300 ? 40.375 19.891 15.266 1 57.62 300 ILE B O 1
ATOM 5493 N N . PRO B 1 301 ? 40.125 21.984 15.516 1 58.66 301 PRO B N 1
ATOM 5494 C CA . PRO B 1 301 ? 41.594 22.188 15.625 1 58.66 301 PRO B CA 1
ATOM 5495 C C . PRO B 1 301 ? 42.219 21.375 16.766 1 58.66 301 PRO B C 1
ATOM 5497 O O . PRO B 1 301 ? 41.531 21.109 17.766 1 58.66 301 PRO B O 1
ATOM 5500 N N . ALA B 1 302 ? 43.281 20.609 16.469 1 54.72 302 ALA B N 1
ATOM 5501 C CA . ALA B 1 302 ? 44.031 19.969 17.547 1 54.72 302 ALA B CA 1
ATOM 5502 C C . ALA B 1 302 ? 44.406 20.953 18.641 1 54.72 302 ALA B C 1
ATOM 5504 O O . ALA B 1 302 ? 44.375 22.172 18.422 1 54.72 302 ALA B O 1
ATOM 5505 N N . ALA B 1 303 ? 44.594 20.422 19.828 1 61.78 303 ALA B N 1
ATOM 5506 C CA . ALA B 1 303 ? 45.062 21.219 20.969 1 61.78 303 ALA B CA 1
ATOM 5507 C C . ALA B 1 303 ? 46.312 22 20.578 1 61.78 303 ALA B C 1
ATOM 5509 O O . ALA B 1 303 ? 47.312 21.438 20.094 1 61.78 303 ALA B O 1
ATOM 5510 N N . GLY B 1 304 ? 46.281 23.266 20.641 1 65.12 304 GLY B N 1
ATOM 5511 C CA . GLY B 1 304 ? 47.375 24.172 20.359 1 65.12 304 GLY B CA 1
ATOM 5512 C C . GLY B 1 304 ? 47.25 24.891 19.031 1 65.12 304 GLY B C 1
ATOM 5513 O O . GLY B 1 304 ? 48.031 25.812 18.75 1 65.12 304 GLY B O 1
ATOM 5514 N N . GLU B 1 305 ? 46.656 24.219 18.188 1 60.56 305 GLU B N 1
ATOM 5515 C CA . GLU B 1 305 ? 46.531 24.906 16.906 1 60.56 305 GLU B CA 1
ATOM 5516 C C . GLU B 1 305 ? 45.469 26.016 16.984 1 60.56 305 GLU B C 1
ATOM 5518 O O . GLU B 1 305 ? 44.469 25.891 17.672 1 60.56 305 GLU B O 1
ATOM 5523 N N . PRO B 1 306 ? 45.906 27.188 16.719 1 58.72 306 PRO B N 1
ATOM 5524 C CA . PRO B 1 306 ? 44.969 28.297 16.734 1 58.72 306 PRO B CA 1
ATOM 5525 C C . PRO B 1 306 ? 43.656 27.953 16.031 1 58.72 306 PRO B C 1
ATOM 5527 O O . PRO B 1 306 ? 43.625 27.109 15.125 1 58.72 306 PRO B O 1
ATOM 5530 N N . PHE B 1 307 ? 42.5 28.078 16.797 1 52.59 307 PHE B N 1
ATOM 5531 C CA . PHE B 1 307 ? 41.219 27.906 16.141 1 52.59 307 PHE B CA 1
ATOM 5532 C C . PHE B 1 307 ? 41.188 28.609 14.781 1 52.59 307 PHE B C 1
ATOM 5534 O O . PHE B 1 307 ? 41.375 29.828 14.703 1 52.59 307 PHE B O 1
ATOM 5541 N N . ASP B 1 308 ? 41.844 28.156 13.797 1 51 308 ASP B N 1
ATOM 5542 C CA . ASP B 1 308 ? 41.625 28.828 12.516 1 51 308 ASP B CA 1
ATOM 5543 C C . ASP B 1 308 ? 40.188 29.375 12.445 1 51 308 ASP B C 1
ATOM 5545 O O . ASP B 1 308 ? 39.281 28.797 13.031 1 51 308 ASP B O 1
ATOM 5549 N N . GLU B 1 309 ? 40 30.719 12.344 1 49.59 309 GLU B N 1
ATOM 5550 C CA . GLU B 1 309 ? 38.688 31.328 12.125 1 49.59 309 GLU B CA 1
ATOM 5551 C C . GLU B 1 309 ? 37.75 30.359 11.422 1 49.59 309 GLU B C 1
ATOM 5553 O O . GLU B 1 309 ? 38.156 29.672 10.477 1 49.59 309 GLU B O 1
ATOM 5558 N N . PRO B 1 310 ? 36.812 29.828 12.125 1 46.22 310 PRO B N 1
ATOM 5559 C CA . PRO B 1 310 ? 35.875 29 11.375 1 46.22 310 PRO B CA 1
ATOM 5560 C C . PRO B 1 310 ? 35.719 29.438 9.922 1 46.22 310 PRO B C 1
ATOM 5562 O O . PRO B 1 310 ? 35.531 30.625 9.648 1 46.22 310 PRO B O 1
ATOM 5565 N N . SER B 1 311 ? 36.656 29.25 9.078 1 46.41 311 SER B N 1
ATOM 5566 C CA . SER B 1 311 ? 36.25 29.547 7.703 1 46.41 311 SER B CA 1
ATOM 5567 C C . SER B 1 311 ? 34.719 29.625 7.582 1 46.41 311 SER B C 1
ATOM 5569 O O . SER B 1 311 ? 34 28.75 8.07 1 46.41 311 SER B O 1
ATOM 5571 N N . THR B 1 312 ? 34.125 30.766 7.691 1 45.41 312 THR B N 1
ATOM 5572 C CA . THR B 1 312 ? 32.719 31.078 7.352 1 45.41 312 THR B CA 1
ATOM 5573 C C . THR B 1 312 ? 32.219 30.141 6.273 1 45.41 312 THR B C 1
ATOM 5575 O O . THR B 1 312 ? 32.156 30.5 5.098 1 45.41 312 THR B O 1
ATOM 5578 N N . VAL B 1 313 ? 32.781 29.109 6 1 47.97 313 VAL B N 1
ATOM 5579 C CA . VAL B 1 313 ? 32.094 28.344 4.977 1 47.97 313 VAL B CA 1
ATOM 5580 C C . VAL B 1 313 ? 30.594 28.375 5.234 1 47.97 313 VAL B C 1
ATOM 5582 O O . VAL B 1 313 ? 30.109 27.906 6.277 1 47.97 313 VAL B O 1
ATOM 5585 N N . GLU B 1 314 ? 29.922 29.375 4.836 1 51.44 314 GLU B N 1
ATOM 5586 C CA . GLU B 1 314 ? 28.469 29.578 4.766 1 51.44 314 GLU B CA 1
ATOM 5587 C C . GLU B 1 314 ? 27.75 28.266 4.449 1 51.44 314 GLU B C 1
ATOM 5589 O O . GLU B 1 314 ? 27.75 27.812 3.303 1 51.44 314 GLU B O 1
ATOM 5594 N N . THR B 1 315 ? 27.828 27.281 5.273 1 56.38 315 THR B N 1
ATOM 5595 C CA . THR B 1 315 ? 26.859 26.219 5.051 1 56.38 315 THR B CA 1
ATOM 5596 C C . THR B 1 315 ? 25.469 26.797 4.77 1 56.38 315 THR B C 1
ATOM 5598 O O . THR B 1 315 ? 24.953 27.578 5.562 1 56.38 315 THR B O 1
ATOM 5601 N N . LYS B 1 316 ? 25.156 26.844 3.477 1 62.78 316 LYS B N 1
ATOM 5602 C CA . LYS B 1 316 ? 23.828 27.312 3.08 1 62.78 316 LYS B CA 1
ATOM 5603 C C . LYS B 1 316 ? 22.75 26.797 4.035 1 62.78 316 LYS B C 1
ATOM 5605 O O . LYS B 1 316 ? 22.844 25.656 4.516 1 62.78 316 LYS B O 1
ATOM 5610 N N . ALA B 1 317 ? 21.969 27.656 4.566 1 65.31 317 ALA B N 1
ATOM 5611 C CA . ALA B 1 317 ? 20.875 27.391 5.5 1 65.31 317 ALA B CA 1
ATOM 5612 C C . ALA B 1 317 ? 20.078 26.156 5.078 1 65.31 317 ALA B C 1
ATOM 5614 O O . ALA B 1 317 ? 19.531 25.453 5.926 1 65.31 317 ALA B O 1
ATOM 5615 N N . ASP B 1 318 ? 20.25 25.734 3.768 1 77.44 318 ASP B N 1
ATOM 5616 C CA . ASP B 1 318 ? 19.391 24.656 3.303 1 77.44 318 ASP B CA 1
ATOM 5617 C C . ASP B 1 318 ? 20.188 23.344 3.188 1 77.44 318 ASP B C 1
ATOM 5619 O O . ASP B 1 318 ? 19.625 22.312 2.83 1 77.44 318 ASP B O 1
ATOM 5623 N N . ALA B 1 319 ? 21.406 23.359 3.586 1 82.5 319 ALA B N 1
ATOM 5624 C CA . ALA B 1 319 ? 22.281 22.188 3.393 1 82.5 319 ALA B CA 1
ATOM 5625 C C . ALA B 1 319 ? 21.812 21.016 4.242 1 82.5 319 ALA B C 1
ATOM 5627 O O . ALA B 1 319 ? 21.766 19.875 3.762 1 82.5 319 ALA B O 1
ATOM 5628 N N . PRO B 1 320 ? 21.422 21.25 5.438 1 81.19 320 PRO B N 1
ATOM 5629 C CA . PRO B 1 320 ? 20.969 20.109 6.23 1 81.19 320 PRO B CA 1
ATOM 5630 C C . PRO B 1 320 ? 19.688 19.484 5.672 1 81.19 320 PRO B C 1
ATOM 5632 O O . PRO B 1 320 ? 19.531 18.266 5.746 1 81.19 320 PRO B O 1
ATOM 5635 N N . ILE B 1 321 ? 18.875 20.281 5.113 1 84.5 321 ILE B N 1
ATOM 5636 C CA . ILE B 1 321 ? 17.641 19.766 4.535 1 84.5 321 ILE B CA 1
ATOM 5637 C C . ILE B 1 321 ? 17.953 18.906 3.314 1 84.5 321 ILE B C 1
ATOM 5639 O O . ILE B 1 321 ? 17.391 17.812 3.154 1 84.5 321 ILE B O 1
ATOM 5643 N N . ARG B 1 322 ? 18.875 19.406 2.574 1 87.88 322 ARG B N 1
ATOM 5644 C CA . ARG B 1 322 ? 19.266 18.641 1.392 1 87.88 322 ARG B CA 1
ATOM 5645 C C . ARG B 1 322 ? 19.953 17.328 1.782 1 87.88 322 ARG B C 1
ATOM 5647 O O . ARG B 1 322 ? 19.734 16.297 1.147 1 87.88 322 ARG B O 1
ATOM 5654 N N . ALA B 1 323 ? 20.75 17.359 2.754 1 90.38 323 ALA B N 1
ATOM 5655 C CA . ALA B 1 323 ? 21.391 16.156 3.246 1 90.38 323 ALA B CA 1
ATOM 5656 C C . ALA B 1 323 ? 20.359 15.109 3.668 1 90.38 323 ALA B C 1
ATOM 5658 O O . ALA B 1 323 ? 20.547 13.914 3.455 1 90.38 323 ALA B O 1
ATOM 5659 N N . GLY B 1 324 ? 19.312 15.617 4.246 1 90.94 324 GLY B N 1
ATOM 5660 C CA . GLY B 1 324 ? 18.234 14.734 4.629 1 90.94 324 GLY B CA 1
ATOM 5661 C C . GLY B 1 324 ? 17.562 14.055 3.443 1 90.94 324 GLY B C 1
ATOM 5662 O O . GLY B 1 324 ? 17.25 12.867 3.502 1 90.94 324 GLY B O 1
ATOM 5663 N N . TRP B 1 325 ? 17.453 14.797 2.43 1 91.81 325 TRP B N 1
ATOM 5664 C CA . TRP B 1 325 ? 16.844 14.242 1.233 1 91.81 325 TRP B CA 1
ATOM 5665 C C . TRP B 1 325 ? 17.734 13.18 0.6 1 91.81 325 TRP B C 1
ATOM 5667 O O . TRP B 1 325 ? 17.25 12.141 0.141 1 91.81 325 TRP B O 1
ATOM 5677 N N . TYR B 1 326 ? 18.984 13.438 0.595 1 93.38 326 TYR B N 1
ATOM 5678 C CA . TYR B 1 326 ? 19.922 12.453 0.069 1 93.38 326 TYR B CA 1
ATOM 5679 C C . TYR B 1 326 ? 19.922 11.188 0.909 1 93.38 326 TYR B C 1
ATOM 5681 O O . TYR B 1 326 ? 19.906 10.078 0.368 1 93.38 326 TYR B O 1
ATOM 5689 N N . LEU B 1 327 ? 19.922 11.383 2.17 1 94.31 327 LEU B N 1
ATOM 5690 C CA . LEU B 1 327 ? 19.906 10.234 3.07 1 94.31 327 LEU B CA 1
ATOM 5691 C C . LEU B 1 327 ? 18.656 9.398 2.859 1 94.31 327 LEU B C 1
ATOM 5693 O O . LEU B 1 327 ? 18.703 8.164 2.898 1 94.31 327 LEU B O 1
ATOM 5697 N N . ASP B 1 328 ? 17.594 10.086 2.656 1 94.31 328 ASP B N 1
ATOM 5698 C CA . ASP B 1 328 ? 16.344 9.383 2.355 1 94.31 328 ASP B CA 1
ATOM 5699 C C . ASP B 1 328 ? 16.5 8.5 1.115 1 94.31 328 ASP B C 1
ATOM 5701 O O . ASP B 1 328 ? 16.109 7.336 1.122 1 94.31 328 ASP B O 1
ATOM 5705 N N . GLY B 1 329 ? 17.062 9.055 0.11 1 95.56 329 GLY B N 1
ATOM 5706 C CA . GLY B 1 329 ? 17.266 8.305 -1.118 1 95.56 329 GLY B CA 1
ATOM 5707 C C . GLY B 1 329 ? 18.203 7.121 -0.946 1 95.56 329 GLY B C 1
ATOM 5708 O O . GLY B 1 329 ? 17.922 6.02 -1.422 1 95.56 329 GLY B O 1
ATOM 5709 N N . PHE B 1 330 ? 19.234 7.32 -0.195 1 96.31 330 PHE B N 1
ATOM 5710 C CA . PHE B 1 330 ? 20.203 6.262 0.049 1 96.31 330 PHE B CA 1
ATOM 5711 C C . PHE B 1 330 ? 19.562 5.094 0.792 1 96.31 330 PHE B C 1
ATOM 5713 O O . PHE B 1 330 ? 19.641 3.947 0.353 1 96.31 330 PHE B O 1
ATOM 5720 N N . THR B 1 331 ? 18.891 5.391 1.826 1 96.25 331 THR B N 1
ATOM 5721 C CA . THR B 1 331 ? 18.391 4.352 2.723 1 96.25 331 THR B CA 1
ATOM 5722 C C . THR B 1 331 ? 17.219 3.613 2.098 1 96.25 331 THR B C 1
ATOM 5724 O O . THR B 1 331 ? 17.031 2.416 2.328 1 96.25 331 THR B O 1
ATOM 5727 N N . LEU B 1 332 ? 16.484 4.301 1.276 1 95 332 LEU B N 1
ATOM 5728 C CA . LEU B 1 332 ? 15.336 3.697 0.62 1 95 332 LEU B CA 1
ATOM 5729 C C . LEU B 1 332 ? 15.773 2.619 -0.365 1 95 332 LEU B C 1
ATOM 5731 O O . LEU B 1 332 ? 14.984 1.748 -0.734 1 95 332 LEU B O 1
ATOM 5735 N N . VAL B 1 333 ? 16.938 2.711 -0.753 1 95.94 333 VAL B N 1
ATOM 5736 C CA . VAL B 1 333 ? 17.422 1.756 -1.743 1 95.94 333 VAL B CA 1
ATOM 5737 C C . VAL B 1 333 ? 18.344 0.739 -1.072 1 95.94 333 VAL B C 1
ATOM 5739 O O . VAL B 1 333 ? 18.203 -0.469 -1.272 1 95.94 333 VAL B O 1
ATOM 5742 N N . LEU B 1 334 ? 19.219 1.188 -0.21 1 97.56 334 LEU B N 1
ATOM 5743 C CA . LEU B 1 334 ? 20.266 0.34 0.345 1 97.56 334 LEU B CA 1
ATOM 5744 C C . LEU B 1 334 ? 19.688 -0.678 1.319 1 97.56 334 LEU B C 1
ATOM 5746 O O . LEU B 1 334 ? 20.078 -1.848 1.309 1 97.56 334 LEU B O 1
ATOM 5750 N N . ALA B 1 335 ? 18.75 -0.251 2.154 1 97.56 335 ALA B N 1
ATOM 5751 C CA . ALA B 1 335 ? 18.172 -1.167 3.127 1 97.56 335 ALA B CA 1
ATOM 5752 C C . ALA B 1 335 ? 17.406 -2.291 2.43 1 97.56 335 ALA B C 1
ATOM 5754 O O . ALA B 1 335 ? 17.656 -3.471 2.682 1 97.56 335 ALA B O 1
ATOM 5755 N N . PRO B 1 336 ? 16.562 -1.983 1.483 1 96.69 336 PRO B N 1
ATOM 5756 C CA . PRO B 1 336 ? 15.875 -3.064 0.771 1 96.69 336 PRO B CA 1
ATOM 5757 C C . PRO B 1 336 ? 16.828 -3.916 -0.065 1 96.69 336 PRO B C 1
ATOM 5759 O O . PRO B 1 336 ? 16.609 -5.121 -0.213 1 96.69 336 PRO B O 1
ATOM 5762 N N . ALA B 1 337 ? 17.828 -3.301 -0.675 1 96.69 337 ALA B N 1
ATOM 5763 C CA . ALA B 1 337 ? 18.797 -4.074 -1.438 1 96.69 337 ALA B CA 1
ATOM 5764 C C . ALA B 1 337 ? 19.484 -5.109 -0.554 1 96.69 337 ALA B C 1
ATOM 5766 O O . ALA B 1 337 ? 19.688 -6.254 -0.968 1 96.69 337 ALA B O 1
ATOM 5767 N N . MET B 1 338 ? 19.844 -4.668 0.621 1 97.69 338 MET B N 1
ATOM 5768 C CA . MET B 1 338 ? 20.453 -5.574 1.589 1 97.69 338 MET B CA 1
ATOM 5769 C C . MET B 1 338 ? 19.5 -6.707 1.946 1 97.69 338 MET B C 1
ATOM 5771 O O . MET B 1 338 ? 19.891 -7.875 1.946 1 97.69 338 MET B O 1
ATOM 5775 N N . ALA B 1 339 ? 18.266 -6.395 2.166 1 98 339 ALA B N 1
ATOM 5776 C CA . ALA B 1 339 ? 17.266 -7.383 2.57 1 98 339 ALA B CA 1
ATOM 5777 C C . ALA B 1 339 ? 16.969 -8.352 1.435 1 98 339 ALA B C 1
ATOM 5779 O O . ALA B 1 339 ? 16.969 -9.57 1.632 1 98 339 ALA B O 1
ATOM 5780 N N . VAL B 1 340 ? 16.734 -7.836 0.238 1 96.5 340 VAL B N 1
ATOM 5781 C CA . VAL B 1 340 ? 16.359 -8.664 -0.904 1 96.5 340 VAL B CA 1
ATOM 5782 C C . VAL B 1 340 ? 17.516 -9.609 -1.259 1 96.5 340 VAL B C 1
ATOM 5784 O O . VAL B 1 340 ? 17.297 -10.781 -1.565 1 96.5 340 VAL B O 1
ATOM 5787 N N . SER B 1 341 ? 18.719 -9.094 -1.242 1 96.62 341 SER B N 1
ATOM 5788 C CA . SER B 1 341 ? 19.875 -9.945 -1.521 1 96.62 341 SER B CA 1
ATOM 5789 C C . SER B 1 341 ? 20.031 -11.031 -0.467 1 96.62 341 SER B C 1
ATOM 5791 O O . SER B 1 341 ? 20.359 -12.172 -0.792 1 96.62 341 SER B O 1
ATOM 5793 N N . THR B 1 342 ? 19.812 -10.672 0.776 1 97.31 342 THR B N 1
ATOM 5794 C CA . THR B 1 342 ? 19.875 -11.656 1.853 1 97.31 342 THR B CA 1
ATOM 5795 C C . THR B 1 342 ? 18.828 -12.734 1.66 1 97.31 342 THR B C 1
ATOM 5797 O O . THR B 1 342 ? 19.109 -13.922 1.829 1 97.31 342 THR B O 1
ATOM 5800 N N . ILE B 1 343 ? 17.641 -12.367 1.3 1 96.81 343 ILE B N 1
ATOM 5801 C CA . ILE B 1 343 ? 16.547 -13.305 1.071 1 96.81 343 ILE B CA 1
ATOM 5802 C C . ILE B 1 343 ? 16.891 -14.219 -0.102 1 96.81 343 ILE B C 1
ATOM 5804 O O . ILE B 1 343 ? 16.656 -15.422 -0.047 1 96.81 343 ILE B O 1
ATOM 5808 N N . PHE B 1 344 ? 17.484 -13.633 -1.125 1 94.31 344 PHE B N 1
ATOM 5809 C CA . PHE B 1 344 ? 17.922 -14.43 -2.271 1 94.31 344 PHE B CA 1
ATOM 5810 C C . PHE B 1 344 ? 18.938 -15.477 -1.854 1 94.31 344 PHE B C 1
ATOM 5812 O O . PHE B 1 344 ? 18.828 -16.641 -2.25 1 94.31 344 PHE B O 1
ATOM 5819 N N . VAL B 1 345 ? 19.875 -15.078 -1.038 1 94.56 345 VAL B N 1
ATOM 5820 C CA . VAL B 1 345 ? 20.906 -16 -0.561 1 94.56 345 VAL B CA 1
ATOM 5821 C C . VAL B 1 345 ? 20.25 -17.109 0.256 1 94.56 345 VAL B C 1
ATOM 5823 O O . VAL B 1 345 ? 20.625 -18.281 0.131 1 94.56 345 VAL B O 1
ATOM 5826 N N . LEU B 1 346 ? 19.297 -16.75 1.051 1 94.06 346 LEU B N 1
ATOM 5827 C CA . LEU B 1 346 ? 18.609 -17.703 1.915 1 94.06 346 LEU B CA 1
ATOM 5828 C C . LEU B 1 346 ? 17.891 -18.766 1.091 1 94.06 346 LEU B C 1
ATOM 5830 O O . LEU B 1 346 ? 17.984 -19.969 1.392 1 94.06 346 LEU B O 1
ATOM 5834 N N . PHE B 1 347 ? 17.297 -18.469 -0.033 1 91.69 347 PHE B N 1
ATOM 5835 C CA . PHE B 1 347 ? 16.469 -19.406 -0.789 1 91.69 347 PHE B CA 1
ATOM 5836 C C . PHE B 1 347 ? 17.281 -20.078 -1.898 1 91.69 347 PHE B C 1
ATOM 5838 O O . PHE B 1 347 ? 16.844 -21.062 -2.484 1 91.69 347 PHE B O 1
ATOM 5845 N N . ALA B 1 348 ? 18.438 -19.531 -2.229 1 85.75 348 ALA B N 1
ATOM 5846 C CA . ALA B 1 348 ? 19.312 -20.156 -3.221 1 85.75 348 ALA B CA 1
ATOM 5847 C C . ALA B 1 348 ? 20.109 -21.297 -2.607 1 85.75 348 ALA B C 1
ATOM 5849 O O . ALA B 1 348 ? 20.766 -22.062 -3.324 1 85.75 348 ALA B O 1
ATOM 5850 N N . ALA B 1 349 ? 20.047 -21.453 -1.294 1 74.25 349 ALA B N 1
ATOM 5851 C CA . ALA B 1 349 ? 20.812 -22.469 -0.59 1 74.25 349 ALA B CA 1
ATOM 5852 C C . ALA B 1 349 ? 20.344 -23.875 -0.969 1 74.25 349 ALA B C 1
ATOM 5854 O O . ALA B 1 349 ? 19.141 -24.109 -1.126 1 74.25 349 ALA B O 1
ATOM 5855 N N . PRO B 1 350 ? 21.359 -24.656 -1.317 1 65.12 350 PRO B N 1
ATOM 5856 C CA . PRO B 1 350 ? 20.984 -26.062 -1.55 1 65.12 350 PRO B CA 1
ATOM 5857 C C . PRO B 1 350 ? 20.297 -26.688 -0.342 1 65.12 350 PRO B C 1
ATOM 5859 O O . PRO B 1 350 ? 20.453 -26.219 0.785 1 65.12 350 PRO B O 1
ATOM 5862 N N . HIS B 1 351 ? 19.172 -27.547 -0.413 1 61.56 351 HIS B N 1
ATOM 5863 C CA . HIS B 1 351 ? 18.266 -28.188 0.515 1 61.56 351 HIS B CA 1
ATOM 5864 C C . HIS B 1 351 ? 18.984 -28.656 1.773 1 61.56 351 HIS B C 1
ATOM 5866 O O . HIS B 1 351 ? 18.375 -28.781 2.838 1 61.56 351 HIS B O 1
ATOM 5872 N N . GLY B 1 352 ? 20.281 -28.594 1.916 1 56.44 352 GLY B N 1
ATOM 5873 C CA . GLY B 1 352 ? 20.844 -29.344 3.031 1 56.44 352 GLY B CA 1
ATOM 5874 C C . GLY B 1 352 ? 21.203 -28.469 4.215 1 56.44 352 GLY B C 1
ATOM 5875 O O . GLY B 1 352 ? 20.953 -28.828 5.363 1 56.44 352 GLY B O 1
ATOM 5876 N N . ALA B 1 353 ? 22.172 -27.797 4.41 1 59.5 353 ALA B N 1
ATOM 5877 C CA . ALA B 1 353 ? 22.641 -27.156 5.637 1 59.5 353 ALA B CA 1
ATOM 5878 C C . ALA B 1 353 ? 22.703 -25.641 5.48 1 59.5 353 ALA B C 1
ATOM 5880 O O . ALA B 1 353 ? 23.797 -25.078 5.301 1 59.5 353 ALA B O 1
ATOM 5881 N N . PRO B 1 354 ? 21.469 -24.859 5.668 1 82.88 354 PRO B N 1
ATOM 5882 C CA . PRO B 1 354 ? 21.406 -23.422 5.371 1 82.88 354 PRO B CA 1
ATOM 5883 C C . PRO B 1 354 ? 21.812 -22.562 6.562 1 82.88 354 PRO B C 1
ATOM 5885 O O . PRO B 1 354 ? 21.312 -21.438 6.711 1 82.88 354 PRO B O 1
ATOM 5888 N N . LEU B 1 355 ? 22.844 -23.234 7.406 1 87.44 355 LEU B N 1
ATOM 5889 C CA . LEU B 1 355 ? 23.141 -22.562 8.664 1 87.44 355 LEU B CA 1
ATOM 5890 C C . LEU B 1 355 ? 23.766 -21.203 8.406 1 87.44 355 LEU B C 1
ATOM 5892 O O . LEU B 1 355 ? 23.438 -20.219 9.07 1 87.44 355 LEU B O 1
ATOM 5896 N N . TRP B 1 356 ? 24.75 -21.203 7.477 1 91.12 356 TRP B N 1
ATOM 5897 C CA . TRP B 1 356 ? 25.422 -19.938 7.195 1 91.12 356 TRP B CA 1
ATOM 5898 C C . TRP B 1 356 ? 24.453 -18.922 6.625 1 91.12 356 TRP B C 1
ATOM 5900 O O . TRP B 1 356 ? 24.531 -17.734 6.957 1 91.12 356 TRP B O 1
ATOM 5910 N N . GLN B 1 357 ? 23.562 -19.375 5.801 1 94.25 357 GLN B N 1
ATOM 5911 C CA . GLN B 1 357 ? 22.578 -18.484 5.199 1 94.25 357 GLN B CA 1
ATOM 5912 C C . GLN B 1 357 ? 21.578 -17.969 6.242 1 94.25 357 GLN B C 1
ATOM 5914 O O . GLN B 1 357 ? 21.234 -16.797 6.25 1 94.25 357 GLN B O 1
ATOM 5919 N N . LEU B 1 358 ? 21.188 -18.891 7.133 1 94.25 358 LEU B N 1
ATOM 5920 C CA . LEU B 1 358 ? 20.266 -18.5 8.195 1 94.25 358 LEU B CA 1
ATOM 5921 C C . LEU B 1 358 ? 20.922 -17.531 9.164 1 94.25 358 LEU B C 1
ATOM 5923 O O . LEU B 1 358 ? 20.281 -16.578 9.609 1 94.25 358 LEU B O 1
ATOM 5927 N N . THR B 1 359 ? 22.125 -17.797 9.469 1 95.44 359 THR B N 1
ATOM 5928 C CA . THR B 1 359 ? 22.859 -16.906 10.375 1 95.44 359 THR B CA 1
ATOM 5929 C C . THR B 1 359 ? 23.031 -15.523 9.742 1 95.44 359 THR B C 1
ATOM 5931 O O . THR B 1 359 ? 22.922 -14.5 10.43 1 95.44 359 THR B O 1
ATOM 5934 N N . LEU B 1 360 ? 23.344 -15.508 8.469 1 96.69 360 LEU B N 1
ATOM 5935 C CA . LEU B 1 360 ? 23.438 -14.227 7.773 1 96.69 360 LEU B CA 1
ATOM 5936 C C . LEU B 1 360 ? 22.125 -13.469 7.832 1 96.69 360 LEU B C 1
ATOM 5938 O O . LEU B 1 360 ? 22.094 -12.273 8.125 1 96.69 360 LEU B O 1
ATOM 5942 N N . GLY B 1 361 ? 21.047 -14.203 7.496 1 97.12 361 GLY B N 1
ATOM 5943 C CA . GLY B 1 361 ? 19.734 -13.586 7.578 1 97.12 361 GLY B CA 1
ATOM 5944 C C . GLY B 1 361 ? 19.422 -13.016 8.945 1 97.12 361 GLY B C 1
ATOM 5945 O O . GLY B 1 361 ? 18.969 -11.883 9.062 1 97.12 361 GLY B O 1
ATOM 5946 N N . ALA B 1 362 ? 19.688 -13.773 9.953 1 96.38 362 ALA B N 1
ATOM 5947 C CA . ALA B 1 362 ? 19.438 -13.336 11.32 1 96.38 362 ALA B CA 1
ATOM 5948 C C . ALA B 1 362 ? 20.281 -12.109 11.672 1 96.38 362 ALA B C 1
ATOM 5950 O O . ALA B 1 362 ? 19.781 -11.156 12.273 1 96.38 362 ALA B O 1
ATOM 5951 N N . THR B 1 363 ? 21.516 -12.141 11.305 1 97.5 363 THR B N 1
ATOM 5952 C CA . THR B 1 363 ? 22.422 -11.039 11.586 1 97.5 363 THR B CA 1
ATOM 5953 C C . THR B 1 363 ? 21.969 -9.766 10.875 1 97.5 363 THR B C 1
ATOM 5955 O O . THR B 1 363 ? 21.953 -8.688 11.477 1 97.5 363 THR B O 1
ATOM 5958 N N . VAL B 1 364 ? 21.594 -9.891 9.609 1 98 364 VAL B N 1
ATOM 5959 C CA . VAL B 1 364 ? 21.125 -8.75 8.828 1 98 364 VAL B CA 1
ATOM 5960 C C . VAL B 1 364 ? 19.844 -8.195 9.43 1 98 364 VAL B C 1
ATOM 5962 O O . VAL B 1 364 ? 19.656 -6.98 9.516 1 98 364 VAL B O 1
ATOM 5965 N N . ALA B 1 365 ? 18.938 -9.062 9.82 1 97.56 365 ALA B N 1
ATOM 5966 C CA . ALA B 1 365 ? 17.688 -8.633 10.43 1 97.56 365 ALA B CA 1
ATOM 5967 C C . ALA B 1 365 ? 17.953 -7.852 11.719 1 97.56 365 ALA B C 1
ATOM 5969 O O . ALA B 1 365 ? 17.359 -6.793 11.938 1 97.56 365 ALA B O 1
ATOM 5970 N N . VAL B 1 366 ? 18.828 -8.336 12.555 1 96.12 366 VAL B N 1
ATOM 5971 C CA . VAL B 1 366 ? 19.156 -7.676 13.812 1 96.12 366 VAL B CA 1
ATOM 5972 C C . VAL B 1 366 ? 19.828 -6.328 13.531 1 96.12 366 VAL B C 1
ATOM 5974 O O . VAL B 1 366 ? 19.469 -5.316 14.148 1 96.12 366 VAL B O 1
ATOM 5977 N N . PHE B 1 367 ? 20.766 -6.332 12.633 1 96.62 367 PHE B N 1
ATOM 5978 C CA . PHE B 1 367 ? 21.438 -5.098 12.258 1 96.62 367 PHE B CA 1
ATOM 5979 C C . PHE B 1 367 ? 20.438 -4.047 11.805 1 96.62 367 PHE B C 1
ATOM 5981 O O . PHE B 1 367 ? 20.438 -2.918 12.305 1 96.62 367 PHE B O 1
ATOM 5988 N N . ALA B 1 368 ? 19.594 -4.473 10.844 1 96.69 368 ALA B N 1
ATOM 5989 C CA . ALA B 1 368 ? 18.625 -3.527 10.273 1 96.69 368 ALA B CA 1
ATOM 5990 C C . ALA B 1 368 ? 17.641 -3.047 11.336 1 96.69 368 ALA B C 1
ATOM 5992 O O . ALA B 1 368 ? 17.25 -1.877 11.344 1 96.69 368 ALA B O 1
ATOM 5993 N N . ALA B 1 369 ? 17.219 -3.904 12.234 1 93 369 ALA B N 1
ATOM 5994 C CA . ALA B 1 369 ? 16.281 -3.535 13.289 1 93 369 ALA B CA 1
ATOM 5995 C C . ALA B 1 369 ? 16.891 -2.516 14.242 1 93 369 ALA B C 1
ATOM 5997 O O . ALA B 1 369 ? 16.281 -1.498 14.562 1 93 369 ALA B O 1
ATOM 5998 N N . VAL B 1 370 ? 18.109 -2.773 14.648 1 92.75 370 VAL B N 1
ATOM 5999 C CA . VAL B 1 370 ? 18.781 -1.868 15.578 1 92.75 370 VAL B CA 1
ATOM 6000 C C . VAL B 1 370 ? 19.109 -0.559 14.859 1 92.75 370 VAL B C 1
ATOM 6002 O O . VAL B 1 370 ? 18.938 0.523 15.43 1 92.75 370 VAL B O 1
ATOM 6005 N N . HIS B 1 371 ? 19.547 -0.75 13.617 1 90.81 371 HIS B N 1
ATOM 6006 C CA . HIS B 1 371 ? 19.906 0.41 12.805 1 90.81 371 HIS B CA 1
ATOM 6007 C C . HIS B 1 371 ? 18.719 1.338 12.609 1 90.81 371 HIS B C 1
ATOM 6009 O O . HIS B 1 371 ? 18.875 2.557 12.523 1 90.81 371 HIS B O 1
ATOM 6015 N N . SER B 1 372 ? 17.562 0.877 12.562 1 90.94 372 SER B N 1
ATOM 6016 C CA . SER B 1 372 ? 16.359 1.664 12.352 1 90.94 372 SER B CA 1
ATOM 6017 C C . SER B 1 372 ? 16.094 2.6 13.523 1 90.94 372 SER B C 1
ATOM 6019 O O . SER B 1 372 ? 15.523 3.682 13.352 1 90.94 372 SER B O 1
ATOM 6021 N N . ARG B 1 373 ? 16.5 2.24 14.672 1 84.31 373 ARG B N 1
ATOM 6022 C CA . ARG B 1 373 ? 16.219 3.023 15.867 1 84.31 373 ARG B CA 1
ATOM 6023 C C . ARG B 1 373 ? 17.188 4.195 15.992 1 84.31 373 ARG B C 1
ATOM 6025 O O . ARG B 1 373 ? 16.953 5.125 16.766 1 84.31 373 ARG B O 1
ATOM 6032 N N . GLY B 1 374 ? 18.203 4.133 15.195 1 83.31 374 GLY B N 1
ATOM 6033 C CA . GLY B 1 374 ? 19.188 5.199 15.25 1 83.31 374 GLY B CA 1
ATOM 6034 C C . GLY B 1 374 ? 18.859 6.359 14.328 1 83.31 374 GLY B C 1
ATOM 6035 O O . GLY B 1 374 ? 19.469 7.43 14.438 1 83.31 374 GLY B O 1
ATOM 6036 N N . HIS B 1 375 ? 17.875 6.168 13.547 1 81.5 375 HIS B N 1
ATOM 6037 C CA . HIS B 1 375 ? 17.516 7.219 12.602 1 81.5 375 HIS B CA 1
ATOM 6038 C C . HIS B 1 375 ? 16.469 8.164 13.188 1 81.5 375 HIS B C 1
ATOM 6040 O O . HIS B 1 375 ? 15.492 7.715 13.781 1 81.5 375 HIS B O 1
ATOM 6046 N N . ALA B 1 376 ? 16.734 9.391 13.016 1 77.25 376 ALA B N 1
ATOM 6047 C CA . ALA B 1 376 ? 15.773 10.398 13.453 1 77.25 376 ALA B CA 1
ATOM 6048 C C . ALA B 1 376 ? 14.695 10.625 12.406 1 77.25 376 ALA B C 1
ATOM 6050 O O . ALA B 1 376 ? 13.57 11 12.734 1 77.25 376 ALA B O 1
ATOM 6051 N N . ARG B 1 377 ? 15.125 10.391 11.227 1 83.38 377 ARG B N 1
ATOM 6052 C CA . ARG B 1 377 ? 14.195 10.641 10.125 1 83.38 377 ARG B CA 1
ATOM 6053 C C . ARG B 1 377 ? 13.297 9.438 9.883 1 83.38 377 ARG B C 1
ATOM 6055 O O . ARG B 1 377 ? 13.719 8.297 10.047 1 83.38 377 ARG B O 1
ATOM 6062 N N . ILE B 1 378 ? 12.125 9.672 9.461 1 84.94 378 ILE B N 1
ATOM 6063 C CA . ILE B 1 378 ? 11.086 8.656 9.328 1 84.94 378 ILE B CA 1
ATOM 6064 C C . ILE B 1 378 ? 11.438 7.684 8.211 1 84.94 378 ILE B C 1
ATOM 6066 O O . ILE B 1 378 ? 11.344 6.465 8.383 1 84.94 378 ILE B O 1
ATOM 6070 N N . LEU B 1 379 ? 11.891 8.156 7.121 1 89.56 379 LEU B N 1
ATOM 6071 C CA . LEU B 1 379 ? 12.07 7.305 5.949 1 89.56 379 LEU B CA 1
ATOM 6072 C C . LEU B 1 379 ? 13.234 6.34 6.152 1 89.56 379 LEU B C 1
ATOM 6074 O O . LEU B 1 379 ? 13.086 5.129 5.969 1 89.56 379 LEU B O 1
ATOM 6078 N N . PRO B 1 380 ? 14.383 6.84 6.656 1 92.31 380 PRO B N 1
ATOM 6079 C CA . PRO B 1 380 ? 15.469 5.895 6.93 1 92.31 380 PRO B CA 1
ATOM 6080 C C . PRO B 1 380 ? 15.102 4.871 8 1 92.31 380 PRO B C 1
ATOM 6082 O O . PRO B 1 380 ? 15.406 3.684 7.859 1 92.31 380 PRO B O 1
ATOM 6085 N N . ALA B 1 381 ? 14.422 5.324 9.008 1 90.94 381 ALA B N 1
ATOM 6086 C CA . ALA B 1 381 ? 14.023 4.426 10.086 1 90.94 381 ALA B CA 1
ATOM 6087 C C . ALA B 1 381 ? 13.047 3.365 9.586 1 90.94 381 ALA B C 1
ATOM 6089 O O . ALA B 1 381 ? 13.211 2.176 9.867 1 90.94 381 ALA B O 1
ATOM 6090 N N . ALA B 1 382 ? 12.117 3.77 8.836 1 92.5 382 ALA B N 1
ATOM 6091 C CA . ALA B 1 382 ? 11.102 2.848 8.328 1 92.5 382 ALA B CA 1
ATOM 6092 C C . ALA B 1 382 ? 11.711 1.874 7.316 1 92.5 382 ALA B C 1
ATOM 6094 O O . ALA B 1 382 ? 11.383 0.685 7.32 1 92.5 382 ALA B O 1
ATOM 6095 N N . ALA B 1 383 ? 12.523 2.373 6.438 1 95.19 383 ALA B N 1
ATOM 6096 C CA . ALA B 1 383 ? 13.156 1.523 5.434 1 95.19 383 ALA B CA 1
ATOM 6097 C C . ALA B 1 383 ? 13.984 0.423 6.09 1 95.19 383 ALA B C 1
ATOM 6099 O O . ALA B 1 383 ? 13.898 -0.744 5.703 1 95.19 383 ALA B O 1
ATOM 6100 N N . ALA B 1 384 ? 14.727 0.814 7.078 1 95.38 384 ALA B N 1
ATOM 6101 C CA . ALA B 1 384 ? 15.555 -0.161 7.781 1 95.38 384 ALA B CA 1
ATOM 6102 C C . ALA B 1 384 ? 14.695 -1.151 8.562 1 95.38 384 ALA B C 1
ATOM 6104 O O . ALA B 1 384 ? 14.93 -2.359 8.516 1 95.38 384 ALA B O 1
ATOM 6105 N N . ALA B 1 385 ? 13.719 -0.669 9.227 1 93.94 385 ALA B N 1
ATOM 6106 C CA . ALA B 1 385 ? 12.852 -1.524 10.031 1 93.94 385 ALA B CA 1
ATOM 6107 C C . ALA B 1 385 ? 12.094 -2.516 9.148 1 93.94 385 ALA B C 1
ATOM 6109 O O . ALA B 1 385 ? 12.031 -3.707 9.461 1 93.94 385 ALA B O 1
ATOM 6110 N N . LEU B 1 386 ? 11.547 -2.051 8.078 1 95.62 386 LEU B N 1
ATOM 6111 C CA . LEU B 1 386 ? 10.766 -2.92 7.203 1 95.62 386 LEU B CA 1
ATOM 6112 C C . LEU B 1 386 ? 11.672 -3.928 6.496 1 95.62 386 LEU B C 1
ATOM 6114 O O . LEU B 1 386 ? 11.242 -5.043 6.195 1 95.62 386 LEU B O 1
ATOM 6118 N N . SER B 1 387 ? 12.844 -3.488 6.207 1 97.5 387 SER B N 1
ATOM 6119 C CA . SER B 1 387 ? 13.805 -4.441 5.656 1 97.5 387 SER B CA 1
ATOM 6120 C C . SER B 1 387 ? 14.102 -5.555 6.648 1 97.5 387 SER B C 1
ATOM 6122 O O . SER B 1 387 ? 14.188 -6.727 6.27 1 97.5 387 SER B O 1
ATOM 6124 N N . ALA B 1 388 ? 14.258 -5.195 7.902 1 96.62 388 ALA B N 1
ATOM 6125 C CA . ALA B 1 388 ? 14.469 -6.195 8.945 1 96.62 388 ALA B CA 1
ATOM 6126 C C . ALA B 1 388 ? 13.289 -7.168 9.016 1 96.62 388 ALA B C 1
ATOM 6128 O O . ALA B 1 388 ? 13.484 -8.383 9.07 1 96.62 388 ALA B O 1
ATOM 6129 N N . VAL B 1 389 ? 12.141 -6.664 8.945 1 95.69 389 VAL B N 1
ATOM 6130 C CA . VAL B 1 389 ? 10.93 -7.469 9.039 1 95.69 389 VAL B CA 1
ATOM 6131 C C . VAL B 1 389 ? 10.828 -8.398 7.836 1 95.69 389 VAL B C 1
ATOM 6133 O O . VAL B 1 389 ? 10.461 -9.57 7.973 1 95.69 389 VAL B O 1
ATOM 6136 N N . SER B 1 390 ? 11.117 -7.871 6.707 1 97.19 390 SER B N 1
ATOM 6137 C CA . SER B 1 390 ? 11.055 -8.688 5.5 1 97.19 390 SER B CA 1
ATOM 6138 C C . SER B 1 390 ? 11.992 -9.883 5.59 1 97.19 390 SER B C 1
ATOM 6140 O O . SER B 1 390 ? 11.633 -10.992 5.184 1 97.19 390 SER B O 1
ATOM 6142 N N . VAL B 1 391 ? 13.148 -9.672 6.078 1 97.88 391 VAL B N 1
ATOM 6143 C CA . VAL B 1 391 ? 14.109 -10.758 6.215 1 97.88 391 VAL B CA 1
ATOM 6144 C C . VAL B 1 391 ? 13.609 -11.766 7.246 1 97.88 391 VAL B C 1
ATOM 6146 O O . VAL B 1 391 ? 13.695 -12.977 7.027 1 97.88 391 VAL B O 1
ATOM 6149 N N . LEU B 1 392 ? 13.07 -11.297 8.359 1 96.94 392 LEU B N 1
ATOM 6150 C CA . LEU B 1 392 ? 12.531 -12.18 9.391 1 96.94 392 LEU B CA 1
ATOM 6151 C C . LEU B 1 392 ? 11.391 -13.031 8.836 1 96.94 392 LEU B C 1
ATOM 6153 O O . LEU B 1 392 ? 11.32 -14.234 9.102 1 96.94 392 LEU B O 1
ATOM 6157 N N . LEU B 1 393 ? 10.578 -12.438 8.078 1 96.06 393 LEU B N 1
ATOM 6158 C CA . LEU B 1 393 ? 9.469 -13.172 7.48 1 96.06 393 LEU B CA 1
ATOM 6159 C C . LEU B 1 393 ? 9.984 -14.195 6.473 1 96.06 393 LEU B C 1
ATOM 6161 O O . LEU B 1 393 ? 9.43 -15.289 6.359 1 96.06 393 LEU B O 1
ATOM 6165 N N . ALA B 1 394 ? 10.984 -13.805 5.77 1 95.88 394 ALA B N 1
ATOM 6166 C CA . ALA B 1 394 ? 11.586 -14.75 4.828 1 95.88 394 ALA B CA 1
ATOM 6167 C C . ALA B 1 394 ? 12.18 -15.953 5.555 1 95.88 394 ALA B C 1
ATOM 6169 O O . ALA B 1 394 ? 12.055 -17.094 5.09 1 95.88 394 ALA B O 1
ATOM 6170 N N . ILE B 1 395 ? 12.852 -15.711 6.676 1 94.94 395 ILE B N 1
ATOM 6171 C CA . ILE B 1 395 ? 13.391 -16.797 7.477 1 94.94 395 ILE B CA 1
ATOM 6172 C C . ILE B 1 395 ? 12.25 -17.703 7.953 1 94.94 395 ILE B C 1
ATOM 6174 O O . ILE B 1 395 ? 12.359 -18.938 7.883 1 94.94 395 ILE B O 1
ATOM 6178 N N . ALA B 1 396 ? 11.195 -17.094 8.406 1 93.75 396 ALA B N 1
ATOM 6179 C CA . ALA B 1 396 ? 10.039 -17.859 8.859 1 93.75 396 ALA B CA 1
ATOM 6180 C C . ALA B 1 396 ? 9.469 -18.703 7.73 1 93.75 396 ALA B C 1
ATOM 6182 O O . ALA B 1 396 ? 9.141 -19.875 7.926 1 93.75 396 ALA B O 1
ATOM 6183 N N . ALA B 1 397 ? 9.359 -18.141 6.566 1 91.62 397 ALA B N 1
ATOM 6184 C CA . ALA B 1 397 ? 8.844 -18.859 5.41 1 91.62 397 ALA B CA 1
ATOM 6185 C C . ALA B 1 397 ? 9.766 -20.016 5.027 1 91.62 397 ALA B C 1
ATOM 6187 O O . ALA B 1 397 ? 9.305 -21.109 4.691 1 91.62 397 ALA B O 1
ATOM 6188 N N . HIS B 1 398 ? 11.047 -19.703 5.016 1 90.88 398 HIS B N 1
ATOM 6189 C CA . HIS B 1 398 ? 12.031 -20.734 4.699 1 90.88 398 HIS B CA 1
ATOM 6190 C C . HIS B 1 398 ? 11.938 -21.906 5.668 1 90.88 398 HIS B C 1
ATOM 6192 O O . HIS B 1 398 ? 11.914 -23.062 5.246 1 90.88 398 HIS B O 1
ATOM 6198 N N . GLN B 1 399 ? 11.859 -21.594 6.918 1 90.12 399 GLN B N 1
ATOM 6199 C CA . GLN B 1 399 ? 11.781 -22.641 7.934 1 90.12 399 GLN B CA 1
ATOM 6200 C C . GLN B 1 399 ? 10.477 -23.422 7.824 1 90.12 399 GLN B C 1
ATOM 6202 O O . GLN B 1 399 ? 10.445 -24.625 8.047 1 90.12 399 GLN B O 1
ATOM 6207 N N . PHE B 1 400 ? 9.43 -22.766 7.504 1 87.62 400 PHE B N 1
ATOM 6208 C CA . PHE B 1 400 ? 8.164 -23.453 7.285 1 87.62 400 PHE B CA 1
ATOM 6209 C C . PHE B 1 400 ? 8.273 -24.438 6.137 1 87.62 400 PHE B C 1
ATOM 6211 O O . PHE B 1 400 ? 7.812 -25.578 6.246 1 87.62 400 PHE B O 1
ATOM 6218 N N . GLY B 1 401 ? 8.859 -24.062 5.086 1 85.88 401 GLY B N 1
ATOM 6219 C CA . GLY B 1 401 ? 9.016 -24.906 3.92 1 85.88 401 GLY B CA 1
ATOM 6220 C C . GLY B 1 401 ? 9.891 -26.125 4.18 1 85.88 401 GLY B C 1
ATOM 6221 O O . GLY B 1 401 ? 9.742 -27.156 3.523 1 85.88 401 GLY B O 1
ATOM 6222 N N . THR B 1 402 ? 10.859 -26.031 5.105 1 86.88 402 THR B N 1
ATOM 6223 C CA . THR B 1 402 ? 11.758 -27.141 5.406 1 86.88 402 THR B CA 1
ATOM 6224 C C . THR B 1 402 ? 11.172 -28.031 6.496 1 86.88 402 THR B C 1
ATOM 6226 O O . THR B 1 402 ? 11.828 -28.969 6.949 1 86.88 402 THR B O 1
ATOM 6229 N N . GLY B 1 403 ? 9.984 -27.703 6.98 1 84.94 403 GLY B N 1
ATOM 6230 C CA . GLY B 1 403 ? 9.297 -28.547 7.934 1 84.94 403 GLY B CA 1
ATOM 6231 C C . GLY B 1 403 ? 9.477 -28.109 9.375 1 84.94 403 GLY B C 1
ATOM 6232 O O . GLY B 1 403 ? 8.953 -28.734 10.297 1 84.94 403 GLY B O 1
ATOM 6233 N N . ASN B 1 404 ? 10.281 -27.062 9.602 1 86.88 404 ASN B N 1
ATOM 6234 C CA . ASN B 1 404 ? 10.492 -26.547 10.945 1 86.88 404 ASN B CA 1
ATOM 6235 C C . ASN B 1 404 ? 9.438 -25.5 11.312 1 86.88 404 ASN B C 1
ATOM 6237 O O . ASN B 1 404 ? 9.773 -24.344 11.586 1 86.88 404 ASN B O 1
ATOM 6241 N N . TRP B 1 405 ? 8.211 -25.844 11.398 1 80.44 405 TRP B N 1
ATOM 6242 C CA . TRP B 1 405 ? 7.086 -24.953 11.602 1 80.44 405 TRP B CA 1
ATOM 6243 C C . TRP B 1 405 ? 7.156 -24.281 12.977 1 80.44 405 TRP B C 1
ATOM 6245 O O . TRP B 1 405 ? 6.68 -23.172 13.156 1 80.44 405 TRP B O 1
ATOM 6255 N N . HIS B 1 406 ? 7.781 -24.922 14.008 1 79.81 406 HIS B N 1
ATOM 6256 C CA . HIS B 1 406 ? 7.902 -24.328 15.344 1 79.81 406 HIS B CA 1
ATOM 6257 C C . HIS B 1 406 ? 8.766 -23.078 15.312 1 79.81 406 HIS B C 1
ATOM 6259 O O . HIS B 1 406 ? 8.461 -22.094 15.992 1 79.81 406 HIS B O 1
ATOM 6265 N N . VAL B 1 407 ? 9.875 -23.188 14.555 1 86.44 407 VAL B N 1
ATOM 6266 C CA . VAL B 1 407 ? 10.742 -22.031 14.422 1 86.44 407 VAL B CA 1
ATOM 6267 C C . VAL B 1 407 ? 10.008 -20.906 13.68 1 86.44 407 VAL B C 1
ATOM 6269 O O . VAL B 1 407 ? 10.07 -19.75 14.078 1 86.44 407 VAL B O 1
ATOM 6272 N N . SER B 1 408 ? 9.32 -21.312 12.617 1 87.81 408 SER B N 1
ATOM 6273 C CA . SER B 1 408 ? 8.531 -20.359 11.844 1 87.81 408 SER B CA 1
ATOM 6274 C C . SER B 1 408 ? 7.504 -19.656 12.727 1 87.81 408 SER B C 1
ATOM 6276 O O . SER B 1 408 ? 7.387 -18.438 12.68 1 87.81 408 SER B O 1
ATOM 6278 N N . THR B 1 409 ? 6.867 -20.359 13.547 1 78.75 409 THR B N 1
ATOM 6279 C CA . THR B 1 409 ? 5.84 -19.812 14.414 1 78.75 409 THR B CA 1
ATOM 6280 C C . THR B 1 409 ? 6.461 -18.906 15.477 1 78.75 409 THR B C 1
ATOM 6282 O O . THR B 1 409 ? 5.902 -17.859 15.812 1 78.75 409 THR B O 1
ATOM 6285 N N . ALA B 1 410 ? 7.523 -19.312 15.984 1 83.5 410 ALA B N 1
ATOM 6286 C CA . ALA B 1 410 ? 8.203 -18.531 17 1 83.5 410 ALA B CA 1
ATOM 6287 C C . ALA B 1 410 ? 8.609 -17.156 16.469 1 83.5 410 ALA B C 1
ATOM 6289 O O . ALA B 1 410 ? 8.633 -16.172 17.203 1 83.5 410 ALA B O 1
ATOM 6290 N N . ILE B 1 411 ? 8.938 -17.094 15.18 1 89.75 411 ILE B N 1
ATOM 6291 C CA . ILE B 1 411 ? 9.344 -15.836 14.555 1 89.75 411 ILE B CA 1
ATOM 6292 C C . ILE B 1 411 ? 8.109 -15.031 14.164 1 89.75 411 ILE B C 1
ATOM 6294 O O . ILE B 1 411 ? 8.062 -13.812 14.375 1 89.75 411 ILE B O 1
ATOM 6298 N N . ALA B 1 412 ? 7.109 -15.641 13.711 1 85.88 412 ALA B N 1
ATOM 6299 C CA . ALA B 1 412 ? 5.941 -14.977 13.141 1 85.88 412 ALA B CA 1
ATOM 6300 C C . ALA B 1 412 ? 5.035 -14.43 14.242 1 85.88 412 ALA B C 1
ATOM 6302 O O . ALA B 1 412 ? 4.445 -13.352 14.086 1 85.88 412 ALA B O 1
ATOM 6303 N N . VAL B 1 413 ? 4.914 -15.07 15.359 1 81.56 413 VAL B N 1
ATOM 6304 C CA . VAL B 1 413 ? 3.943 -14.734 16.391 1 81.56 413 VAL B CA 1
ATOM 6305 C C . VAL B 1 413 ? 4.258 -13.359 16.969 1 81.56 413 VAL B C 1
ATOM 6307 O O . VAL B 1 413 ? 3.381 -12.492 17.047 1 81.56 413 VAL B O 1
ATOM 6310 N N . PRO B 1 414 ? 5.52 -13.141 17.359 1 87.62 414 PRO B N 1
ATOM 6311 C CA . PRO B 1 414 ? 5.805 -11.789 17.859 1 87.62 414 PRO B CA 1
ATOM 6312 C C . PRO B 1 414 ? 5.539 -10.711 16.828 1 87.62 414 PRO B C 1
ATOM 6314 O O . PRO B 1 414 ? 5.168 -9.586 17.172 1 87.62 414 PRO B O 1
ATOM 6317 N N . LEU B 1 415 ? 5.766 -11.047 15.531 1 92.75 415 LEU B N 1
ATOM 6318 C CA . LEU B 1 415 ? 5.531 -10.07 14.477 1 92.75 415 LEU B CA 1
ATOM 6319 C C . LEU B 1 415 ? 4.047 -9.758 14.344 1 92.75 415 LEU B C 1
ATOM 6321 O O . LEU B 1 415 ? 3.676 -8.648 13.945 1 92.75 415 LEU B O 1
ATOM 6325 N N . LEU B 1 416 ? 3.172 -10.648 14.742 1 91.75 416 LEU B N 1
ATOM 6326 C CA . LEU B 1 416 ? 1.729 -10.438 14.719 1 91.75 416 LEU B CA 1
ATOM 6327 C C . LEU B 1 416 ? 1.316 -9.391 15.75 1 91.75 416 LEU B C 1
ATOM 6329 O O . LEU B 1 416 ? 0.333 -8.68 15.555 1 91.75 416 LEU B O 1
ATOM 6333 N N . ALA B 1 417 ? 2.102 -9.328 16.812 1 89.38 417 ALA B N 1
ATOM 6334 C CA . ALA B 1 417 ? 1.791 -8.414 17.906 1 89.38 417 ALA B CA 1
ATOM 6335 C C . ALA B 1 417 ? 2.547 -7.098 17.75 1 89.38 417 ALA B C 1
ATOM 6337 O O . ALA B 1 417 ? 2.736 -6.363 18.719 1 89.38 417 ALA B O 1
ATOM 6338 N N . ALA B 1 418 ? 3.053 -6.809 16.547 1 88.69 418 ALA B N 1
ATOM 6339 C CA . ALA B 1 418 ? 3.9 -5.641 16.328 1 88.69 418 ALA B CA 1
ATOM 6340 C C . ALA B 1 418 ? 3.131 -4.348 16.594 1 88.69 418 ALA B C 1
ATOM 6342 O O . ALA B 1 418 ? 3.732 -3.291 16.797 1 88.69 418 ALA B O 1
ATOM 6343 N N . THR B 1 419 ? 1.808 -4.406 16.562 1 80.94 419 THR B N 1
ATOM 6344 C CA . THR B 1 419 ? 1.036 -3.209 16.891 1 80.94 419 THR B CA 1
ATOM 6345 C C . THR B 1 419 ? 1.258 -2.797 18.344 1 80.94 419 THR B C 1
ATOM 6347 O O . THR B 1 419 ? 0.996 -1.651 18.719 1 80.94 419 THR B O 1
ATOM 6350 N N . LEU B 1 420 ? 1.694 -3.746 19.141 1 76.94 420 LEU B N 1
ATOM 6351 C CA . LEU B 1 420 ? 1.969 -3.445 20.531 1 76.94 420 LEU B CA 1
ATOM 6352 C C . LEU B 1 420 ? 3.174 -2.521 20.672 1 76.94 420 LEU B C 1
ATOM 6354 O O . LEU B 1 420 ? 3.375 -1.902 21.719 1 76.94 420 LEU B O 1
ATOM 6358 N N . LEU B 1 421 ? 3.967 -2.447 19.547 1 68.81 421 LEU B N 1
ATOM 6359 C CA . LEU B 1 421 ? 5.137 -1.579 19.562 1 68.81 421 LEU B CA 1
ATOM 6360 C C . LEU B 1 421 ? 4.746 -0.143 19.891 1 68.81 421 LEU B C 1
ATOM 6362 O O . LEU B 1 421 ? 5.5 0.579 20.547 1 68.81 421 LEU B O 1
ATOM 6366 N N . VAL B 1 422 ? 3.584 0.257 19.422 1 64.31 422 VAL B N 1
ATOM 6367 C CA . VAL B 1 422 ? 3.139 1.633 19.609 1 64.31 422 VAL B CA 1
ATOM 6368 C C . VAL B 1 422 ? 2.807 1.862 21.094 1 64.31 422 VAL B C 1
ATOM 6370 O O . VAL B 1 422 ? 2.857 2.994 21.578 1 64.31 422 VAL B O 1
ATOM 6373 N N . ALA B 1 423 ? 2.393 0.828 21.719 1 64.12 423 ALA B N 1
ATOM 6374 C CA . ALA B 1 423 ? 2.004 0.965 23.125 1 64.12 423 ALA B CA 1
ATOM 6375 C C . ALA B 1 423 ? 3.23 1.098 24.031 1 64.12 423 ALA B C 1
ATOM 6377 O O . ALA B 1 423 ? 3.109 1.442 25.203 1 64.12 423 ALA B O 1
ATOM 6378 N N . ILE B 1 424 ? 4.387 0.79 23.438 1 60.72 424 ILE B N 1
ATOM 6379 C CA . ILE B 1 424 ? 5.598 0.905 24.234 1 60.72 424 ILE B CA 1
ATOM 6380 C C . ILE B 1 424 ? 6.102 2.346 24.203 1 60.72 424 ILE B C 1
ATOM 6382 O O . ILE B 1 424 ? 6.434 2.873 23.141 1 60.72 424 ILE B O 1
ATOM 6386 N N . PRO B 1 425 ? 5.895 3.119 25.328 1 58.22 425 PRO B N 1
ATOM 6387 C CA . PRO B 1 425 ? 6.352 4.512 25.344 1 58.22 425 PRO B CA 1
ATOM 6388 C C . PRO B 1 425 ? 7.797 4.664 24.875 1 58.22 425 PRO B C 1
ATOM 6390 O O . PRO B 1 425 ? 8.672 3.898 25.297 1 58.22 425 PRO B O 1
ATOM 6393 N N . SER B 1 426 ? 8.086 5.203 23.688 1 55.12 426 SER B N 1
ATOM 6394 C CA . SER B 1 426 ? 9.398 5.438 23.094 1 55.12 426 SER B CA 1
ATOM 6395 C C . SER B 1 426 ? 10.289 6.262 24.031 1 55.12 426 SER B C 1
ATOM 6397 O O . SER B 1 426 ? 11.516 6.246 23.891 1 55.12 426 SER B O 1
ATOM 6399 N N . ASP B 1 427 ? 9.742 7.199 24.703 1 54.81 427 ASP B N 1
ATOM 6400 C CA . ASP B 1 427 ? 10.539 8.148 25.484 1 54.81 427 ASP B CA 1
ATOM 6401 C C . ASP B 1 427 ? 11.445 7.418 26.484 1 54.81 427 ASP B C 1
ATOM 6403 O O . ASP B 1 427 ? 12.422 7.988 26.969 1 54.81 427 ASP B O 1
ATOM 6407 N N . GLN B 1 428 ? 11.203 6.145 26.75 1 59.75 428 GLN B N 1
ATOM 6408 C CA . GLN B 1 428 ? 11.945 5.711 27.922 1 59.75 428 GLN B CA 1
ATOM 6409 C C . GLN B 1 428 ? 13.016 4.691 27.547 1 59.75 428 GLN B C 1
ATOM 6411 O O . GLN B 1 428 ? 13.195 3.688 28.25 1 59.75 428 GLN B O 1
ATOM 6416 N N . ILE B 1 429 ? 13.609 4.988 26.344 1 65.62 429 ILE B N 1
ATOM 6417 C CA . ILE B 1 429 ? 14.688 4.016 26.203 1 65.62 429 ILE B CA 1
ATOM 6418 C C . ILE B 1 429 ? 15.812 4.34 27.203 1 65.62 429 ILE B C 1
ATOM 6420 O O . ILE B 1 429 ? 16.422 5.41 27.125 1 65.62 429 ILE B O 1
ATOM 6424 N N . SER B 1 430 ? 15.969 3.596 28.219 1 74.25 430 SER B N 1
ATOM 6425 C CA . SER B 1 430 ? 17.016 3.752 29.234 1 74.25 430 SER B CA 1
ATOM 6426 C C . SER B 1 430 ? 18.391 3.82 28.594 1 74.25 430 SER B C 1
ATOM 6428 O O . SER B 1 430 ? 18.609 3.273 27.516 1 74.25 430 SER B O 1
ATOM 6430 N N . PRO B 1 431 ? 19.281 4.621 29.109 1 79.19 431 PRO B N 1
ATOM 6431 C CA . PRO B 1 431 ? 20.656 4.688 28.609 1 79.19 431 PRO B CA 1
ATOM 6432 C C . PRO B 1 431 ? 21.297 3.311 28.484 1 79.19 431 PRO B C 1
ATOM 6434 O O . PRO B 1 431 ? 22.078 3.072 27.547 1 79.19 431 PRO B O 1
ATOM 6437 N N . VAL B 1 432 ? 21.016 2.383 29.344 1 82 432 VAL B N 1
ATOM 6438 C CA . VAL B 1 432 ? 21.562 1.033 29.312 1 82 432 VAL B CA 1
ATOM 6439 C C . VAL B 1 432 ? 21.062 0.302 28.062 1 82 432 VAL B C 1
ATOM 6441 O O . VAL B 1 432 ? 21.828 -0.37 27.375 1 82 432 VAL B O 1
ATOM 6444 N N . THR B 1 433 ? 19.828 0.497 27.719 1 81.25 433 THR B N 1
ATOM 6445 C CA . THR B 1 433 ? 19.266 -0.145 26.547 1 81.25 433 THR B CA 1
ATOM 6446 C C . THR B 1 433 ? 19.891 0.401 25.266 1 81.25 433 THR B C 1
ATOM 6448 O O . THR B 1 433 ? 20.109 -0.345 24.312 1 81.25 433 THR B O 1
ATOM 6451 N N . ARG B 1 434 ? 20.188 1.615 25.344 1 81.62 434 ARG B N 1
ATOM 6452 C CA . ARG B 1 434 ? 20.828 2.229 24.188 1 81.62 434 ARG B CA 1
ATOM 6453 C C . ARG B 1 434 ? 22.234 1.686 23.984 1 81.62 434 ARG B C 1
ATOM 6455 O O . ARG B 1 434 ? 22.656 1.416 22.859 1 81.62 434 ARG B O 1
ATOM 6462 N N . ARG B 1 435 ? 22.938 1.558 25.047 1 86.06 435 ARG B N 1
ATOM 6463 C CA . ARG B 1 435 ? 24.297 1.032 24.984 1 86.06 435 ARG B CA 1
ATOM 6464 C C . ARG B 1 435 ? 24.297 -0.418 24.516 1 86.06 435 ARG B C 1
ATOM 6466 O O . ARG B 1 435 ? 25.172 -0.822 23.734 1 86.06 435 ARG B O 1
ATOM 6473 N N . ILE B 1 436 ? 23.375 -1.077 24.938 1 89.25 436 ILE B N 1
ATOM 6474 C CA . ILE B 1 436 ? 23.266 -2.465 24.5 1 89.25 436 ILE B CA 1
ATOM 6475 C C . ILE B 1 436 ? 22.953 -2.518 23 1 89.25 436 ILE B C 1
ATOM 6477 O O . ILE B 1 436 ? 23.516 -3.336 22.281 1 89.25 436 ILE B O 1
ATOM 6481 N N . ALA B 1 437 ? 22.094 -1.675 22.594 1 87.81 437 ALA B N 1
ATOM 6482 C CA . ALA B 1 437 ? 21.75 -1.629 21.172 1 87.81 437 ALA B CA 1
ATOM 6483 C C . ALA B 1 437 ? 22.984 -1.299 20.328 1 87.81 437 ALA B C 1
ATOM 6485 O O . ALA B 1 437 ? 23.172 -1.883 19.25 1 87.81 437 ALA B O 1
ATOM 6486 N N . GLU B 1 438 ? 23.734 -0.435 20.828 1 88.44 438 GLU B N 1
ATOM 6487 C CA . GLU B 1 438 ? 24.953 -0.059 20.109 1 88.44 438 GLU B CA 1
ATOM 6488 C C . GLU B 1 438 ? 25.938 -1.229 20.031 1 88.44 438 GLU B C 1
ATOM 6490 O O . GLU B 1 438 ? 26.562 -1.45 19 1 88.44 438 GLU B O 1
ATOM 6495 N N . PHE B 1 439 ? 26 -1.898 21.109 1 92.38 439 PHE B N 1
ATOM 6496 C CA . PHE B 1 439 ? 26.891 -3.055 21.156 1 92.38 439 PHE B CA 1
ATOM 6497 C C . PHE B 1 439 ? 26.391 -4.156 20.234 1 92.38 439 PHE B C 1
ATOM 6499 O O . PHE B 1 439 ? 27.172 -4.762 19.5 1 92.38 439 PHE B O 1
ATOM 6506 N N . VAL B 1 440 ? 25.188 -4.379 20.188 1 92.75 440 VAL B N 1
ATOM 6507 C CA . VAL B 1 440 ? 24.578 -5.391 19.328 1 92.75 440 VAL B CA 1
ATOM 6508 C C . VAL B 1 440 ? 24.781 -5.012 17.859 1 92.75 440 VAL B C 1
ATOM 6510 O O . VAL B 1 440 ? 25.094 -5.871 17.031 1 92.75 440 VAL B O 1
ATOM 6513 N N . GLU B 1 441 ? 24.609 -3.818 17.594 1 92.19 441 GLU B N 1
ATOM 6514 C CA . GLU B 1 441 ? 24.828 -3.352 16.219 1 92.19 441 GLU B CA 1
ATOM 6515 C C . GLU B 1 441 ? 26.281 -3.572 15.789 1 92.19 441 GLU B C 1
ATOM 6517 O O . GLU B 1 441 ? 26.531 -4.059 14.688 1 92.19 441 GLU B O 1
ATOM 6522 N N . ALA B 1 442 ? 27.188 -3.252 16.672 1 93 442 ALA B N 1
ATOM 6523 C CA . ALA B 1 442 ? 28.609 -3.428 16.375 1 93 442 ALA B CA 1
ATOM 6524 C C . ALA B 1 442 ? 28.953 -4.898 16.125 1 93 442 ALA B C 1
ATOM 6526 O O . ALA B 1 442 ? 29.703 -5.227 15.211 1 93 442 ALA B O 1
ATOM 6527 N N . ILE B 1 443 ? 28.375 -5.727 16.891 1 94.62 443 ILE B N 1
ATOM 6528 C CA . ILE B 1 443 ? 28.594 -7.164 16.734 1 94.62 443 ILE B CA 1
ATOM 6529 C C . ILE B 1 443 ? 28.016 -7.645 15.406 1 94.62 443 ILE B C 1
ATOM 6531 O O . ILE B 1 443 ? 28.656 -8.422 14.695 1 94.62 443 ILE B O 1
ATOM 6535 N N . ALA B 1 444 ? 26.844 -7.168 15.109 1 94.31 444 ALA B N 1
ATOM 6536 C CA . ALA B 1 444 ? 26.203 -7.566 13.859 1 94.31 444 ALA B CA 1
ATOM 6537 C C . ALA B 1 444 ? 27.047 -7.137 12.656 1 94.31 444 ALA B C 1
ATOM 6539 O O . ALA B 1 444 ? 27.219 -7.91 11.711 1 94.31 444 ALA B O 1
ATOM 6540 N N . ILE B 1 445 ? 27.562 -5.969 12.711 1 92.81 445 ILE B N 1
ATOM 6541 C CA . ILE B 1 445 ? 28.406 -5.453 11.633 1 92.81 445 ILE B CA 1
ATOM 6542 C C . ILE B 1 445 ? 29.656 -6.312 11.5 1 92.81 445 ILE B C 1
ATOM 6544 O O . ILE B 1 445 ? 30.047 -6.691 10.391 1 92.81 445 ILE B O 1
ATOM 6548 N N . ALA B 1 446 ? 30.25 -6.668 12.641 1 94.25 446 ALA B N 1
ATOM 6549 C CA . ALA B 1 446 ? 31.484 -7.434 12.664 1 94.25 446 ALA B CA 1
ATOM 6550 C C . ALA B 1 446 ? 31.281 -8.844 12.125 1 94.25 446 ALA B C 1
ATOM 6552 O O . ALA B 1 446 ? 32.188 -9.445 11.547 1 94.25 446 ALA B O 1
ATOM 6553 N N . ILE B 1 447 ? 30.078 -9.32 12.234 1 95.75 447 ILE B N 1
ATOM 6554 C CA . ILE B 1 447 ? 29.781 -10.703 11.891 1 95.75 447 ILE B CA 1
ATOM 6555 C C . ILE B 1 447 ? 29.344 -10.789 10.43 1 95.75 447 ILE B C 1
ATOM 6557 O O . ILE B 1 447 ? 29.625 -11.789 9.75 1 95.75 447 ILE B O 1
ATOM 6561 N N . VAL B 1 448 ? 28.719 -9.766 9.891 1 96.06 448 VAL B N 1
ATOM 6562 C CA . VAL B 1 448 ? 28.141 -9.812 8.555 1 96.06 448 VAL B CA 1
ATOM 6563 C C . VAL B 1 448 ? 29.234 -10.031 7.52 1 96.06 448 VAL B C 1
ATOM 6565 O O . VAL B 1 448 ? 29.094 -10.891 6.641 1 96.06 448 VAL B O 1
ATOM 6568 N N . LEU B 1 449 ? 30.328 -9.359 7.59 1 95.06 449 LEU B N 1
ATOM 6569 C CA . LEU B 1 449 ? 31.359 -9.398 6.562 1 95.06 449 LEU B CA 1
ATOM 6570 C C . LEU B 1 449 ? 32.062 -10.758 6.543 1 95.06 449 LEU B C 1
ATOM 6572 O O . LEU B 1 449 ? 32.219 -11.367 5.48 1 95.06 449 LEU B O 1
ATOM 6576 N N . PRO B 1 450 ? 32.469 -11.359 7.75 1 94.88 450 PRO B N 1
ATOM 6577 C CA . PRO B 1 450 ? 33 -12.711 7.734 1 94.88 450 PRO B CA 1
ATOM 6578 C C . PRO B 1 450 ? 32.031 -13.758 7.227 1 94.88 450 PRO B C 1
ATOM 6580 O O . PRO B 1 450 ? 32.406 -14.719 6.562 1 94.88 450 PRO B O 1
ATOM 6583 N N . LEU B 1 451 ? 30.75 -13.586 7.551 1 95.56 451 LEU B N 1
ATOM 6584 C CA . LEU B 1 451 ? 29.75 -14.531 7.078 1 95.56 451 LEU B CA 1
ATOM 6585 C C . LEU B 1 451 ? 29.625 -14.484 5.559 1 95.56 451 LEU B C 1
ATOM 6587 O O . LEU B 1 451 ? 29.516 -15.523 4.91 1 95.56 451 LEU B O 1
ATOM 6591 N N . VAL B 1 452 ? 29.641 -13.281 5.035 1 95.81 452 VAL B N 1
ATOM 6592 C CA . VAL B 1 452 ? 29.609 -13.117 3.584 1 95.81 452 VAL B CA 1
ATOM 6593 C C . VAL B 1 452 ? 30.844 -13.742 2.957 1 95.81 452 VAL B C 1
ATOM 6595 O O . VAL B 1 452 ? 30.766 -14.406 1.917 1 95.81 452 VAL B O 1
ATOM 6598 N N . ALA B 1 453 ? 32 -13.617 3.564 1 94.06 453 ALA B N 1
ATOM 6599 C CA . ALA B 1 453 ? 33.25 -14.203 3.066 1 94.06 453 ALA B CA 1
ATOM 6600 C C . ALA B 1 453 ? 33.156 -15.727 3.016 1 94.06 453 ALA B C 1
ATOM 6602 O O . ALA B 1 453 ? 33.594 -16.359 2.055 1 94.06 453 ALA B O 1
ATOM 6603 N N . VAL B 1 454 ? 32.562 -16.266 4.02 1 92.56 454 VAL B N 1
ATOM 6604 C CA . VAL B 1 454 ? 32.375 -17.719 4.066 1 92.56 454 VAL B CA 1
ATOM 6605 C C . VAL B 1 454 ? 31.422 -18.156 2.951 1 92.56 454 VAL B C 1
ATOM 6607 O O . VAL B 1 454 ? 31.688 -19.141 2.254 1 92.56 454 VAL B O 1
ATOM 6610 N N . LEU B 1 455 ? 30.391 -17.406 2.727 1 92.19 455 LEU B N 1
ATOM 6611 C CA . LEU B 1 455 ? 29.391 -17.781 1.741 1 92.19 455 LEU B CA 1
ATOM 6612 C C . LEU B 1 455 ? 29.922 -17.609 0.323 1 92.19 455 LEU B C 1
ATOM 6614 O O . LEU B 1 455 ? 29.531 -18.344 -0.584 1 92.19 455 LEU B O 1
ATOM 6618 N N . ILE B 1 456 ? 30.828 -16.609 0.142 1 92.69 456 ILE B N 1
ATOM 6619 C CA . ILE B 1 456 ? 31.438 -16.391 -1.163 1 92.69 456 ILE B CA 1
ATOM 6620 C C . ILE B 1 456 ? 32.531 -17.438 -1.417 1 92.69 456 ILE B C 1
ATOM 6622 O O . ILE B 1 456 ? 32.906 -17.688 -2.564 1 92.69 456 ILE B O 1
ATOM 6626 N N . GLY B 1 457 ? 33.062 -18.125 -0.345 1 89.12 457 GLY B N 1
ATOM 6627 C CA . GLY B 1 457 ? 34.031 -19.188 -0.488 1 89.12 457 GLY B CA 1
ATOM 6628 C C . GLY B 1 457 ? 35.469 -18.703 -0.344 1 89.12 457 GLY B C 1
ATOM 6629 O O . GLY B 1 457 ? 36.375 -19.328 -0.885 1 89.12 457 GLY B O 1
ATOM 6630 N N . ILE B 1 458 ? 35.625 -17.672 0.313 1 86 458 ILE B N 1
ATOM 6631 C CA . ILE B 1 458 ? 36.969 -17.109 0.472 1 86 458 ILE B CA 1
ATOM 6632 C C . ILE B 1 458 ? 37.844 -18.062 1.295 1 86 458 ILE B C 1
ATOM 6634 O O . ILE B 1 458 ? 39 -18.312 0.958 1 86 458 ILE B O 1
ATOM 6638 N N . PRO B 1 459 ? 37.344 -18.672 2.375 1 82.69 459 PRO B N 1
ATOM 6639 C CA . PRO B 1 459 ? 38.188 -19.625 3.113 1 82.69 459 PRO B CA 1
ATOM 6640 C C . PRO B 1 459 ? 38.656 -20.781 2.25 1 82.69 459 PRO B C 1
ATOM 6642 O O . PRO B 1 459 ? 39.812 -21.234 2.396 1 82.69 459 PRO B O 1
ATOM 6645 N N . GLU B 1 460 ? 37.75 -21.156 1.421 1 80.5 460 GLU B N 1
ATOM 6646 C CA . GLU B 1 460 ? 38.156 -22.25 0.525 1 80.5 460 GLU B CA 1
ATOM 6647 C C . GLU B 1 460 ? 39.219 -21.781 -0.468 1 80.5 460 GLU B C 1
ATOM 6649 O O . GLU B 1 460 ? 40.125 -22.547 -0.825 1 80.5 460 GLU B O 1
ATOM 6654 N N . LEU B 1 461 ? 39.094 -20.562 -0.847 1 76.62 461 LEU B N 1
ATOM 6655 C CA . LEU B 1 461 ? 40.094 -20.016 -1.784 1 76.62 461 LEU B CA 1
ATOM 6656 C C . LEU B 1 461 ? 41.438 -19.844 -1.122 1 76.62 461 LEU B C 1
ATOM 6658 O O . LEU B 1 461 ? 42.469 -20.078 -1.749 1 76.62 461 LEU B O 1
ATOM 6662 N N . ILE B 1 462 ? 41.375 -19.516 0.123 1 76.81 462 ILE B N 1
ATOM 6663 C CA . ILE B 1 462 ? 42.594 -19.297 0.86 1 76.81 462 ILE B CA 1
ATOM 6664 C C . ILE B 1 462 ? 43.25 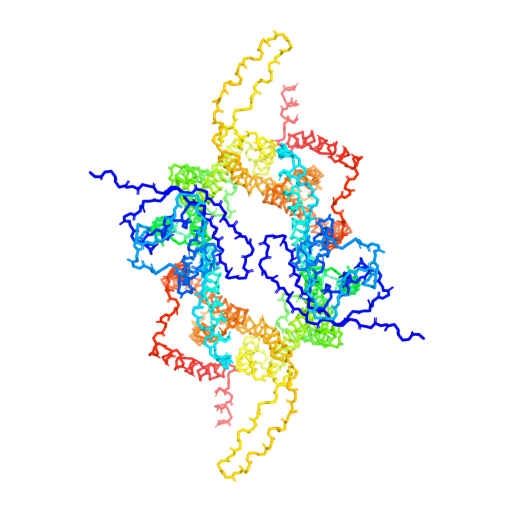-20.641 1.18 1 76.81 462 ILE B C 1
ATOM 6666 O O . ILE B 1 462 ? 44.469 -20.797 1.058 1 76.81 462 ILE B O 1
ATOM 6670 N N . SER B 1 463 ? 42.469 -21.562 1.658 1 77.19 463 SER B N 1
ATOM 6671 C CA . SER B 1 463 ? 43 -22.891 1.957 1 77.19 463 SER B CA 1
ATOM 6672 C C . SER B 1 463 ? 43.562 -23.547 0.706 1 77.19 463 SER B C 1
ATOM 6674 O O . SER B 1 463 ? 44.562 -24.266 0.776 1 77.19 463 SER B O 1
ATOM 6676 N N . GLY B 1 464 ? 42.906 -23.328 -0.35 1 66.44 464 GLY B N 1
ATOM 6677 C CA . GLY B 1 464 ? 43.406 -23.875 -1.594 1 66.44 464 GLY B CA 1
ATOM 6678 C C . GLY B 1 464 ? 44.719 -23.203 -2.043 1 66.44 464 GLY B C 1
ATOM 6679 O O . GLY B 1 464 ? 45.531 -23.812 -2.738 1 66.44 464 GLY B O 1
ATOM 6680 N N . ALA B 1 465 ? 44.938 -21.969 -1.652 1 61.59 465 ALA B N 1
ATOM 6681 C CA . ALA B 1 465 ? 46.156 -21.25 -2.012 1 61.59 465 ALA B CA 1
ATOM 6682 C C . ALA B 1 465 ? 47.344 -21.734 -1.193 1 61.59 465 ALA B C 1
ATOM 6684 O O . ALA B 1 465 ? 48.469 -21.641 -1.63 1 61.59 465 ALA B O 1
ATOM 6685 N N . PHE B 1 466 ? 46.969 -22.234 -0.033 1 61.72 466 PHE B N 1
ATOM 6686 C CA . PHE B 1 466 ? 48.031 -22.734 0.815 1 61.72 466 PHE B CA 1
ATOM 6687 C C . PHE B 1 466 ? 48.281 -24.219 0.566 1 61.72 466 PHE B C 1
ATOM 6689 O O . PHE B 1 466 ? 49.219 -24.797 1.131 1 61.72 466 PHE B O 1
ATOM 6696 N N . GLN B 1 467 ? 47.656 -24.828 -0.162 1 50.28 467 GLN B N 1
ATOM 6697 C CA . GLN B 1 467 ? 48.031 -26.172 -0.59 1 50.28 467 GLN B CA 1
ATOM 6698 C C . GLN B 1 467 ? 48.875 -26.125 -1.875 1 50.28 467 GLN B C 1
ATOM 6700 O O . GLN B 1 467 ? 48.625 -25.281 -2.738 1 50.28 467 GLN B O 1
#

Foldseek 3Di:
DPQDWAWEWEFEAPALPRPPTDIDGDTDGQADFPLVCVVVVCVVSVPPCVVPPVVQFPWWKAWPVRHTRDRGHGNVRPPDHHYTYIYTYRDRPPPPDPPPCPPVVVVVVVVVVVVVVCLVVVLVVLLVVLVVLLVVLLVVLLPPLPVSLVVLVVVLVVLVVVLVVCVVVPHQLSVSLSSLVSSLSSQLSSLQSNVSDRSVCSLQALRSLLSSLVSLLVSLVVLVVPQDDCVVCVSSNLSSLQSSLLSNLLSVLSNQLSVLCVVLVDSLLSLLVSLLVLVVCLVCQLVVLLVVLVPDDQPPDPPPDPSPPSPCPVSDPCSVVSSVSSSLSSLLRSLLSNLVSLLVNQVVDDLDCCPLSLVLLQLQLLLLQLVLVPDPDDRNNVSSNVSSVSSLQSSLVSCVVNPNNVSSCVSVVVVVVCVCVVVPPPVDPDPVNNVVSVVSNVVSSVVSVVSSCVSSCVVVVVVVVVD/DPQDWAWEWEFEAPALPRPPTDIDTDTDGQADFPLVCVVVVCVVSVPPCVVPPPVQFPWWKAWPVRHTRDRGHGNVRPPDHHYTYIYTYRDRPDPPDPPPPPPVVVVVVVVVVVVVVCLVVVLVVLLVVLVVLLVVLLVVLLPPLPVSLVVLVVVLVVLVVVLVVCVVVPHQLSVSLSSLVSSLSSQLSSLQSNVSDRSVCSLQALRSLLSSLVSLLVSLVVLVVPQDDCVVCVSSNLSSLQSSLLSNLLSVLSNQLSVLCVVLVDSLLSLLVSLLVLVVCLVCQLVVLLVVLVPDDQPPDPPPDPSPPSPCPVSDPCSVVSSVSSSLSSLLRSLLSNLVSLLVNQVVDDLDCCPLSLVLLQLQLLLLQLVLLPDPDDRNNVSSNVSSVSSLQSSLVSCVVNPNNVSSCVSVVVVVVCVCVVVPPPVDPDPVNNVVSVVSNVVSSVVSVVSSCVSSCVVVVVVVVVD

Sequence (934 aa):
MQGEIVRVRIDATQAPSEITRLRADVALPTTVPTAALIPDIIRIFGIDIADYPLAQWQLRTSTATGEALPAGSTLAETSVSHGDLLVLSNDPGPTPAPRLYDAADALAENSSGIGIVDGFVGRTTALAATGALSAAMLTLSRTDFVLAAAICFITAVALFAGVRVAITRSAAPATVSALVCQAITVSITCAIALPGIDPFAMFDTWEPSAAAAGTLLAAGIAFFLLRPDHAVFPGYARVFATFGSGSIVAGLTLGCYPLALTLLGSPSRAAAAVVAVATVALLLSPTAAISLAGIRVPRIPAAGEPFDEPSTVETKADAPIRAGWYLDGFTLVLAPAMAVSTIFVLFAAPHGAPLWQLTLGATVAVFAAVHSRGHARILPAAAAALSAVSVLLAIAAHQFGTGNWHVSTAIAVPLLAATLLVAIPSDQISPVTRRIAEFVEAIAIAIVLPLVAVLIGIPELISGAFQMQGEIVRVRIDATQAPSEITRLRADVALPTTVPTAALIPDIIRIFGIDIADYPLAQWQLRTSTATGEALPAGSTLAETSVSHGDLLVLSNDPGPTPAPRLYDAADALAENSSGIGIVDGFVGRTTALAATGALSAAMLTLSRTDFVLAAAICFITAVALFAGVRVAITRSAAPATVSALVCQAITVSITCAIALPGIDPFAMFDTWEPSAAAAGTLLAAGIAFFLLRPDHAVFPGYARVFATFGSGSIVAGLTLGCYPLALTLLGSPSRAAAAVVAVATVALLLSPTAAISLAGIRVPRIPAAGEPFDEPSTVETKADAPIRAGWYLDGFTLVLAPAMAVSTIFVLFAAPHGAPLWQLTLGATVAVFAAVHSRGHARILPAAAAALSAVSVLLAIAAHQFGTGNWHVSTAIAVPLLAATLLVAIPSDQISPVTRRIAEFVEAIAIAIVLPLVAVLIGIPELISGAFQ

pLDDT: mean 80.84, std 16.97, range [31.88, 98.06]

Nearest PDB structures (foldseek):
  7b9s-assembly1_S  TM=5.878E-01  e=2.269E-13  Mycobacterium xenopi RIVM700367
  6umm-assembly1_H  TM=6.210E-01  e=1.308E-12  Mycolicibacterium smegmatis MC2 155
  6sgx-assembly1_C  TM=5.879E-01  e=3.630E-13  Mycolicibacterium smegmatis MC2 155
  3u52-assembly1_E  TM=6.102E-01  e=7.212E-02  Stutzerimonas stutzeri
  7b9s-assembly1_S  TM=5.889E-01  e=1.881E-13  Mycobacterium xenopi RIVM700367

Solvent-accessible surface area (backbone atoms only — not comparable to full-atom values): 46629 Å² total; per-residue (Å²): 130,79,72,56,64,35,43,27,33,34,34,33,27,77,39,74,40,40,28,57,54,46,69,45,82,41,76,40,59,24,79,46,31,48,50,72,45,46,66,58,50,34,55,72,64,62,52,62,59,86,81,42,75,67,92,65,57,38,70,37,45,18,39,75,85,65,48,72,50,57,51,81,41,26,41,67,79,38,96,65,52,73,69,35,45,34,32,36,33,26,50,62,65,81,74,68,70,84,64,73,76,45,69,62,52,60,48,46,66,38,41,61,29,51,57,55,32,32,43,53,48,14,41,51,42,15,50,51,33,44,53,51,49,42,53,51,31,46,58,38,11,63,83,40,16,66,61,29,19,48,53,26,46,55,49,21,53,52,31,52,52,46,39,54,51,34,57,76,68,65,51,58,48,69,57,44,44,48,33,50,51,44,23,52,52,31,42,38,45,17,30,35,17,58,75,49,49,47,62,91,49,34,72,76,44,42,61,29,39,39,35,26,12,52,48,30,30,52,51,8,51,49,32,53,72,65,44,52,54,52,90,82,34,48,60,51,19,44,45,24,38,18,54,10,40,16,25,34,49,41,12,58,48,47,35,43,30,28,53,32,27,71,74,66,73,29,54,47,36,9,28,34,51,33,27,49,53,24,50,54,46,56,72,42,33,63,60,49,17,36,53,72,38,57,52,76,74,77,78,75,58,58,92,84,48,68,72,64,70,73,72,76,69,74,57,55,91,58,26,66,59,48,16,49,29,28,32,37,11,37,30,60,36,28,33,44,49,23,29,52,24,40,48,48,31,48,69,60,46,68,95,72,78,55,56,69,40,48,50,47,38,50,36,49,23,50,31,25,42,50,52,15,72,71,39,57,49,45,60,39,15,41,31,19,35,52,22,14,49,51,33,51,51,46,51,24,50,52,30,39,75,74,67,40,46,68,62,16,45,63,54,42,52,62,36,48,51,22,50,53,52,52,72,46,76,72,87,66,69,45,71,67,56,51,52,48,46,52,50,50,35,52,50,27,59,63,45,48,53,58,49,36,38,54,65,58,37,48,62,58,53,50,53,54,67,72,98,130,80,71,56,64,36,43,28,33,34,35,34,27,77,40,75,42,38,30,55,56,45,68,46,82,40,76,40,60,24,78,46,31,48,51,72,44,45,64,58,50,35,57,73,64,62,53,61,59,86,80,42,74,67,92,65,58,39,71,40,44,17,39,76,84,65,49,72,50,59,51,79,40,25,40,66,79,39,97,65,51,72,68,35,44,34,31,34,31,27,50,61,64,81,74,68,69,84,64,74,77,45,69,61,54,60,49,46,65,36,44,58,28,51,58,54,35,33,43,53,48,15,41,49,42,15,51,52,34,43,52,52,49,42,54,51,32,46,58,39,12,63,82,41,16,66,60,29,19,49,52,27,46,53,50,21,53,50,30,52,53,43,39,52,50,35,58,77,67,63,51,58,47,68,57,44,45,49,34,50,50,43,23,52,53,31,42,38,46,18,29,34,19,58,73,50,50,47,64,90,49,35,69,78,44,41,62,28,39,39,37,26,14,51,50,30,31,51,51,8,50,50,32,53,73,66,43,53,56,51,88,81,34,47,57,52,19,43,46,24,38,19,52,10,42,16,25,34,49,40,12,56,48,47,36,44,30,26,54,32,28,72,74,65,72,30,54,47,35,10,28,35,52,33,28,49,53,22,51,52,46,54,71,42,32,63,61,49,16,36,53,72,40,57,53,74,74,76,77,74,58,58,93,84,47,69,72,64,71,73,72,76,69,73,56,56,91,58,28,66,60,48,17,49,28,28,32,36,11,38,30,61,35,28,32,42,49,26,28,54,22,39,46,47,30,48,70,60,45,67,95,73,76,53,57,68,39,49,50,46,41,52,36,51,22,50,30,26,44,48,53,14,72,72,40,55,49,46,60,39,16,41,30,18,34,51,22,14,48,50,32,50,51,48,52,22,51,52,30,39,75,74,67,40,47,67,62,17,46,64,54,42,53,61,34,48,50,23,51,55,53,53,72,48,73,73,86,64,70,47,72,67,56,50,53,49,45,52,50,52,35,52,50,27,58,64,46,47,52,58,50,36,38,56,66,58,38,47,62,59,52,51,53,55,66,71,97

Organism: NCBI:txid1408189

InterPro domains:
  IPR006707 Type VII secretion system membrane protein EccD [TIGR03920] (23-458)
  IPR024962 YukD-like [PF08817] (6-88)
  IPR044049 EccD-like transmembrane domain [PF19053] (124-458)

Secondary structure (DSSP, 8-state):
----EEEEEEEEESSTT---EEEEEEEEETTSBHHHHHHHHHHHHT--GGGS-GGG--EEEEETT--B--TTSBTTTTT--TT-EEEEEE--SS--S-----HHHHHHHTTHHHHHHHHHHHHHHHHHHHHHHHHHHHHHTTT-HHHHHHHHHHHHHHHHHHHHHHHHTT--HHHHHHHHHHHHHHHHHHHHHTT---GGGTTTSHHHHHHHHHHHHHHHHHHHHTPPPTTT-HHHHHHHHHHHHHHHHHHHHHHHHHHHHHHH--HHHHHHHHHHHHHHHHHHHHHHHHHHTT------PPTTS-----------TTHHHHHHHHHHHHHHHHHHHHHHHHHHHHHHS-SS-THHHHHHHHHHHHHHHHHHHT-SSHHHHHHHHHHHHHHHHHHHHHHHHTT-HHHHHHHHHHHHTGGGGGGS-GGG--HHHHHHHHHHHHHHHHHHHHHHHHHHTHHHHHHHHH-/----EEEEEEEEESSTT---EEEEEEEEETTSBHHHHHHHHHHHTT--GGGS-GGG--EEEEETT-PBPPTT-BTTTTT--TTPEEEEEE--SS--S-----HHHHHHHTTHHHHHHHHHHHHHHHHHHHHHHHHHHHHHTTT-HHHHHHHHHHHHHHHHHHHHHHHHTT--HHHHHHHHHHHHHHHHHHHHHTT---GGGTTTSHHHHHHHHHHHHHHHHHHHHTPPPTTT-HHHHHHHHHHHHHHHHHHHHHHHHHHHHHHH--HHHHHHHHHHHHHHHHHHHHHHHHHHTT------PPTTS-----------TTHHHHHHHHHHHHHHHHHHHHHHHHHHHHHHS-SS-THHHHHHHHHHHHHHHHHHHT--SHHHHHHHHHHHHHHHHHHHHHHHHTT-HHHHHHHHHHHHTGGGGGGS-GGG--HHHHHHHHHHHHHHHHHHHHHHHHHHTHHHHHHHHH-

Radius of gyration: 32.79 Å; Cα contacts (8 Å, |Δi|>4): 1423; chains: 2; bounding box: 101×96×82 Å